Protein AF-0000000067817720 (afdb_homodimer)

Radius of gyration: 37.53 Å; Cα contacts (8 Å, |Δi|>4): 2798; chains: 2; bounding box: 83×191×78 Å

Solvent-accessible surface area (backbone atoms only — not comparable to full-atom values): 67022 Å² total; per-residue (Å²): 131,82,76,72,74,77,73,74,78,77,77,66,61,54,44,81,42,47,51,31,33,41,47,82,86,65,52,95,72,45,40,45,31,36,28,16,69,44,75,85,24,25,51,20,34,70,76,40,51,36,71,40,40,72,40,85,97,54,45,36,29,37,46,73,44,75,43,66,37,81,46,70,41,40,34,41,51,32,34,28,34,68,24,80,92,42,74,74,40,50,44,49,51,32,30,45,41,47,86,69,62,46,75,45,48,50,81,61,84,70,73,61,78,45,47,66,42,51,55,97,90,38,76,34,67,43,69,47,43,36,72,62,34,30,38,41,32,41,34,39,46,82,58,28,67,51,50,35,49,87,53,61,79,50,63,35,17,48,28,79,44,74,36,80,60,79,65,65,81,84,78,76,77,79,89,77,78,81,62,79,55,81,72,66,62,64,62,81,64,52,45,52,30,32,24,36,49,47,91,49,64,78,44,10,35,65,34,73,60,51,98,68,31,42,82,52,57,70,87,33,41,39,40,37,38,35,34,20,68,57,63,75,51,29,28,33,39,37,37,32,26,30,64,54,94,82,52,54,94,82,52,75,62,40,73,53,27,34,39,65,48,50,49,88,62,62,86,58,35,54,53,73,44,71,42,52,27,32,22,61,86,77,67,39,77,42,34,36,35,43,40,33,40,38,46,40,63,33,50,94,59,89,83,71,55,66,75,56,41,35,31,77,64,74,63,86,83,61,60,44,38,42,26,10,28,27,7,28,10,74,38,84,85,45,88,59,84,82,61,56,50,40,31,14,57,43,14,35,51,50,17,48,70,43,61,32,52,25,38,26,36,30,35,36,47,24,50,76,64,46,50,24,24,44,80,67,65,51,30,16,34,42,40,46,50,65,62,90,54,96,66,78,47,63,44,82,43,50,44,50,79,31,36,62,65,50,59,65,44,34,42,70,34,51,54,69,28,46,76,65,71,46,85,85,77,86,53,86,84,40,73,48,54,36,60,54,40,38,51,62,56,49,51,68,71,43,65,61,84,48,22,38,34,46,26,51,60,68,70,50,49,30,65,88,69,50,56,76,52,77,87,69,77,56,58,56,59,54,50,46,50,50,50,51,47,45,75,72,55,41,77,86,36,53,52,34,37,31,24,66,44,66,66,56,48,45,42,55,48,37,44,40,49,46,55,22,38,29,42,35,35,61,27,59,60,88,86,56,83,56,50,50,56,68,54,43,53,28,61,69,40,37,46,26,46,24,53,41,62,66,44,27,19,38,31,34,26,38,68,37,38,73,74,42,62,68,55,54,51,57,34,48,73,72,71,31,47,40,36,33,33,51,84,78,51,76,42,42,66,48,48,52,50,48,35,71,68,64,30,36,28,41,35,28,48,46,30,77,73,30,50,87,66,90,58,80,57,75,75,65,76,103,132,81,76,72,74,77,74,77,82,77,78,65,60,54,43,80,42,49,49,32,33,41,46,80,90,63,54,94,73,43,39,46,29,36,29,16,68,44,75,84,23,24,52,20,35,70,77,41,50,36,71,41,42,71,42,86,96,53,45,37,30,35,44,74,46,74,43,65,37,81,45,71,42,39,33,42,48,30,35,27,34,71,25,80,92,42,73,75,38,49,44,50,52,32,30,47,42,48,86,69,62,48,74,45,48,50,81,61,84,71,72,62,77,44,46,66,42,50,56,97,90,38,76,35,66,42,70,47,42,35,71,63,35,31,39,40,33,39,34,39,45,81,57,29,68,53,50,36,49,87,53,62,78,50,64,35,16,48,29,79,43,74,36,80,58,79,65,66,81,83,88,74,80,75,90,76,77,80,63,78,57,81,72,65,62,65,62,82,62,51,44,54,31,32,24,35,49,47,94,49,63,77,46,10,33,66,34,74,58,50,97,67,32,43,83,52,56,70,86,33,40,38,40,37,40,35,34,20,66,56,62,73,52,28,28,33,39,37,37,32,27,31,64,54,94,84,52,54,95,82,52,74,58,41,74,52,27,35,40,64,48,51,46,86,61,62,86,57,36,56,53,72,45,71,40,54,28,30,22,62,85,78,65,38,77,43,33,38,36,43,38,34,39,38,46,40,65,34,50,92,60,89,83,72,56,66,75,56,39,36,31,78,61,72,62,86,83,59,59,43,38,44,26,10,26,28,9,30,10,73,39,84,85,45,89,58,85,82,60,55,50,41,32,13,58,44,13,36,52,52,17,47,72,42,62,32,52,27,38,26,37,30,34,36,45,24,49,75,64,45,49,24,24,43,79,66,65,51,29,16,34,43,40,48,50,67,62,87,54,98,67,77,47,64,43,82,41,52,43,51,77,31,36,64,65,49,59,64,46,34,43,71,35,52,54,67,29,47,76,65,71,45,85,85,76,87,53,85,83,41,72,48,56,35,60,53,40,38,51,64,56,50,51,68,70,44,67,61,86,48,23,37,34,45,27,49,61,68,71,49,49,30,64,88,70,49,56,75,53,78,86,70,75,56,56,58,60,53,50,46,51,49,49,51,48,46,74,72,56,41,78,87,36,51,51,33,37,31,24,65,44,65,66,55,49,46,42,55,48,38,42,41,50,46,56,22,37,28,42,34,35,62,28,59,60,88,87,56,84,58,52,52,55,69,55,43,52,28,61,68,41,37,44,25,48,24,52,41,61,67,42,30,19,38,33,36,29,39,69,37,38,74,74,42,62,68,55,53,50,57,35,46,73,70,71,30,48,39,36,31,33,51,86,77,52,76,43,43,67,47,49,52,50,48,37,70,69,65,30,37,27,42,35,27,46,46,30,77,75,30,50,87,66,90,60,81,57,74,76,64,76,106

Sequence (1244 aa):
MAEKPPEPEGKILTQIWTFTVNAPDVGPKEKMFVTGSIPELGEWDNNKVLLLDREEGTDLWCKSITIPNTCDILYRYGKCIVNEANSNAIIIRQWETHQQPRIIKETDLHPFTDTYGYQDDKHMVYSGWLTVSTLLQFKFMNNPLKLQSCLAKRLLRIKITPVKLSFGADAQVDDSSLSTDASAGPECGVLVDVSTLHDDPAICVMKPQEQFGRDYKEDDVLLINVTAPNINALAYLVDFYAYSSRAASEDPPCHVGYTYVLPNMFKSSEGALDLPVTCNVKHRPLGTVNIGYLIVNPMPEQLCDLSMSLGKFWDPSWTGLEVGHRGLGASFKTKDGDAIRENTIASLKKAAASGADLLEFDVQLSKDMVPVIYHDFYVCISMKRKREVEHTEMLEVPVKDLTLEHLQKLKVYHLLEGRNQETLFFDDELEEHQPFPTLEETLKKIDPHVGFNVELKWTMELKDGTFELNNPFDMNTYVDKVLETVLKHAGDRRIIFSCFNPDICTMVRQKQNKYPVMFLTIGITKRYQPYRDARCSSIPLAVQSAVSTEILGVVVHTEDLLRDPTQVKLATDAGLIIFCWGDDIVNKSVVKKLKDMGLHAVIYDKLDQYTTKDVKDPADSSMAEKPPEPEGKILTQIWTFTVNAPDVGPKEKMFVTGSIPELGEWDNNKVLLLDREEGTDLWCKSITIPNTCDILYRYGKCIVNEANSNAIIIRQWETHQQPRIIKETDLHPFTDTYGYQDDKHMVYSGWLTVSTLLQFKFMNNPLKLQSCLAKRLLRIKITPVKLSFGADAQVDDSSLSTDASAGPECGVLVDVSTLHDDPAICVMKPQEQFGRDYKEDDVLLINVTAPNINALAYLVDFYAYSSRAASEDPPCHVGYTYVLPNMFKSSEGALDLPVTCNVKHRPLGTVNIGYLIVNPMPEQLCDLSMSLGKFWDPSWTGLEVGHRGLGASFKTKDGDAIRENTIASLKKAAASGADLLEFDVQLSKDMVPVIYHDFYVCISMKRKREVEHTEMLEVPVKDLTLEHLQKLKVYHLLEGRNQETLFFDDELEEHQPFPTLEETLKKIDPHVGFNVELKWTMELKDGTFELNNPFDMNTYVDKVLETVLKHAGDRRIIFSCFNPDICTMVRQKQNKYPVMFLTIGITKRYQPYRDARCSSIPLAVQSAVSTEILGVVVHTEDLLRDPTQVKLATDAGLIIFCWGDDIVNKSVVKKLKDMGLHAVIYDKLDQYTTKDVKDPADSS

Foldseek 3Di:
DPPPDPDPDPLQFKDKEKAKEQDDPADPQKWKWKAWCDVCQPNQAQQRTGTWDDDPPGSMTMDIDMDGLPAKIFMWMFMWGAQPVDRSDIGTFKIFFDQGGDIDHSPDDHYDYHYHQDDPRHGGMDTAFFDQKKKKKKKAAQQQDDFDPVCVPFWKFKDKDKQFDCPDDDDDDDDDCPPPVPVPPPRRFKFKWKAKLDPDLVRLATDGADPRHGIDDNHIIMMIMIMGSDSQRIKMKMWMWTQDPPDDPPDDTHTFWIDIDHPVPDDFQWDKDWDFTAGPVPRDTRGIGIMIMGMFHAFPDPLAGRRHFCFADDDPVQFLAEEEFLQQFDFPVDPDLPDQHGVFLVSNQVSVLLPHQAYEFEWFQALVGFIWTDAAQWWWAWDDDPDPDPATQIDIDGRNDHHPCCQQPGDIHHPVCNVVVHDRDDPNVDNRSRGTDTPLCSLVSHDLSRAYEYEYDDWFQFQVGDISDPDDPRLNSNLSNVCVSCSVRSPPHAYEYEYQDLSSQLNNVNHHRHHFYEYEEAADDPPDGHTNPSCRHHLSSVLSSCSHSVGAFYEYEVVRCVVPVCSCVVNVVSVHAYEYEYDVLDALVVSVVVSVSTHSYYYYHNCSGNPPDDNPDVVVVD/DPPDDPDPDPLQFKDKEKAKEQDDPADPQKWKWKAWCDVCQPNQAQQRTGTWDDDPPGSMTMDIDMDGLPAKIFMWMFMWGAQPVDRSDIGTFKIFFDQGGDIDHSPDDHYDYHYHQDDPRHGGMDTAFFDQKKKKKKKAAQQQDDFDPVCVVFWKFKDKDKAFDPPDDDDDDDDPCPPPVPVPPPRRFKFKWKAKLDPDLVRLATDGADPRHGIDDNHIIIMIMIMGSDSQRIKMKMWMWTQDPPDDPPDDTHTFWIDIDHPVPDDFQWDKDWDFTAGPVPRDTRGIGIMIMGMFHAFPDPLAGRNHFCFADDDPVQFLAEEAFLQQFDFPVDLDLPDQHGVFLVSNQVSVLLPHQAYEFEWFQALVGFIWTDAAQWWWAWDDDPDPDPATQIDIDGRNDHHPCCQQPGDIHHPVCNVVVHDRDDPNVDNRSRGTDTPLVSLVSHDLSRAYEYEYDDWFQFQVGDISDPDDPRLNSNLSNVCVSCSVRSPPHAYEYEYQDLSSQLNNVNHHRHHFYEYEEAADDPPDGHTNPSCRHHLSSVLSSCSHSVGAYYEYEVVRCVVPVCSCVVNVVSVHAYEYEYDVLDALVVSVVVSVSTHSYYYHHNCSGNPPDDRPDVVVVD

Structure (mmCIF, N/CA/C/O backbone):
data_AF-0000000067817720-model_v1
#
loop_
_entity.id
_entity.type
_entity.pdbx_description
1 polymer 'Glycerophosphocholine phosphodiesterase GPCPD1 isoform X6'
#
loop_
_atom_site.group_PDB
_atom_site.id
_atom_site.type_symbol
_atom_site.label_atom_id
_atom_site.label_alt_id
_atom_site.label_comp_id
_atom_site.label_asym_id
_atom_site.label_entity_id
_atom_site.label_seq_id
_atom_site.pdbx_PDB_ins_code
_atom_site.Cartn_x
_atom_site.Cartn_y
_atom_site.Cartn_z
_atom_site.occupancy
_atom_site.B_iso_or_equiv
_atom_site.auth_seq_id
_atom_site.auth_comp_id
_atom_site.auth_asym_id
_atom_site.auth_atom_id
_atom_site.pdbx_PDB_model_num
ATOM 1 N N . MET A 1 1 ? -12.828 96.438 1.619 1 30.33 1 MET A N 1
ATOM 2 C CA . MET A 1 1 ? -12.281 95.312 0.926 1 30.33 1 MET A CA 1
ATOM 3 C C . MET A 1 1 ? -12.016 94.125 1.904 1 30.33 1 MET A C 1
ATOM 5 O O . MET A 1 1 ? -11.133 94.25 2.76 1 30.33 1 MET A O 1
ATOM 9 N N . ALA A 1 2 ? -13.062 93.562 2.285 1 45.47 2 ALA A N 1
ATOM 10 C CA . ALA A 1 2 ? -13.172 92.438 3.227 1 45.47 2 ALA A CA 1
ATOM 11 C C . ALA A 1 2 ? -12.234 91.312 2.836 1 45.47 2 ALA A C 1
ATOM 13 O O . ALA A 1 2 ? -12.305 90.812 1.713 1 45.47 2 ALA A O 1
ATOM 14 N N . GLU A 1 3 ? -10.992 91.312 3.332 1 38.59 3 GLU A N 1
ATOM 15 C CA . GLU A 1 3 ? -9.977 90.312 3.16 1 38.59 3 GLU A CA 1
ATOM 16 C C . GLU A 1 3 ? -10.562 88.875 3.33 1 38.59 3 GLU A C 1
ATOM 18 O O . GLU A 1 3 ? -11.312 88.625 4.277 1 38.59 3 GLU A O 1
ATOM 23 N N . LYS A 1 4 ? -10.812 88.188 2.141 1 48.09 4 LYS A N 1
ATOM 24 C CA . LYS A 1 4 ? -11.266 86.812 2.08 1 48.09 4 LYS A CA 1
ATOM 25 C C . LYS A 1 4 ? -10.555 85.938 3.123 1 48.09 4 LYS A C 1
ATOM 27 O O . LYS A 1 4 ? -9.352 86.125 3.348 1 48.09 4 LYS A O 1
ATOM 32 N N . PRO A 1 5 ? -11.25 85.5 4.102 1 45.72 5 PRO A N 1
ATOM 33 C CA . PRO A 1 5 ? -10.609 84.562 5.078 1 45.72 5 PRO A CA 1
ATOM 34 C C . PRO A 1 5 ? -9.672 83.562 4.43 1 45.72 5 PRO A C 1
ATOM 36 O O . PRO A 1 5 ? -9.883 83.188 3.273 1 45.72 5 PRO A O 1
ATOM 39 N N . PRO A 1 6 ? -8.328 83.562 4.742 1 42.97 6 PRO A N 1
ATOM 40 C CA . PRO A 1 6 ? -7.355 82.625 4.164 1 42.97 6 PRO A CA 1
ATOM 41 C C . PRO A 1 6 ? -7.945 81.25 3.934 1 42.97 6 PRO A C 1
ATOM 43 O O . PRO A 1 6 ? -8.875 80.812 4.637 1 42.97 6 PRO A O 1
ATOM 46 N N . GLU A 1 7 ? -8 80.75 2.666 1 42.5 7 GLU A N 1
ATOM 47 C CA . GLU A 1 7 ? -8.352 79.438 2.254 1 42.5 7 GLU A CA 1
ATOM 48 C C . GLU A 1 7 ? -7.859 78.375 3.266 1 42.5 7 GLU A C 1
ATOM 50 O O . GLU A 1 7 ? -6.766 78.562 3.818 1 42.5 7 GLU A O 1
ATOM 55 N N . PRO A 1 8 ? -8.773 77.75 4 1 41.81 8 PRO A N 1
ATOM 56 C CA . PRO A 1 8 ? -8.336 76.688 4.938 1 41.81 8 PRO A CA 1
ATOM 57 C C . PRO A 1 8 ? -7.086 75.938 4.457 1 41.81 8 PRO A C 1
ATOM 59 O O . PRO A 1 8 ? -6.832 75.875 3.25 1 41.81 8 PRO A O 1
ATOM 62 N N . GLU A 1 9 ? -5.93 76 5.082 1 43.62 9 GLU A N 1
ATOM 63 C CA . GLU A 1 9 ? -4.715 75.25 4.875 1 43.62 9 GLU A CA 1
ATOM 64 C C . GLU A 1 9 ? -5.023 73.875 4.23 1 43.62 9 GLU A C 1
ATOM 66 O O . GLU A 1 9 ? -5.934 73.188 4.664 1 43.62 9 GLU A O 1
ATOM 71 N N . GLY A 1 10 ? -4.812 73.625 2.959 1 48.41 10 GLY A N 1
ATOM 72 C CA . GLY A 1 10 ? -4.957 72.438 2.072 1 48.41 10 GLY A CA 1
ATOM 73 C C . GLY A 1 10 ? -4.629 71.125 2.744 1 48.41 10 GLY A C 1
ATOM 74 O O . GLY A 1 10 ? -3.568 71 3.355 1 48.41 10 GLY A O 1
ATOM 75 N N . LYS A 1 11 ? -5.598 70.375 3.23 1 61.5 11 LYS A N 1
ATOM 76 C CA . LYS A 1 11 ? -5.465 69.062 3.826 1 61.5 11 LYS A CA 1
ATOM 77 C C . LYS A 1 11 ? -4.488 68.188 3.033 1 61.5 11 LYS A C 1
ATOM 79 O O . LYS A 1 11 ? -4.645 68 1.822 1 61.5 11 LYS A O 1
ATOM 84 N N . ILE A 1 12 ? -3.248 68 3.365 1 67.12 12 ILE A N 1
ATOM 85 C CA . ILE A 1 12 ? -2.268 67.125 2.752 1 67.12 12 ILE A CA 1
ATOM 86 C C . ILE A 1 12 ? -2.85 65.688 2.639 1 67.12 12 ILE A C 1
ATOM 88 O O . ILE A 1 12 ? -3.121 65.062 3.65 1 67.12 12 ILE A O 1
ATOM 92 N N . LEU A 1 13 ? -3.281 65.312 1.394 1 85.19 13 LEU A N 1
ATOM 93 C CA . LEU A 1 13 ? -4 64.062 1.131 1 85.19 13 LEU A CA 1
ATOM 94 C C . LEU A 1 13 ? -3.045 62.875 1.107 1 85.19 13 LEU A C 1
ATOM 96 O O . LEU A 1 13 ? -3.469 61.75 1.266 1 85.19 13 LEU A O 1
ATOM 100 N N . THR A 1 14 ? -1.776 63.188 0.911 1 90.81 14 THR A N 1
ATOM 101 C CA . THR A 1 14 ? -0.754 62.156 0.893 1 90.81 14 THR A CA 1
ATOM 102 C C . THR A 1 14 ? 0.542 62.656 1.52 1 90.81 14 THR A C 1
ATOM 104 O O . THR A 1 14 ? 0.736 63.844 1.673 1 90.81 14 THR A O 1
ATOM 107 N N . GLN A 1 15 ? 1.317 61.781 1.943 1 92.94 15 GLN A N 1
ATOM 108 C CA . GLN A 1 15 ? 2.637 62.125 2.475 1 92.94 15 GLN A CA 1
ATOM 109 C C . GLN A 1 15 ? 3.646 61 2.162 1 92.94 15 GLN A C 1
ATOM 111 O O . GLN A 1 15 ? 3.266 59.875 1.925 1 92.94 15 GLN A O 1
ATOM 116 N N . ILE A 1 16 ? 4.863 61.438 2.139 1 95 16 ILE A N 1
ATOM 117 C CA . ILE A 1 16 ? 5.938 60.438 2.035 1 95 16 ILE A CA 1
ATOM 118 C C . ILE A 1 16 ? 6.258 59.875 3.418 1 95 16 ILE A C 1
ATOM 120 O O . ILE A 1 16 ? 6.48 60.656 4.367 1 95 16 ILE A O 1
ATOM 124 N N . TRP A 1 17 ? 6.164 58.625 3.52 1 96 17 TRP A N 1
ATOM 125 C CA . TRP A 1 17 ? 6.457 57.969 4.785 1 96 17 TRP A CA 1
ATOM 126 C C . TRP A 1 17 ? 7.59 56.969 4.617 1 96 17 TRP A C 1
ATOM 128 O O . TRP A 1 17 ? 7.566 56.125 3.697 1 96 17 TRP A O 1
ATOM 138 N N . THR A 1 18 ? 8.578 57.031 5.508 1 97.44 18 THR A N 1
ATOM 139 C CA . THR A 1 18 ? 9.664 56.062 5.5 1 97.44 18 THR A CA 1
ATOM 140 C C . THR A 1 18 ? 9.469 55 6.586 1 97.44 18 THR A C 1
ATOM 142 O O . THR A 1 18 ? 9.578 55.312 7.777 1 97.44 18 THR A O 1
ATOM 145 N N . PHE A 1 19 ? 9.18 53.812 6.117 1 98.12 19 PHE A N 1
ATOM 146 C CA . PHE A 1 19 ? 9.148 52.688 7.059 1 98.12 19 PHE A CA 1
ATOM 147 C C . PHE A 1 19 ? 10.555 52.281 7.445 1 98.12 19 PHE A C 1
ATOM 149 O O . PHE A 1 19 ? 11.383 52 6.578 1 98.12 19 PHE A O 1
ATOM 156 N N . THR A 1 20 ? 10.812 52.312 8.734 1 97.94 20 THR A N 1
ATOM 157 C CA . THR A 1 20 ? 12.109 51.875 9.242 1 97.94 20 THR A CA 1
ATOM 158 C C . THR A 1 20 ? 11.945 50.875 10.375 1 97.94 20 THR A C 1
ATOM 160 O O . THR A 1 20 ? 11.203 51.094 11.328 1 97.94 20 THR A O 1
ATOM 163 N N . VAL A 1 21 ? 12.609 49.719 10.234 1 98.25 21 VAL A N 1
ATOM 164 C CA . VAL A 1 21 ? 12.508 48.688 11.273 1 98.25 21 VAL A CA 1
ATOM 165 C C . VAL A 1 21 ? 13.898 48.156 11.602 1 98.25 21 VAL A C 1
ATOM 167 O O . VAL A 1 21 ? 14.719 47.938 10.703 1 98.25 21 VAL A O 1
ATOM 170 N N . ASN A 1 22 ? 14.188 48.094 12.875 1 97.88 22 ASN A N 1
ATOM 171 C CA . ASN A 1 22 ? 15.398 47.438 13.359 1 97.88 22 ASN A CA 1
ATOM 172 C C . ASN A 1 22 ? 15.227 45.938 13.461 1 97.88 22 ASN A C 1
ATOM 174 O O . ASN A 1 22 ? 14.391 45.438 14.227 1 97.88 22 ASN A O 1
ATOM 178 N N . ALA A 1 23 ? 15.969 45.156 12.68 1 96.94 23 ALA A N 1
ATOM 179 C CA . ALA A 1 23 ? 15.883 43.719 12.648 1 96.94 23 ALA A CA 1
ATOM 180 C C . ALA A 1 23 ? 17.281 43.094 12.641 1 96.94 23 ALA A C 1
ATOM 182 O O . ALA A 1 23 ? 17.844 42.844 11.578 1 96.94 23 ALA A O 1
ATOM 183 N N . PRO A 1 24 ? 17.859 42.594 13.773 1 91.12 24 PRO A N 1
ATOM 184 C CA . PRO A 1 24 ? 19.234 42.094 13.836 1 91.12 24 PRO A CA 1
ATOM 185 C C . PRO A 1 24 ? 19.344 40.656 13.367 1 91.12 24 PRO A C 1
ATOM 187 O O . PRO A 1 24 ? 20.422 40.219 12.961 1 91.12 24 PRO A O 1
ATOM 190 N N . ASP A 1 25 ? 18.375 39.875 13.438 1 89 25 ASP A N 1
ATOM 191 C CA . ASP A 1 25 ? 18.469 38.438 13.188 1 89 25 ASP A CA 1
ATOM 192 C C . ASP A 1 25 ? 17.906 38.094 11.812 1 89 25 ASP A C 1
ATOM 194 O O . ASP A 1 25 ? 17.078 37.188 11.695 1 89 25 ASP A O 1
ATOM 198 N N . VAL A 1 26 ? 18.344 38.844 10.789 1 92.75 26 VAL A N 1
ATOM 199 C CA . VAL A 1 26 ? 17.906 38.531 9.438 1 92.75 26 VAL A CA 1
ATOM 200 C C . VAL A 1 26 ? 18.984 37.719 8.719 1 92.75 26 VAL A C 1
ATOM 202 O O . VAL A 1 26 ? 20.156 38.125 8.672 1 92.75 26 VAL A O 1
ATOM 205 N N . GLY A 1 27 ? 18.641 36.625 8.242 1 86 27 GLY A N 1
ATOM 206 C CA . GLY A 1 27 ? 19.578 35.75 7.559 1 86 27 GLY A CA 1
ATOM 207 C C . GLY A 1 27 ? 20.062 36.281 6.227 1 86 27 GLY A C 1
ATOM 208 O O . GLY A 1 27 ? 19.469 37.25 5.699 1 86 27 GLY A O 1
ATOM 209 N N . PRO A 1 28 ? 21.141 35.625 5.676 1 82.5 28 PRO A N 1
ATOM 210 C CA . PRO A 1 28 ? 21.766 36.125 4.453 1 82.5 28 PRO A CA 1
ATOM 211 C C . PRO A 1 28 ? 20.812 36.094 3.252 1 82.5 28 PRO A C 1
ATOM 213 O O . PRO A 1 28 ? 20.906 36.938 2.369 1 82.5 28 PRO A O 1
ATOM 216 N N . LYS A 1 29 ? 19.906 35.156 3.23 1 83.88 29 LYS A N 1
ATOM 217 C CA . LYS A 1 29 ? 19.016 35.062 2.076 1 83.88 29 LYS A CA 1
ATOM 218 C C . LYS A 1 29 ? 17.656 35.688 2.373 1 83.88 29 LYS A C 1
ATOM 220 O O . LYS A 1 29 ? 16.781 35.719 1.508 1 83.88 29 LYS A O 1
ATOM 225 N N . GLU A 1 30 ? 17.547 36.281 3.453 1 90.94 30 GLU A N 1
ATOM 226 C CA . GLU A 1 30 ? 16.266 36.844 3.873 1 90.94 30 GLU A CA 1
ATOM 227 C C . GLU A 1 30 ? 16.219 38.344 3.662 1 90.94 30 GLU A C 1
ATOM 229 O O . GLU A 1 30 ? 17.25 39 3.645 1 90.94 30 GLU A O 1
ATOM 234 N N . LYS A 1 31 ? 15.055 38.812 3.469 1 93.81 31 LYS A N 1
ATOM 235 C CA . LYS A 1 31 ? 14.758 40.25 3.396 1 93.81 31 LYS A CA 1
ATOM 236 C C . LYS A 1 31 ? 13.594 40.594 4.309 1 93.81 31 LYS A C 1
ATOM 238 O O . LYS A 1 31 ? 12.766 39.75 4.641 1 93.81 31 LYS A O 1
ATOM 243 N N . MET A 1 32 ? 13.617 41.844 4.688 1 97.25 32 MET A N 1
ATOM 244 C CA . MET A 1 32 ? 12.469 42.344 5.434 1 97.25 32 MET A CA 1
ATOM 245 C C . MET A 1 32 ? 11.406 42.875 4.492 1 97.25 32 MET A C 1
ATOM 247 O O . MET A 1 32 ? 11.727 43.406 3.418 1 97.25 32 MET A O 1
ATOM 251 N N . PHE A 1 33 ? 10.227 42.75 4.883 1 97.5 33 PHE A N 1
ATOM 252 C CA . PHE A 1 33 ? 9.141 43.375 4.129 1 97.5 33 PHE A CA 1
ATOM 253 C C . PHE A 1 33 ? 8.148 44.062 5.059 1 97.5 33 PHE A C 1
ATOM 255 O O . PHE A 1 33 ? 8.18 43.844 6.273 1 97.5 33 PHE A O 1
ATOM 262 N N . VAL A 1 34 ? 7.359 44.906 4.547 1 98.31 34 VAL A N 1
ATOM 263 C CA . VAL A 1 34 ? 6.215 45.5 5.223 1 98.31 34 VAL A CA 1
ATOM 264 C C . VAL A 1 34 ? 4.945 45.25 4.406 1 98.31 34 VAL A C 1
ATOM 266 O O . VAL A 1 34 ? 4.992 45.219 3.174 1 98.31 34 VAL A O 1
ATOM 269 N N . THR A 1 35 ? 3.904 44.969 5.047 1 98.25 35 THR A N 1
ATOM 270 C CA . THR A 1 35 ? 2.572 44.812 4.473 1 98.25 35 THR A CA 1
ATOM 271 C C . THR A 1 35 ? 1.544 45.594 5.277 1 98.25 35 THR A C 1
ATOM 273 O O . THR A 1 35 ? 1.829 46.031 6.395 1 98.25 35 THR A O 1
ATOM 276 N N . GLY A 1 36 ? 0.329 45.812 4.578 1 98.25 36 GLY A N 1
ATOM 277 C CA . GLY A 1 36 ? -0.626 46.594 5.316 1 98.25 36 GLY A CA 1
ATOM 278 C C . GLY A 1 36 ? -1.979 46.688 4.641 1 98.25 36 GLY A C 1
ATOM 279 O O . GLY A 1 36 ? -2.275 45.938 3.723 1 98.25 36 GLY A O 1
ATOM 280 N N . SER A 1 37 ? -2.738 47.656 5.16 1 97.75 37 SER A N 1
ATOM 281 C CA . SER A 1 37 ? -4.164 47.75 4.852 1 97.75 37 SER A CA 1
ATOM 282 C C . SER A 1 37 ? -4.41 48.5 3.547 1 97.75 37 SER A C 1
ATOM 284 O O . SER A 1 37 ? -5.508 48.438 2.994 1 97.75 37 SER A O 1
ATOM 286 N N . ILE A 1 38 ? -3.42 49.188 3.02 1 96.94 38 ILE A N 1
ATOM 287 C CA . ILE A 1 38 ? -3.629 50.031 1.841 1 96.94 38 ILE A CA 1
ATOM 288 C C . ILE A 1 38 ? -2.99 49.344 0.622 1 96.94 38 ILE A C 1
ATOM 290 O O . ILE A 1 38 ? -2.125 48.5 0.761 1 96.94 38 ILE A O 1
ATOM 294 N N . PRO A 1 39 ? -3.342 49.719 -0.566 1 96.62 39 PRO A N 1
ATOM 295 C CA . PRO A 1 39 ? -2.811 49.125 -1.787 1 96.62 39 PRO A CA 1
ATOM 296 C C . PRO A 1 39 ? -1.292 49.25 -1.89 1 96.62 39 PRO A C 1
ATOM 298 O O . PRO A 1 39 ? -0.632 48.312 -2.371 1 96.62 39 PRO A O 1
ATOM 301 N N . GLU A 1 40 ? -0.744 50.344 -1.404 1 96.19 40 GLU A N 1
ATOM 302 C CA . GLU A 1 40 ? 0.696 50.562 -1.49 1 96.19 40 GLU A CA 1
ATOM 303 C C . GLU A 1 40 ? 1.462 49.562 -0.633 1 96.19 40 GLU A C 1
ATOM 305 O O . GLU A 1 40 ? 2.65 49.312 -0.861 1 96.19 40 GLU A O 1
ATOM 310 N N . LEU A 1 41 ? 0.76 49.031 0.306 1 97.75 41 LEU A N 1
ATOM 311 C CA . LEU A 1 41 ? 1.374 48.062 1.192 1 97.75 41 LEU A CA 1
ATOM 312 C C . LEU A 1 41 ? 0.868 46.656 0.88 1 97.75 41 LEU A C 1
ATOM 314 O O . LEU A 1 41 ? 1.033 45.719 1.688 1 97.75 41 LEU A O 1
ATOM 318 N N . GLY A 1 42 ? 0.093 46.469 -0.167 1 96.75 42 GLY A N 1
ATOM 319 C CA . GLY A 1 42 ? -0.269 45.188 -0.685 1 96.75 42 GLY A CA 1
ATOM 320 C C . GLY A 1 42 ? -1.582 44.656 -0.131 1 96.75 42 GLY A C 1
ATOM 321 O O . GLY A 1 42 ? -2.006 43.531 -0.462 1 96.75 42 GLY A O 1
ATOM 322 N N . GLU A 1 43 ? -2.309 45.375 0.695 1 97.81 43 GLU A N 1
ATOM 323 C CA . GLU A 1 43 ? -3.594 45 1.269 1 97.81 43 GLU A CA 1
ATOM 324 C C . GLU A 1 43 ? -3.527 43.594 1.89 1 97.81 43 GLU A C 1
ATOM 326 O O . GLU A 1 43 ? -4.402 42.781 1.655 1 97.81 43 GLU A O 1
ATOM 331 N N . TRP A 1 44 ? -2.402 43.312 2.521 1 97.31 44 TRP A N 1
ATOM 332 C CA . TRP A 1 44 ? -2.154 42.125 3.322 1 97.31 44 TRP A CA 1
ATOM 333 C C . TRP A 1 44 ? -1.927 40.906 2.432 1 97.31 44 TRP A C 1
ATOM 335 O O . TRP A 1 44 ? -1.827 39.781 2.922 1 97.31 44 TRP A O 1
ATOM 345 N N . ASP A 1 45 ? -1.867 41.094 1.087 1 95.44 45 ASP A N 1
ATOM 346 C CA . ASP A 1 45 ? -1.592 40 0.153 1 95.44 45 ASP A CA 1
ATOM 347 C C . ASP A 1 45 ? -0.128 39.562 0.227 1 95.44 45 ASP A C 1
ATOM 349 O O . ASP A 1 45 ? 0.773 40.375 -0.035 1 95.44 45 ASP A O 1
ATOM 353 N N . ASN A 1 46 ? 0.119 38.344 0.535 1 93.44 46 ASN A N 1
ATOM 354 C CA . ASN A 1 46 ? 1.478 37.844 0.715 1 93.44 46 ASN A CA 1
ATOM 355 C C . ASN A 1 46 ? 2.285 37.938 -0.576 1 93.44 46 ASN A C 1
ATOM 357 O O . ASN A 1 46 ? 3.516 37.906 -0.547 1 93.44 46 ASN A O 1
ATOM 361 N N . ASN A 1 47 ? 1.634 38.094 -1.67 1 90.88 47 ASN A N 1
ATOM 362 C CA . ASN A 1 47 ? 2.328 38.219 -2.949 1 90.88 47 ASN A CA 1
ATOM 363 C C . ASN A 1 47 ? 2.625 39.656 -3.305 1 90.88 47 ASN A C 1
ATOM 365 O O . ASN A 1 47 ? 3.33 39.938 -4.281 1 90.88 47 ASN A O 1
ATOM 369 N N . LYS A 1 48 ? 2.141 40.594 -2.529 1 93.31 48 LYS A N 1
ATOM 370 C CA . LYS A 1 48 ? 2.26 42 -2.871 1 93.31 48 LYS A CA 1
ATOM 371 C C . LYS A 1 48 ? 2.912 42.781 -1.737 1 93.31 48 LYS A C 1
ATOM 373 O O . LYS A 1 48 ? 2.619 43.969 -1.545 1 93.31 48 LYS A O 1
ATOM 378 N N . VAL A 1 49 ? 3.756 42.125 -1.034 1 95.88 49 VAL A N 1
ATOM 379 C CA . VAL A 1 49 ? 4.398 42.812 0.088 1 95.88 49 VAL A CA 1
ATOM 380 C C . VAL A 1 49 ? 5.441 43.812 -0.432 1 95.88 49 VAL A C 1
ATOM 382 O O . VAL A 1 49 ? 5.934 43.656 -1.554 1 95.88 49 VAL A O 1
ATOM 385 N N . LEU A 1 50 ? 5.738 44.781 0.368 1 96.81 50 LEU A N 1
ATOM 386 C CA . LEU A 1 50 ? 6.758 45.75 0.024 1 96.81 50 LEU A CA 1
ATOM 387 C C . LEU A 1 50 ? 8.102 45.375 0.65 1 96.81 50 LEU A C 1
ATOM 389 O O . LEU A 1 50 ? 8.242 45.406 1.875 1 96.81 50 LEU A O 1
ATOM 393 N N . LEU A 1 51 ? 9.086 45.125 -0.161 1 95.94 51 LEU A N 1
ATOM 394 C CA . LEU A 1 51 ? 10.414 44.75 0.314 1 95.94 51 LEU A CA 1
ATOM 395 C C . LEU A 1 51 ? 11.172 46 0.815 1 95.94 51 LEU A C 1
ATOM 397 O O . LEU A 1 51 ? 11.094 47.062 0.214 1 95.94 51 LEU A O 1
ATOM 401 N N . LEU A 1 52 ? 11.859 45.844 1.873 1 97.81 52 LEU A N 1
ATOM 402 C CA . LEU A 1 52 ? 12.672 46.906 2.445 1 97.81 52 LEU A CA 1
ATOM 403 C C . LEU A 1 52 ? 14.141 46.75 2.055 1 97.81 52 LEU A C 1
ATOM 405 O O . LEU A 1 52 ? 14.562 45.656 1.646 1 97.81 52 LEU A O 1
ATOM 409 N N . ASP A 1 53 ? 14.773 47.812 2.186 1 96.69 53 ASP A N 1
ATOM 410 C CA . ASP A 1 53 ? 16.203 47.812 1.892 1 96.69 53 ASP A CA 1
ATOM 411 C C . ASP A 1 53 ? 17.031 47.938 3.172 1 96.69 53 ASP A C 1
ATOM 413 O O . ASP A 1 53 ? 16.688 48.75 4.051 1 96.69 53 ASP A O 1
ATOM 417 N N . ARG A 1 54 ? 18 47.156 3.217 1 96 54 ARG A N 1
ATOM 418 C CA . ARG A 1 54 ? 18.875 47.25 4.379 1 96 54 ARG A CA 1
ATOM 419 C C . ARG A 1 54 ? 19.812 48.438 4.289 1 96 54 ARG A C 1
ATOM 421 O O . ARG A 1 54 ? 20.422 48.688 3.248 1 96 54 ARG A O 1
ATOM 428 N N . GLU A 1 55 ? 19.891 49.156 5.355 1 94.81 55 GLU A N 1
ATOM 429 C CA . GLU A 1 55 ? 20.891 50.219 5.441 1 94.81 55 GLU A CA 1
ATOM 430 C C . GLU A 1 55 ? 22.281 49.656 5.684 1 94.81 55 GLU A C 1
ATOM 432 O O . GLU A 1 55 ? 22.5 48.906 6.645 1 94.81 55 GLU A O 1
ATOM 437 N N . GLU A 1 56 ? 23.203 50.062 4.922 1 91.94 56 GLU A N 1
ATOM 438 C CA . GLU A 1 56 ? 24.547 49.5 4.953 1 91.94 56 GLU A CA 1
ATOM 439 C C . GLU A 1 56 ? 25.156 49.625 6.348 1 91.94 56 GLU A C 1
ATOM 441 O O . GLU A 1 56 ? 25.125 50.688 6.957 1 91.94 56 GLU A O 1
ATOM 446 N N . GLY A 1 57 ? 25.641 48.531 6.828 1 91 57 GLY A N 1
ATOM 447 C CA . GLY A 1 57 ? 26.391 48.5 8.078 1 91 57 GLY A CA 1
ATOM 448 C C . GLY A 1 57 ? 25.5 48.531 9.305 1 91 57 GLY A C 1
ATOM 449 O O . GLY A 1 57 ? 25.984 48.656 10.43 1 91 57 GLY A O 1
ATOM 450 N N . THR A 1 58 ? 24.156 48.469 9.086 1 94.12 58 THR A N 1
ATOM 451 C CA . THR A 1 58 ? 23.25 48.531 10.227 1 94.12 58 THR A CA 1
ATOM 452 C C . THR A 1 58 ? 22.219 47.375 10.148 1 94.12 58 THR A C 1
ATOM 454 O O . THR A 1 58 ? 22.234 46.594 9.188 1 94.12 58 THR A O 1
ATOM 457 N N . ASP A 1 59 ? 21.5 47.312 11.211 1 95.94 59 ASP A N 1
ATOM 458 C CA . ASP A 1 59 ? 20.406 46.344 11.25 1 95.94 59 ASP A CA 1
ATOM 459 C C . ASP A 1 59 ? 19.078 47 10.898 1 95.94 59 ASP A C 1
ATOM 461 O O . ASP A 1 59 ? 18.016 46.469 11.18 1 95.94 59 ASP A O 1
ATOM 465 N N . LEU A 1 60 ? 19.219 48.156 10.273 1 97.44 60 LEU A N 1
ATOM 466 C CA . LEU A 1 60 ? 18.016 48.906 9.906 1 97.44 60 LEU A CA 1
ATOM 467 C C . LEU A 1 60 ? 17.594 48.594 8.484 1 97.44 60 LEU A C 1
ATOM 469 O O . LEU A 1 60 ? 18.438 48.469 7.59 1 97.44 60 LEU A O 1
ATOM 473 N N . TRP A 1 61 ? 16.375 48.375 8.312 1 98.19 61 TRP A N 1
ATOM 474 C CA . TRP A 1 61 ? 15.734 48.188 7.016 1 98.19 61 TRP A CA 1
ATOM 475 C C . TRP A 1 61 ? 14.711 49.281 6.75 1 98.19 61 TRP A C 1
ATOM 477 O O . TRP A 1 61 ? 13.906 49.625 7.621 1 98.19 61 TRP A O 1
ATOM 487 N N . CYS A 1 62 ? 14.742 49.875 5.555 1 97.38 62 CYS A N 1
ATOM 488 C CA . CYS A 1 62 ? 13.867 51.031 5.336 1 97.38 62 CYS A CA 1
ATOM 489 C C . CYS A 1 62 ? 13.406 51.094 3.887 1 97.38 62 CYS A C 1
ATOM 491 O O . CYS A 1 62 ? 14.047 50.531 3 1 97.38 62 CYS A O 1
ATOM 493 N N . LYS A 1 63 ? 12.328 51.719 3.701 1 97.81 63 LYS A N 1
ATOM 494 C CA . LYS A 1 63 ? 11.773 52.031 2.393 1 97.81 63 LYS A CA 1
ATOM 495 C C . LYS A 1 63 ? 10.789 53.219 2.49 1 97.81 63 LYS A C 1
ATOM 497 O O . LYS A 1 63 ? 10 53.281 3.43 1 97.81 63 LYS A O 1
ATOM 502 N N . SER A 1 64 ? 10.914 54.156 1.562 1 97.44 64 SER A N 1
ATOM 503 C CA . SER A 1 64 ? 10.016 55.281 1.532 1 97.44 64 SER A CA 1
ATOM 504 C C . SER A 1 64 ? 8.945 55.125 0.461 1 97.44 64 SER A C 1
ATOM 506 O O . SER A 1 64 ? 9.242 54.719 -0.668 1 97.44 64 SER A O 1
ATOM 508 N N . ILE A 1 65 ? 7.75 55.375 0.891 1 96.94 65 ILE A N 1
ATOM 509 C CA . ILE A 1 65 ? 6.648 55.344 -0.067 1 96.94 65 ILE A CA 1
ATOM 510 C C . ILE A 1 65 ? 5.668 56.469 0.241 1 96.94 65 ILE A C 1
ATOM 512 O O . ILE A 1 65 ? 5.738 57.094 1.305 1 96.94 65 ILE A O 1
ATOM 516 N N . THR A 1 66 ? 4.762 56.719 -0.758 1 96.12 66 THR A N 1
ATOM 517 C CA . THR A 1 66 ? 3.684 57.656 -0.543 1 96.12 66 THR A CA 1
ATOM 518 C C . THR A 1 66 ? 2.463 56.969 0.061 1 96.12 66 THR A C 1
ATOM 520 O O . THR A 1 66 ? 1.985 55.969 -0.467 1 96.12 66 THR A O 1
ATOM 523 N N . ILE A 1 67 ? 1.99 57.5 1.143 1 95.19 67 ILE A N 1
ATOM 524 C CA . ILE A 1 67 ? 0.819 56.906 1.796 1 95.19 67 ILE A CA 1
ATOM 525 C C . ILE A 1 67 ? -0.281 57.969 1.901 1 95.19 67 ILE A C 1
ATOM 527 O O . ILE A 1 67 ? -0.005 59.156 1.863 1 95.19 67 ILE A O 1
ATOM 531 N N . PRO A 1 68 ? -1.535 57.562 2.01 1 93.31 68 PRO A N 1
ATOM 532 C CA . PRO A 1 68 ? -2.629 58.531 2.195 1 93.31 68 PRO A CA 1
ATOM 533 C C . PRO A 1 68 ? -2.703 59.062 3.623 1 93.31 68 PRO A C 1
ATOM 535 O O . PRO A 1 68 ? -2.395 58.344 4.574 1 93.31 68 PRO A O 1
ATOM 538 N N . ASN A 1 69 ? -3.162 60.281 3.783 1 89.06 69 ASN A N 1
ATOM 539 C CA . ASN A 1 69 ? -3.396 60.875 5.09 1 89.06 69 ASN A CA 1
ATOM 540 C C . ASN A 1 69 ? -4.887 60.969 5.406 1 89.06 69 ASN A C 1
ATOM 542 O O . ASN A 1 69 ? -5.293 61.75 6.281 1 89.06 69 ASN A O 1
ATOM 546 N N . THR A 1 70 ? -5.613 60.25 4.801 1 89.69 70 THR A N 1
ATOM 547 C CA . THR A 1 70 ? -7.062 60.375 4.918 1 89.69 70 THR A CA 1
ATOM 548 C C . THR A 1 70 ? -7.617 59.25 5.809 1 89.69 70 THR A C 1
ATOM 550 O O . THR A 1 70 ? -8.812 59.219 6.105 1 89.69 70 THR A O 1
ATOM 553 N N . CYS A 1 71 ? -6.758 58.312 6.195 1 91.5 71 CYS A N 1
ATOM 554 C CA . CYS A 1 71 ? -7.203 57.219 7.043 1 91.5 71 CYS A CA 1
ATOM 555 C C . CYS A 1 71 ? -6.043 56.625 7.844 1 91.5 71 CYS A C 1
ATOM 557 O O . CYS A 1 71 ? -4.879 56.906 7.543 1 91.5 71 CYS A O 1
ATOM 559 N N . ASP A 1 72 ? -6.402 55.938 8.914 1 95.31 72 ASP A N 1
ATOM 560 C CA . ASP A 1 72 ? -5.398 55.188 9.648 1 95.31 72 ASP A CA 1
ATOM 561 C C . ASP A 1 72 ? -4.832 54.062 8.781 1 95.31 72 ASP A C 1
ATOM 563 O O . ASP A 1 72 ? -5.566 53.406 8.039 1 95.31 72 ASP A O 1
ATOM 567 N N . ILE A 1 73 ? -3.568 53.938 8.859 1 96.88 73 ILE A N 1
ATOM 568 C CA . ILE A 1 73 ? -2.9 52.875 8.086 1 96.88 73 ILE A CA 1
ATOM 569 C C . ILE A 1 73 ? -2.396 51.781 9.023 1 96.88 73 ILE A C 1
ATOM 571 O O . ILE A 1 73 ? -1.625 52.062 9.945 1 96.88 73 ILE A O 1
ATOM 575 N N . LEU A 1 74 ? -2.854 50.562 8.789 1 98.06 74 LEU A N 1
ATOM 576 C CA . LEU A 1 74 ? -2.383 49.406 9.547 1 98.06 74 LEU A CA 1
ATOM 577 C C . LEU A 1 74 ? -1.263 48.688 8.797 1 98.06 74 LEU A C 1
ATOM 579 O O . LEU A 1 74 ? -1.311 48.562 7.57 1 98.06 74 LEU A O 1
ATOM 583 N N . TYR A 1 75 ? -0.211 48.281 9.547 1 98.19 75 TYR A N 1
ATOM 584 C CA . TYR A 1 75 ? 0.882 47.594 8.844 1 98.19 75 TYR A CA 1
ATOM 585 C C . TYR A 1 75 ? 1.58 46.594 9.75 1 98.19 75 TYR A C 1
ATOM 587 O O . TYR A 1 75 ? 1.378 46.594 10.969 1 98.19 75 TYR A O 1
ATOM 595 N N . ARG A 1 76 ? 2.328 45.625 9.195 1 98.25 76 ARG A N 1
ATOM 596 C CA . ARG A 1 76 ? 3.145 44.594 9.844 1 98.25 76 ARG A CA 1
ATOM 597 C C . ARG A 1 76 ? 4.465 44.406 9.102 1 98.25 76 ARG A C 1
ATOM 599 O O . ARG A 1 76 ? 4.535 44.594 7.891 1 98.25 76 ARG A O 1
ATOM 606 N N . TYR A 1 77 ? 5.473 44.062 9.859 1 98.38 77 TYR A N 1
ATOM 607 C CA . TYR A 1 77 ? 6.738 43.656 9.25 1 98.38 77 TYR A CA 1
ATOM 608 C C . TYR A 1 77 ? 6.879 42.125 9.219 1 98.38 77 TYR A C 1
ATOM 610 O O . TYR A 1 77 ? 6.199 41.438 9.961 1 98.38 77 TYR A O 1
ATOM 618 N N . GLY A 1 78 ? 7.715 41.656 8.312 1 97.62 78 GLY A N 1
ATOM 619 C CA . GLY A 1 78 ? 8.062 40.25 8.234 1 97.62 78 GLY A CA 1
ATOM 620 C C . GLY A 1 78 ? 9.352 40 7.484 1 97.62 78 GLY A C 1
ATOM 621 O O . GLY A 1 78 ? 9.977 40.938 6.98 1 97.62 78 GLY A O 1
ATOM 622 N N . LYS A 1 79 ? 9.766 38.812 7.523 1 95.88 79 LYS A N 1
ATOM 623 C CA . LYS A 1 79 ? 10.922 38.312 6.777 1 95.88 79 LYS A CA 1
ATOM 624 C C . LYS A 1 79 ? 10.492 37.375 5.648 1 95.88 79 LYS A C 1
ATOM 626 O O . LYS A 1 79 ? 9.562 36.594 5.812 1 95.88 79 LYS A O 1
ATOM 631 N N . CYS A 1 80 ? 11.18 37.531 4.551 1 93.38 80 CYS A N 1
ATOM 632 C CA . CYS A 1 80 ? 10.844 36.656 3.422 1 93.38 80 CYS A CA 1
ATOM 633 C C . CYS A 1 80 ? 12.086 36.312 2.611 1 93.38 80 CYS A C 1
ATOM 635 O O . CYS A 1 80 ? 13.172 36.844 2.881 1 93.38 80 CYS A O 1
ATOM 637 N N . ILE A 1 81 ? 11.945 35.312 1.832 1 89.44 81 ILE A N 1
ATOM 638 C CA . ILE A 1 81 ? 12.93 34.969 0.812 1 89.44 81 ILE A CA 1
ATOM 639 C C . ILE A 1 81 ? 12.312 35.125 -0.576 1 89.44 81 ILE A C 1
ATOM 641 O O . ILE A 1 81 ? 11.211 34.656 -0.843 1 89.44 81 ILE A O 1
ATOM 645 N N . VAL A 1 82 ? 12.992 35.906 -1.326 1 86.44 82 VAL A N 1
ATOM 646 C CA . VAL A 1 82 ? 12.516 36.156 -2.682 1 86.44 82 VAL A CA 1
ATOM 647 C C . VAL A 1 82 ? 13.195 35.219 -3.658 1 86.44 82 VAL A C 1
ATOM 649 O O . VAL A 1 82 ? 14.422 35.094 -3.652 1 86.44 82 VAL A O 1
ATOM 652 N N . ASN A 1 83 ? 12.312 34.438 -4.359 1 74.31 83 ASN A N 1
ATOM 653 C CA . ASN A 1 83 ? 12.859 33.562 -5.387 1 74.31 83 ASN A CA 1
ATOM 654 C C . ASN A 1 83 ? 13.32 34.344 -6.609 1 74.31 83 ASN A C 1
ATOM 656 O O . ASN A 1 83 ? 12.508 35 -7.289 1 74.31 83 ASN A O 1
ATOM 660 N N . GLU A 1 84 ? 14.555 34.406 -6.879 1 66.56 84 GLU A N 1
ATOM 661 C CA . GLU A 1 84 ? 15.141 35.188 -7.945 1 66.56 84 GLU A CA 1
ATOM 662 C C . GLU A 1 84 ? 14.68 34.719 -9.32 1 66.56 84 GLU A C 1
ATOM 664 O O . GLU A 1 84 ? 14.602 35.5 -10.266 1 66.56 84 GLU A O 1
ATOM 669 N N . ALA A 1 85 ? 14.445 33.344 -9.359 1 64.62 85 ALA A N 1
ATOM 670 C CA . ALA A 1 85 ? 14.031 32.781 -10.648 1 64.62 85 ALA A CA 1
ATOM 671 C C . ALA A 1 85 ? 12.602 33.188 -10.977 1 64.62 85 ALA A C 1
ATOM 673 O O . ALA A 1 85 ? 12.227 33.281 -12.148 1 64.62 85 ALA A O 1
ATOM 674 N N . ASN A 1 86 ? 11.836 33.375 -10.016 1 66.62 86 ASN A N 1
ATOM 675 C CA . ASN A 1 86 ? 10.461 33.812 -10.141 1 66.62 86 ASN A CA 1
ATOM 676 C C . ASN A 1 86 ? 10.133 34.906 -9.117 1 66.62 86 ASN A C 1
ATOM 678 O O . ASN A 1 86 ? 9.734 34.594 -7.992 1 66.62 86 ASN A O 1
ATOM 682 N N . SER A 1 87 ? 10.336 36.094 -9.469 1 62.59 87 SER A N 1
ATOM 683 C CA . SER A 1 87 ? 10.234 37.219 -8.555 1 62.59 87 SER A CA 1
ATOM 684 C C . SER A 1 87 ? 8.867 37.281 -7.895 1 62.59 87 SER A C 1
ATOM 686 O O . SER A 1 87 ? 8.703 37.875 -6.844 1 62.59 87 SER A O 1
ATOM 688 N N . ASN A 1 88 ? 8.023 36.594 -8.492 1 66 88 ASN A N 1
ATOM 689 C CA . ASN A 1 88 ? 6.68 36.625 -7.922 1 66 88 ASN A CA 1
ATOM 690 C C . ASN A 1 88 ? 6.484 35.562 -6.855 1 66 88 ASN A C 1
ATOM 692 O O . ASN A 1 88 ? 5.445 35.5 -6.199 1 66 88 ASN A O 1
ATOM 696 N N . ALA A 1 89 ? 7.539 34.906 -6.625 1 81.19 89 ALA A N 1
ATOM 697 C CA . ALA A 1 89 ? 7.414 33.875 -5.629 1 81.19 89 ALA A CA 1
ATOM 698 C C . ALA A 1 89 ? 8.086 34.25 -4.316 1 81.19 89 ALA A C 1
ATOM 700 O O . ALA A 1 89 ? 9.312 34.219 -4.207 1 81.19 89 ALA A O 1
ATOM 701 N N . ILE A 1 90 ? 7.289 34.812 -3.416 1 87.56 90 ILE A N 1
ATOM 702 C CA . ILE A 1 90 ? 7.777 35.25 -2.109 1 87.56 90 ILE A CA 1
ATOM 703 C C . ILE A 1 90 ? 7.473 34.156 -1.067 1 87.56 90 ILE A C 1
ATOM 705 O O . ILE A 1 90 ? 6.328 33.719 -0.934 1 87.56 90 ILE A O 1
ATOM 709 N N . ILE A 1 91 ? 8.477 33.719 -0.425 1 90.06 91 ILE A N 1
ATOM 710 C CA . ILE A 1 91 ? 8.32 32.75 0.67 1 90.06 91 ILE A CA 1
ATOM 711 C C . ILE A 1 91 ? 8.297 33.5 2.002 1 90.06 91 ILE A C 1
ATOM 713 O O . ILE A 1 91 ? 9.312 34.094 2.41 1 90.06 91 ILE A O 1
ATOM 717 N N . ILE A 1 92 ? 7.199 33.531 2.658 1 92.62 92 ILE A N 1
ATOM 718 C CA . ILE A 1 92 ? 7.094 34.156 3.965 1 92.62 92 ILE A CA 1
ATOM 719 C C . ILE A 1 92 ? 7.77 33.281 5.023 1 92.62 92 ILE A C 1
ATOM 721 O O . ILE A 1 92 ? 7.301 32.188 5.316 1 92.62 92 ILE A O 1
ATOM 725 N N . ARG A 1 93 ? 8.758 33.719 5.594 1 92.38 93 ARG A N 1
ATOM 726 C CA . ARG A 1 93 ? 9.477 32.969 6.613 1 92.38 93 ARG A CA 1
ATOM 727 C C . ARG A 1 93 ? 8.875 33.219 7.996 1 92.38 93 ARG A C 1
ATOM 729 O O . ARG A 1 93 ? 8.539 32.25 8.703 1 92.38 93 ARG A O 1
ATOM 736 N N . GLN A 1 94 ? 8.82 34.5 8.367 1 94.88 94 GLN A N 1
ATOM 737 C CA . GLN A 1 94 ? 8.242 34.938 9.625 1 94.88 94 GLN A CA 1
ATOM 738 C C . GLN A 1 94 ? 7.555 36.281 9.477 1 94.88 94 GLN A C 1
ATOM 740 O O . GLN A 1 94 ? 7.887 37.062 8.578 1 94.88 94 GLN A O 1
ATOM 745 N N . TRP A 1 95 ? 6.648 36.594 10.328 1 96.81 95 TRP A N 1
ATOM 746 C CA . TRP A 1 95 ? 5.969 37.906 10.297 1 96.81 95 TRP A CA 1
ATOM 747 C C . TRP A 1 95 ? 5.348 38.219 11.656 1 96.81 95 TRP A C 1
ATOM 749 O O . TRP A 1 95 ? 5.234 37.344 12.516 1 96.81 95 TRP A O 1
ATOM 759 N N . GLU A 1 96 ? 5.055 39.438 11.844 1 97.12 96 GLU A N 1
ATOM 760 C CA . GLU A 1 96 ? 4.395 39.875 13.07 1 97.12 96 GLU A CA 1
ATOM 761 C C . GLU A 1 96 ? 2.93 39.438 13.094 1 97.12 96 GLU A C 1
ATOM 763 O O . GLU A 1 96 ? 2.207 39.656 12.117 1 97.12 96 GLU A O 1
ATOM 768 N N . THR A 1 97 ? 2.551 38.906 14.242 1 95.62 97 THR A N 1
ATOM 769 C CA . THR A 1 97 ? 1.198 38.344 14.328 1 95.62 97 THR A CA 1
ATOM 770 C C . THR A 1 97 ? 0.456 38.938 15.523 1 95.62 97 THR A C 1
ATOM 772 O O . THR A 1 97 ? -0.407 38.281 16.109 1 95.62 97 THR A O 1
ATOM 775 N N . HIS A 1 98 ? 0.762 40.125 15.875 1 94.56 98 HIS A N 1
ATOM 776 C CA . HIS A 1 98 ? -0.012 40.781 16.906 1 94.56 98 HIS A CA 1
ATOM 777 C C . HIS A 1 98 ? -1.485 40.875 16.531 1 94.56 98 HIS A C 1
ATOM 779 O O . HIS A 1 98 ? -1.816 41.094 15.359 1 94.56 98 HIS A O 1
ATOM 785 N N . GLN A 1 99 ? -2.361 40.719 17.516 1 91.19 99 GLN A N 1
ATOM 786 C CA . GLN A 1 99 ? -3.791 40.812 17.234 1 91.19 99 GLN A CA 1
ATOM 787 C C . GLN A 1 99 ? -4.148 42.125 16.562 1 91.19 99 GLN A C 1
ATOM 789 O O . GLN A 1 99 ? -4.914 42.156 15.602 1 91.19 99 GLN A O 1
ATOM 794 N N . GLN A 1 100 ? -3.566 43.156 17.172 1 92.69 100 GLN A N 1
ATOM 795 C CA . GLN A 1 100 ? -3.713 44.469 16.547 1 92.69 100 GLN A CA 1
ATOM 796 C C . GLN A 1 100 ? -2.459 44.844 15.773 1 92.69 100 GLN A C 1
ATOM 798 O O . GLN A 1 100 ? -1.365 44.906 16.344 1 92.69 100 GLN A O 1
ATOM 803 N N . PRO A 1 101 ? -2.607 45.125 14.5 1 96.69 101 PRO A N 1
ATOM 804 C CA . PRO A 1 101 ? -1.445 45.594 13.734 1 96.69 101 PRO A CA 1
ATOM 805 C C . PRO A 1 101 ? -0.932 46.938 14.188 1 96.69 101 PRO A C 1
ATOM 807 O O . PRO A 1 101 ? -1.586 47.625 14.992 1 96.69 101 PRO A O 1
ATOM 810 N N . ARG A 1 102 ? 0.288 47.281 13.695 1 97.31 102 ARG A N 1
ATOM 811 C CA . ARG A 1 102 ? 0.775 48.625 13.898 1 97.31 102 ARG A CA 1
ATOM 812 C C . ARG A 1 102 ? -0.123 49.656 13.195 1 97.31 102 ARG A C 1
ATOM 814 O O . ARG A 1 102 ? -0.812 49.312 12.227 1 97.31 102 ARG A O 1
ATOM 821 N N . ILE A 1 103 ? -0.084 50.938 13.727 1 96.69 103 ILE A N 1
ATOM 822 C CA . ILE A 1 103 ? -0.994 51.938 13.18 1 96.69 103 ILE A CA 1
ATOM 823 C C . ILE A 1 103 ? -0.241 53.219 12.938 1 96.69 103 ILE A C 1
ATOM 825 O O . ILE A 1 103 ? 0.531 53.688 13.789 1 96.69 103 ILE A O 1
ATOM 829 N N . ILE A 1 104 ? -0.341 53.75 11.773 1 96.25 104 ILE A N 1
ATOM 830 C CA . ILE A 1 104 ? -0.03 55.156 11.469 1 96.25 104 ILE A CA 1
ATOM 831 C C . ILE A 1 104 ? -1.316 55.969 11.453 1 96.25 104 ILE A C 1
ATOM 833 O O . ILE A 1 104 ? -2.139 55.844 10.547 1 96.25 104 ILE A O 1
ATOM 837 N N . LYS A 1 105 ? -1.341 56.812 12.375 1 94.31 105 LYS A N 1
ATOM 838 C CA . LYS A 1 105 ? -2.537 57.625 12.453 1 94.31 105 LYS A CA 1
ATOM 839 C C . LYS A 1 105 ? -2.521 58.719 11.383 1 94.31 105 LYS A C 1
ATOM 841 O O . LYS A 1 105 ? -1.452 59.156 10.938 1 94.31 105 LYS A O 1
ATOM 846 N N . GLU A 1 106 ? -3.672 59.188 11.148 1 89.31 106 GLU A N 1
ATOM 847 C CA . GLU A 1 106 ? -3.811 60.25 10.172 1 89.31 106 GLU A CA 1
ATOM 848 C C . GLU A 1 106 ? -3.053 61.5 10.609 1 89.31 106 GLU A C 1
ATOM 850 O O . GLU A 1 106 ? -2.592 62.281 9.773 1 89.31 106 GLU A O 1
ATOM 855 N N . THR A 1 107 ? -2.801 61.625 11.867 1 88.19 107 THR A N 1
ATOM 856 C CA . THR A 1 107 ? -2.189 62.812 12.43 1 88.19 107 THR A CA 1
ATOM 857 C C . THR A 1 107 ? -0.672 62.656 12.5 1 88.19 107 THR A C 1
ATOM 859 O O . THR A 1 107 ? 0.04 63.625 12.766 1 88.19 107 THR A O 1
ATOM 862 N N . ASP A 1 108 ? -0.295 61.469 12.242 1 90.38 108 ASP A N 1
ATOM 863 C CA . ASP A 1 108 ? 1.146 61.25 12.32 1 90.38 108 ASP A CA 1
ATOM 864 C C . ASP A 1 108 ? 1.863 61.906 11.141 1 90.38 108 ASP A C 1
ATOM 866 O O . ASP A 1 108 ? 1.589 61.562 9.984 1 90.38 108 ASP A O 1
ATOM 870 N N . LEU A 1 109 ? 2.826 62.75 11.445 1 87.56 109 LEU A N 1
ATOM 871 C CA . LEU A 1 109 ? 3.477 63.469 10.359 1 87.56 109 LEU A CA 1
ATOM 872 C C . LEU A 1 109 ? 4.965 63.156 10.305 1 87.56 109 LEU A C 1
ATOM 874 O O . LEU A 1 109 ? 5.652 63.531 9.344 1 87.56 109 LEU A O 1
ATOM 878 N N . HIS A 1 110 ? 5.488 62.406 11.258 1 90.69 110 HIS A N 1
ATOM 879 C CA . HIS A 1 110 ? 6.902 62.062 11.289 1 90.69 110 HIS A CA 1
ATOM 880 C C . HIS A 1 110 ? 7.098 60.562 11.461 1 90.69 110 HIS A C 1
ATOM 882 O O . HIS A 1 110 ? 6.598 59.969 12.422 1 90.69 110 HIS A O 1
ATOM 888 N N . PRO A 1 111 ? 7.859 60.062 10.578 1 92.06 111 PRO A N 1
ATOM 889 C CA . PRO A 1 111 ? 8.117 58.625 10.688 1 92.06 111 PRO A CA 1
ATOM 890 C C . PRO A 1 111 ? 8.977 58.281 11.906 1 92.06 111 PRO A C 1
ATOM 892 O O . PRO A 1 111 ? 9.648 59.156 12.461 1 92.06 111 PRO A O 1
ATOM 895 N N . PHE A 1 112 ? 8.883 57.094 12.352 1 93.25 112 PHE A N 1
ATOM 896 C CA . PHE A 1 112 ? 9.648 56.562 13.484 1 93.25 112 PHE A CA 1
ATOM 897 C C . PHE A 1 112 ? 10.242 55.219 13.148 1 93.25 112 PHE A C 1
ATOM 899 O O . PHE A 1 112 ? 9.875 54.594 12.148 1 93.25 112 PHE A O 1
ATOM 906 N N . THR A 1 113 ? 11.148 54.844 13.992 1 95.44 113 THR A N 1
ATOM 907 C CA . THR A 1 113 ? 11.82 53.562 13.812 1 95.44 113 THR A CA 1
ATOM 908 C C . THR A 1 113 ? 11.172 52.469 14.68 1 95.44 113 THR A C 1
ATOM 910 O O . THR A 1 113 ? 11.047 52.656 15.898 1 95.44 113 THR A O 1
ATOM 913 N N . ASP A 1 114 ? 10.727 51.406 14.047 1 96.62 114 ASP A N 1
ATOM 914 C CA . ASP A 1 114 ? 10.141 50.281 14.75 1 96.62 114 ASP A CA 1
ATOM 915 C C . ASP A 1 114 ? 11.203 49.219 15.078 1 96.62 114 ASP A C 1
ATOM 917 O O . ASP A 1 114 ? 12.32 49.281 14.555 1 96.62 114 ASP A O 1
ATOM 921 N N . THR A 1 115 ? 10.914 48.406 16.031 1 96.94 115 THR A N 1
ATOM 922 C CA . THR A 1 115 ? 11.688 47.188 16.312 1 96.94 115 THR A CA 1
ATOM 923 C C . THR A 1 115 ? 10.922 45.938 15.883 1 96.94 115 THR A C 1
ATOM 925 O O . THR A 1 115 ? 9.805 45.719 16.344 1 96.94 115 THR A O 1
ATOM 928 N N . TYR A 1 116 ? 11.523 45.188 15.07 1 97 116 TYR A N 1
ATOM 929 C CA . TYR A 1 116 ? 10.859 44 14.5 1 97 116 TYR A CA 1
ATOM 930 C C . TYR A 1 116 ? 10.391 43.062 15.602 1 97 116 TYR A C 1
ATOM 932 O O . TYR A 1 116 ? 11.172 42.688 16.484 1 97 116 TYR A O 1
ATOM 940 N N . GLY A 1 117 ? 9.18 42.719 15.562 1 96.38 117 GLY A N 1
ATOM 941 C CA . GLY A 1 117 ? 8.609 41.719 16.453 1 96.38 117 GLY A CA 1
ATOM 942 C C . GLY A 1 117 ? 8.078 42.312 17.75 1 96.38 117 GLY A C 1
ATOM 943 O O . GLY A 1 117 ? 7.363 41.625 18.5 1 96.38 117 GLY A O 1
ATOM 944 N N . TYR A 1 118 ? 8.391 43.562 18.016 1 96.12 118 TYR A N 1
ATOM 945 C CA . TYR A 1 118 ? 8.008 44.156 19.297 1 96.12 118 TYR A CA 1
ATOM 946 C C . TYR A 1 118 ? 6.996 45.25 19.109 1 96.12 118 TYR A C 1
ATOM 948 O O . TYR A 1 118 ? 7.191 46.156 18.281 1 96.12 118 TYR A O 1
ATOM 956 N N . GLN A 1 119 ? 5.902 45.156 19.797 1 92.75 119 GLN A N 1
ATOM 957 C CA . GLN A 1 119 ? 4.887 46.188 19.953 1 92.75 119 GLN A CA 1
ATOM 958 C C . GLN A 1 119 ? 4.438 46.312 21.406 1 92.75 119 GLN A C 1
ATOM 960 O O . GLN A 1 119 ? 4.012 45.344 22 1 92.75 119 GLN A O 1
ATOM 965 N N . ASP A 1 120 ? 4.48 47.469 22 1 88.81 120 ASP A N 1
ATOM 966 C CA . ASP A 1 120 ? 4.102 47.719 23.391 1 88.81 120 ASP A CA 1
ATOM 967 C C . ASP A 1 120 ? 4.746 46.656 24.297 1 88.81 120 ASP A C 1
ATOM 969 O O . ASP A 1 120 ? 4.059 46.031 25.094 1 88.81 120 ASP A O 1
ATOM 973 N N . ASP A 1 121 ? 5.977 46.281 24.094 1 88.19 121 ASP A N 1
ATOM 974 C CA . ASP A 1 121 ? 6.82 45.406 24.906 1 88.19 121 ASP A CA 1
ATOM 975 C C . ASP A 1 121 ? 6.387 43.938 24.781 1 88.19 121 ASP A C 1
ATOM 977 O O . ASP A 1 121 ? 6.719 43.125 25.641 1 88.19 121 ASP A O 1
ATOM 981 N N . LYS A 1 122 ? 5.598 43.719 23.812 1 90.94 122 LYS A N 1
ATOM 982 C CA . LYS A 1 122 ? 5.223 42.344 23.531 1 90.94 122 LYS A CA 1
ATOM 983 C C . LYS A 1 122 ? 5.855 41.844 22.234 1 90.94 122 LYS A C 1
ATOM 985 O O . LYS A 1 122 ? 5.801 42.531 21.219 1 90.94 122 LYS A O 1
ATOM 990 N N . HIS A 1 123 ? 6.484 40.781 22.328 1 93.44 123 HIS A N 1
ATOM 991 C CA . HIS A 1 123 ? 7.121 40.156 21.156 1 93.44 123 HIS A CA 1
ATOM 992 C C . HIS A 1 123 ? 6.234 39.094 20.547 1 93.44 123 HIS A C 1
ATOM 994 O O . HIS A 1 123 ? 5.879 38.125 21.219 1 93.44 123 HIS A O 1
ATOM 1000 N N . MET A 1 124 ? 5.785 39.281 19.328 1 93.81 124 MET A N 1
ATOM 1001 C CA . MET A 1 124 ? 4.957 38.281 18.656 1 93.81 124 MET A CA 1
ATOM 1002 C C . MET A 1 124 ? 5.391 38.125 17.203 1 93.81 124 MET A C 1
ATOM 1004 O O . MET A 1 124 ? 5.066 38.938 16.344 1 93.81 124 MET A O 1
ATOM 1008 N N . VAL A 1 125 ? 6.105 37.094 16.938 1 93.94 125 VAL A N 1
ATOM 1009 C CA . VAL A 1 125 ? 6.531 36.688 15.594 1 93.94 125 VAL A CA 1
ATOM 1010 C C . VAL A 1 125 ? 6.273 35.219 15.367 1 93.94 125 VAL A C 1
ATOM 1012 O O . VAL A 1 125 ? 6.523 34.406 16.25 1 93.94 125 VAL A O 1
ATOM 1015 N N . TYR A 1 126 ? 5.676 34.906 14.312 1 92.44 126 TYR A N 1
ATOM 1016 C CA . TYR A 1 126 ? 5.336 33.5 13.984 1 92.44 126 TYR A CA 1
ATOM 1017 C C . TYR A 1 126 ? 5.812 33.156 12.578 1 92.44 126 TYR A C 1
ATOM 1019 O O . TYR A 1 126 ? 6.039 34.031 11.75 1 92.44 126 TYR A O 1
ATOM 1027 N N . SER A 1 127 ? 6.062 31.891 12.391 1 93.56 127 SER A N 1
ATOM 1028 C CA . SER A 1 127 ? 6.492 31.406 11.078 1 93.56 127 SER A CA 1
ATOM 1029 C C . SER A 1 127 ? 5.371 31.547 10.047 1 93.56 127 SER A C 1
ATOM 1031 O O . SER A 1 127 ? 4.191 31.484 10.398 1 93.56 127 SER A O 1
ATOM 1033 N N . GLY A 1 128 ? 5.805 31.719 8.812 1 95 128 GLY A N 1
ATOM 1034 C CA . GLY A 1 128 ? 4.832 31.75 7.734 1 95 128 GLY A CA 1
ATOM 1035 C C . GLY A 1 128 ? 4.238 30.375 7.445 1 95 128 GLY A C 1
ATOM 1036 O O . GLY A 1 128 ? 4.316 29.469 8.273 1 95 128 GLY A O 1
ATOM 1037 N N . TRP A 1 129 ? 3.48 30.266 6.387 1 96.12 129 TRP A N 1
ATOM 1038 C CA . TRP A 1 129 ? 2.861 29.047 5.895 1 96.12 129 TRP A CA 1
ATOM 1039 C C . TRP A 1 129 ? 3.225 28.797 4.434 1 96.12 129 TRP A C 1
ATOM 1041 O O . TRP A 1 129 ? 3.883 29.625 3.805 1 96.12 129 TRP A O 1
ATOM 1051 N N . LEU A 1 130 ? 2.902 27.688 3.936 1 95.94 130 LEU A N 1
ATOM 1052 C CA . LEU A 1 130 ? 3.275 27.328 2.57 1 95.94 130 LEU A CA 1
ATOM 1053 C C . LEU A 1 130 ? 2.4 28.062 1.561 1 95.94 130 LEU A C 1
ATOM 1055 O O . LEU A 1 130 ? 1.172 27.984 1.62 1 95.94 130 LEU A O 1
ATOM 1059 N N . THR A 1 131 ? 3.014 28.734 0.644 1 92.31 131 THR A N 1
ATOM 1060 C CA . THR A 1 131 ? 2.295 29.453 -0.403 1 92.31 131 THR A CA 1
ATOM 1061 C C . THR A 1 131 ? 2.803 29.047 -1.784 1 92.31 131 THR A C 1
ATOM 1063 O O . THR A 1 131 ? 2.012 28.703 -2.662 1 92.31 131 THR A O 1
ATOM 1066 N N . VAL A 1 132 ? 4.18 29.031 -1.967 1 89.81 132 VAL A N 1
ATOM 1067 C CA . VAL A 1 132 ? 4.73 28.719 -3.283 1 89.81 132 VAL A CA 1
ATOM 1068 C C . VAL A 1 132 ? 5.656 27.516 -3.186 1 89.81 132 VAL A C 1
ATOM 1070 O O . VAL A 1 132 ? 6.016 26.922 -4.203 1 89.81 132 VAL A O 1
ATOM 1073 N N . SER A 1 133 ? 5.984 27.203 -2.029 1 92.69 133 SER A N 1
ATOM 1074 C CA . SER A 1 133 ? 6.91 26.094 -1.827 1 92.69 133 SER A CA 1
ATOM 1075 C C . SER A 1 133 ? 6.188 24.859 -1.292 1 92.69 133 SER A C 1
ATOM 1077 O O . SER A 1 133 ? 5.062 24.969 -0.801 1 92.69 133 SER A O 1
ATOM 1079 N N . THR A 1 134 ? 6.844 23.75 -1.459 1 96.5 134 THR A N 1
ATOM 1080 C CA . THR A 1 134 ? 6.398 22.469 -0.913 1 96.5 134 THR A CA 1
ATOM 1081 C C . THR A 1 134 ? 7.324 22 0.207 1 96.5 134 THR A C 1
ATOM 1083 O O . THR A 1 134 ? 8.539 22.203 0.132 1 96.5 134 THR A O 1
ATOM 1086 N N . LEU A 1 135 ? 6.738 21.484 1.242 1 98 135 LEU A N 1
ATOM 1087 C CA . LEU A 1 135 ? 7.523 20.922 2.338 1 98 135 LEU A CA 1
ATOM 1088 C C . LEU A 1 135 ? 7.664 19.422 2.188 1 98 135 LEU A C 1
ATOM 1090 O O . LEU A 1 135 ? 6.672 18.719 1.996 1 98 135 LEU A O 1
ATOM 1094 N N . LEU A 1 136 ? 8.82 18.953 2.135 1 98.5 136 LEU A N 1
ATOM 1095 C CA . LEU A 1 136 ? 9.156 17.531 2.254 1 98.5 136 LEU A CA 1
ATOM 1096 C C . LEU A 1 136 ? 9.828 17.25 3.592 1 98.5 136 LEU A C 1
ATOM 1098 O O . LEU A 1 136 ? 10.953 17.688 3.838 1 98.5 136 LEU A O 1
ATOM 1102 N N . GLN A 1 137 ? 9.172 16.5 4.434 1 98.75 137 GLN A N 1
ATOM 1103 C CA . GLN A 1 137 ? 9.703 16.172 5.75 1 98.75 137 GLN A CA 1
ATOM 1104 C C . GLN A 1 137 ? 10.203 14.727 5.797 1 98.75 137 GLN A C 1
ATOM 1106 O O . GLN A 1 137 ? 9.469 13.797 5.426 1 98.75 137 GLN A O 1
ATOM 1111 N N . PHE A 1 138 ? 11.406 14.547 6.176 1 98.62 138 PHE A N 1
ATOM 1112 C CA . PHE A 1 138 ? 11.977 13.234 6.445 1 98.62 138 PHE A CA 1
ATOM 1113 C C . PHE A 1 138 ? 11.938 12.922 7.938 1 98.62 138 PHE A C 1
ATOM 1115 O O . PHE A 1 138 ? 12.219 13.789 8.766 1 98.62 138 PHE A O 1
ATOM 1122 N N . LYS A 1 139 ? 11.641 11.703 8.266 1 98.25 139 LYS A N 1
ATOM 1123 C CA . LYS A 1 139 ? 11.5 11.305 9.664 1 98.25 139 LYS A CA 1
ATOM 1124 C C . LYS A 1 139 ? 12.336 10.07 9.969 1 98.25 139 LYS A C 1
ATOM 1126 O O . LYS A 1 139 ? 12.258 9.062 9.25 1 98.25 139 LYS A O 1
ATOM 1131 N N . PHE A 1 140 ? 13.094 10.172 10.992 1 97.5 140 PHE A N 1
ATOM 1132 C CA . PHE A 1 140 ? 13.844 9.047 11.531 1 97.5 140 PHE A CA 1
ATOM 1133 C C . PHE A 1 140 ? 13.398 8.734 12.953 1 97.5 140 PHE A C 1
ATOM 1135 O O . PHE A 1 140 ? 13.656 9.508 13.875 1 97.5 140 PHE A O 1
ATOM 1142 N N . MET A 1 141 ? 12.695 7.645 13.062 1 95.38 141 MET A N 1
ATOM 1143 C CA . MET A 1 141 ? 12.18 7.254 14.367 1 95.38 141 MET A CA 1
ATOM 1144 C C . MET A 1 141 ? 12.031 5.738 14.469 1 95.38 141 MET A C 1
ATOM 1146 O O . MET A 1 141 ? 12.141 5.035 13.461 1 95.38 141 MET A O 1
ATOM 1150 N N . ASN A 1 142 ? 11.844 5.184 15.641 1 91.5 142 ASN A N 1
ATOM 1151 C CA . ASN A 1 142 ? 11.648 3.764 15.922 1 91.5 142 ASN A CA 1
ATOM 1152 C C . ASN A 1 142 ? 12.844 2.932 15.461 1 91.5 142 ASN A C 1
ATOM 1154 O O . ASN A 1 142 ? 12.672 1.942 14.742 1 91.5 142 ASN A O 1
ATOM 1158 N N . ASN A 1 143 ? 14.008 3.355 15.805 1 87.94 143 ASN A N 1
ATOM 1159 C CA . ASN A 1 143 ? 15.234 2.652 15.461 1 87.94 143 ASN A CA 1
ATOM 1160 C C . ASN A 1 143 ? 15.305 2.342 13.969 1 87.94 143 ASN A C 1
ATOM 1162 O O . ASN A 1 143 ? 15.391 1.177 13.57 1 87.94 143 ASN A O 1
ATOM 1166 N N . PRO A 1 144 ? 15.391 3.412 13.156 1 92.06 144 PRO A N 1
ATOM 1167 C CA . PRO A 1 144 ? 15.289 3.262 11.703 1 92.06 144 PRO A CA 1
ATOM 1168 C C . PRO A 1 144 ? 16.547 2.664 11.086 1 92.06 144 PRO A C 1
ATOM 1170 O O . PRO A 1 144 ? 16.531 2.244 9.922 1 92.06 144 PRO A O 1
ATOM 1173 N N . LEU A 1 145 ? 17.641 2.674 11.82 1 89.81 145 LEU A N 1
ATOM 1174 C CA . LEU A 1 145 ? 18.922 2.23 11.273 1 89.81 145 LEU A CA 1
ATOM 1175 C C . LEU A 1 145 ? 19.219 0.786 11.664 1 89.81 145 LEU A C 1
ATOM 1177 O O . LEU A 1 145 ? 19.344 0.473 12.852 1 89.81 145 LEU A O 1
ATOM 1181 N N . LYS A 1 146 ? 19.172 -0.088 10.719 1 87.12 146 LYS A N 1
ATOM 1182 C CA . LYS A 1 146 ? 19.609 -1.47 10.891 1 87.12 146 LYS A CA 1
ATOM 1183 C C . LYS A 1 146 ? 20.953 -1.716 10.188 1 87.12 146 LYS A C 1
ATOM 1185 O O . LYS A 1 146 ? 20.984 -2.219 9.062 1 87.12 146 LYS A O 1
ATOM 1190 N N . LEU A 1 147 ? 22 -1.313 10.867 1 84.44 147 LEU A N 1
ATOM 1191 C CA . LEU A 1 147 ? 23.344 -1.354 10.281 1 84.44 147 LEU A CA 1
ATOM 1192 C C . LEU A 1 147 ? 24.188 -2.449 10.922 1 84.44 147 LEU A C 1
ATOM 1194 O O . LEU A 1 147 ? 23.781 -3.033 11.93 1 84.44 147 LEU A O 1
ATOM 1198 N N . GLN A 1 148 ? 25.266 -2.723 10.352 1 77.31 148 GLN A N 1
ATOM 1199 C CA . GLN A 1 148 ? 26.219 -3.719 10.836 1 77.31 148 GLN A CA 1
ATOM 1200 C C . GLN A 1 148 ? 26.656 -3.406 12.266 1 77.31 148 GLN A C 1
ATOM 1202 O O . GLN A 1 148 ? 26.625 -2.25 12.695 1 77.31 148 GLN A O 1
ATOM 1207 N N . SER A 1 149 ? 27.047 -4.387 12.875 1 65 149 SER A N 1
ATOM 1208 C CA . SER A 1 149 ? 27.281 -4.379 14.312 1 65 149 SER A CA 1
ATOM 1209 C C . SER A 1 149 ? 28.328 -3.334 14.695 1 65 149 SER A C 1
ATOM 1211 O O . SER A 1 149 ? 28.188 -2.656 15.719 1 65 149 SER A O 1
ATOM 1213 N N . CYS A 1 150 ? 29.312 -3.17 13.898 1 65 150 CYS A N 1
ATOM 1214 C CA . CYS A 1 150 ? 30.359 -2.236 14.289 1 65 150 CYS A CA 1
ATOM 1215 C C . CYS A 1 150 ? 29.828 -0.809 14.344 1 65 150 CYS A C 1
ATOM 1217 O O . CYS A 1 150 ? 30.391 0.037 15.047 1 65 150 CYS A O 1
ATOM 1219 N N . LEU A 1 151 ? 28.828 -0.604 13.664 1 71.94 151 LEU A N 1
ATOM 1220 C CA . LEU A 1 151 ? 28.281 0.742 13.594 1 71.94 151 LEU A CA 1
ATOM 1221 C C . LEU A 1 151 ? 27.078 0.883 14.539 1 71.94 151 LEU A C 1
ATOM 1223 O O . LEU A 1 151 ? 26.703 1.997 14.906 1 71.94 151 LEU A O 1
ATOM 1227 N N . ALA A 1 152 ? 26.578 -0.239 14.883 1 66.44 152 ALA A N 1
ATOM 1228 C CA . ALA A 1 152 ? 25.344 -0.216 15.664 1 66.44 152 ALA A CA 1
ATOM 1229 C C . ALA A 1 152 ? 25.578 0.409 17.031 1 66.44 152 ALA A C 1
ATOM 1231 O O . ALA A 1 152 ? 24.672 0.996 17.625 1 66.44 152 ALA A O 1
ATOM 1232 N N . LYS A 1 153 ? 26.797 0.434 17.453 1 72.81 153 LYS A N 1
ATOM 1233 C CA . LYS A 1 153 ? 27.078 0.945 18.797 1 72.81 153 LYS A CA 1
ATOM 1234 C C . LYS A 1 153 ? 27.578 2.383 18.734 1 72.81 153 LYS A C 1
ATOM 1236 O O . LYS A 1 153 ? 27.781 3.016 19.781 1 72.81 153 LYS A O 1
ATOM 1241 N N . ARG A 1 154 ? 27.719 2.943 17.562 1 82.44 154 ARG A N 1
ATOM 1242 C CA . ARG A 1 154 ? 28.25 4.293 17.422 1 82.44 154 ARG A CA 1
ATOM 1243 C C . ARG A 1 154 ? 27.125 5.312 17.266 1 82.44 154 ARG A C 1
ATOM 1245 O O . ARG A 1 154 ? 26.062 4.992 16.719 1 82.44 154 ARG A O 1
ATOM 1252 N N . LEU A 1 155 ? 27.422 6.477 17.797 1 88.06 155 LEU A N 1
ATOM 1253 C CA . LEU A 1 155 ? 26.5 7.582 17.562 1 88.06 155 LEU A CA 1
ATOM 1254 C C . LEU A 1 155 ? 26.625 8.094 16.141 1 88.06 155 LEU A C 1
ATOM 1256 O O . LEU A 1 155 ? 27.703 8.5 15.703 1 88.06 155 LEU A O 1
ATOM 1260 N N . LEU A 1 156 ? 25.562 8.039 15.469 1 92.25 156 LEU A N 1
ATOM 1261 C CA . LEU A 1 156 ? 25.578 8.469 14.07 1 92.25 156 LEU A CA 1
ATOM 1262 C C . LEU A 1 156 ? 24.938 9.852 13.93 1 92.25 156 LEU A C 1
ATOM 1264 O O . LEU A 1 156 ? 24.109 10.25 14.75 1 92.25 156 LEU A O 1
ATOM 1268 N N . ARG A 1 157 ? 25.406 10.547 12.977 1 95.5 157 ARG A N 1
ATOM 1269 C CA . ARG A 1 157 ? 24.812 11.805 12.547 1 95.5 157 ARG A CA 1
ATOM 1270 C C . ARG A 1 157 ? 24.156 11.648 11.18 1 95.5 157 ARG A C 1
ATOM 1272 O O . ARG A 1 157 ? 24.688 10.969 10.297 1 95.5 157 ARG A O 1
ATOM 1279 N N . ILE A 1 158 ? 23.031 12.195 11.039 1 97.06 158 ILE A N 1
ATOM 1280 C CA . ILE A 1 158 ? 22.281 12.078 9.797 1 97.06 158 ILE A CA 1
ATOM 1281 C C . ILE A 1 158 ? 22.156 13.453 9.141 1 97.06 158 ILE A C 1
ATOM 1283 O O . ILE A 1 158 ? 21.781 14.43 9.797 1 97.06 158 ILE A O 1
ATOM 1287 N N . LYS A 1 159 ? 22.469 13.539 7.895 1 97.56 159 LYS A N 1
ATOM 1288 C CA . LYS A 1 159 ? 22.391 14.781 7.121 1 97.56 159 LYS A CA 1
ATOM 1289 C C . LYS A 1 159 ? 21.641 14.562 5.812 1 97.56 159 LYS A C 1
ATOM 1291 O O . LYS A 1 159 ? 21.844 13.562 5.121 1 97.56 159 LYS A O 1
ATOM 1296 N N . ILE A 1 160 ? 20.75 15.43 5.496 1 97.56 160 ILE A N 1
ATOM 1297 C CA . ILE A 1 160 ? 20.078 15.391 4.199 1 97.56 160 ILE A CA 1
ATOM 1298 C C . ILE A 1 160 ? 20.531 16.578 3.35 1 97.56 160 ILE A C 1
ATOM 1300 O O . ILE A 1 160 ? 20.484 17.719 3.795 1 97.56 160 ILE A O 1
ATOM 1304 N N . THR A 1 161 ? 20.953 16.328 2.156 1 95.06 161 THR A N 1
ATOM 1305 C CA . THR A 1 161 ? 21.391 17.359 1.224 1 95.06 161 THR A CA 1
ATOM 1306 C C . THR A 1 161 ? 20.594 17.297 -0.073 1 95.06 161 THR A C 1
ATOM 1308 O O . THR A 1 161 ? 20.75 16.359 -0.861 1 95.06 161 THR A O 1
ATOM 1311 N N . PRO A 1 162 ? 19.703 18.266 -0.277 1 93.44 162 PRO A N 1
ATOM 1312 C CA . PRO A 1 162 ? 19.047 18.328 -1.586 1 93.44 162 PRO A CA 1
ATOM 1313 C C . PRO A 1 162 ? 20.016 18.625 -2.723 1 93.44 162 PRO A C 1
ATOM 1315 O O . PRO A 1 162 ? 20.859 19.516 -2.607 1 93.44 162 PRO A O 1
ATOM 1318 N N . VAL A 1 163 ? 19.938 17.781 -3.754 1 87.31 163 VAL A N 1
ATOM 1319 C CA . VAL A 1 163 ? 20.812 17.906 -4.914 1 87.31 163 VAL A CA 1
ATOM 1320 C C . VAL A 1 163 ? 19.984 18.031 -6.184 1 87.31 163 VAL A C 1
ATOM 1322 O O . VAL A 1 163 ? 18.984 17.328 -6.363 1 87.31 163 VAL A O 1
ATOM 1325 N N . LYS A 1 164 ? 20.328 19.016 -7 1 82.75 164 LYS A N 1
ATOM 1326 C CA . LYS A 1 164 ? 19.609 19.203 -8.25 1 82.75 164 LYS A CA 1
ATOM 1327 C C . LYS A 1 164 ? 19.766 17.984 -9.164 1 82.75 164 LYS A C 1
ATOM 1329 O O . LYS A 1 164 ? 20.875 17.469 -9.328 1 82.75 164 LYS A O 1
ATOM 1334 N N . LEU A 1 165 ? 18.609 17.484 -9.609 1 70.94 165 LEU A N 1
ATOM 1335 C CA . LEU A 1 165 ? 18.609 16.375 -10.555 1 70.94 165 LEU A CA 1
ATOM 1336 C C . LEU A 1 165 ? 18.828 16.875 -11.977 1 70.94 165 LEU A C 1
ATOM 1338 O O . LEU A 1 165 ? 18.188 17.844 -12.406 1 70.94 165 LEU A O 1
ATOM 1342 N N . SER A 1 166 ? 19.922 16.984 -12.719 1 59.09 166 SER A N 1
ATOM 1343 C CA . SER A 1 166 ? 20.094 17.344 -14.117 1 59.09 166 SER A CA 1
ATOM 1344 C C . SER A 1 166 ? 20.016 16.109 -15.016 1 59.09 166 SER A C 1
ATOM 1346 O O . SER A 1 166 ? 20.922 15.266 -14.984 1 59.09 166 SER A O 1
ATOM 1348 N N . PHE A 1 167 ? 18.781 15.578 -15.195 1 48.38 167 PHE A N 1
ATOM 1349 C CA . PHE A 1 167 ? 18.781 14.477 -16.156 1 48.38 167 PHE A CA 1
ATOM 1350 C C . PHE A 1 167 ? 18.922 15 -17.578 1 48.38 167 PHE A C 1
ATOM 1352 O O . PHE A 1 167 ? 18.578 14.305 -18.531 1 48.38 167 PHE A O 1
ATOM 1359 N N . GLY A 1 168 ? 19.234 16.328 -17.938 1 40.03 168 GLY A N 1
ATOM 1360 C CA . GLY A 1 168 ? 19.172 16.859 -19.281 1 40.03 168 GLY A CA 1
ATOM 1361 C C . GLY A 1 168 ? 20.016 16.078 -20.281 1 40.03 168 GLY A C 1
ATOM 1362 O O . GLY A 1 168 ? 20.938 15.367 -19.891 1 40.03 168 GLY A O 1
ATOM 1363 N N . ALA A 1 169 ? 19.594 16.141 -21.781 1 34.69 169 ALA A N 1
ATOM 1364 C CA . ALA A 1 169 ? 20.109 15.766 -23.094 1 34.69 169 ALA A CA 1
ATOM 1365 C C . ALA A 1 169 ? 21.531 16.25 -23.266 1 34.69 169 ALA A C 1
ATOM 1367 O O . ALA A 1 169 ? 22.141 16.031 -24.328 1 34.69 169 ALA A O 1
ATOM 1368 N N . ASP A 1 170 ? 21.953 17.453 -23.031 1 30.59 170 ASP A N 1
ATOM 1369 C CA . ASP A 1 170 ? 23.125 18.016 -23.688 1 30.59 170 ASP A CA 1
ATOM 1370 C C . ASP A 1 170 ? 24.375 17.172 -23.422 1 30.59 170 ASP A C 1
ATOM 1372 O O . ASP A 1 170 ? 24.578 16.719 -22.281 1 30.59 170 ASP A O 1
ATOM 1376 N N . ALA A 1 171 ? 25.141 16.906 -24.703 1 29.14 171 ALA A N 1
ATOM 1377 C CA . ALA A 1 171 ? 26.312 16.172 -25.203 1 29.14 171 ALA A CA 1
ATOM 1378 C C . ALA A 1 171 ? 27.5 16.328 -24.266 1 29.14 171 ALA A C 1
ATOM 1380 O O . ALA A 1 171 ? 28.141 15.352 -23.891 1 29.14 171 ALA A O 1
ATOM 1381 N N . GLN A 1 172 ? 28.344 17.391 -24.625 1 29.41 172 GLN A N 1
ATOM 1382 C CA . GLN A 1 172 ? 29.781 17.422 -24.781 1 29.41 172 GLN A CA 1
ATOM 1383 C C . GLN A 1 172 ? 30.484 17.609 -23.438 1 29.41 172 GLN A C 1
ATOM 1385 O O . GLN A 1 172 ? 31.578 18.188 -23.375 1 29.41 172 GLN A O 1
ATOM 1390 N N . VAL A 1 173 ? 29.828 17.891 -22.375 1 29.88 173 VAL A N 1
ATOM 1391 C CA . VAL A 1 173 ? 30.875 18.219 -21.422 1 29.88 173 VAL A CA 1
ATOM 1392 C C . VAL A 1 173 ? 31.781 17 -21.219 1 29.88 173 VAL A C 1
ATOM 1394 O O . VAL A 1 173 ? 31.312 15.867 -21.203 1 29.88 173 VAL A O 1
ATOM 1397 N N . ASP A 1 174 ? 33.188 17.141 -21.375 1 28.05 174 ASP A N 1
ATOM 1398 C CA . ASP A 1 174 ? 34.312 16.281 -21.109 1 28.05 174 ASP A CA 1
ATOM 1399 C C . ASP A 1 174 ? 34.062 15.383 -19.891 1 28.05 174 ASP A C 1
ATOM 1401 O O . ASP A 1 174 ? 33.281 15.742 -19 1 28.05 174 ASP A O 1
ATOM 1405 N N . ASP A 1 175 ? 34.562 14.117 -19.906 1 29.8 175 ASP A N 1
ATOM 1406 C CA . ASP A 1 175 ? 34.625 12.883 -19.125 1 29.8 175 ASP A CA 1
ATOM 1407 C C . ASP A 1 175 ? 34.656 13.172 -17.625 1 29.8 175 ASP A C 1
ATOM 1409 O O . ASP A 1 175 ? 34.406 12.289 -16.812 1 29.8 175 ASP A O 1
ATOM 1413 N N . SER A 1 176 ? 35.719 14.062 -17.203 1 27.61 176 SER A N 1
ATOM 1414 C CA . SER A 1 176 ? 36.406 13.883 -15.922 1 27.61 176 SER A CA 1
ATOM 1415 C C . SER A 1 176 ? 35.5 14.219 -14.75 1 27.61 176 SER A C 1
ATOM 1417 O O . SER A 1 176 ? 35.469 13.484 -13.758 1 27.61 176 SER A O 1
ATOM 1419 N N . SER A 1 177 ? 35.281 15.656 -14.43 1 27.08 177 SER A N 1
ATOM 1420 C CA . SER A 1 177 ? 35.031 16.172 -13.086 1 27.08 177 SER A CA 1
ATOM 1421 C C . SER A 1 177 ? 33.531 16.156 -12.773 1 27.08 177 SER A C 1
ATOM 1423 O O . SER A 1 177 ? 32.781 17.016 -13.219 1 27.08 177 SER A O 1
ATOM 1425 N N . LEU A 1 178 ? 32.812 15.203 -13.008 1 29.7 178 LEU A N 1
ATOM 1426 C CA . LEU A 1 178 ? 31.5 15.07 -12.352 1 29.7 178 LEU A CA 1
ATOM 1427 C C . LEU A 1 178 ? 31.562 15.57 -10.914 1 29.7 178 LEU A C 1
ATOM 1429 O O . LEU A 1 178 ? 31.844 14.797 -9.992 1 29.7 178 LEU A O 1
ATOM 1433 N N . SER A 1 179 ? 32.312 16.625 -10.664 1 29.5 179 SER A N 1
ATOM 1434 C CA . SER A 1 179 ? 32.281 17.281 -9.359 1 29.5 179 SER A CA 1
ATOM 1435 C C . SER A 1 179 ? 30.859 17.547 -8.898 1 29.5 179 SER A C 1
ATOM 1437 O O . SER A 1 179 ? 30.078 18.156 -9.625 1 29.5 179 SER A O 1
ATOM 1439 N N . THR A 1 180 ? 30.062 16.609 -8.523 1 34.31 180 THR A N 1
ATOM 1440 C CA . THR A 1 180 ? 29.031 17 -7.559 1 34.31 180 THR A CA 1
ATOM 1441 C C . THR A 1 180 ? 29.484 18.203 -6.742 1 34.31 180 THR A C 1
ATOM 1443 O O . THR A 1 180 ? 30.344 18.062 -5.859 1 34.31 180 THR A O 1
ATOM 1446 N N . ASP A 1 181 ? 29.906 19.188 -7.324 1 32.84 181 ASP A N 1
ATOM 1447 C CA . ASP A 1 181 ? 30.266 20.359 -6.523 1 32.84 181 ASP A CA 1
ATOM 1448 C C . ASP A 1 181 ? 29.188 20.641 -5.469 1 32.84 181 ASP A C 1
ATOM 1450 O O . ASP A 1 181 ? 28.141 21.188 -5.785 1 32.84 181 ASP A O 1
ATOM 1454 N N . ALA A 1 182 ? 28.938 19.938 -4.512 1 38 182 ALA A N 1
ATOM 1455 C CA . ALA A 1 182 ? 28.375 20.344 -3.229 1 38 182 ALA A CA 1
ATOM 1456 C C . ALA A 1 182 ? 28.562 21.844 -3.006 1 38 182 ALA A C 1
ATOM 1458 O O . ALA A 1 182 ? 28.094 22.391 -2.002 1 38 182 ALA A O 1
ATOM 1459 N N . SER A 1 183 ? 29.375 22.406 -3.783 1 35.47 183 SER A N 1
ATOM 1460 C CA . SER A 1 183 ? 29.609 23.844 -3.607 1 35.47 183 SER A CA 1
ATOM 1461 C C . SER A 1 183 ? 28.438 24.672 -4.133 1 35.47 183 SER A C 1
ATOM 1463 O O . SER A 1 183 ? 28.438 25.891 -4.004 1 35.47 183 SER A O 1
ATOM 1465 N N . ALA A 1 184 ? 27.812 24.172 -5.254 1 39.69 184 ALA A N 1
ATOM 1466 C CA . ALA A 1 184 ? 26.75 25.078 -5.68 1 39.69 184 ALA A CA 1
ATOM 1467 C C . ALA A 1 184 ? 25.625 25.125 -4.656 1 39.69 184 ALA A C 1
ATOM 1469 O O . ALA A 1 184 ? 25.047 24.078 -4.309 1 39.69 184 ALA A O 1
ATOM 1470 N N . GLY A 1 185 ? 25.625 25.812 -3.74 1 46.94 185 GLY A N 1
ATOM 1471 C CA . GLY A 1 185 ? 24.609 26.109 -2.738 1 46.94 185 GLY A CA 1
ATOM 1472 C C . GLY A 1 185 ? 23.188 25.828 -3.211 1 46.94 185 GLY A C 1
ATOM 1473 O O . GLY A 1 185 ? 22.953 25.703 -4.414 1 46.94 185 GLY A O 1
ATOM 1474 N N . PRO A 1 186 ? 22.406 25.188 -2.396 1 54.94 186 PRO A N 1
ATOM 1475 C CA . PRO A 1 186 ? 21.016 24.906 -2.734 1 54.94 186 PRO A CA 1
ATOM 1476 C C . PRO A 1 186 ? 20.391 25.969 -3.637 1 54.94 186 PRO A C 1
ATOM 1478 O O . PRO A 1 186 ? 20.812 27.141 -3.605 1 54.94 186 PRO A O 1
ATOM 1481 N N . GLU A 1 187 ? 19.734 25.406 -4.785 1 60.88 187 GLU A N 1
ATOM 1482 C CA . GLU A 1 187 ? 18.891 26.25 -5.621 1 60.88 187 GLU A CA 1
ATOM 1483 C C . GLU A 1 187 ? 18.156 27.297 -4.789 1 60.88 187 GLU A C 1
ATOM 1485 O O . GLU A 1 187 ? 17.875 27.062 -3.609 1 60.88 187 GLU A O 1
ATOM 1490 N N . CYS A 1 188 ? 18.094 28.375 -5.289 1 65.69 188 CYS A N 1
ATOM 1491 C CA . CYS A 1 188 ? 17.375 29.484 -4.664 1 65.69 188 CYS A CA 1
ATOM 1492 C C . CYS A 1 188 ? 16.031 29.016 -4.117 1 65.69 188 CYS A C 1
ATOM 1494 O O . CYS A 1 188 ? 15.281 28.328 -4.805 1 65.69 188 CYS A O 1
ATOM 1496 N N . GLY A 1 189 ? 15.914 29.078 -2.855 1 79.19 189 GLY A N 1
ATOM 1497 C CA . GLY A 1 189 ? 14.625 28.859 -2.221 1 79.19 189 GLY A CA 1
ATOM 1498 C C . GLY A 1 189 ? 14.539 27.516 -1.512 1 79.19 189 GLY A C 1
ATOM 1499 O O . GLY A 1 189 ? 13.492 27.172 -0.959 1 79.19 189 GLY A O 1
ATOM 1500 N N . VAL A 1 190 ? 15.664 26.734 -1.567 1 88.94 190 VAL A N 1
ATOM 1501 C CA . VAL A 1 190 ? 15.641 25.453 -0.869 1 88.94 190 VAL A CA 1
ATOM 1502 C C . VAL A 1 190 ? 16.188 25.625 0.545 1 88.94 190 VAL A C 1
ATOM 1504 O O . VAL A 1 190 ? 17.281 26.172 0.733 1 88.94 190 VAL A O 1
ATOM 1507 N N . LEU A 1 191 ? 15.422 25.25 1.476 1 90.19 191 LEU A N 1
ATOM 1508 C CA . LEU A 1 191 ? 15.805 25.344 2.881 1 90.19 191 LEU A CA 1
ATOM 1509 C C . LEU A 1 191 ? 15.773 23.969 3.541 1 90.19 191 LEU A C 1
ATOM 1511 O O . LEU A 1 191 ? 14.891 23.156 3.254 1 90.19 191 LEU A O 1
ATOM 1515 N N . VAL A 1 192 ? 16.766 23.688 4.41 1 94.69 192 VAL A N 1
ATOM 1516 C CA . VAL A 1 192 ? 16.797 22.453 5.184 1 94.69 192 VAL A CA 1
ATOM 1517 C C . VAL A 1 192 ? 16.859 22.781 6.676 1 94.69 192 VAL A C 1
ATOM 1519 O O . VAL A 1 192 ? 17.828 23.359 7.152 1 94.69 192 VAL A O 1
ATOM 1522 N N . ASP A 1 193 ? 15.828 22.5 7.355 1 94.88 193 ASP A N 1
ATOM 1523 C CA . ASP A 1 193 ? 15.75 22.703 8.797 1 94.88 193 ASP A CA 1
ATOM 1524 C C . ASP A 1 193 ? 15.617 21.375 9.531 1 94.88 193 ASP A C 1
ATOM 1526 O O . ASP A 1 193 ? 15.094 20.391 8.977 1 94.88 193 ASP A O 1
ATOM 1530 N N . VAL A 1 194 ? 16.141 21.281 10.773 1 96.56 194 VAL A N 1
ATOM 1531 C CA . VAL A 1 194 ? 16.172 20.016 11.5 1 96.56 194 VAL A CA 1
ATOM 1532 C C . VAL A 1 194 ? 15.711 20.234 12.938 1 96.56 194 VAL A C 1
ATOM 1534 O O . VAL A 1 194 ? 15.961 21.297 13.523 1 96.56 194 VAL A O 1
ATOM 1537 N N . SER A 1 195 ? 15 19.297 13.453 1 96.5 195 SER A N 1
ATOM 1538 C CA . SER A 1 195 ? 14.602 19.266 14.852 1 96.5 195 SER A CA 1
ATOM 1539 C C . SER A 1 195 ? 14.68 17.844 15.414 1 96.5 195 SER A C 1
ATOM 1541 O O . SER A 1 195 ? 14.414 16.875 14.703 1 96.5 195 SER A O 1
ATOM 1543 N N . THR A 1 196 ? 15.172 17.703 16.625 1 96.5 196 THR A N 1
ATOM 1544 C CA . THR A 1 196 ? 15.164 16.469 17.391 1 96.5 196 THR A CA 1
ATOM 1545 C C . THR A 1 196 ? 14.266 16.578 18.609 1 96.5 196 THR A C 1
ATOM 1547 O O . THR A 1 196 ? 14.422 17.5 19.422 1 96.5 196 THR A O 1
ATOM 1550 N N . LEU A 1 197 ? 13.32 15.695 18.672 1 95.06 197 LEU A N 1
ATOM 1551 C CA . LEU A 1 197 ? 12.469 15.719 19.859 1 95.06 197 LEU A CA 1
ATOM 1552 C C . LEU A 1 197 ? 13.219 15.195 21.078 1 95.06 197 LEU A C 1
ATOM 1554 O O . LEU A 1 197 ? 13.555 14.008 21.141 1 95.06 197 LEU A O 1
ATOM 1558 N N . HIS A 1 198 ? 13.547 16.047 21.953 1 83.38 198 HIS A N 1
ATOM 1559 C CA . HIS A 1 198 ? 14.375 15.781 23.125 1 83.38 198 HIS A CA 1
ATOM 1560 C C . HIS A 1 198 ? 13.961 16.656 24.297 1 83.38 198 HIS A C 1
ATOM 1562 O O . HIS A 1 198 ? 13.141 17.578 24.141 1 83.38 198 HIS A O 1
ATOM 1568 N N . ASP A 1 199 ? 14.531 16.359 25.406 1 79.12 199 ASP A N 1
ATOM 1569 C CA . ASP A 1 199 ? 14.195 17.109 26.625 1 79.12 199 ASP A CA 1
ATOM 1570 C C . ASP A 1 199 ? 14.703 18.547 26.531 1 79.12 199 ASP A C 1
ATOM 1572 O O . ASP A 1 199 ? 14.125 19.453 27.141 1 79.12 199 ASP A O 1
ATOM 1576 N N . ASP A 1 200 ? 15.617 18.703 25.672 1 78.88 200 ASP A N 1
ATOM 1577 C CA . ASP A 1 200 ? 16.109 20.062 25.438 1 78.88 200 ASP A CA 1
ATOM 1578 C C . ASP A 1 200 ? 15.227 20.797 24.438 1 78.88 200 ASP A C 1
ATOM 1580 O O . ASP A 1 200 ? 15.273 20.5 23.234 1 78.88 200 ASP A O 1
ATOM 1584 N N . PRO A 1 201 ? 14.492 21.766 24.953 1 78.25 201 PRO A N 1
ATOM 1585 C CA . PRO A 1 201 ? 13.594 22.484 24.047 1 78.25 201 PRO A CA 1
ATOM 1586 C C . PRO A 1 201 ? 14.344 23.156 22.906 1 78.25 201 PRO A C 1
ATOM 1588 O O . PRO A 1 201 ? 13.781 23.344 21.812 1 78.25 201 PRO A O 1
ATOM 1591 N N . ALA A 1 202 ? 15.562 23.484 23.125 1 78.38 202 ALA A N 1
ATOM 1592 C CA . ALA A 1 202 ? 16.328 24.188 22.109 1 78.38 202 ALA A CA 1
ATOM 1593 C C . ALA A 1 202 ? 16.516 23.312 20.875 1 78.38 202 ALA A C 1
ATOM 1595 O O . ALA A 1 202 ? 16.562 23.828 19.75 1 78.38 202 ALA A O 1
ATOM 1596 N N . ILE A 1 203 ? 16.578 22.078 21.094 1 84.88 203 ILE A N 1
ATOM 1597 C CA . ILE A 1 203 ? 16.828 21.203 19.953 1 84.88 203 ILE A CA 1
ATOM 1598 C C . ILE A 1 203 ? 15.508 20.734 19.344 1 84.88 203 ILE A C 1
ATOM 1600 O O . ILE A 1 203 ? 15.484 20.172 18.25 1 84.88 203 ILE A O 1
ATOM 1604 N N . CYS A 1 204 ? 14.414 21.062 20.031 1 91.31 204 CYS A N 1
ATOM 1605 C CA . CYS A 1 204 ? 13.094 20.703 19.516 1 91.31 204 CYS A CA 1
ATOM 1606 C C . CYS A 1 204 ? 12.617 21.688 18.469 1 91.31 204 CYS A C 1
ATOM 1608 O O . CYS A 1 204 ? 11.734 21.391 17.672 1 91.31 204 CYS A O 1
ATOM 1610 N N . VAL A 1 205 ? 13.188 22.859 18.547 1 92.06 205 VAL A N 1
ATOM 1611 C CA . VAL A 1 205 ? 12.789 23.906 17.594 1 92.06 205 VAL A CA 1
ATOM 1612 C C . VAL A 1 205 ? 13.523 23.688 16.266 1 92.06 205 VAL A C 1
ATOM 1614 O O . VAL A 1 205 ? 14.711 23.359 16.266 1 92.06 205 VAL A O 1
ATOM 1617 N N . MET A 1 206 ? 12.836 23.891 15.242 1 92.19 206 MET A N 1
ATOM 1618 C CA . MET A 1 206 ? 13.445 23.75 13.914 1 92.19 206 MET A CA 1
ATOM 1619 C C . MET A 1 206 ? 14.57 24.766 13.727 1 92.19 206 MET A C 1
ATOM 1621 O O . MET A 1 206 ? 14.383 25.953 13.984 1 92.19 206 MET A O 1
ATOM 1625 N N . LYS A 1 207 ? 15.688 24.281 13.305 1 91.69 207 LYS A N 1
ATOM 1626 C CA . LYS A 1 207 ? 16.859 25.109 13.023 1 91.69 207 LYS A CA 1
ATOM 1627 C C . LYS A 1 207 ? 17.531 24.688 11.719 1 91.69 207 LYS A C 1
ATOM 1629 O O . LYS A 1 207 ? 17.359 23.547 11.273 1 91.69 207 LYS A O 1
ATOM 1634 N N . PRO A 1 208 ? 18.203 25.625 11.156 1 90.25 208 PRO A N 1
ATOM 1635 C CA . PRO A 1 208 ? 18.938 25.219 9.953 1 90.25 208 PRO A CA 1
ATOM 1636 C C . PRO A 1 208 ? 19.875 24.031 10.195 1 90.25 208 PRO A C 1
ATOM 1638 O O . PRO A 1 208 ? 20.516 23.953 11.25 1 90.25 208 PRO A O 1
ATOM 1641 N N . GLN A 1 209 ? 19.953 23.109 9.297 1 94.81 209 GLN A N 1
ATOM 1642 C CA . GLN A 1 209 ? 20.812 21.938 9.398 1 94.81 209 GLN A CA 1
ATOM 1643 C C . GLN A 1 209 ? 22.297 22.328 9.43 1 94.81 209 GLN A C 1
ATOM 1645 O O . GLN A 1 209 ? 22.719 23.188 8.672 1 94.81 209 GLN A O 1
ATOM 1650 N N . GLU A 1 210 ? 23.062 21.688 10.289 1 93.25 210 GLU A N 1
ATOM 1651 C CA . GLU A 1 210 ? 24.484 21.922 10.406 1 93.25 210 GLU A CA 1
ATOM 1652 C C . GLU A 1 210 ? 25.266 21.156 9.344 1 93.25 210 GLU A C 1
ATOM 1654 O O . GLU A 1 210 ? 24.703 20.328 8.625 1 93.25 210 GLU A O 1
ATOM 1659 N N . GLN A 1 211 ? 26.516 21.391 9.305 1 92.94 211 GLN A N 1
ATOM 1660 C CA . GLN A 1 211 ? 27.391 20.906 8.242 1 92.94 211 GLN A CA 1
ATOM 1661 C C . GLN A 1 211 ? 27.406 19.375 8.203 1 92.94 211 GLN A C 1
ATOM 1663 O O . GLN A 1 211 ? 27.469 18.781 7.129 1 92.94 211 GLN A O 1
ATOM 1668 N N . PHE A 1 212 ? 27.375 18.75 9.383 1 94.69 212 PHE A N 1
ATOM 1669 C CA . PHE A 1 212 ? 27.469 17.297 9.406 1 94.69 212 PHE A CA 1
ATOM 1670 C C . PHE A 1 212 ? 26.172 16.672 9.922 1 94.69 212 PHE A C 1
ATOM 1672 O O . PHE A 1 212 ? 26.188 15.57 10.461 1 94.69 212 PHE A O 1
ATOM 1679 N N . GLY A 1 213 ? 25.156 17.438 9.828 1 95.75 213 GLY A N 1
ATOM 1680 C CA . GLY A 1 213 ? 23.844 16.906 10.211 1 95.75 213 GLY A CA 1
ATOM 1681 C C . GLY A 1 213 ? 23.625 16.922 11.711 1 95.75 213 GLY A C 1
ATOM 1682 O O . GLY A 1 213 ? 24.109 17.812 12.414 1 95.75 213 GLY A O 1
ATOM 1683 N N . ARG A 1 214 ? 22.75 16.078 12.133 1 95.19 214 ARG A N 1
ATOM 1684 C CA . ARG A 1 214 ? 22.312 16.031 13.523 1 95.19 214 ARG A CA 1
ATOM 1685 C C . ARG A 1 214 ? 22.562 14.656 14.125 1 95.19 214 ARG A C 1
ATOM 1687 O O . ARG A 1 214 ? 22.375 13.633 13.453 1 95.19 214 ARG A O 1
ATOM 1694 N N . ASP A 1 215 ? 22.984 14.672 15.375 1 93.31 215 ASP A N 1
ATOM 1695 C CA . ASP A 1 215 ? 23.125 13.422 16.109 1 93.31 215 ASP A CA 1
ATOM 1696 C C . ASP A 1 215 ? 21.797 12.672 16.188 1 93.31 215 ASP A C 1
ATOM 1698 O O . ASP A 1 215 ? 20.734 13.273 16.359 1 93.31 215 ASP A O 1
ATOM 1702 N N . TYR A 1 216 ? 21.891 11.359 16.031 1 93.25 216 TYR A N 1
ATOM 1703 C CA . TYR A 1 216 ? 20.734 10.5 16.203 1 93.25 216 TYR A CA 1
ATOM 1704 C C . TYR A 1 216 ? 21 9.43 17.266 1 93.25 216 TYR A C 1
ATOM 1706 O O . TYR A 1 216 ? 21.891 8.602 17.094 1 93.25 216 TYR A O 1
ATOM 1714 N N . LYS A 1 217 ? 20.188 9.445 18.25 1 88.56 217 LYS A N 1
ATOM 1715 C CA . LYS A 1 217 ? 20.219 8.406 19.281 1 88.56 217 LYS A CA 1
ATOM 1716 C C . LYS A 1 217 ? 19.047 7.445 19.125 1 88.56 217 LYS A C 1
ATOM 1718 O O . LYS A 1 217 ? 18.031 7.793 18.516 1 88.56 217 LYS A O 1
ATOM 1723 N N . GLU A 1 218 ? 19.125 6.199 19.531 1 81.88 218 GLU A N 1
ATOM 1724 C CA . GLU A 1 218 ? 18.203 5.094 19.328 1 81.88 218 GLU A CA 1
ATOM 1725 C C . GLU A 1 218 ? 16.766 5.52 19.609 1 81.88 218 GLU A C 1
ATOM 1727 O O . GLU A 1 218 ? 15.852 5.168 18.859 1 81.88 218 GLU A O 1
ATOM 1732 N N . ASP A 1 219 ? 16.438 6.309 20.516 1 82.94 219 ASP A N 1
ATOM 1733 C CA . ASP A 1 219 ? 15.055 6.625 20.859 1 82.94 219 ASP A CA 1
ATOM 1734 C C . ASP A 1 219 ? 14.688 8.039 20.422 1 82.94 219 ASP A C 1
ATOM 1736 O O . ASP A 1 219 ? 13.625 8.547 20.781 1 82.94 219 ASP A O 1
ATOM 1740 N N . ASP A 1 220 ? 15.516 8.562 19.516 1 91.62 220 ASP A N 1
ATOM 1741 C CA . ASP A 1 220 ? 15.25 9.93 19.062 1 91.62 220 ASP A CA 1
ATOM 1742 C C . ASP A 1 220 ? 14.172 9.945 17.984 1 91.62 220 ASP A C 1
ATOM 1744 O O . ASP A 1 220 ? 13.906 8.93 17.344 1 91.62 220 ASP A O 1
ATOM 1748 N N . VAL A 1 221 ? 13.469 11.016 18 1 96.75 221 VAL A N 1
ATOM 1749 C CA . VAL A 1 221 ? 12.688 11.391 16.828 1 96.75 221 VAL A CA 1
ATOM 1750 C C . VAL A 1 221 ? 13.367 12.562 16.109 1 96.75 221 VAL A C 1
ATOM 1752 O O . VAL A 1 221 ? 13.438 13.672 16.641 1 96.75 221 VAL A O 1
ATOM 1755 N N . LEU A 1 222 ? 13.914 12.266 14.984 1 97.5 222 LEU A N 1
ATOM 1756 C CA . LEU A 1 222 ? 14.594 13.281 14.188 1 97.5 222 LEU A CA 1
ATOM 1757 C C . LEU A 1 222 ? 13.766 13.672 12.977 1 97.5 222 LEU A C 1
ATOM 1759 O O . LEU A 1 222 ? 13.406 12.812 12.156 1 97.5 222 LEU A O 1
ATOM 1763 N N . LEU A 1 223 ? 13.422 14.93 12.891 1 98.19 223 LEU A N 1
ATOM 1764 C CA . LEU A 1 223 ? 12.664 15.469 11.773 1 98.19 223 LEU A CA 1
ATOM 1765 C C . LEU A 1 223 ? 13.516 16.422 10.945 1 98.19 223 LEU A C 1
ATOM 1767 O O . LEU A 1 223 ? 14.141 17.344 11.492 1 98.19 223 LEU A O 1
ATOM 1771 N N . ILE A 1 224 ? 13.57 16.188 9.664 1 98.31 224 ILE A N 1
ATOM 1772 C CA . ILE A 1 224 ? 14.289 17.078 8.758 1 98.31 224 ILE A CA 1
ATOM 1773 C C . ILE A 1 224 ? 13.336 17.609 7.691 1 98.31 224 ILE A C 1
ATOM 1775 O O . ILE A 1 224 ? 12.797 16.844 6.887 1 98.31 224 ILE A O 1
ATOM 1779 N N . ASN A 1 225 ? 13.172 18.922 7.676 1 97.88 225 ASN A N 1
ATOM 1780 C CA . ASN A 1 225 ? 12.289 19.609 6.738 1 97.88 225 ASN A CA 1
ATOM 1781 C C . ASN A 1 225 ? 13.062 20.188 5.559 1 97.88 225 ASN A C 1
ATOM 1783 O O . ASN A 1 225 ? 13.984 20.969 5.742 1 97.88 225 ASN A O 1
ATOM 1787 N N . VAL A 1 226 ? 12.664 19.781 4.406 1 97.12 226 VAL A N 1
ATOM 1788 C CA . VAL A 1 226 ? 13.141 20.422 3.186 1 97.12 226 VAL A CA 1
ATOM 1789 C C . VAL A 1 226 ? 12.016 21.219 2.541 1 97.12 226 VAL A C 1
ATOM 1791 O O . VAL A 1 226 ? 10.977 20.656 2.172 1 97.12 226 VAL A O 1
ATOM 1794 N N . THR A 1 227 ? 12.195 22.469 2.463 1 94.81 227 THR A N 1
ATOM 1795 C CA . THR A 1 227 ? 11.25 23.328 1.751 1 94.81 227 THR A CA 1
ATOM 1796 C C . THR A 1 227 ? 11.828 23.766 0.41 1 94.81 227 THR A C 1
ATOM 1798 O O . THR A 1 227 ? 12.938 24.297 0.352 1 94.81 227 THR A O 1
ATOM 1801 N N . ALA A 1 228 ? 11.07 23.5 -0.661 1 92.75 228 ALA A N 1
ATOM 1802 C CA . ALA A 1 228 ? 11.562 23.828 -1.998 1 92.75 228 ALA A CA 1
ATOM 1803 C C . ALA A 1 228 ? 10.414 24.203 -2.93 1 92.75 228 ALA A C 1
ATOM 1805 O O . ALA A 1 228 ? 9.281 23.719 -2.76 1 92.75 228 ALA A O 1
ATOM 1806 N N . PRO A 1 229 ? 10.727 25.047 -3.896 1 88.88 229 PRO A N 1
ATOM 1807 C CA . PRO A 1 229 ? 9.695 25.359 -4.895 1 88.88 229 PRO A CA 1
ATOM 1808 C C . PRO A 1 229 ? 9.227 24.125 -5.664 1 88.88 229 PRO A C 1
ATOM 1810 O O . PRO A 1 229 ? 8.039 24.016 -5.98 1 88.88 229 PRO A O 1
ATOM 1813 N N . ASN A 1 230 ? 10.18 23.219 -5.996 1 90.19 230 ASN A N 1
ATOM 1814 C CA . ASN A 1 230 ? 9.867 21.969 -6.684 1 90.19 230 ASN A CA 1
ATOM 1815 C C . ASN A 1 230 ? 10.664 20.797 -6.105 1 90.19 230 ASN A C 1
ATOM 1817 O O . ASN A 1 230 ? 11.812 20.578 -6.484 1 90.19 230 ASN A O 1
ATOM 1821 N N . ILE A 1 231 ? 10.023 20.016 -5.34 1 93.94 231 ILE A N 1
ATOM 1822 C CA . ILE A 1 231 ? 10.711 18.906 -4.676 1 93.94 231 ILE A CA 1
ATOM 1823 C C . ILE A 1 231 ? 11.023 17.812 -5.688 1 93.94 231 ILE A C 1
ATOM 1825 O O . ILE A 1 231 ? 11.922 17 -5.469 1 93.94 231 ILE A O 1
ATOM 1829 N N . ASN A 1 232 ? 10.328 17.797 -6.809 1 90.25 232 ASN A N 1
ATOM 1830 C CA . ASN A 1 232 ? 10.523 16.75 -7.809 1 90.25 232 ASN A CA 1
ATOM 1831 C C . ASN A 1 232 ? 11.742 17.031 -8.68 1 90.25 232 ASN A C 1
ATOM 1833 O O . ASN A 1 232 ? 12.156 16.172 -9.461 1 90.25 232 ASN A O 1
ATOM 1837 N N . ALA A 1 233 ? 12.328 18.172 -8.531 1 86.88 233 ALA A N 1
ATOM 1838 C CA . ALA A 1 233 ? 13.523 18.531 -9.289 1 86.88 233 ALA A CA 1
ATOM 1839 C C . ALA A 1 233 ? 14.789 18.266 -8.477 1 86.88 233 ALA A C 1
ATOM 1841 O O . ALA A 1 233 ? 15.898 18.562 -8.922 1 86.88 233 ALA A O 1
ATOM 1842 N N . LEU A 1 234 ? 14.586 17.641 -7.305 1 89.81 234 LEU A N 1
ATOM 1843 C CA . LEU A 1 234 ? 15.711 17.453 -6.398 1 89.81 234 LEU A CA 1
ATOM 1844 C C . LEU A 1 234 ? 15.867 15.977 -6.051 1 89.81 234 LEU A C 1
ATOM 1846 O O . LEU A 1 234 ? 14.883 15.25 -5.918 1 89.81 234 LEU A O 1
ATOM 1850 N N . ALA A 1 235 ? 17.125 15.539 -5.988 1 90 235 ALA A N 1
ATOM 1851 C CA . ALA A 1 235 ? 17.469 14.32 -5.262 1 90 235 ALA A CA 1
ATOM 1852 C C . ALA A 1 235 ? 17.922 14.641 -3.838 1 90 235 ALA A C 1
ATOM 1854 O O . ALA A 1 235 ? 18.344 15.766 -3.555 1 90 235 ALA A O 1
ATOM 1855 N N . TYR A 1 236 ? 17.812 13.727 -3.004 1 94.94 236 TYR A N 1
ATOM 1856 C CA . TYR A 1 236 ? 18.156 13.953 -1.605 1 94.94 236 TYR A CA 1
ATOM 1857 C C . TYR A 1 236 ? 19.203 12.953 -1.139 1 94.94 236 TYR A C 1
ATOM 1859 O O . TYR A 1 236 ? 18.922 11.766 -1.001 1 94.94 236 TYR A O 1
ATOM 1867 N N . LEU A 1 237 ? 20.359 13.484 -0.929 1 93.88 237 LEU A N 1
ATOM 1868 C CA . LEU A 1 237 ? 21.469 12.688 -0.397 1 93.88 237 LEU A CA 1
ATOM 1869 C C . LEU A 1 237 ? 21.359 12.562 1.119 1 93.88 237 LEU A C 1
ATOM 1871 O O . LEU A 1 237 ? 21.328 13.57 1.828 1 93.88 237 LEU A O 1
ATOM 1875 N N . VAL A 1 238 ? 21.25 11.367 1.583 1 96.25 238 VAL A N 1
ATOM 1876 C CA . VAL A 1 238 ? 21.25 11.086 3.016 1 96.25 238 VAL A CA 1
ATOM 1877 C C . VAL A 1 238 ? 22.609 10.555 3.438 1 96.25 238 VAL A C 1
ATOM 1879 O O . VAL A 1 238 ? 22.984 9.43 3.096 1 96.25 238 VAL A O 1
ATOM 1882 N N . ASP A 1 239 ? 23.266 11.328 4.242 1 95 239 ASP A N 1
ATOM 1883 C CA . ASP A 1 239 ? 24.609 10.961 4.695 1 95 239 ASP A CA 1
ATOM 1884 C C . ASP A 1 239 ? 24.594 10.539 6.164 1 95 239 ASP A C 1
ATOM 1886 O O . ASP A 1 239 ? 23.844 11.102 6.969 1 95 239 ASP A O 1
ATOM 1890 N N . PHE A 1 240 ? 25.453 9.594 6.441 1 94.31 240 PHE A N 1
ATOM 1891 C CA . PHE A 1 240 ? 25.672 9.141 7.809 1 94.31 240 PHE A CA 1
ATOM 1892 C C . PHE A 1 240 ? 27.125 9.367 8.234 1 94.31 240 PHE A C 1
ATOM 1894 O O . PHE A 1 240 ? 28.047 8.922 7.559 1 94.31 240 PHE A O 1
ATOM 1901 N N . TYR A 1 241 ? 27.266 10.102 9.305 1 93.94 241 TYR A N 1
ATOM 1902 C CA . TYR A 1 241 ? 28.578 10.391 9.844 1 93.94 241 TYR A CA 1
ATOM 1903 C C . TYR A 1 241 ? 28.75 9.781 11.234 1 93.94 241 TYR A C 1
ATOM 1905 O O . TYR A 1 241 ? 27.766 9.586 11.953 1 93.94 241 TYR A O 1
ATOM 1913 N N . ALA A 1 242 ? 29.953 9.43 11.609 1 91.19 242 ALA A N 1
ATOM 1914 C CA . ALA A 1 242 ? 30.266 8.938 12.953 1 91.19 242 ALA A CA 1
ATOM 1915 C C . ALA A 1 242 ? 31.641 9.445 13.406 1 91.19 242 ALA A C 1
ATOM 1917 O O . ALA A 1 242 ? 32.531 9.625 12.594 1 91.19 242 ALA A O 1
ATOM 1918 N N . TYR A 1 243 ? 31.672 9.703 14.664 1 87.5 243 TYR A N 1
ATOM 1919 C CA . TYR A 1 243 ? 33 10.039 15.211 1 87.5 243 TYR A CA 1
ATOM 1920 C C . TYR A 1 243 ? 33.812 8.789 15.461 1 87.5 243 TYR A C 1
ATOM 1922 O O . TYR A 1 243 ? 33.281 7.75 15.859 1 87.5 243 TYR A O 1
ATOM 1930 N N . SER A 1 244 ? 35.031 8.984 15.156 1 80.38 244 SER A N 1
ATOM 1931 C CA . SER A 1 244 ? 35.969 7.898 15.477 1 80.38 244 SER A CA 1
ATOM 1932 C C . SER A 1 244 ? 36.094 7.707 16.984 1 80.38 244 SER A C 1
ATOM 1934 O O . SER A 1 244 ? 35.969 8.664 17.75 1 80.38 244 SER A O 1
ATOM 1936 N N . SER A 1 245 ? 36.281 6.457 17.391 1 76.5 245 SER A N 1
ATOM 1937 C CA . SER A 1 245 ? 36.5 6.188 18.812 1 76.5 245 SER A CA 1
ATOM 1938 C C . SER A 1 245 ? 37.719 6.914 19.344 1 76.5 245 SER A C 1
ATOM 1940 O O . SER A 1 245 ? 37.812 7.195 20.547 1 76.5 245 SER A O 1
ATOM 1942 N N . ARG A 1 246 ? 38.656 7.203 18.453 1 78.75 246 ARG A N 1
ATOM 1943 C CA . ARG A 1 246 ? 39.906 7.852 18.844 1 78.75 246 ARG A CA 1
ATOM 1944 C C . ARG A 1 246 ? 39.875 9.336 18.5 1 78.75 246 ARG A C 1
ATOM 1946 O O . ARG A 1 246 ? 40.906 10 18.516 1 78.75 246 ARG A O 1
ATOM 1953 N N . ALA A 1 247 ? 38.656 9.766 18.188 1 74.88 247 ALA A N 1
ATOM 1954 C CA . ALA A 1 247 ? 38.562 11.133 17.688 1 74.88 247 ALA A CA 1
ATOM 1955 C C . ALA A 1 247 ? 38.812 12.148 18.812 1 74.88 247 ALA A C 1
ATOM 1957 O O . ALA A 1 247 ? 38.312 11.969 19.922 1 74.88 247 ALA A O 1
ATOM 1958 N N . ALA A 1 248 ? 39.688 13.078 18.469 1 76.56 248 ALA A N 1
ATOM 1959 C CA . ALA A 1 248 ? 39.844 14.227 19.359 1 76.56 248 ALA A CA 1
ATOM 1960 C C . ALA A 1 248 ? 38.625 15.148 19.266 1 76.56 248 ALA A C 1
ATOM 1962 O O . ALA A 1 248 ? 37.812 15.031 18.328 1 76.56 248 ALA A O 1
ATOM 1963 N N . SER A 1 249 ? 38.375 16 20.234 1 76.44 249 SER A N 1
ATOM 1964 C CA . SER A 1 249 ? 37.219 16.875 20.344 1 76.44 249 SER A CA 1
ATOM 1965 C C . SER A 1 249 ? 37.094 17.75 19.109 1 76.44 249 SER A C 1
ATOM 1967 O O . SER A 1 249 ? 35.969 18.125 18.734 1 76.44 249 SER A O 1
ATOM 1969 N N . GLU A 1 250 ? 38.156 17.969 18.406 1 81.81 250 GLU A N 1
ATOM 1970 C CA . GLU A 1 250 ? 38.094 18.906 17.297 1 81.81 250 GLU A CA 1
ATOM 1971 C C . GLU A 1 250 ? 38 18.172 15.953 1 81.81 250 GLU A C 1
ATOM 1973 O O . GLU A 1 250 ? 37.781 18.797 14.914 1 81.81 250 GLU A O 1
ATOM 1978 N N . ASP A 1 251 ? 38.031 16.922 16.094 1 87.38 251 ASP A N 1
ATOM 1979 C CA . ASP A 1 251 ? 38.031 16.156 14.852 1 87.38 251 ASP A CA 1
ATOM 1980 C C . ASP A 1 251 ? 36.625 16.094 14.25 1 87.38 251 ASP A C 1
ATOM 1982 O O . ASP A 1 251 ? 35.625 15.922 14.977 1 87.38 251 ASP A O 1
ATOM 1986 N N . PRO A 1 252 ? 36.562 16.375 12.969 1 89.31 252 PRO A N 1
ATOM 1987 C CA . PRO A 1 252 ? 35.25 16.188 12.32 1 89.31 252 PRO A CA 1
ATOM 1988 C C . PRO A 1 252 ? 34.844 14.711 12.258 1 89.31 252 PRO A C 1
ATOM 1990 O O . PRO A 1 252 ? 35.688 13.82 12.367 1 89.31 252 PRO A O 1
ATOM 1993 N N . PRO A 1 253 ? 33.594 14.477 12.242 1 92.19 253 PRO A N 1
ATOM 1994 C CA . PRO A 1 253 ? 33.156 13.086 12.094 1 92.19 253 PRO A CA 1
ATOM 1995 C C . PRO A 1 253 ? 33.5 12.5 10.734 1 92.19 253 PRO A C 1
ATOM 1997 O O . PRO A 1 253 ? 33.75 13.242 9.781 1 92.19 253 PRO A O 1
ATOM 2000 N N . CYS A 1 254 ? 33.562 11.164 10.68 1 90.12 254 CYS A N 1
ATOM 2001 C CA . CYS A 1 254 ? 33.844 10.445 9.445 1 90.12 254 CYS A CA 1
ATOM 2002 C C . CYS A 1 254 ? 32.594 10.062 8.703 1 90.12 254 CYS A C 1
ATOM 2004 O O . CYS A 1 254 ? 31.578 9.711 9.328 1 90.12 254 CYS A O 1
ATOM 2006 N N . HIS A 1 255 ? 32.656 10.203 7.41 1 92.19 255 HIS A N 1
ATOM 2007 C CA . HIS A 1 255 ? 31.562 9.773 6.559 1 92.19 255 HIS A CA 1
ATOM 2008 C C . HIS A 1 255 ? 31.5 8.25 6.457 1 92.19 255 HIS A C 1
ATOM 2010 O O . HIS A 1 255 ? 32.344 7.633 5.824 1 92.19 255 HIS A O 1
ATOM 2016 N N . VAL A 1 256 ? 30.484 7.652 7 1 89.5 256 VAL A N 1
ATOM 2017 C CA . VAL A 1 256 ? 30.422 6.203 7.129 1 89.5 256 VAL A CA 1
ATOM 2018 C C . VAL A 1 256 ? 29.641 5.617 5.957 1 89.5 256 VAL A C 1
ATOM 2020 O O . VAL A 1 256 ? 29.969 4.535 5.461 1 89.5 256 VAL A O 1
ATOM 2023 N N . GLY A 1 257 ? 28.594 6.312 5.594 1 91.12 257 GLY A N 1
ATOM 2024 C CA . GLY A 1 257 ? 27.75 5.781 4.535 1 91.12 257 GLY A CA 1
ATOM 2025 C C . GLY A 1 257 ? 26.734 6.781 4.027 1 91.12 257 GLY A C 1
ATOM 2026 O O . GLY A 1 257 ? 26.672 7.91 4.512 1 91.12 257 GLY A O 1
ATOM 2027 N N . TYR A 1 258 ? 25.984 6.363 2.994 1 91.75 258 TYR A N 1
ATOM 2028 C CA . TYR A 1 258 ? 25.016 7.266 2.387 1 91.75 258 TYR A CA 1
ATOM 2029 C C . TYR A 1 258 ? 23.938 6.484 1.643 1 91.75 258 TYR A C 1
ATOM 2031 O O . TYR A 1 258 ? 24.078 5.281 1.408 1 91.75 258 TYR A O 1
ATOM 2039 N N . THR A 1 259 ? 22.891 7.086 1.353 1 92.94 259 THR A N 1
ATOM 2040 C CA . THR A 1 259 ? 21.859 6.633 0.432 1 92.94 259 THR A CA 1
ATOM 2041 C C . THR A 1 259 ? 21.188 7.82 -0.26 1 92.94 259 THR A C 1
ATOM 2043 O O . THR A 1 259 ? 21.438 8.969 0.102 1 92.94 259 THR A O 1
ATOM 2046 N N . TYR A 1 260 ? 20.406 7.59 -1.353 1 91.38 260 TYR A N 1
ATOM 2047 C CA . TYR A 1 260 ? 19.703 8.641 -2.078 1 91.38 260 TYR A CA 1
ATOM 2048 C C . TYR A 1 260 ? 18.188 8.391 -2.068 1 91.38 260 TYR A C 1
ATOM 2050 O O . TYR A 1 260 ? 17.75 7.25 -2.197 1 91.38 260 TYR A O 1
ATOM 2058 N N . VAL A 1 261 ? 17.531 9.414 -1.897 1 94.88 261 VAL A N 1
ATOM 2059 C CA . VAL A 1 261 ? 16.078 9.414 -2.113 1 94.88 261 VAL A CA 1
ATOM 2060 C C . VAL A 1 261 ? 15.75 10.227 -3.365 1 94.88 261 VAL A C 1
ATOM 2062 O O . VAL A 1 261 ? 16.125 11.391 -3.479 1 94.88 261 VAL A O 1
ATOM 2065 N N . LEU A 1 262 ? 15.062 9.633 -4.281 1 90.94 262 LEU A N 1
ATOM 2066 C CA . LEU A 1 262 ? 14.688 10.305 -5.523 1 90.94 262 LEU A CA 1
ATOM 2067 C C . LEU A 1 262 ? 13.18 10.562 -5.559 1 90.94 262 LEU A C 1
ATOM 2069 O O . LEU A 1 262 ? 12.406 9.859 -4.906 1 90.94 262 LEU A O 1
ATOM 2073 N N . PRO A 1 263 ? 12.789 11.57 -6.305 1 90.25 263 PRO A N 1
ATOM 2074 C CA . PRO A 1 263 ? 11.391 12.008 -6.281 1 90.25 263 PRO A CA 1
ATOM 2075 C C . PRO A 1 263 ? 10.422 10.914 -6.715 1 90.25 263 PRO A C 1
ATOM 2077 O O . PRO A 1 263 ? 9.297 10.852 -6.215 1 90.25 263 PRO A O 1
ATOM 2080 N N . ASN A 1 264 ? 10.82 10.07 -7.621 1 88.12 264 ASN A N 1
ATOM 2081 C CA . ASN A 1 264 ? 9.898 9.062 -8.141 1 88.12 264 ASN A CA 1
ATOM 2082 C C . ASN A 1 264 ? 9.625 7.977 -7.102 1 88.12 264 ASN A C 1
ATOM 2084 O O . ASN A 1 264 ? 8.773 7.113 -7.312 1 88.12 264 ASN A O 1
ATOM 2088 N N . MET A 1 265 ? 10.336 7.996 -5.973 1 90.94 265 MET A N 1
ATOM 2089 C CA . MET A 1 265 ? 10.148 7.02 -4.906 1 90.94 265 MET A CA 1
ATOM 2090 C C . MET A 1 265 ? 8.961 7.398 -4.023 1 90.94 265 MET A C 1
ATOM 2092 O O . MET A 1 265 ? 8.461 6.574 -3.254 1 90.94 265 MET A O 1
ATOM 2096 N N . PHE A 1 266 ? 8.516 8.625 -4.082 1 93.31 266 PHE A N 1
ATOM 2097 C CA . PHE A 1 266 ? 7.359 9.062 -3.303 1 93.31 266 PHE A CA 1
ATOM 2098 C C . PHE A 1 266 ? 6.059 8.641 -3.973 1 93.31 266 PHE A C 1
ATOM 2100 O O . PHE A 1 266 ? 5.777 9.039 -5.105 1 93.31 266 PHE A O 1
ATOM 2107 N N . LYS A 1 267 ? 5.266 7.855 -3.27 1 88.88 267 LYS A N 1
ATOM 2108 C CA . LYS A 1 267 ? 4.055 7.309 -3.879 1 88.88 267 LYS A CA 1
ATOM 2109 C C . LYS A 1 267 ? 2.814 8.062 -3.412 1 88.88 267 LYS A C 1
ATOM 2111 O O . LYS A 1 267 ? 1.809 8.117 -4.121 1 88.88 267 LYS A O 1
ATOM 2116 N N . SER A 1 268 ? 2.727 8.578 -2.227 1 94.25 268 SER A N 1
ATOM 2117 C CA . SER A 1 268 ? 1.643 9.344 -1.62 1 94.25 268 SER A CA 1
ATOM 2118 C C . SER A 1 268 ? 2.182 10.508 -0.796 1 94.25 268 SER A C 1
ATOM 2120 O O . SER A 1 268 ? 3.395 10.727 -0.739 1 94.25 268 SER A O 1
ATOM 2122 N N . SER A 1 269 ? 1.269 11.305 -0.24 1 97.75 269 SER A N 1
ATOM 2123 C CA . SER A 1 269 ? 1.689 12.453 0.562 1 97.75 269 SER A CA 1
ATOM 2124 C C . SER A 1 269 ? 2.49 12.008 1.781 1 97.75 269 SER A C 1
ATOM 2126 O O . SER A 1 269 ? 3.314 12.766 2.299 1 97.75 269 SER A O 1
ATOM 2128 N N . GLU A 1 270 ? 2.193 10.82 2.213 1 97.62 270 GLU A N 1
ATOM 2129 C CA . GLU A 1 270 ? 2.945 10.273 3.336 1 97.62 270 GLU A CA 1
ATOM 2130 C C . GLU A 1 270 ? 3.312 8.812 3.088 1 97.62 270 GLU A C 1
ATOM 2132 O O . GLU A 1 270 ? 2.625 8.109 2.344 1 97.62 270 GLU A O 1
ATOM 2137 N N . GLY A 1 271 ? 4.402 8.398 3.646 1 95.38 271 GLY A N 1
ATOM 2138 C CA . GLY A 1 271 ? 4.859 7.023 3.492 1 95.38 271 GLY A CA 1
ATOM 2139 C C . GLY A 1 271 ? 6.203 6.766 4.145 1 95.38 271 GLY A C 1
ATOM 2140 O O . GLY A 1 271 ? 6.664 7.559 4.969 1 95.38 271 GLY A O 1
ATOM 2141 N N . ALA A 1 272 ? 6.766 5.59 3.877 1 95 272 ALA A N 1
ATOM 2142 C CA . ALA A 1 272 ? 8.078 5.191 4.387 1 95 272 ALA A CA 1
ATOM 2143 C C . ALA A 1 272 ? 8.906 4.512 3.303 1 95 272 ALA A C 1
ATOM 2145 O O . ALA A 1 272 ? 8.352 3.871 2.404 1 95 272 ALA A O 1
ATOM 2146 N N . LEU A 1 273 ? 10.172 4.703 3.342 1 95.06 273 LEU A N 1
ATOM 2147 C CA . LEU A 1 273 ? 11.125 4.105 2.412 1 95.06 273 LEU A CA 1
ATOM 2148 C C . LEU A 1 273 ? 12.148 3.246 3.156 1 95.06 273 LEU A C 1
ATOM 2150 O O . LEU A 1 273 ? 12.695 3.668 4.176 1 95.06 273 LEU A O 1
ATOM 2154 N N . ASP A 1 274 ? 12.344 2.018 2.773 1 92.75 274 ASP A N 1
ATOM 2155 C CA . ASP A 1 274 ? 13.461 1.183 3.207 1 92.75 274 ASP A CA 1
ATOM 2156 C C . ASP A 1 274 ? 14.578 1.166 2.162 1 92.75 274 ASP A C 1
ATOM 2158 O O . ASP A 1 274 ? 14.398 0.636 1.064 1 92.75 274 ASP A O 1
ATOM 2162 N N . LEU A 1 275 ? 15.656 1.724 2.494 1 93.81 275 LEU A N 1
ATOM 2163 C CA . LEU A 1 275 ? 16.734 1.905 1.516 1 93.81 275 LEU A CA 1
ATOM 2164 C C . LEU A 1 275 ? 18.031 1.302 2.018 1 93.81 275 LEU A C 1
ATOM 2166 O O . LEU A 1 275 ? 18.312 1.328 3.219 1 93.81 275 LEU A O 1
ATOM 2170 N N . PRO A 1 276 ? 18.844 0.773 1.133 1 90.19 276 PRO A N 1
ATOM 2171 C CA . PRO A 1 276 ? 20.172 0.313 1.536 1 90.19 276 PRO A CA 1
ATOM 2172 C C . PRO A 1 276 ? 21.125 1.465 1.824 1 90.19 276 PRO A C 1
ATOM 2174 O O . PRO A 1 276 ? 21.094 2.488 1.137 1 90.19 276 PRO A O 1
ATOM 2177 N N . VAL A 1 277 ? 21.859 1.291 2.852 1 91.31 277 VAL A N 1
ATOM 2178 C CA . VAL A 1 277 ? 22.938 2.221 3.162 1 91.31 277 VAL A CA 1
ATOM 2179 C C . VAL A 1 277 ? 24.25 1.681 2.615 1 91.31 277 VAL A C 1
ATOM 2181 O O . VAL A 1 277 ? 24.656 0.559 2.934 1 91.31 277 VAL A O 1
ATOM 2184 N N . THR A 1 278 ? 24.891 2.486 1.816 1 85.81 278 THR A N 1
ATOM 2185 C CA . THR A 1 278 ? 26.125 2.061 1.174 1 85.81 278 THR A CA 1
ATOM 2186 C C . THR A 1 278 ? 27.328 2.621 1.913 1 85.81 278 THR A C 1
ATOM 2188 O O . THR A 1 278 ? 27.359 3.797 2.281 1 85.81 278 THR A O 1
ATOM 2191 N N . CYS A 1 279 ? 28.219 1.701 2.105 1 82.88 279 CYS A N 1
ATOM 2192 C CA . CYS A 1 279 ? 29.469 2.125 2.725 1 82.88 279 CYS A CA 1
ATOM 2193 C C . CYS A 1 279 ? 30.234 3.072 1.811 1 82.88 279 CYS A C 1
ATOM 2195 O O . CYS A 1 279 ? 30.375 2.811 0.614 1 82.88 279 CYS A O 1
ATOM 2197 N N . ASN A 1 280 ? 30.688 4.125 2.391 1 77.69 280 ASN A N 1
ATOM 2198 C CA . ASN A 1 280 ? 31.406 5.121 1.607 1 77.69 280 ASN A CA 1
ATOM 2199 C C . ASN A 1 280 ? 32.75 4.586 1.111 1 77.69 280 ASN A C 1
ATOM 2201 O O . ASN A 1 280 ? 33.156 4.875 -0.014 1 77.69 280 ASN A O 1
ATOM 2205 N N . VAL A 1 281 ? 33.312 3.811 1.919 1 73.88 281 VAL A N 1
ATOM 2206 C CA . VAL A 1 281 ? 34.688 3.371 1.625 1 73.88 281 VAL A CA 1
ATOM 2207 C C . VAL A 1 281 ? 34.625 2.09 0.792 1 73.88 281 VAL A C 1
ATOM 2209 O O . VAL A 1 281 ? 35.25 2.021 -0.28 1 73.88 281 VAL A O 1
ATOM 2212 N N . LYS A 1 282 ? 33.781 1.095 1.243 1 71.88 282 LYS A N 1
ATOM 2213 C CA . LYS A 1 282 ? 33.844 -0.234 0.639 1 71.88 282 LYS A CA 1
ATOM 2214 C C . LYS A 1 282 ? 32.75 -0.39 -0.433 1 71.88 282 LYS A C 1
ATOM 2216 O O . LYS A 1 282 ? 32.781 -1.356 -1.198 1 71.88 282 LYS A O 1
ATOM 2221 N N . HIS A 1 283 ? 31.875 0.517 -0.444 1 73.25 283 HIS A N 1
ATOM 2222 C CA . HIS A 1 283 ? 30.766 0.488 -1.404 1 73.25 283 HIS A CA 1
ATOM 2223 C C . HIS A 1 283 ? 29.953 -0.79 -1.264 1 73.25 283 HIS A C 1
ATOM 2225 O O . HIS A 1 283 ? 29.531 -1.376 -2.264 1 73.25 283 HIS A O 1
ATOM 2231 N N . ARG A 1 284 ? 29.922 -1.255 -0.062 1 76.38 284 ARG A N 1
ATOM 2232 C CA . ARG A 1 284 ? 29.094 -2.4 0.3 1 76.38 284 ARG A CA 1
ATOM 2233 C C . ARG A 1 284 ? 27.938 -1.975 1.189 1 76.38 284 ARG A C 1
ATOM 2235 O O . ARG A 1 284 ? 27.984 -0.912 1.813 1 76.38 284 ARG A O 1
ATOM 2242 N N . PRO A 1 285 ? 26.953 -2.828 1.151 1 81.25 285 PRO A N 1
ATOM 2243 C CA . PRO A 1 285 ? 25.844 -2.459 2.029 1 81.25 285 PRO A CA 1
ATOM 2244 C C . PRO A 1 285 ? 26.203 -2.533 3.51 1 81.25 285 PRO A C 1
ATOM 2246 O O . PRO A 1 285 ? 26.797 -3.523 3.955 1 81.25 285 PRO A O 1
ATOM 2249 N N . LEU A 1 286 ? 25.922 -1.506 4.156 1 86 286 LEU A N 1
ATOM 2250 C CA . LEU A 1 286 ? 26.109 -1.451 5.602 1 86 286 LEU A CA 1
ATOM 2251 C C . LEU A 1 286 ? 24.844 -1.916 6.328 1 86 286 LEU A C 1
ATOM 2253 O O . LEU A 1 286 ? 24.906 -2.254 7.512 1 86 286 LEU A O 1
ATOM 2257 N N . GLY A 1 287 ? 23.797 -1.866 5.652 1 88.94 287 GLY A N 1
ATOM 2258 C CA . GLY A 1 287 ? 22.469 -2.145 6.203 1 88.94 287 GLY A CA 1
ATOM 2259 C C . GLY A 1 287 ? 21.359 -1.37 5.516 1 88.94 287 GLY A C 1
ATOM 2260 O O . GLY A 1 287 ? 21.438 -1.107 4.312 1 88.94 287 GLY A O 1
ATOM 2261 N N . THR A 1 288 ? 20.281 -1.209 6.27 1 90.5 288 THR A N 1
ATOM 2262 C CA . THR A 1 288 ? 19.156 -0.473 5.723 1 90.5 288 THR A CA 1
ATOM 2263 C C . THR A 1 288 ? 18.75 0.663 6.66 1 90.5 288 THR A C 1
ATOM 2265 O O . THR A 1 288 ? 19.109 0.661 7.84 1 90.5 288 THR A O 1
ATOM 2268 N N . VAL A 1 289 ? 18.141 1.602 6.055 1 94.19 289 VAL A N 1
ATOM 2269 C CA . VAL A 1 289 ? 17.531 2.693 6.809 1 94.19 289 VAL A CA 1
ATOM 2270 C C . VAL A 1 289 ? 16.062 2.832 6.43 1 94.19 289 VAL A C 1
ATOM 2272 O O . VAL A 1 289 ? 15.703 2.709 5.254 1 94.19 289 VAL A O 1
ATOM 2275 N N . ASN A 1 290 ? 15.25 2.908 7.469 1 94.81 290 ASN A N 1
ATOM 2276 C CA . ASN A 1 290 ? 13.844 3.242 7.27 1 94.81 290 ASN A CA 1
ATOM 2277 C C . ASN A 1 290 ? 13.602 4.746 7.379 1 94.81 290 ASN A C 1
ATOM 2279 O O . ASN A 1 290 ? 13.914 5.352 8.406 1 94.81 290 ASN A O 1
ATOM 2283 N N . ILE A 1 291 ? 13.07 5.387 6.328 1 97.5 291 ILE A N 1
ATOM 2284 C CA . ILE A 1 291 ? 12.852 6.828 6.301 1 97.5 291 ILE A CA 1
ATOM 2285 C C . ILE A 1 291 ? 11.367 7.117 6.07 1 97.5 291 ILE A C 1
ATOM 2287 O O . ILE A 1 291 ? 10.836 6.832 4.996 1 97.5 291 ILE A O 1
ATOM 2291 N N . GLY A 1 292 ? 10.734 7.672 7.137 1 97.62 292 GLY A N 1
ATOM 2292 C CA . GLY A 1 292 ? 9.398 8.203 6.895 1 97.62 292 GLY A CA 1
ATOM 2293 C C . GLY A 1 292 ? 9.414 9.516 6.141 1 97.62 292 GLY A C 1
ATOM 2294 O O . GLY A 1 292 ? 10.367 10.297 6.246 1 97.62 292 GLY A O 1
ATOM 2295 N N . TYR A 1 293 ? 8.344 9.773 5.379 1 98.38 293 TYR A N 1
ATOM 2296 C CA . TYR A 1 293 ? 8.281 11.07 4.711 1 98.38 293 TYR A CA 1
ATOM 2297 C C . TYR A 1 293 ? 6.863 11.625 4.738 1 98.38 293 TYR A C 1
ATOM 2299 O O . TYR A 1 293 ? 5.895 10.875 4.887 1 98.38 293 TYR A O 1
ATOM 2307 N N . LEU A 1 294 ? 6.762 12.906 4.664 1 98.75 294 LEU A N 1
ATOM 2308 C CA . LEU A 1 294 ? 5.535 13.688 4.531 1 98.75 294 LEU A CA 1
ATOM 2309 C C . LEU A 1 294 ? 5.711 14.805 3.51 1 98.75 294 LEU A C 1
ATOM 2311 O O . LEU A 1 294 ? 6.672 15.57 3.582 1 98.75 294 LEU A O 1
ATOM 2315 N N . ILE A 1 295 ? 4.852 14.852 2.566 1 98.81 295 ILE A N 1
ATOM 2316 C CA . ILE A 1 295 ? 4.824 15.922 1.579 1 98.81 295 ILE A CA 1
ATOM 2317 C C . ILE A 1 295 ? 3.631 16.844 1.845 1 98.81 295 ILE A C 1
ATOM 2319 O O . ILE A 1 295 ? 2.484 16.391 1.867 1 98.81 295 ILE A O 1
ATOM 2323 N N . VAL A 1 296 ? 3.902 18.062 2.07 1 98.81 296 VAL A N 1
ATOM 2324 C CA . VAL A 1 296 ? 2.84 19.047 2.279 1 98.81 296 VAL A CA 1
ATOM 2325 C C . VAL A 1 296 ? 2.842 20.062 1.141 1 98.81 296 VAL A C 1
ATOM 2327 O O . VAL A 1 296 ? 3.807 20.812 0.972 1 98.81 296 VAL A O 1
ATOM 2330 N N . ASN A 1 297 ? 1.782 20.125 0.385 1 98.19 297 ASN A N 1
ATOM 2331 C CA . ASN A 1 297 ? 1.573 21.125 -0.659 1 98.19 297 ASN A CA 1
ATOM 2332 C C . ASN A 1 297 ? 0.788 22.328 -0.138 1 98.19 297 ASN A C 1
ATOM 2334 O O . ASN A 1 297 ? -0.015 22.188 0.787 1 98.19 297 ASN A O 1
ATOM 2338 N N . PRO A 1 298 ? 1.083 23.45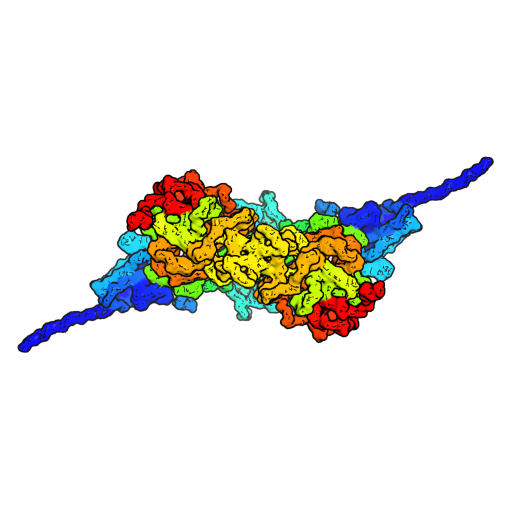3 -0.708 1 96.94 298 PRO A N 1
ATOM 2339 C CA . PRO A 1 298 ? 0.218 24.578 -0.349 1 96.94 298 PRO A CA 1
ATOM 2340 C C . PRO A 1 298 ? -1.24 24.359 -0.741 1 96.94 298 PRO A C 1
ATOM 2342 O O . PRO A 1 298 ? -1.533 23.484 -1.56 1 96.94 298 PRO A O 1
ATOM 2345 N N . MET A 1 299 ? -2.113 25.125 -0.111 1 97.62 299 MET A N 1
ATOM 2346 C CA . MET A 1 299 ? -3.512 25.078 -0.525 1 97.62 299 MET A CA 1
ATOM 2347 C C . MET A 1 299 ? -3.652 25.422 -2.004 1 97.62 299 MET A C 1
ATOM 2349 O O . MET A 1 299 ? -2.959 26.312 -2.51 1 97.62 299 MET A O 1
ATOM 2353 N N . PRO A 1 300 ? -4.605 24.734 -2.646 1 94.88 300 PRO A N 1
ATOM 2354 C CA . PRO A 1 300 ? -4.801 25.047 -4.062 1 94.88 300 PRO A CA 1
ATOM 2355 C C . PRO A 1 300 ? -5.25 26.484 -4.289 1 94.88 300 PRO A C 1
ATOM 2357 O O . PRO A 1 300 ? -4.84 27.125 -5.27 1 94.88 300 PRO A O 1
ATOM 2360 N N . GLU A 1 301 ? -6.027 26.953 -3.396 1 94.62 301 GLU A N 1
ATOM 2361 C CA . GLU A 1 301 ? -6.512 28.328 -3.443 1 94.62 301 GLU A CA 1
ATOM 2362 C C . GLU A 1 301 ? -5.926 29.156 -2.307 1 94.62 301 GLU A C 1
ATOM 2364 O O . GLU A 1 301 ? -5.785 28.672 -1.183 1 94.62 301 GLU A O 1
ATOM 2369 N N . GLN A 1 302 ? -5.559 30.344 -2.686 1 92.88 302 GLN A N 1
ATOM 2370 C CA . GLN A 1 302 ? -5.105 31.25 -1.636 1 92.88 302 GLN A CA 1
ATOM 2371 C C . GLN A 1 302 ? -6.277 31.75 -0.794 1 92.88 302 GLN A C 1
ATOM 2373 O O . GLN A 1 302 ? -7.098 32.531 -1.265 1 92.88 302 GLN A O 1
ATOM 2378 N N . LEU A 1 303 ? -6.305 31.297 0.43 1 95.62 303 LEU A N 1
ATOM 2379 C CA . LEU A 1 303 ? -7.434 31.641 1.282 1 95.62 303 LEU A CA 1
ATOM 2380 C C . LEU A 1 303 ? -6.965 32.375 2.537 1 95.62 303 LEU A C 1
ATOM 2382 O O . LEU A 1 303 ? -7.781 32.875 3.305 1 95.62 303 LEU A O 1
ATOM 2386 N N . CYS A 1 304 ? -5.645 32.469 2.773 1 95.88 304 CYS A N 1
ATOM 2387 C CA . CYS A 1 304 ? -5.055 33.156 3.914 1 95.88 304 CYS A CA 1
ATOM 2388 C C . CYS A 1 304 ? -4.25 34.375 3.459 1 95.88 304 CYS A C 1
ATOM 2390 O O . CYS A 1 304 ? -3.848 34.438 2.297 1 95.88 304 CYS A O 1
ATOM 2392 N N . ASP A 1 305 ? -4.102 35.312 4.344 1 95.88 305 ASP A N 1
ATOM 2393 C CA . ASP A 1 305 ? -3.293 36.5 4.082 1 95.88 305 ASP A CA 1
ATOM 2394 C C . ASP A 1 305 ? -2.574 36.969 5.348 1 95.88 305 ASP A C 1
ATOM 2396 O O . ASP A 1 305 ? -2.484 36.219 6.324 1 95.88 305 ASP A O 1
ATOM 2400 N N . LEU A 1 306 ? -1.997 38.125 5.355 1 97.25 306 LEU A N 1
ATOM 2401 C CA . LEU A 1 306 ? -1.138 38.594 6.445 1 97.25 306 LEU A CA 1
ATOM 2402 C C . LEU A 1 306 ? -1.876 39.562 7.352 1 97.25 306 LEU A C 1
ATOM 2404 O O . LEU A 1 306 ? -1.249 40.375 8.047 1 97.25 306 LEU A O 1
ATOM 2408 N N . SER A 1 307 ? -3.225 39.594 7.32 1 96.31 307 SER A N 1
ATOM 2409 C CA . SER A 1 307 ? -3.998 40.562 8.102 1 96.31 307 SER A CA 1
ATOM 2410 C C . SER A 1 307 ? -4.102 40.125 9.562 1 96.31 307 SER A C 1
ATOM 2412 O O . SER A 1 307 ? -4.176 40.938 10.461 1 96.31 307 SER A O 1
ATOM 2414 N N . MET A 1 308 ? -4.203 38.812 9.703 1 93.25 308 MET A N 1
ATOM 2415 C CA . MET A 1 308 ? -4.391 38.312 11.062 1 93.25 308 MET A CA 1
ATOM 2416 C C . MET A 1 308 ? -3.947 36.844 11.164 1 93.25 308 MET A C 1
ATOM 2418 O O . MET A 1 308 ? -3.977 36.125 10.18 1 93.25 308 MET A O 1
ATOM 2422 N N . SER A 1 309 ? -3.51 36.5 12.344 1 94.56 309 SER A N 1
ATOM 2423 C CA . SER A 1 309 ? -3.205 35.094 12.664 1 94.56 309 SER A CA 1
ATOM 2424 C C . SER A 1 309 ? -3.609 34.75 14.102 1 94.56 309 SER A C 1
ATOM 2426 O O . SER A 1 309 ? -3.352 35.531 15.023 1 94.56 309 SER A O 1
ATOM 2428 N N . LEU A 1 310 ? -4.289 33.656 14.203 1 93.56 310 LEU A N 1
ATOM 2429 C CA . LEU A 1 310 ? -4.648 33.156 15.516 1 93.56 310 LEU A CA 1
ATOM 2430 C C . LEU A 1 310 ? -3.834 31.906 15.859 1 93.56 310 LEU A C 1
ATOM 2432 O O . LEU A 1 310 ? -4.105 31.234 16.859 1 93.56 310 LEU A O 1
ATOM 2436 N N . GLY A 1 311 ? -2.852 31.609 15.078 1 93.19 311 GLY A N 1
ATOM 2437 C CA . GLY A 1 311 ? -2.104 30.375 15.164 1 93.19 311 GLY A CA 1
ATOM 2438 C C . GLY A 1 311 ? -1.519 30.109 16.531 1 93.19 311 GLY A C 1
ATOM 2439 O O . GLY A 1 311 ? -1.504 28.984 17.016 1 93.19 311 GLY A O 1
ATOM 2440 N N . LYS A 1 312 ? -1.074 31.172 17.188 1 92.38 312 LYS A N 1
ATOM 2441 C CA . LYS A 1 312 ? -0.455 31.031 18.5 1 92.38 312 LYS A CA 1
ATOM 2442 C C . LYS A 1 312 ? -1.138 31.922 19.531 1 92.38 312 LYS A C 1
ATOM 2444 O O . LYS A 1 312 ? -0.589 32.188 20.609 1 92.38 312 LYS A O 1
ATOM 2449 N N . PHE A 1 313 ? -2.26 32.312 19.203 1 91.31 313 PHE A N 1
ATOM 2450 C CA . PHE A 1 313 ? -2.969 33.219 20.078 1 91.31 313 PHE A CA 1
ATOM 2451 C C . PHE A 1 313 ? -3.797 32.469 21.109 1 91.31 313 PHE A C 1
ATOM 2453 O O . PHE A 1 313 ? -4.453 31.469 20.781 1 91.31 313 PHE A O 1
ATOM 2460 N N . TRP A 1 314 ? -3.686 32.906 22.312 1 93.81 314 TRP A N 1
ATOM 2461 C CA . TRP A 1 314 ? -4.566 32.469 23.406 1 93.81 314 TRP A CA 1
ATOM 2462 C C . TRP A 1 314 ? -4.836 33.625 24.375 1 93.81 314 TRP A C 1
ATOM 2464 O O . TRP A 1 314 ? -3.904 34.219 24.891 1 93.81 314 TRP A O 1
ATOM 2474 N N . ASP A 1 315 ? -6.102 33.875 24.547 1 91.69 315 ASP A N 1
ATOM 2475 C CA . ASP A 1 315 ? -6.465 34.938 25.5 1 91.69 315 ASP A CA 1
ATOM 2476 C C . ASP A 1 315 ? -6.164 34.5 26.938 1 91.69 315 ASP A C 1
ATOM 2478 O O . ASP A 1 315 ? -6.664 33.469 27.391 1 91.69 315 ASP A O 1
ATOM 2482 N N . PRO A 1 316 ? -5.414 35.25 27.594 1 90.31 316 PRO A N 1
ATOM 2483 C CA . PRO A 1 316 ? -5.047 34.875 28.953 1 90.31 316 PRO A CA 1
ATOM 2484 C C . PRO A 1 316 ? -6.258 34.719 29.875 1 90.31 316 PRO A C 1
ATOM 2486 O O . PRO A 1 316 ? -6.188 34.031 30.891 1 90.31 316 PRO A O 1
ATOM 2489 N N . SER A 1 317 ? -7.32 35.281 29.531 1 92.06 317 SER A N 1
ATOM 2490 C CA . SER A 1 317 ? -8.523 35.188 30.344 1 92.06 317 SER A CA 1
ATOM 2491 C C . SER A 1 317 ? -9.242 33.875 30.109 1 92.06 317 SER A C 1
ATOM 2493 O O . SER A 1 317 ? -10.125 33.5 30.891 1 92.06 317 SER A O 1
ATOM 2495 N N . TRP A 1 318 ? -8.836 33.219 29.094 1 92.69 318 TRP A N 1
ATOM 2496 C CA . TRP A 1 318 ? -9.445 31.922 28.797 1 92.69 318 TRP A CA 1
ATOM 2497 C C . TRP A 1 318 ? -8.844 30.828 29.672 1 92.69 318 TRP A C 1
ATOM 2499 O O . TRP A 1 318 ? -7.844 30.219 29.312 1 92.69 318 TRP A O 1
ATOM 2509 N N . THR A 1 319 ? -9.469 30.625 30.766 1 91.5 319 THR A N 1
ATOM 2510 C CA . THR A 1 319 ? -9.008 29.594 31.688 1 91.5 319 THR A CA 1
ATOM 2511 C C . THR A 1 319 ? -10.117 28.609 32 1 91.5 319 THR A C 1
ATOM 2513 O O . THR A 1 319 ? -11.266 29 32.25 1 91.5 319 THR A O 1
ATOM 2516 N N . GLY A 1 320 ? -9.781 27.422 31.906 1 94.19 320 GLY A N 1
ATOM 2517 C CA . GLY A 1 320 ? -10.734 26.391 32.312 1 94.19 320 GLY A CA 1
ATOM 2518 C C . GLY A 1 320 ? -11.961 26.344 31.406 1 94.19 320 GLY A C 1
ATOM 2519 O O . GLY A 1 320 ? -13.086 26.234 31.906 1 94.19 320 GLY A O 1
ATOM 2520 N N . LEU A 1 321 ? -11.734 26.531 30.172 1 96.38 321 LEU A N 1
ATOM 2521 C CA . LEU A 1 321 ? -12.867 26.453 29.25 1 96.38 321 LEU A CA 1
ATOM 2522 C C . LEU A 1 321 ? -13.5 25.078 29.266 1 96.38 321 LEU A C 1
ATOM 2524 O O . LEU A 1 321 ? -12.812 24.078 29.516 1 96.38 321 LEU A O 1
ATOM 2528 N N . GLU A 1 322 ? -14.773 25.016 29.094 1 96.81 322 GLU A N 1
ATOM 2529 C CA . GLU A 1 322 ? -15.508 23.766 29.031 1 96.81 322 GLU A CA 1
ATOM 2530 C C . GLU A 1 322 ? -15.953 23.453 27.594 1 96.81 322 GLU A C 1
ATOM 2532 O O . GLU A 1 322 ? -16.656 24.25 26.984 1 96.81 322 GLU A O 1
ATOM 2537 N N . VAL A 1 323 ? -15.484 22.344 27.109 1 97.69 323 VAL A N 1
ATOM 2538 C CA . VAL A 1 323 ? -15.68 21.969 25.703 1 97.69 323 VAL A CA 1
ATOM 2539 C C . VAL A 1 323 ? -16.609 20.75 25.625 1 97.69 323 VAL A C 1
ATOM 2541 O O . VAL A 1 323 ? -16.359 19.719 26.266 1 97.69 323 VAL A O 1
ATOM 2544 N N . GLY A 1 324 ? -17.703 20.859 24.828 1 97 324 GLY A N 1
ATOM 2545 C CA . GLY A 1 324 ? -18.609 19.734 24.641 1 97 324 GLY A CA 1
ATOM 2546 C C . GLY A 1 324 ? -18.031 18.656 23.75 1 97 324 GLY A C 1
ATOM 2547 O O . GLY A 1 324 ? -17.812 18.875 22.562 1 97 324 GLY A O 1
ATOM 2548 N N . HIS A 1 325 ? -17.766 17.438 24.328 1 96.19 325 HIS A N 1
ATOM 2549 C CA . HIS A 1 325 ? -17.219 16.297 23.609 1 96.19 325 HIS A CA 1
ATOM 2550 C C . HIS A 1 325 ? -18.234 15.711 22.641 1 96.19 325 HIS A C 1
ATOM 2552 O O . HIS A 1 325 ? -19.25 15.164 23.062 1 96.19 325 HIS A O 1
ATOM 2558 N N . ARG A 1 326 ? -17.953 15.828 21.312 1 96 326 ARG A N 1
ATOM 2559 C CA . ARG A 1 326 ? -18.875 15.367 20.281 1 96 326 ARG A CA 1
ATOM 2560 C C . ARG A 1 326 ? -20.234 16.016 20.438 1 96 326 ARG A C 1
ATOM 2562 O O . ARG A 1 326 ? -21.266 15.359 20.219 1 96 326 ARG A O 1
ATOM 2569 N N . GLY A 1 327 ? -20.312 17.188 20.891 1 95.38 327 GLY A N 1
ATOM 2570 C CA . GLY A 1 327 ? -21.516 17.891 21.297 1 95.38 327 GLY A CA 1
ATOM 2571 C C . GLY A 1 327 ? -21.797 17.766 22.781 1 95.38 327 GLY A C 1
ATOM 2572 O O . GLY A 1 327 ? -21.031 18.234 23.625 1 95.38 327 GLY A O 1
ATOM 2573 N N . LEU A 1 328 ? -22.781 17 23.016 1 91.25 328 LEU A N 1
ATOM 2574 C CA . LEU A 1 328 ? -23.203 16.812 24.406 1 91.25 328 LEU A CA 1
ATOM 2575 C C . LEU A 1 328 ? -22.406 15.703 25.062 1 91.25 328 LEU A C 1
ATOM 2577 O O . LEU A 1 328 ? -22.328 15.625 26.297 1 91.25 328 LEU A O 1
ATOM 2581 N N . GLY A 1 329 ? -21.859 14.867 24.266 1 90 329 GLY A N 1
ATOM 2582 C CA . GLY A 1 329 ? -21.109 13.742 24.797 1 90 329 GLY A CA 1
ATOM 2583 C C . GLY A 1 329 ? -21.281 12.477 23.969 1 90 329 GLY A C 1
ATOM 2584 O O . GLY A 1 329 ? -22.156 12.398 23.109 1 90 329 GLY A O 1
ATOM 2585 N N . ALA A 1 330 ? -20.391 11.5 24.281 1 85.56 330 ALA A N 1
ATOM 2586 C CA . ALA A 1 330 ? -20.531 10.18 23.656 1 85.56 330 ALA A CA 1
ATOM 2587 C C . ALA A 1 330 ? -21.859 9.523 24.062 1 85.56 330 ALA A C 1
ATOM 2589 O O . ALA A 1 330 ? -22.125 9.344 25.25 1 85.56 330 ALA A O 1
ATOM 2590 N N . SER A 1 331 ? -22.609 9.133 23.047 1 85.5 331 SER A N 1
ATOM 2591 C CA . SER A 1 331 ? -23.969 8.703 23.328 1 85.5 331 SER A CA 1
ATOM 2592 C C . SER A 1 331 ? -24.094 7.18 23.312 1 85.5 331 SER A C 1
ATOM 2594 O O . SER A 1 331 ? -25.078 6.625 23.781 1 85.5 331 SER A O 1
ATOM 2596 N N . PHE A 1 332 ? -23.141 6.547 22.844 1 82.06 332 PHE A N 1
ATOM 2597 C CA . PHE A 1 332 ? -23.281 5.105 22.703 1 82.06 332 PHE A CA 1
ATOM 2598 C C . PHE A 1 332 ? -22.656 4.379 23.891 1 82.06 332 PHE A C 1
ATOM 2600 O O . PHE A 1 332 ? -22.797 3.16 24.016 1 82.06 332 PHE A O 1
ATOM 2607 N N . LYS A 1 333 ? -21.938 5.109 24.641 1 72.38 333 LYS A N 1
ATOM 2608 C CA . LYS A 1 333 ? -21.359 4.527 25.844 1 72.38 333 LYS A CA 1
ATOM 2609 C C . LYS A 1 333 ? -22.328 4.605 27.016 1 72.38 333 LYS A C 1
ATOM 2611 O O . LYS A 1 333 ? -22.078 4 28.062 1 72.38 333 LYS A O 1
ATOM 2616 N N . THR A 1 334 ? -23.422 5.355 26.828 1 65.69 334 THR A N 1
ATOM 2617 C CA . THR A 1 334 ? -24.344 5.559 27.938 1 65.69 334 THR A CA 1
ATOM 2618 C C . THR A 1 334 ? -25.672 4.844 27.688 1 65.69 334 THR A C 1
ATOM 2620 O O . THR A 1 334 ? -26.094 4.711 26.547 1 65.69 334 THR A O 1
ATOM 2623 N N . LYS A 1 335 ? -26.172 4.18 28.594 1 59.53 335 LYS A N 1
ATOM 2624 C CA . LYS A 1 335 ? -27.422 3.428 28.516 1 59.53 335 LYS A CA 1
ATOM 2625 C C . LYS A 1 335 ? -28.625 4.32 28.812 1 59.53 335 LYS A C 1
ATOM 2627 O O . LYS A 1 335 ? -29.734 3.83 29.031 1 59.53 335 LYS A O 1
ATOM 2632 N N . ASP A 1 336 ? -28.375 5.598 28.781 1 61.28 336 ASP A N 1
ATOM 2633 C CA . ASP A 1 336 ? -29.516 6.457 29.109 1 61.28 336 ASP A CA 1
ATOM 2634 C C . ASP A 1 336 ? -30.438 6.645 27.906 1 61.28 336 ASP A C 1
ATOM 2636 O O . ASP A 1 336 ? -29.984 6.934 26.812 1 61.28 336 ASP A O 1
ATOM 2640 N N . GLY A 1 337 ? -31.578 6.184 27.922 1 61.06 337 GLY A N 1
ATOM 2641 C CA . GLY A 1 337 ? -32.594 6.184 26.875 1 61.06 337 GLY A CA 1
ATOM 2642 C C . GLY A 1 337 ? -32.812 7.547 26.25 1 61.06 337 GLY A C 1
ATOM 2643 O O . GLY A 1 337 ? -33.375 7.652 25.156 1 61.06 337 GLY A O 1
ATOM 2644 N N . ASP A 1 338 ? -32.469 8.68 26.844 1 64.81 338 ASP A N 1
ATOM 2645 C CA . ASP A 1 338 ? -32.812 10 26.328 1 64.81 338 ASP A CA 1
ATOM 2646 C C . ASP A 1 338 ? -31.562 10.688 25.75 1 64.81 338 ASP A C 1
ATOM 2648 O O . ASP A 1 338 ? -31.547 11.906 25.578 1 64.81 338 ASP A O 1
ATOM 2652 N N . ALA A 1 339 ? -30.719 9.977 25.328 1 82 339 ALA A N 1
ATOM 2653 C CA . ALA A 1 339 ? -29.469 10.555 24.875 1 82 339 ALA A CA 1
ATOM 2654 C C . ALA A 1 339 ? -29.562 11.039 23.438 1 82 339 ALA A C 1
ATOM 2656 O O . ALA A 1 339 ? -30.219 10.406 22.609 1 82 339 ALA A O 1
ATOM 2657 N N . ILE A 1 340 ? -29.141 12.297 23.234 1 89.12 340 ILE A N 1
ATOM 2658 C CA . ILE A 1 340 ? -29 12.812 21.875 1 89.12 340 ILE A CA 1
ATOM 2659 C C . ILE A 1 340 ? -27.75 12.227 21.219 1 89.12 340 ILE A C 1
ATOM 2661 O O . ILE A 1 340 ? -26.672 12.195 21.844 1 89.12 340 ILE A O 1
ATOM 2665 N N . ARG A 1 341 ? -27.906 11.781 20.016 1 90.81 341 ARG A N 1
ATOM 2666 C CA . ARG A 1 341 ? -26.812 11.141 19.297 1 90.81 341 ARG A CA 1
ATOM 2667 C C . ARG A 1 341 ? -25.625 12.078 19.156 1 90.81 341 ARG A C 1
ATOM 2669 O O . ARG A 1 341 ? -25.781 13.25 18.812 1 90.81 341 ARG A O 1
ATOM 2676 N N . GLU A 1 342 ? -24.484 11.594 19.469 1 92.38 342 GLU A N 1
ATOM 2677 C CA . GLU A 1 342 ? -23.25 12.359 19.344 1 92.38 342 GLU A CA 1
ATOM 2678 C C . GLU A 1 342 ? -23.016 12.797 17.891 1 92.38 342 GLU A C 1
ATOM 2680 O O . GLU A 1 342 ? -23.5 12.164 16.969 1 92.38 342 GLU A O 1
ATOM 2685 N N . ASN A 1 343 ? -22.219 13.93 17.719 1 94.31 343 ASN A N 1
ATOM 2686 C CA 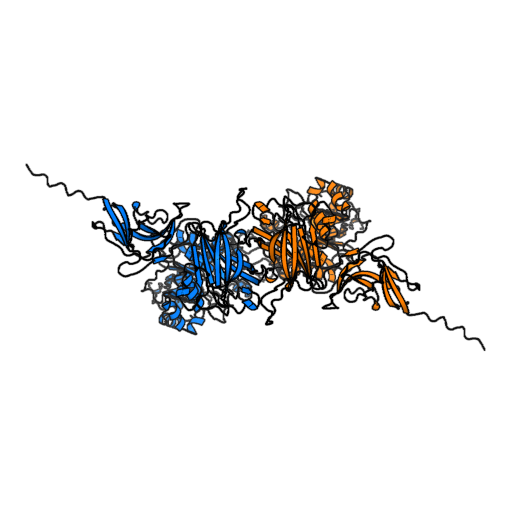. ASN A 1 343 ? -21.766 14.398 16.422 1 94.31 343 ASN A CA 1
ATOM 2687 C C . ASN A 1 343 ? -22.938 14.695 15.484 1 94.31 343 ASN A C 1
ATOM 2689 O O . ASN A 1 343 ? -22.906 14.336 14.305 1 94.31 343 ASN A O 1
ATOM 2693 N N . THR A 1 344 ? -24 15.203 16.062 1 95.5 344 THR A N 1
ATOM 2694 C CA . THR A 1 344 ? -25.141 15.711 15.312 1 95.5 344 THR A CA 1
ATOM 2695 C C . THR A 1 344 ? -25.359 17.203 15.594 1 95.5 344 THR A C 1
ATOM 2697 O O . THR A 1 344 ? -24.828 17.734 16.578 1 95.5 344 THR A O 1
ATOM 2700 N N . ILE A 1 345 ? -26.125 17.844 14.727 1 97.31 345 ILE A N 1
ATOM 2701 C CA . ILE A 1 345 ? -26.453 19.25 14.93 1 97.31 345 ILE A CA 1
ATOM 2702 C C . ILE A 1 345 ? -27.203 19.422 16.25 1 97.31 345 ILE A C 1
ATOM 2704 O O . ILE A 1 345 ? -26.922 20.344 17.016 1 97.31 345 ILE A O 1
ATOM 2708 N N . ALA A 1 346 ? -28.094 18.453 16.516 1 95.81 346 ALA A N 1
ATOM 2709 C CA . ALA A 1 346 ? -28.875 18.5 17.75 1 95.81 346 ALA A CA 1
ATOM 2710 C C . ALA A 1 346 ? -27.969 18.422 18.984 1 95.81 346 ALA A C 1
ATOM 2712 O O . ALA A 1 346 ? -28.172 19.172 19.953 1 95.81 346 ALA A O 1
ATOM 2713 N N . SER A 1 347 ? -27.047 17.547 18.938 1 95.81 347 SER A N 1
ATOM 2714 C CA . SER A 1 347 ? -26.125 17.375 20.062 1 95.81 347 SER A CA 1
ATOM 2715 C C . SER A 1 347 ? -25.281 18.641 20.266 1 95.81 347 SER A C 1
ATOM 2717 O O . SER A 1 347 ? -25.062 19.062 21.406 1 95.81 347 SER A O 1
ATOM 2719 N N . LEU A 1 348 ? -24.875 19.266 19.25 1 97.75 348 LEU A N 1
ATOM 2720 C CA . LEU A 1 348 ? -24.031 20.469 19.297 1 97.75 348 LEU A CA 1
ATOM 2721 C C . LEU A 1 348 ? -24.828 21.656 19.812 1 97.75 348 LEU A C 1
ATOM 2723 O O . LEU A 1 348 ? -24.344 22.422 20.641 1 97.75 348 LEU A O 1
ATOM 2727 N N . LYS A 1 349 ? -26.031 21.75 19.312 1 96.94 349 LYS A N 1
ATOM 2728 C CA . LYS A 1 349 ? -26.891 22.844 19.766 1 96.94 349 LYS A CA 1
ATOM 2729 C C . LYS A 1 349 ? -27.188 22.734 21.25 1 96.94 349 LYS A C 1
ATOM 2731 O O . LYS A 1 349 ? -27.188 23.734 21.969 1 96.94 349 LYS A O 1
ATOM 2736 N N . LYS A 1 350 ? -27.469 21.531 21.656 1 95.31 350 LYS A N 1
ATOM 2737 C CA . LYS A 1 350 ? -27.766 21.328 23.062 1 95.31 350 LYS A CA 1
ATOM 2738 C C . LYS A 1 350 ? -26.562 21.625 23.938 1 95.31 350 LYS A C 1
ATOM 2740 O O . LYS A 1 350 ? -26.688 22.203 25.016 1 95.31 350 LYS A O 1
ATOM 2745 N N . ALA A 1 351 ? -25.406 21.234 23.547 1 96.06 351 ALA A N 1
ATOM 2746 C CA . ALA A 1 351 ? -24.188 21.547 24.281 1 96.06 351 ALA A CA 1
ATOM 2747 C C . ALA A 1 351 ? -23.969 23.047 24.359 1 96.06 351 ALA A C 1
ATOM 2749 O O . ALA A 1 351 ? -23.625 23.578 25.422 1 96.06 351 ALA A O 1
ATOM 2750 N N . ALA A 1 352 ? -24.156 23.719 23.266 1 95.88 352 ALA A N 1
ATOM 2751 C CA . ALA A 1 352 ? -24.031 25.172 23.25 1 95.88 352 ALA A CA 1
ATOM 2752 C C . ALA A 1 352 ? -25 25.828 24.219 1 95.88 352 ALA A C 1
ATOM 2754 O O . ALA A 1 352 ? -24.625 26.703 24.984 1 95.88 352 ALA A O 1
ATOM 2755 N N . ALA A 1 353 ? -26.203 25.344 24.172 1 94.44 353 ALA A N 1
ATOM 2756 C CA . ALA A 1 353 ? -27.25 25.875 25.047 1 94.44 353 ALA A CA 1
ATOM 2757 C C . ALA A 1 353 ? -26.922 25.594 26.5 1 94.44 353 ALA A C 1
ATOM 2759 O O . ALA A 1 353 ? -27.375 26.328 27.391 1 94.44 353 ALA A O 1
ATOM 2760 N N . SER A 1 354 ? -26.141 24.609 26.672 1 94.38 354 SER A N 1
ATOM 2761 C CA . SER A 1 354 ? -25.797 24.203 28.031 1 94.38 354 SER A CA 1
ATOM 2762 C C . SER A 1 354 ? -24.547 24.922 28.531 1 94.38 354 SER A C 1
ATOM 2764 O O . SER A 1 354 ? -24.031 24.625 29.609 1 94.38 354 SER A O 1
ATOM 2766 N N . GLY A 1 355 ? -23.969 25.797 27.703 1 92.75 355 GLY A N 1
ATOM 2767 C CA . GLY A 1 355 ? -22.906 26.672 28.188 1 92.75 355 GLY A CA 1
ATOM 2768 C C . GLY A 1 355 ? -21.531 26.281 27.672 1 92.75 355 GLY A C 1
ATOM 2769 O O . GLY A 1 355 ? -20.516 26.766 28.172 1 92.75 355 GLY A O 1
ATOM 2770 N N . ALA A 1 356 ? -21.438 25.469 26.766 1 95.62 356 ALA A N 1
ATOM 2771 C CA . ALA A 1 356 ? -20.141 25.078 26.203 1 95.62 356 ALA A CA 1
ATOM 2772 C C . ALA A 1 356 ? -19.406 26.281 25.625 1 95.62 356 ALA A C 1
ATOM 2774 O O . ALA A 1 356 ? -20.016 27.109 24.938 1 95.62 356 ALA A O 1
ATOM 2775 N N . ASP A 1 357 ? -18.141 26.406 25.953 1 95.75 357 ASP A N 1
ATOM 2776 C CA . ASP A 1 357 ? -17.312 27.438 25.359 1 95.75 357 ASP A CA 1
ATOM 2777 C C . ASP A 1 357 ? -16.906 27.062 23.938 1 95.75 357 ASP A C 1
ATOM 2779 O O . ASP A 1 357 ? -16.797 27.922 23.062 1 95.75 357 ASP A O 1
ATOM 2783 N N . LEU A 1 358 ? -16.609 25.859 23.734 1 97.56 358 LEU A N 1
ATOM 2784 C CA . LEU A 1 358 ? -16.297 25.266 22.453 1 97.56 358 LEU A CA 1
ATOM 2785 C C . LEU A 1 358 ? -17.078 23.969 22.25 1 97.56 358 LEU A C 1
ATOM 2787 O O . LEU A 1 358 ? -17.453 23.312 23.219 1 97.56 358 LEU A O 1
ATOM 2791 N N . LEU A 1 359 ? -17.328 23.688 21.031 1 98.44 359 LEU A N 1
ATOM 2792 C CA . LEU A 1 359 ? -17.922 22.406 20.641 1 98.44 359 LEU A CA 1
ATOM 2793 C C . LEU A 1 359 ? -16.906 21.547 19.891 1 98.44 359 LEU A C 1
ATOM 2795 O O . LEU A 1 359 ? -16.375 21.969 18.859 1 98.44 359 LEU A O 1
ATOM 2799 N N . GLU A 1 360 ? -16.625 20.375 20.438 1 98.56 360 GLU A N 1
ATOM 2800 C CA . GLU A 1 360 ? -15.703 19.453 19.797 1 98.56 360 GLU A CA 1
ATOM 2801 C C . GLU A 1 360 ? -16.453 18.422 18.953 1 98.56 360 GLU A C 1
ATOM 2803 O O . GLU A 1 360 ? -17.469 17.875 19.391 1 98.56 360 GLU A O 1
ATOM 2808 N N . PHE A 1 361 ? -16.031 18.156 17.781 1 98.56 361 PHE A N 1
ATOM 2809 C CA . PHE A 1 361 ? -16.578 17.109 16.938 1 98.56 361 PHE A CA 1
ATOM 2810 C C . PHE A 1 361 ? -15.531 16.578 15.977 1 98.56 361 PHE A C 1
ATOM 2812 O O . PHE A 1 361 ? -14.477 17.188 15.789 1 98.56 361 PHE A O 1
ATOM 2819 N N . ASP A 1 362 ? -15.805 15.414 15.383 1 98.38 362 ASP A N 1
ATOM 2820 C CA . ASP A 1 362 ? -14.875 14.703 14.508 1 98.38 362 ASP A CA 1
ATOM 2821 C C . ASP A 1 362 ? -15.266 14.875 13.039 1 98.38 362 ASP A C 1
ATOM 2823 O O . ASP A 1 362 ? -16.453 14.781 12.688 1 98.38 362 ASP A O 1
ATOM 2827 N N . VAL A 1 363 ? -14.242 15.141 12.18 1 98.81 363 VAL A N 1
ATOM 2828 C CA . VAL A 1 363 ? -14.523 15.367 10.766 1 98.81 363 VAL A CA 1
ATOM 2829 C C . VAL A 1 363 ? -13.766 14.344 9.922 1 98.81 363 VAL A C 1
ATOM 2831 O O . VAL A 1 363 ? -12.57 14.117 10.125 1 98.81 363 VAL A O 1
ATOM 2834 N N . GLN A 1 364 ? -14.43 13.648 9.062 1 98 364 GLN A N 1
ATOM 2835 C CA . GLN A 1 364 ? -13.852 12.781 8.039 1 98 364 GLN A CA 1
ATOM 2836 C C . GLN A 1 364 ? -14.547 12.984 6.695 1 98 364 GLN A C 1
ATOM 2838 O O . GLN A 1 364 ? -15.391 13.867 6.559 1 98 364 GLN A O 1
ATOM 2843 N N . LEU A 1 365 ? -14.102 12.312 5.57 1 98.56 365 LEU A N 1
ATOM 2844 C CA . LEU A 1 365 ? -14.648 12.539 4.234 1 98.56 365 LEU A CA 1
ATOM 2845 C C . LEU A 1 365 ? -15.547 11.383 3.814 1 98.56 365 LEU A C 1
ATOM 2847 O O . LEU A 1 365 ? -15.242 10.219 4.094 1 98.56 365 LEU A O 1
ATOM 2851 N N . SER A 1 366 ? -16.641 11.703 3.213 1 98.12 366 SER A N 1
ATOM 2852 C CA . SER A 1 366 ? -17.406 10.711 2.48 1 98.12 366 SER A CA 1
ATOM 2853 C C . SER A 1 366 ? -16.688 10.281 1.206 1 98.12 366 SER A C 1
ATOM 2855 O O . SER A 1 366 ? -15.664 10.852 0.844 1 98.12 366 SER A O 1
ATOM 2857 N N . LYS A 1 367 ? -17.219 9.281 0.548 1 95.56 367 LYS A N 1
ATOM 2858 C CA . LYS A 1 367 ? -16.641 8.75 -0.678 1 95.56 367 LYS A CA 1
ATOM 2859 C C . LYS A 1 367 ? -16.453 9.844 -1.724 1 95.56 367 LYS A C 1
ATOM 2861 O O . LYS A 1 367 ? -15.469 9.859 -2.453 1 95.56 367 LYS A O 1
ATOM 2866 N N . ASP A 1 368 ? -17.391 10.758 -1.779 1 97.31 368 ASP A N 1
ATOM 2867 C CA . ASP A 1 368 ? -17.359 11.836 -2.758 1 97.31 368 ASP A CA 1
ATOM 2868 C C . ASP A 1 368 ? -16.625 13.055 -2.205 1 97.31 368 ASP A C 1
ATOM 2870 O O . ASP A 1 368 ? -16.797 14.172 -2.701 1 97.31 368 ASP A O 1
ATOM 2874 N N . MET A 1 369 ? -15.875 12.961 -1.155 1 97.75 369 MET A N 1
ATOM 2875 C CA . MET A 1 369 ? -14.898 13.898 -0.604 1 97.75 369 MET A CA 1
ATOM 2876 C C . MET A 1 369 ? -15.602 15.109 0.009 1 97.75 369 MET A C 1
ATOM 2878 O O . MET A 1 369 ? -15.141 16.234 -0.138 1 97.75 369 MET A O 1
ATOM 2882 N N . VAL A 1 370 ? -16.719 14.836 0.612 1 98.62 370 VAL A N 1
ATOM 2883 C CA . VAL A 1 370 ? -17.391 15.867 1.392 1 98.62 370 VAL A CA 1
ATOM 2884 C C . VAL A 1 370 ? -17.078 15.688 2.875 1 98.62 370 VAL A C 1
ATOM 2886 O O . VAL A 1 370 ? -17.266 14.609 3.432 1 98.62 370 VAL A O 1
ATOM 2889 N N . PRO A 1 371 ? -16.562 16.781 3.541 1 98.81 371 PRO A N 1
ATOM 2890 C CA . PRO A 1 371 ? -16.344 16.656 4.984 1 98.81 371 PRO A CA 1
ATOM 2891 C C . PRO A 1 371 ? -17.625 16.438 5.766 1 98.81 371 PRO A C 1
ATOM 2893 O O . PRO A 1 371 ? -18.562 17.234 5.672 1 98.81 371 PRO A O 1
ATOM 2896 N N . VAL A 1 372 ? -17.703 15.328 6.551 1 98.69 372 VAL A N 1
ATOM 2897 C CA . VAL A 1 372 ? -18.859 14.984 7.367 1 98.69 372 VAL A CA 1
ATOM 2898 C C . VAL A 1 372 ? -18.438 14.812 8.82 1 98.69 372 VAL A C 1
ATOM 2900 O O . VAL A 1 372 ? -17.281 14.508 9.109 1 98.69 372 VAL A O 1
ATOM 2903 N N . ILE A 1 373 ? -19.328 15.047 9.688 1 98.25 373 ILE A N 1
ATOM 2904 C CA . ILE A 1 373 ? -19.062 14.945 11.117 1 98.25 373 ILE A CA 1
ATOM 2905 C C . ILE A 1 373 ? -19.453 13.555 11.617 1 98.25 373 ILE A C 1
ATOM 2907 O O . ILE A 1 373 ? -20.625 13.18 11.602 1 98.25 373 ILE A O 1
ATOM 2911 N N . TYR A 1 374 ? -18.469 12.773 12.039 1 97.5 374 TYR A N 1
ATOM 2912 C CA . TYR A 1 374 ? -18.656 11.422 12.555 1 97.5 374 TYR A CA 1
ATOM 2913 C C . TYR A 1 374 ? -17.375 10.891 13.156 1 97.5 374 TYR A C 1
ATOM 2915 O O . TYR A 1 374 ? -16.281 11.109 12.625 1 97.5 374 TYR A O 1
ATOM 2923 N N . HIS A 1 375 ? -17.438 10.156 14.18 1 94.94 375 HIS A N 1
ATOM 2924 C CA . HIS A 1 375 ? -16.266 9.789 14.969 1 94.94 375 HIS A CA 1
ATOM 2925 C C . HIS A 1 375 ? -15.609 8.516 14.438 1 94.94 375 HIS A C 1
ATOM 2927 O O . HIS A 1 375 ? -14.398 8.469 14.25 1 94.94 375 HIS A O 1
ATOM 2933 N N . ASP A 1 376 ? -16.359 7.418 14.211 1 94.44 376 ASP A N 1
ATOM 2934 C CA . ASP A 1 376 ? -15.805 6.113 13.875 1 94.44 376 ASP A CA 1
ATOM 2935 C C . ASP A 1 376 ? -15.5 6.02 12.375 1 94.44 376 ASP A C 1
ATOM 2937 O O . ASP A 1 376 ? -16.172 6.66 11.562 1 94.44 376 ASP A O 1
ATOM 2941 N N . PHE A 1 377 ? -14.547 5.164 12.047 1 97 377 PHE A N 1
ATOM 2942 C CA . PHE A 1 377 ? -14.188 4.988 10.641 1 97 377 PHE A CA 1
ATOM 2943 C C . PHE A 1 377 ? -15.195 4.09 9.938 1 97 377 PHE A C 1
ATOM 2945 O O . PHE A 1 377 ? -15.305 4.117 8.711 1 97 377 PHE A O 1
ATOM 2952 N N . TYR A 1 378 ? -15.898 3.318 10.727 1 94.88 378 TYR A N 1
ATOM 2953 C CA . TYR A 1 378 ? -16.797 2.326 10.164 1 94.88 378 TYR A CA 1
ATOM 2954 C C . TYR A 1 378 ? -18.219 2.537 10.664 1 94.88 378 TYR A C 1
ATOM 2956 O O . TYR A 1 378 ? -18.438 3.125 11.734 1 94.88 378 TYR A O 1
ATOM 2964 N N . VAL A 1 379 ? -19.156 2.045 9.914 1 93.62 379 VAL A N 1
ATOM 2965 C CA . VAL A 1 379 ? -20.562 1.98 10.297 1 93.62 379 VAL A CA 1
ATOM 2966 C C . VAL A 1 379 ? -21.141 0.617 9.922 1 93.62 379 VAL A C 1
ATOM 2968 O O . VAL A 1 379 ? -20.5 -0.156 9.203 1 93.62 379 VAL A O 1
ATOM 2971 N N . CYS A 1 380 ? -22.234 0.378 10.492 1 90.56 380 CYS A N 1
ATOM 2972 C CA . CYS A 1 380 ? -22.938 -0.848 10.133 1 90.56 380 CYS A CA 1
ATOM 2973 C C . CYS A 1 380 ? -24.141 -0.545 9.266 1 90.56 380 CYS A C 1
ATOM 2975 O O . CYS A 1 380 ? -24.875 0.414 9.523 1 90.56 380 CYS A O 1
ATOM 2977 N N . ILE A 1 381 ? -24.234 -1.321 8.258 1 84.75 381 ILE A N 1
ATOM 2978 C CA . ILE A 1 381 ? -25.422 -1.213 7.418 1 84.75 381 ILE A CA 1
ATOM 2979 C C . ILE A 1 381 ? -26.219 -2.508 7.496 1 84.75 381 ILE A C 1
ATOM 2981 O O . ILE A 1 381 ? -25.656 -3.592 7.652 1 84.75 381 ILE A O 1
ATOM 2985 N N . SER A 1 382 ? -27.484 -2.328 7.512 1 78.81 382 SER A N 1
ATOM 2986 C CA . SER A 1 382 ? -28.359 -3.496 7.547 1 78.81 382 SER A CA 1
ATOM 2987 C C . SER A 1 382 ? -28.547 -4.094 6.156 1 78.81 382 SER A C 1
ATOM 2989 O O . SER A 1 382 ? -28.812 -3.369 5.191 1 78.81 382 SER A O 1
ATOM 2991 N N . MET A 1 383 ? -28.297 -5.414 6.098 1 77 383 MET A N 1
ATOM 2992 C CA . MET A 1 383 ? -28.406 -6.133 4.832 1 77 383 MET A CA 1
ATOM 2993 C C . MET A 1 383 ? -29.672 -6.969 4.785 1 77 383 MET A C 1
ATOM 2995 O O . MET A 1 383 ? -30.172 -7.414 5.82 1 77 383 MET A O 1
ATOM 2999 N N . LYS A 1 384 ? -30.156 -7.164 3.596 1 75.44 384 LYS A N 1
ATOM 3000 C CA . LYS A 1 384 ? -31.312 -8.023 3.402 1 75.44 384 LYS A CA 1
ATOM 3001 C C . LYS A 1 384 ? -30.891 -9.484 3.24 1 75.44 384 LYS A C 1
ATOM 3003 O O . LYS A 1 384 ? -29.922 -9.781 2.549 1 75.44 384 LYS A O 1
ATOM 3008 N N . ARG A 1 385 ? -31.547 -10.391 3.957 1 77.38 385 ARG A N 1
ATOM 3009 C CA . ARG A 1 385 ? -31.297 -11.82 3.828 1 77.38 385 ARG A CA 1
ATOM 3010 C C . ARG A 1 385 ? -32.219 -12.445 2.779 1 77.38 385 ARG A C 1
ATOM 3012 O O . ARG A 1 385 ? -33.25 -11.891 2.455 1 77.38 385 ARG A O 1
ATOM 3019 N N . LYS A 1 386 ? -31.703 -13.625 2.23 1 74.56 386 LYS A N 1
ATOM 3020 C CA . LYS A 1 386 ? -32.531 -14.375 1.283 1 74.56 386 LYS A CA 1
ATOM 3021 C C . LYS A 1 386 ? -33.812 -14.867 1.938 1 74.56 386 LYS A C 1
ATOM 3023 O O . LYS A 1 386 ? -34.875 -14.75 1.359 1 74.56 386 LYS A O 1
ATOM 3028 N N . ARG A 1 387 ? -33.594 -15.453 3.105 1 70.75 387 ARG A N 1
ATOM 3029 C CA . ARG A 1 387 ? -34.75 -15.945 3.834 1 70.75 387 ARG A CA 1
ATOM 3030 C C . ARG A 1 387 ? -35.094 -15.039 5.02 1 70.75 387 ARG A C 1
ATOM 3032 O O . ARG A 1 387 ? -34.188 -14.562 5.711 1 70.75 387 ARG A O 1
ATOM 3039 N N . GLU A 1 388 ? -36.25 -14.305 4.879 1 60.81 388 GLU A N 1
ATOM 3040 C CA . GLU A 1 388 ? -36.688 -13.336 5.871 1 60.81 388 GLU A CA 1
ATOM 3041 C C . GLU A 1 388 ? -36.562 -13.891 7.289 1 60.81 388 GLU A C 1
ATOM 3043 O O . GLU A 1 388 ? -37.312 -14.797 7.668 1 60.81 388 GLU A O 1
ATOM 3048 N N . VAL A 1 389 ? -35.375 -14 7.652 1 58.66 389 VAL A N 1
ATOM 3049 C CA . VAL A 1 389 ? -35.312 -14.336 9.07 1 58.66 389 VAL A CA 1
ATOM 3050 C C . VAL A 1 389 ? -35.344 -13.055 9.906 1 58.66 389 VAL A C 1
ATOM 3052 O O . VAL A 1 389 ? -35 -11.977 9.406 1 58.66 389 VAL A O 1
ATOM 3055 N N . GLU A 1 390 ? -35.938 -13.086 11.133 1 56.62 390 GLU A N 1
ATOM 3056 C CA . GLU A 1 390 ? -36.156 -12.055 12.141 1 56.62 390 GLU A CA 1
ATOM 3057 C C . GLU A 1 390 ? -34.906 -11.258 12.422 1 56.62 390 GLU A C 1
ATOM 3059 O O . GLU A 1 390 ? -34.969 -10.125 12.891 1 56.62 390 GLU A O 1
ATOM 3064 N N . HIS A 1 391 ? -33.719 -11.836 12.008 1 62 391 HIS A N 1
ATOM 3065 C CA . HIS A 1 391 ? -32.562 -11.125 12.477 1 62 391 HIS A CA 1
ATOM 3066 C C . HIS A 1 391 ? -31.859 -10.375 11.336 1 62 391 HIS A C 1
ATOM 3068 O O . HIS A 1 391 ? -31.703 -10.922 10.242 1 62 391 HIS A O 1
ATOM 3074 N N . THR A 1 392 ? -31.781 -9.062 11.555 1 65.94 392 THR A N 1
ATOM 3075 C CA . THR A 1 392 ? -31.078 -8.211 10.594 1 65.94 392 THR A CA 1
ATOM 3076 C C . THR A 1 392 ? -29.578 -8.469 10.617 1 65.94 392 THR A C 1
ATOM 3078 O O . THR A 1 392 ? -28.984 -8.539 11.688 1 65.94 392 THR A O 1
ATOM 3081 N N . GLU A 1 393 ? -29.016 -8.93 9.477 1 76.12 393 GLU A N 1
ATOM 3082 C CA . GLU A 1 393 ? -27.562 -9.07 9.375 1 76.12 393 GLU A CA 1
ATOM 3083 C C . GLU A 1 393 ? -26.906 -7.734 9.047 1 76.12 393 GLU A C 1
ATOM 3085 O O . GLU A 1 393 ? -27.438 -6.961 8.242 1 76.12 393 GLU A O 1
ATOM 3090 N N . MET A 1 394 ? -25.906 -7.418 9.906 1 82.81 394 MET A N 1
ATOM 3091 C CA . MET A 1 394 ? -25.234 -6.137 9.711 1 82.81 394 MET A CA 1
ATOM 3092 C C . MET A 1 394 ? -23.844 -6.336 9.102 1 82.81 394 MET A C 1
ATOM 3094 O O . MET A 1 394 ? -23.188 -7.34 9.367 1 82.81 394 MET A O 1
ATOM 3098 N N . LEU A 1 395 ? -23.531 -5.438 8.211 1 85.56 395 LEU A N 1
ATOM 3099 C CA . LEU A 1 395 ? -22.219 -5.414 7.594 1 85.56 395 LEU A CA 1
ATOM 3100 C C . LEU A 1 395 ? -21.453 -4.148 7.977 1 85.56 395 LEU A C 1
ATOM 3102 O O . LEU A 1 395 ? -22 -3.045 7.906 1 85.56 395 LEU A O 1
ATOM 3106 N N . GLU A 1 396 ? -20.281 -4.34 8.406 1 89.88 396 GLU A N 1
ATOM 3107 C CA . GLU A 1 396 ? -19.422 -3.197 8.695 1 89.88 396 GLU A CA 1
ATOM 3108 C C . GLU A 1 396 ? -18.797 -2.641 7.418 1 89.88 396 GLU A C 1
ATOM 3110 O O . GLU A 1 396 ? -18.203 -3.387 6.633 1 89.88 396 GLU A O 1
ATOM 3115 N N . VAL A 1 397 ? -19.016 -1.307 7.191 1 90.75 397 VAL A N 1
ATOM 3116 C CA . VAL A 1 397 ? -18.484 -0.644 6.008 1 90.75 397 VAL A CA 1
ATOM 3117 C C . VAL A 1 397 ? -17.766 0.646 6.414 1 90.75 397 VAL A C 1
ATOM 3119 O O . VAL A 1 397 ? -18.25 1.373 7.289 1 90.75 397 VAL A O 1
ATOM 3122 N N . PRO A 1 398 ? -16.625 0.938 5.777 1 94.12 398 PRO A N 1
ATOM 3123 C CA . PRO A 1 398 ? -15.977 2.221 6.074 1 94.12 398 PRO A CA 1
ATOM 3124 C C . PRO A 1 398 ? -16.812 3.416 5.609 1 94.12 398 PRO A C 1
ATOM 3126 O O . PRO A 1 398 ? -17.406 3.377 4.527 1 94.12 398 PRO A O 1
ATOM 3129 N N . VAL A 1 399 ? -16.781 4.438 6.379 1 96.5 399 VAL A N 1
ATOM 3130 C CA . VAL A 1 399 ? -17.5 5.668 6.047 1 96.5 399 VAL A CA 1
ATOM 3131 C C . VAL A 1 399 ? -17 6.211 4.715 1 96.5 399 VAL A C 1
ATOM 3133 O O . VAL A 1 399 ? -17.781 6.688 3.893 1 96.5 399 VAL A O 1
ATOM 3136 N N . LYS A 1 400 ? -15.727 6.059 4.418 1 95.94 400 LYS A N 1
ATOM 3137 C CA . LYS A 1 400 ? -15.109 6.617 3.221 1 95.94 400 LYS A CA 1
ATOM 3138 C C . LYS A 1 400 ? -15.617 5.926 1.961 1 95.94 400 LYS A C 1
ATOM 3140 O O . LYS A 1 400 ? -15.359 6.387 0.846 1 95.94 400 LYS A O 1
ATOM 3145 N N . ASP A 1 401 ? -16.266 4.797 2.1 1 91.94 401 ASP A N 1
ATOM 3146 C CA . ASP A 1 401 ? -16.75 4.055 0.943 1 91.94 401 ASP A CA 1
ATOM 3147 C C . ASP A 1 401 ? -18.219 4.383 0.654 1 91.94 401 ASP A C 1
ATOM 3149 O O . ASP A 1 401 ? -18.812 3.824 -0.268 1 91.94 401 ASP A O 1
ATOM 3153 N N . LEU A 1 402 ? -18.828 5.277 1.467 1 93.69 402 LEU A N 1
ATOM 3154 C CA . LEU A 1 402 ? -20.219 5.695 1.288 1 93.69 402 LEU A CA 1
ATOM 3155 C C . LEU A 1 402 ? -20.297 7.164 0.885 1 93.69 402 LEU A C 1
ATOM 3157 O O . LEU A 1 402 ? -19.641 8.008 1.481 1 93.69 402 LEU A O 1
ATOM 3161 N N . THR A 1 403 ? -21.078 7.461 -0.13 1 94.31 403 THR A N 1
ATOM 3162 C CA . THR A 1 403 ? -21.281 8.852 -0.529 1 94.31 403 THR A CA 1
ATOM 3163 C C . THR A 1 403 ? -22.094 9.594 0.527 1 94.31 403 THR A C 1
ATOM 3165 O O . THR A 1 403 ? -22.703 8.977 1.406 1 94.31 403 THR A O 1
ATOM 3168 N N . LEU A 1 404 ? -22.062 10.922 0.359 1 96.75 404 LEU A N 1
ATOM 3169 C CA . LEU A 1 404 ? -22.875 11.727 1.272 1 96.75 404 LEU A CA 1
ATOM 3170 C C . LEU A 1 404 ? -24.344 11.305 1.213 1 96.75 404 LEU A C 1
ATOM 3172 O O . LEU A 1 404 ? -25 11.18 2.248 1 96.75 404 LEU A O 1
ATOM 3176 N N . GLU A 1 405 ? -24.859 11.008 0.06 1 93.19 405 GLU A N 1
ATOM 3177 C CA . GLU A 1 405 ? -26.234 10.578 -0.116 1 93.19 405 GLU A CA 1
ATOM 3178 C C . GLU A 1 405 ? -26.5 9.258 0.603 1 93.19 405 GLU A C 1
ATOM 3180 O O . GLU A 1 405 ? -27.531 9.109 1.278 1 93.19 405 GLU A O 1
ATOM 3185 N N . HIS A 1 406 ? -25.562 8.352 0.472 1 89.62 406 HIS A N 1
ATOM 3186 C CA . HIS A 1 406 ? -25.688 7.082 1.178 1 89.62 406 HIS A CA 1
ATOM 3187 C C . HIS A 1 406 ? -25.75 7.297 2.688 1 89.62 406 HIS A C 1
ATOM 3189 O O . HIS A 1 406 ? -26.609 6.742 3.361 1 89.62 406 HIS A O 1
ATOM 3195 N N . LEU A 1 407 ? -24.859 8.102 3.197 1 92.69 407 LEU A N 1
ATOM 3196 C CA . LEU A 1 407 ? -24.734 8.32 4.633 1 92.69 407 LEU A CA 1
ATOM 3197 C C . LEU A 1 407 ? -26 8.961 5.199 1 92.69 407 LEU A C 1
ATOM 3199 O O . LEU A 1 407 ? -26.422 8.641 6.312 1 92.69 407 LEU A O 1
ATOM 3203 N N . GLN A 1 408 ? -26.594 9.789 4.418 1 90.62 408 GLN A N 1
ATOM 3204 C CA . GLN A 1 408 ? -27.719 10.555 4.941 1 90.62 408 GLN A CA 1
ATOM 3205 C C . GLN A 1 408 ? -29.047 9.836 4.676 1 90.62 408 GLN A C 1
ATOM 3207 O O . GLN A 1 408 ? -30 9.992 5.434 1 90.62 408 GLN A O 1
ATOM 3212 N N . LYS A 1 409 ? -29.094 8.961 3.703 1 86.94 409 LYS A N 1
ATOM 3213 C CA . LYS A 1 409 ? -30.375 8.391 3.309 1 86.94 409 LYS A CA 1
ATOM 3214 C C . LYS A 1 409 ? -30.516 6.957 3.811 1 86.94 409 LYS A C 1
ATOM 3216 O O . LYS A 1 409 ? -31.641 6.461 3.982 1 86.94 409 LYS A O 1
ATOM 3221 N N . LEU A 1 410 ? -29.422 6.336 4.035 1 83.88 410 LEU A N 1
ATOM 3222 C CA . LEU A 1 410 ? -29.484 4.938 4.441 1 83.88 410 LEU A CA 1
ATOM 3223 C C . LEU A 1 410 ? -29.594 4.816 5.961 1 83.88 410 LEU A C 1
ATOM 3225 O O . LEU A 1 410 ? -29.219 5.742 6.688 1 83.88 410 LEU A O 1
ATOM 3229 N N . LYS A 1 411 ? -30.156 3.678 6.352 1 82.81 411 LYS A N 1
ATOM 3230 C CA . LYS A 1 411 ? -30.109 3.352 7.773 1 82.81 411 LYS A CA 1
ATOM 3231 C C . LYS A 1 411 ? -28.719 2.857 8.172 1 82.81 411 LYS A C 1
ATOM 3233 O O . LYS A 1 411 ? -28.328 1.742 7.82 1 82.81 411 LYS A O 1
ATOM 3238 N N . VAL A 1 412 ? -28.078 3.713 8.828 1 85.62 412 VAL A N 1
ATOM 3239 C CA . VAL A 1 412 ? -26.703 3.428 9.258 1 85.62 412 VAL A CA 1
ATOM 3240 C C . VAL A 1 412 ? -26.656 3.293 10.773 1 85.62 412 VAL A C 1
ATOM 3242 O O . VAL A 1 412 ? -27.297 4.062 11.492 1 85.62 412 VAL A O 1
ATOM 3245 N N . TYR A 1 413 ? -26 2.264 11.172 1 85.94 413 TYR A N 1
ATOM 3246 C CA . TYR A 1 413 ? -25.906 1.978 12.602 1 85.94 413 TYR A CA 1
ATOM 3247 C C . TYR A 1 413 ? -24.469 2.123 13.086 1 85.94 413 TYR A C 1
ATOM 3249 O O . TYR A 1 413 ? -23.516 1.894 12.336 1 85.94 413 TYR A O 1
ATOM 3257 N N . HIS A 1 414 ? -24.406 2.518 14.297 1 88.88 414 HIS A N 1
ATOM 3258 C CA . HIS A 1 414 ? -23.109 2.535 14.961 1 88.88 414 HIS A CA 1
ATOM 3259 C C . HIS A 1 414 ? -22.562 1.122 15.133 1 88.88 414 HIS A C 1
ATOM 3261 O O . HIS A 1 414 ? -23.328 0.157 15.188 1 88.88 414 HIS A O 1
ATOM 3267 N N . LEU A 1 415 ? -21.328 0.963 15.227 1 86.75 415 LEU A N 1
ATOM 3268 C CA . LEU A 1 415 ? -20.672 -0.335 15.344 1 86.75 415 LEU A CA 1
ATOM 3269 C C . LEU A 1 415 ? -21.203 -1.102 16.547 1 86.75 415 LEU A C 1
ATOM 3271 O O . LEU A 1 415 ? -21.422 -2.314 16.484 1 86.75 415 LEU A O 1
ATOM 3275 N N . LEU A 1 416 ? -21.359 -0.346 17.641 1 83.25 416 LEU A N 1
ATOM 3276 C CA . LEU A 1 416 ? -21.859 -0.981 18.859 1 83.25 416 LEU A CA 1
ATOM 3277 C C . LEU A 1 416 ? -23.281 -1.504 18.656 1 83.25 416 LEU A C 1
ATOM 3279 O O . LEU A 1 416 ? -23.641 -2.555 19.188 1 83.25 416 LEU A O 1
ATOM 3283 N N . GLU A 1 417 ? -24.062 -0.744 17.906 1 80.94 417 GLU A N 1
ATOM 3284 C CA . GLU A 1 417 ? -25.406 -1.204 17.578 1 80.94 417 GLU A CA 1
ATOM 3285 C C . GLU A 1 417 ? -25.359 -2.475 16.734 1 80.94 417 GLU A C 1
ATOM 3287 O O . GLU A 1 417 ? -26.156 -3.395 16.953 1 80.94 417 GLU A O 1
ATOM 3292 N N . GLY A 1 418 ? -24.531 -2.529 15.852 1 79.5 418 GLY A N 1
ATOM 3293 C CA . GLY A 1 418 ? -24.375 -3.703 15.008 1 79.5 418 GLY A CA 1
ATOM 3294 C C . GLY A 1 418 ? -23.922 -4.934 15.781 1 79.5 418 GLY A C 1
ATOM 3295 O O . GLY A 1 418 ? -24.5 -6.012 15.633 1 79.5 418 GLY A O 1
ATOM 3296 N N . ARG A 1 419 ? -22.969 -4.781 16.578 1 78.62 419 ARG A N 1
ATOM 3297 C CA . ARG A 1 419 ? -22.422 -5.887 17.344 1 78.62 419 ARG A CA 1
ATOM 3298 C C . ARG A 1 419 ? -23.453 -6.445 18.328 1 78.62 419 ARG A C 1
ATOM 3300 O O . ARG A 1 419 ? -23.562 -7.66 18.5 1 78.62 419 ARG A O 1
ATOM 3307 N N . ASN A 1 420 ? -24.188 -5.449 18.906 1 79.25 420 ASN A N 1
ATOM 3308 C CA . ASN A 1 420 ? -25.172 -5.852 19.906 1 79.25 420 ASN A CA 1
ATOM 3309 C C . ASN A 1 420 ? -26.531 -6.141 19.266 1 79.25 420 ASN A C 1
ATOM 3311 O O . ASN A 1 420 ? -27.469 -6.582 19.953 1 79.25 420 ASN A O 1
ATOM 3315 N N . GLN A 1 421 ? -26.609 -5.859 18 1 76.94 421 GLN A N 1
ATOM 3316 C CA . GLN A 1 421 ? -27.844 -6.035 17.266 1 76.94 421 GLN A CA 1
ATOM 3317 C C . GLN A 1 421 ? -29 -5.293 17.953 1 76.94 421 GLN A C 1
ATOM 3319 O O . GLN A 1 421 ? -30.062 -5.871 18.188 1 76.94 421 GLN A O 1
ATOM 3324 N N . GLU A 1 422 ? -28.688 -4.023 18.422 1 78.06 422 GLU A N 1
ATOM 3325 C CA . GLU A 1 422 ? -29.656 -3.193 19.141 1 78.06 422 GLU A CA 1
ATOM 3326 C C . GLU A 1 422 ? -29.703 -1.782 18.562 1 78.06 422 GLU A C 1
ATOM 3328 O O . GLU A 1 422 ? -28.656 -1.2 18.25 1 78.06 422 GLU A O 1
ATOM 3333 N N . THR A 1 423 ? -30.906 -1.37 18.328 1 77.69 423 THR A N 1
ATOM 3334 C CA . THR A 1 423 ? -31.094 0.013 17.906 1 77.69 423 THR A CA 1
ATOM 3335 C C . THR A 1 423 ? -31.219 0.938 19.109 1 77.69 423 THR A C 1
ATOM 3337 O O . THR A 1 423 ? -32.062 0.729 19.969 1 77.69 423 THR A O 1
ATOM 3340 N N . LEU A 1 424 ? -30.422 1.999 19.172 1 77.94 424 LEU A N 1
ATOM 3341 C CA . LEU A 1 424 ? -30.391 2.863 20.344 1 77.94 424 LEU A CA 1
ATOM 3342 C C . LEU A 1 424 ? -31.156 4.16 20.094 1 77.94 424 LEU A C 1
ATOM 3344 O O . LEU A 1 424 ? -31.594 4.824 21.031 1 77.94 424 LEU A O 1
ATOM 3348 N N . PHE A 1 425 ? -31.281 4.531 18.828 1 79.38 425 PHE A N 1
ATOM 3349 C CA . PHE A 1 425 ? -31.906 5.805 18.5 1 79.38 425 PHE A CA 1
ATOM 3350 C C . PHE A 1 425 ? -33.094 5.605 17.562 1 79.38 425 PHE A C 1
ATOM 3352 O O . PHE A 1 425 ? -33 4.812 16.609 1 79.38 425 PHE A O 1
ATOM 3359 N N . PHE A 1 426 ? -34.156 6.352 17.75 1 75.5 426 PHE A N 1
ATOM 3360 C CA . PHE A 1 426 ? -35.375 6.184 16.984 1 75.5 426 PHE A CA 1
ATOM 3361 C C . PHE A 1 426 ? -35.875 7.527 16.453 1 75.5 426 PHE A C 1
ATOM 3363 O O . PHE A 1 426 ? -37.094 7.727 16.297 1 75.5 426 PHE A O 1
ATOM 3370 N N . ASP A 1 427 ? -35.062 8.375 16.234 1 78.75 427 ASP A N 1
ATOM 3371 C CA . ASP A 1 427 ? -35.438 9.742 15.875 1 78.75 427 ASP A CA 1
ATOM 3372 C C . ASP A 1 427 ? -35.156 10.008 14.398 1 78.75 427 ASP A C 1
ATOM 3374 O O . ASP A 1 427 ? -34.656 11.07 14.039 1 78.75 427 ASP A O 1
ATOM 3378 N N . ASP A 1 428 ? -35.5 9.133 13.562 1 77.56 428 ASP A N 1
ATOM 3379 C CA . ASP A 1 428 ? -35.188 9.242 12.133 1 77.56 428 ASP A CA 1
ATOM 3380 C C . ASP A 1 428 ? -35.969 10.383 11.5 1 77.56 428 ASP A C 1
ATOM 3382 O O . ASP A 1 428 ? -35.625 10.859 10.414 1 77.56 428 ASP A O 1
ATOM 3386 N N . GLU A 1 429 ? -36.938 10.867 12.195 1 79.31 429 GLU A N 1
ATOM 3387 C CA . GLU A 1 429 ? -37.781 11.914 11.641 1 79.31 429 GLU A CA 1
ATOM 3388 C C . GLU A 1 429 ? -37.219 13.305 11.969 1 79.31 429 GLU A C 1
ATOM 3390 O O . GLU A 1 429 ? -37.625 14.289 11.336 1 79.31 429 GLU A O 1
ATOM 3395 N N . LEU A 1 430 ? -36.312 13.422 12.867 1 87.5 430 LEU A N 1
ATOM 3396 C CA . LEU A 1 430 ? -35.75 14.703 13.273 1 87.5 430 LEU A CA 1
ATOM 3397 C C . LEU A 1 430 ? -34.469 15.008 12.516 1 87.5 430 LEU A C 1
ATOM 3399 O O . LEU A 1 430 ? -33.438 14.375 12.758 1 87.5 430 LEU A O 1
ATOM 3403 N N . GLU A 1 431 ? -34.531 15.945 11.773 1 88.81 431 GLU A N 1
ATOM 3404 C CA . GLU A 1 431 ? -33.438 16.25 10.836 1 88.81 431 GLU A CA 1
ATOM 3405 C C . GLU A 1 431 ? -32.125 16.531 11.57 1 88.81 431 GLU A C 1
ATOM 3407 O O . GLU A 1 431 ? -31.094 15.961 11.234 1 88.81 431 GLU A O 1
ATOM 3412 N N . GLU A 1 432 ? -32.188 17.344 12.578 1 93.5 432 GLU A N 1
ATOM 3413 C CA . GLU A 1 432 ? -30.969 17.766 13.266 1 93.5 432 GLU A CA 1
ATOM 3414 C C . GLU A 1 432 ? -30.391 16.641 14.117 1 93.5 432 GLU A C 1
ATOM 3416 O O . GLU A 1 432 ? -29.25 16.734 14.578 1 93.5 432 GLU A O 1
ATOM 3421 N N . HIS A 1 433 ? -31.125 15.57 14.289 1 92.62 433 HIS A N 1
ATOM 3422 C CA . HIS A 1 433 ? -30.672 14.43 15.07 1 92.62 433 HIS A CA 1
ATOM 3423 C C . HIS A 1 433 ? -30 13.383 14.188 1 92.62 433 HIS A C 1
ATOM 3425 O O . HIS A 1 433 ? 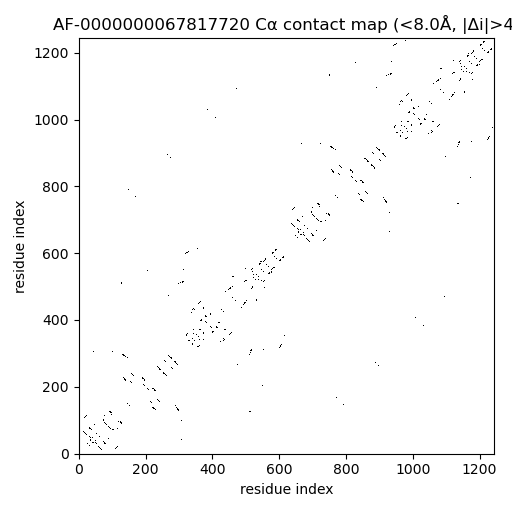-29.422 12.422 14.688 1 92.62 433 HIS A O 1
ATOM 3431 N N . GLN A 1 434 ? -30.047 13.648 12.938 1 91.56 434 GLN A N 1
ATOM 3432 C CA . GLN A 1 434 ? -29.5 12.672 11.992 1 91.56 434 GLN A CA 1
ATOM 3433 C C . GLN A 1 434 ? -27.984 12.703 11.992 1 91.56 434 GLN A C 1
ATOM 3435 O O . GLN A 1 434 ? -27.375 13.766 12.102 1 91.56 434 GLN A O 1
ATOM 3440 N N . PRO A 1 435 ? -27.453 11.539 11.867 1 93 435 PRO A N 1
ATOM 3441 C CA . PRO A 1 435 ? -25.984 11.5 11.805 1 93 435 PRO A CA 1
ATOM 3442 C C . PRO A 1 435 ? -25.438 12.023 10.477 1 93 435 PRO A C 1
ATOM 3444 O O . PRO A 1 435 ? -26.188 12.172 9.508 1 93 435 PRO A O 1
ATOM 3447 N N . PHE A 1 436 ? -24.234 12.43 10.469 1 96.25 436 PHE A N 1
ATOM 3448 C CA . PHE A 1 436 ? -23.422 12.82 9.328 1 96.25 436 PHE A CA 1
ATOM 3449 C C . PHE A 1 436 ? -23.812 14.203 8.82 1 96.25 436 PHE A C 1
ATOM 3451 O O . PHE A 1 436 ? -24.016 14.391 7.621 1 96.25 436 PHE A O 1
ATOM 3458 N N . PRO A 1 437 ? -24.094 15.117 9.641 1 97.75 437 PRO A N 1
ATOM 3459 C CA . PRO A 1 437 ? -24.141 16.469 9.078 1 97.75 437 PRO A CA 1
ATOM 3460 C C . PRO A 1 437 ? -22.844 16.875 8.391 1 97.75 437 PRO A C 1
ATOM 3462 O O . PRO A 1 437 ? -21.766 16.375 8.75 1 97.75 437 PRO A O 1
ATOM 3465 N N . THR A 1 438 ? -22.938 17.656 7.383 1 98.56 438 THR A N 1
ATOM 3466 C CA . THR A 1 438 ? -21.719 18.156 6.766 1 98.56 438 THR A CA 1
ATOM 3467 C C . THR A 1 438 ? -21.062 19.203 7.641 1 98.56 438 THR A C 1
ATOM 3469 O O . THR A 1 438 ? -21.719 19.859 8.453 1 98.56 438 THR A O 1
ATOM 3472 N N . LEU A 1 439 ? -19.781 19.375 7.48 1 98.81 439 LEU A N 1
ATOM 3473 C CA . LEU A 1 439 ? -19.062 20.438 8.172 1 98.81 439 LEU A CA 1
ATOM 3474 C C . LEU A 1 439 ? -19.609 21.812 7.773 1 98.81 439 LEU A C 1
ATOM 3476 O O . LEU A 1 439 ? -19.781 22.688 8.625 1 98.81 439 LEU A O 1
ATOM 3480 N N . GLU A 1 440 ? -19.875 22 6.535 1 98.69 440 GLU A N 1
ATOM 3481 C CA . GLU A 1 440 ? -20.422 23.266 6.059 1 98.69 440 GLU A CA 1
ATOM 3482 C C . GLU A 1 440 ? -21.75 23.578 6.734 1 98.69 440 GLU A C 1
ATOM 3484 O O . GLU A 1 440 ? -21.969 24.703 7.207 1 98.69 440 GLU A O 1
ATOM 3489 N N . GLU A 1 441 ? -22.609 22.547 6.762 1 98.12 441 GLU A N 1
ATOM 3490 C CA . GLU A 1 441 ? -23.906 22.719 7.41 1 98.12 441 GLU A CA 1
ATOM 3491 C C . GLU A 1 441 ? -23.75 23.078 8.883 1 98.12 441 GLU A C 1
ATOM 3493 O O . GLU A 1 441 ? -24.484 23.891 9.422 1 98.12 441 GLU A O 1
ATOM 3498 N N . THR A 1 442 ? -22.859 22.438 9.492 1 98.38 442 THR A N 1
ATOM 3499 C CA . THR A 1 442 ? -22.594 22.672 10.906 1 98.38 442 THR A CA 1
ATOM 3500 C C . THR A 1 442 ? -22.125 24.109 11.148 1 98.38 442 THR A C 1
ATOM 3502 O O . THR A 1 442 ? -22.578 24.766 12.086 1 98.38 442 THR A O 1
ATOM 3505 N N . LEU A 1 443 ? -21.266 24.609 10.336 1 98.44 443 LEU A N 1
ATOM 3506 C CA . LEU A 1 443 ? -20.766 25.969 10.43 1 98.44 443 LEU A CA 1
ATOM 3507 C C . LEU A 1 443 ? -21.891 26.984 10.25 1 98.44 443 LEU A C 1
ATOM 3509 O O . LEU A 1 443 ? -21.859 28.062 10.867 1 98.44 443 LEU A O 1
ATOM 3513 N N . LYS A 1 444 ? -22.891 26.609 9.539 1 97.56 444 LYS A N 1
ATOM 3514 C CA 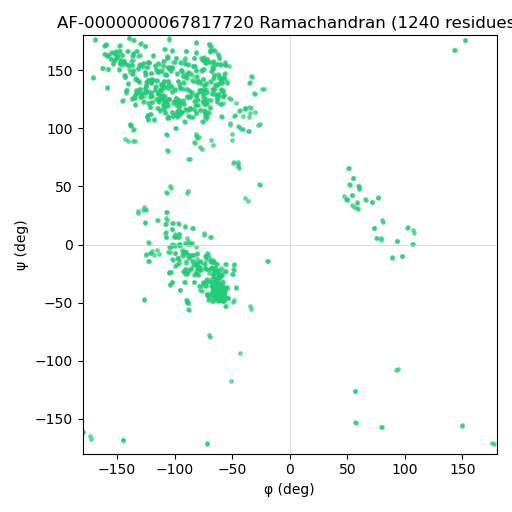. LYS A 1 444 ? -23.969 27.547 9.219 1 97.56 444 LYS A CA 1
ATOM 3515 C C . LYS A 1 444 ? -25.078 27.469 10.258 1 97.56 444 LYS A C 1
ATOM 3517 O O . LYS A 1 444 ? -25.703 28.484 10.594 1 97.56 444 LYS A O 1
ATOM 3522 N N . LYS A 1 445 ? -25.281 26.328 10.805 1 97 445 LYS A N 1
ATOM 3523 C CA . LYS A 1 445 ? -26.469 26.094 11.625 1 97 445 LYS A CA 1
ATOM 3524 C C . LYS A 1 445 ? -26.203 26.406 13.094 1 97 445 LYS A C 1
ATOM 3526 O O . LYS A 1 445 ? -27.125 26.688 13.852 1 97 445 LYS A O 1
ATOM 3531 N N . ILE A 1 446 ? -25.016 26.344 13.539 1 97.56 446 ILE A N 1
ATOM 3532 C CA . ILE A 1 446 ? -24.672 26.578 14.938 1 97.56 446 ILE A CA 1
ATOM 3533 C C . ILE A 1 446 ? -24.391 28.062 15.156 1 97.56 446 ILE A C 1
ATOM 3535 O O . ILE A 1 446 ? -23.797 28.719 14.305 1 97.56 446 ILE A O 1
ATOM 3539 N N . ASP A 1 447 ? -24.719 28.547 16.281 1 95.44 447 ASP A N 1
ATOM 3540 C CA . ASP A 1 447 ? -24.469 29.938 16.656 1 95.44 447 ASP A CA 1
ATOM 3541 C C . ASP A 1 447 ? -23 30.297 16.453 1 95.44 447 ASP A C 1
ATOM 3543 O O . ASP A 1 447 ? -22.109 29.641 16.984 1 95.44 447 ASP A O 1
ATOM 3547 N N . PRO A 1 448 ? -22.75 31.359 15.695 1 94.5 448 PRO A N 1
ATOM 3548 C CA . PRO A 1 448 ? -21.375 31.719 15.328 1 94.5 448 PRO A CA 1
ATOM 3549 C C . PRO A 1 448 ? -20.547 32.156 16.531 1 94.5 448 PRO A C 1
ATOM 3551 O O . PRO A 1 448 ? -19.312 32.219 16.453 1 94.5 448 PRO A O 1
ATOM 3554 N N . HIS A 1 449 ? -21.109 32.438 17.594 1 93.56 449 HIS A N 1
ATOM 3555 C CA . HIS A 1 449 ? -20.391 32.938 18.766 1 93.56 449 HIS A CA 1
ATOM 3556 C C . HIS A 1 449 ? -19.797 31.781 19.562 1 93.56 449 HIS A C 1
ATOM 3558 O O . HIS A 1 449 ? -18.938 32 20.422 1 93.56 449 HIS A O 1
ATOM 3564 N N . VAL A 1 450 ? -20.281 30.609 19.328 1 95.75 450 VAL A N 1
ATOM 3565 C CA . VAL A 1 450 ? -19.703 29.453 20 1 95.75 450 VAL A CA 1
ATOM 3566 C C . VAL A 1 450 ? -18.531 28.922 19.172 1 95.75 450 VAL A C 1
ATOM 3568 O O . VAL A 1 450 ? -18.656 28.703 17.969 1 95.75 450 VAL A O 1
ATOM 3571 N N . GLY A 1 451 ? -17.391 28.766 19.781 1 97.25 451 GLY A N 1
ATOM 3572 C CA . GLY A 1 451 ? -16.219 28.281 19.078 1 97.25 451 GLY A CA 1
ATOM 3573 C C . GLY A 1 451 ? -16.281 26.781 18.781 1 97.25 451 GLY A C 1
ATOM 3574 O O . GLY A 1 451 ? -17.094 26.062 19.359 1 97.25 451 GLY A O 1
ATOM 3575 N N . PHE A 1 452 ? -15.469 26.344 17.828 1 98.62 452 PHE A N 1
ATOM 3576 C CA . PHE A 1 452 ? -15.391 24.938 17.453 1 98.62 452 PHE A CA 1
ATOM 3577 C C . PHE A 1 452 ? -14 24.375 17.734 1 98.62 452 PHE A C 1
ATOM 3579 O O . PHE A 1 452 ? -13 25.078 17.547 1 98.62 452 PHE A O 1
ATOM 3586 N N . ASN A 1 453 ? -13.93 23.219 18.297 1 98.69 453 ASN A N 1
ATOM 3587 C CA . ASN A 1 453 ? -12.773 22.328 18.219 1 98.69 453 ASN A CA 1
ATOM 3588 C C . ASN A 1 453 ? -12.969 21.25 17.156 1 98.69 453 ASN A C 1
ATOM 3590 O O . ASN A 1 453 ? -13.594 20.219 17.438 1 98.69 453 ASN A O 1
ATOM 3594 N N . VAL A 1 454 ? -12.383 21.422 16 1 98.88 454 VAL A N 1
ATOM 3595 C CA . VAL A 1 454 ? -12.555 20.516 14.859 1 98.88 454 VAL A CA 1
ATOM 3596 C C . VAL A 1 454 ? -11.477 19.438 14.891 1 98.88 454 VAL A C 1
ATOM 3598 O O . VAL A 1 454 ? -10.32 19.688 14.547 1 98.88 454 VAL A O 1
ATOM 3601 N N . GLU A 1 455 ? -11.852 18.297 15.258 1 98.75 455 GLU A N 1
ATOM 3602 C CA . GLU A 1 455 ? -10.906 17.188 15.266 1 98.75 455 GLU A CA 1
ATOM 3603 C C . GLU A 1 455 ? -10.844 16.516 13.898 1 98.75 455 GLU A C 1
ATOM 3605 O O . GLU A 1 455 ? -11.852 16.016 13.391 1 98.75 455 GLU A O 1
ATOM 3610 N N . LEU A 1 456 ? -9.711 16.562 13.289 1 98.75 456 LEU A N 1
ATOM 3611 C CA . LEU A 1 456 ? -9.5 15.844 12.039 1 98.75 456 LEU A CA 1
ATOM 3612 C C . LEU A 1 456 ? -9.266 14.359 12.305 1 98.75 456 LEU A C 1
ATOM 3614 O O . LEU A 1 456 ? -8.273 13.992 12.938 1 98.75 456 LEU A O 1
ATOM 3618 N N . LYS A 1 457 ? -10.211 13.539 11.812 1 98 457 LYS A N 1
ATOM 3619 C CA . LYS A 1 457 ? -10.133 12.094 12.016 1 98 457 LYS A CA 1
ATOM 3620 C C . LYS A 1 457 ? -9.312 11.43 10.914 1 98 457 LYS A C 1
ATOM 3622 O O . LYS A 1 457 ? -9.75 11.367 9.758 1 98 457 LYS A O 1
ATOM 3627 N N . TRP A 1 458 ? -8.156 10.938 11.25 1 98 458 TRP A N 1
ATOM 3628 C CA . TRP A 1 458 ? -7.246 10.266 10.32 1 98 458 TRP A CA 1
ATOM 3629 C C . TRP A 1 458 ? -6.734 8.961 10.914 1 98 458 TRP A C 1
ATOM 3631 O O . TRP A 1 458 ? -6.465 8.875 12.117 1 98 458 TRP A O 1
ATOM 3641 N N . THR A 1 459 ? -6.629 7.996 10.078 1 97.88 459 THR A N 1
ATOM 3642 C CA . THR A 1 459 ? -6.234 6.652 10.5 1 97.88 459 THR A CA 1
ATOM 3643 C C . THR A 1 459 ? -4.84 6.668 11.117 1 97.88 459 THR A C 1
ATOM 3645 O O . THR A 1 459 ? -3.967 7.414 10.672 1 97.88 459 THR A O 1
ATOM 3648 N N . MET A 1 460 ? -4.648 5.824 12.148 1 97.75 460 MET A N 1
ATOM 3649 C CA . MET A 1 460 ? -3.367 5.645 12.82 1 97.75 460 MET A CA 1
ATOM 3650 C C . MET A 1 460 ? -2.885 4.203 12.703 1 97.75 460 MET A C 1
ATOM 3652 O O . MET A 1 460 ? -3.689 3.271 12.734 1 97.75 460 MET A O 1
ATOM 3656 N N . GLU A 1 461 ? -1.597 4.031 12.508 1 96.5 461 GLU A N 1
ATOM 3657 C CA . GLU A 1 461 ? -0.983 2.711 12.641 1 96.5 461 GLU A CA 1
ATOM 3658 C C . GLU A 1 461 ? -0.785 2.336 14.102 1 96.5 461 GLU A C 1
ATOM 3660 O O . GLU A 1 461 ? -0.283 3.139 14.891 1 96.5 461 GLU A O 1
ATOM 3665 N N . LEU A 1 462 ? -1.163 1.156 14.445 1 96.44 462 LEU A N 1
ATOM 3666 C CA . LEU A 1 462 ? -1.006 0.658 15.812 1 96.44 462 LEU A CA 1
ATOM 3667 C C . LEU A 1 462 ? 0.336 -0.047 15.977 1 96.44 462 LEU A C 1
ATOM 3669 O O . LEU A 1 462 ? 1.006 -0.36 14.992 1 96.44 462 LEU A O 1
ATOM 3673 N N . LYS A 1 463 ? 0.718 -0.298 17.141 1 93.19 463 LYS A N 1
ATOM 3674 C CA . LYS A 1 463 ? 2.016 -0.894 17.453 1 93.19 463 LYS A CA 1
ATOM 3675 C C . LYS A 1 463 ? 2.143 -2.281 16.828 1 93.19 463 LYS A C 1
ATOM 3677 O O . LYS A 1 463 ? 3.242 -2.711 16.469 1 93.19 463 LYS A O 1
ATOM 3682 N N . ASP A 1 464 ? 1.054 -2.943 16.594 1 91.31 464 ASP A N 1
ATOM 3683 C CA . ASP A 1 464 ? 1.098 -4.297 16.047 1 91.31 464 ASP A CA 1
ATOM 3684 C C . ASP A 1 464 ? 1.142 -4.27 14.523 1 91.31 464 ASP A C 1
ATOM 3686 O O . ASP A 1 464 ? 1.097 -5.32 13.875 1 91.31 464 ASP A O 1
ATOM 3690 N N . GLY A 1 465 ? 1.144 -3.092 14.008 1 88.94 465 GLY A N 1
ATOM 3691 C CA . GLY A 1 465 ? 1.306 -2.967 12.57 1 88.94 465 GLY A CA 1
ATOM 3692 C C . GLY A 1 465 ? -0.011 -2.799 11.836 1 88.94 465 GLY A C 1
ATOM 3693 O O . GLY A 1 465 ? -0.027 -2.463 10.648 1 88.94 465 GLY A O 1
ATOM 3694 N N . THR A 1 466 ? -1.113 -2.971 12.477 1 91.31 466 THR A N 1
ATOM 3695 C CA . THR A 1 466 ? -2.41 -2.801 11.828 1 91.31 466 THR A CA 1
ATOM 3696 C C . THR A 1 466 ? -2.818 -1.331 11.812 1 91.31 466 THR A C 1
ATOM 3698 O O . THR A 1 466 ? -2.27 -0.521 12.562 1 91.31 466 THR A O 1
ATOM 3701 N N . PHE A 1 467 ? -3.742 -0.999 10.93 1 93.88 467 PHE A N 1
ATOM 3702 C CA . PHE A 1 467 ? -4.266 0.36 10.836 1 93.88 467 PHE A CA 1
ATOM 3703 C C . PHE A 1 467 ? -5.715 0.418 11.297 1 93.88 467 PHE A C 1
ATOM 3705 O O . PHE A 1 467 ? -6.457 -0.554 11.148 1 93.88 467 PHE A O 1
ATOM 3712 N N . GLU A 1 468 ? -6.094 1.543 11.828 1 95.62 468 GLU A N 1
ATOM 3713 C CA . GLU A 1 468 ? -7.496 1.764 12.172 1 95.62 468 GLU A CA 1
ATOM 3714 C C . GLU A 1 468 ? -8.375 1.735 10.93 1 95.62 468 GLU A C 1
ATOM 3716 O O . GLU A 1 468 ? -9.531 1.293 10.984 1 95.62 468 GLU A O 1
ATOM 3721 N N . LEU A 1 469 ? -7.938 2.191 9.891 1 95.25 469 LEU A N 1
ATOM 3722 C CA . LEU A 1 469 ? -8.578 2.211 8.578 1 95.25 469 LEU A CA 1
ATOM 3723 C C . LEU A 1 469 ? -7.555 1.959 7.477 1 95.25 469 LEU A C 1
ATOM 3725 O O . LEU A 1 469 ? -6.504 2.6 7.438 1 95.25 469 LEU A O 1
ATOM 3729 N N . ASN A 1 470 ? -7.875 1.082 6.562 1 89.81 470 ASN A N 1
ATOM 3730 C CA . ASN A 1 470 ? -6.984 0.785 5.445 1 89.81 470 ASN A CA 1
ATOM 3731 C C . ASN A 1 470 ? -7.336 1.619 4.215 1 89.81 470 ASN A C 1
ATOM 3733 O O . ASN A 1 470 ? -8.492 1.989 4.02 1 89.81 470 ASN A O 1
ATOM 3737 N N . ASN A 1 471 ? -6.316 1.914 3.393 1 88.31 471 ASN A N 1
ATOM 3738 C CA . ASN A 1 471 ? -6.445 2.596 2.109 1 88.31 471 ASN A CA 1
ATOM 3739 C C . ASN A 1 471 ? -7.176 3.93 2.252 1 88.31 471 ASN A C 1
ATOM 3741 O O . ASN A 1 471 ? -8.172 4.172 1.576 1 88.31 471 ASN A O 1
ATOM 3745 N N . PRO A 1 472 ? -6.648 4.777 3.074 1 94.62 472 PRO A N 1
ATOM 3746 C CA . PRO A 1 472 ? -7.27 6.098 3.221 1 94.62 472 PRO A CA 1
ATOM 3747 C C . PRO A 1 472 ? -7.121 6.961 1.972 1 94.62 472 PRO A C 1
ATOM 3749 O O . PRO A 1 472 ? -6.441 6.566 1.02 1 94.62 472 PRO A O 1
ATOM 3752 N N . PHE A 1 473 ? -7.816 8.117 1.925 1 96.06 473 PHE A N 1
ATOM 3753 C CA . PHE A 1 473 ? -7.578 9.141 0.917 1 96.06 473 PHE A CA 1
ATOM 3754 C C . PHE A 1 473 ? -6.164 9.695 1.027 1 96.06 473 PHE A C 1
ATOM 3756 O O . PHE A 1 473 ? -5.469 9.438 2.014 1 96.06 473 PHE A O 1
ATOM 3763 N N . ASP A 1 474 ? -5.75 10.359 -0.065 1 97.44 474 ASP A N 1
ATOM 3764 C CA . ASP A 1 474 ? -4.484 11.078 0.044 1 97.44 474 ASP A CA 1
ATOM 3765 C C . ASP A 1 474 ? -4.551 12.156 1.121 1 97.44 474 ASP A C 1
ATOM 3767 O O . ASP A 1 474 ? -5.543 12.883 1.219 1 97.44 474 ASP A O 1
ATOM 3771 N N . MET A 1 475 ? -3.551 12.328 1.922 1 98.44 475 MET A N 1
ATOM 3772 C CA . MET A 1 475 ? -3.559 13.188 3.102 1 98.44 475 MET A CA 1
ATOM 3773 C C . MET A 1 475 ? -3.725 14.648 2.707 1 98.44 475 MET A C 1
ATOM 3775 O O . MET A 1 475 ? -4.473 15.391 3.35 1 98.44 475 MET A O 1
ATOM 3779 N N . ASN A 1 476 ? -2.975 15.141 1.646 1 98.69 476 ASN A N 1
ATOM 3780 C CA . ASN A 1 476 ? -3.146 16.516 1.179 1 98.69 476 ASN A CA 1
ATOM 3781 C C . ASN A 1 476 ? -4.586 16.781 0.748 1 98.69 476 ASN A C 1
ATOM 3783 O O . ASN A 1 476 ? -5.156 17.812 1.086 1 98.69 476 ASN A O 1
ATOM 3787 N N . THR A 1 477 ? -5.152 15.852 0.058 1 98.5 477 THR A N 1
ATOM 3788 C CA . THR A 1 477 ? -6.523 16 -0.412 1 98.5 477 THR A CA 1
ATOM 3789 C C . THR A 1 477 ? -7.488 16.125 0.765 1 98.5 477 THR A C 1
ATOM 3791 O O . THR A 1 477 ? -8.352 17 0.774 1 98.5 477 THR A O 1
ATOM 3794 N N . TYR A 1 478 ? -7.297 15.219 1.679 1 98.44 478 TYR A N 1
ATOM 3795 C CA . TYR A 1 478 ? -8.148 15.219 2.865 1 98.44 478 TYR A CA 1
ATOM 3796 C C . TYR A 1 478 ? -8.094 16.562 3.572 1 98.44 478 TYR A C 1
ATOM 3798 O O . TYR A 1 478 ? -9.133 17.188 3.82 1 98.44 478 TYR A O 1
ATOM 3806 N N . VAL A 1 479 ? -6.887 17.062 3.885 1 98.88 479 VAL A N 1
ATOM 3807 C CA . VAL A 1 479 ? -6.707 18.297 4.648 1 98.88 479 VAL A CA 1
ATOM 3808 C C . VAL A 1 479 ? -7.199 19.484 3.834 1 98.88 479 VAL A C 1
ATOM 3810 O O . VAL A 1 479 ? -7.836 20.391 4.371 1 98.88 479 VAL A O 1
ATOM 3813 N N . ASP A 1 480 ? -6.91 19.5 2.541 1 98.75 480 ASP A N 1
ATOM 3814 C CA . ASP A 1 480 ? -7.352 20.594 1.681 1 98.75 480 ASP A CA 1
ATOM 3815 C C . ASP A 1 480 ? -8.867 20.75 1.733 1 98.75 480 ASP A C 1
ATOM 3817 O O . ASP A 1 480 ? -9.383 21.875 1.816 1 98.75 480 ASP A O 1
ATOM 3821 N N . LYS A 1 481 ? -9.586 19.625 1.722 1 98.75 481 LYS A N 1
ATOM 3822 C CA . LYS A 1 481 ? -11.039 19.672 1.693 1 98.75 481 LYS A CA 1
ATOM 3823 C C . LYS A 1 481 ? -11.602 20.234 3.002 1 98.75 481 LYS A C 1
ATOM 3825 O O . LYS A 1 481 ? -12.531 21.047 2.992 1 98.75 481 LYS A O 1
ATOM 3830 N N . VAL A 1 482 ? -11.078 19.828 4.094 1 98.81 482 VAL A N 1
ATOM 3831 C CA . VAL A 1 482 ? -11.539 20.297 5.395 1 98.81 482 VAL A CA 1
ATOM 3832 C C . VAL A 1 482 ? -11.211 21.781 5.559 1 98.81 482 VAL A C 1
ATOM 3834 O O . VAL A 1 482 ? -12.078 22.578 5.914 1 98.81 482 VAL A O 1
ATOM 3837 N N . LEU A 1 483 ? -9.945 22.156 5.266 1 98.81 483 LEU A N 1
ATOM 3838 C CA . LEU A 1 483 ? -9.508 23.547 5.441 1 98.81 483 LEU A CA 1
ATOM 3839 C C . LEU A 1 483 ? -10.273 24.484 4.512 1 98.81 483 LEU A C 1
ATOM 3841 O O . LEU A 1 483 ? -10.641 25.578 4.91 1 98.81 483 LEU A O 1
ATOM 3845 N N . GLU A 1 484 ? -10.445 24.016 3.293 1 98.69 484 GLU A N 1
ATOM 3846 C CA . GLU A 1 484 ? -11.203 24.844 2.352 1 98.69 484 GLU A CA 1
ATOM 3847 C C . GLU A 1 484 ? -12.594 25.156 2.895 1 98.69 484 GLU A C 1
ATOM 3849 O O . GLU A 1 484 ? -13.039 26.312 2.836 1 98.69 484 GLU A O 1
ATOM 3854 N N . THR A 1 485 ? -13.258 24.125 3.428 1 98.75 485 THR A N 1
ATOM 3855 C CA . THR A 1 485 ? -14.602 24.297 3.967 1 98.75 485 THR A CA 1
ATOM 3856 C C . THR A 1 485 ? -14.594 25.281 5.133 1 98.75 485 THR A C 1
ATOM 3858 O O . THR A 1 485 ? -15.422 26.203 5.191 1 98.75 485 THR A O 1
ATOM 3861 N N . VAL A 1 486 ? -13.664 25.172 6.02 1 98.69 486 VAL A N 1
ATOM 3862 C CA . VAL A 1 486 ? -13.617 26.016 7.215 1 98.69 486 VAL A CA 1
ATOM 3863 C C . VAL A 1 486 ? -13.25 27.438 6.828 1 98.69 486 VAL A C 1
ATOM 3865 O O . VAL A 1 486 ? -13.914 28.391 7.254 1 98.69 486 VAL A O 1
ATOM 3868 N N . LEU A 1 487 ? -12.234 27.641 6.016 1 98 487 LEU A N 1
ATOM 3869 C CA . LEU A 1 487 ? -11.734 28.969 5.676 1 98 487 LEU A CA 1
ATOM 3870 C C . LEU A 1 487 ? -12.773 29.734 4.871 1 98 487 LEU A C 1
ATOM 3872 O O . LEU A 1 487 ? -12.852 30.969 4.973 1 98 487 LEU A O 1
ATOM 3876 N N . LYS A 1 488 ? -13.656 29.047 4.18 1 97.81 488 LYS A N 1
ATOM 3877 C CA . LYS A 1 488 ? -14.656 29.719 3.35 1 97.81 488 LYS A CA 1
ATOM 3878 C C . LYS A 1 488 ? -15.914 30.031 4.152 1 97.81 488 LYS A C 1
ATOM 3880 O O . LYS A 1 488 ? -16.625 31 3.861 1 97.81 488 LYS A O 1
ATOM 3885 N N . HIS A 1 489 ? -16.141 29.234 5.223 1 97.94 489 HIS A N 1
ATOM 3886 C CA . HIS A 1 489 ? -17.5 29.312 5.77 1 97.94 489 HIS A CA 1
ATOM 3887 C C . HIS A 1 489 ? -17.469 29.656 7.254 1 97.94 489 HIS A C 1
ATOM 3889 O O . HIS A 1 489 ? -18.516 29.938 7.852 1 97.94 489 HIS A O 1
ATOM 3895 N N . ALA A 1 490 ? -16.359 29.688 7.918 1 97.06 490 ALA A N 1
ATOM 3896 C CA . ALA A 1 490 ? -16.297 29.844 9.367 1 97.06 490 ALA A CA 1
ATOM 3897 C C . ALA A 1 490 ? -16.484 31.297 9.773 1 97.06 490 ALA A C 1
ATOM 3899 O O . ALA A 1 490 ? -16.766 31.594 10.93 1 97.06 490 ALA A O 1
ATOM 3900 N N . GLY A 1 491 ? -16.266 32.25 8.812 1 94.12 491 GLY A N 1
ATOM 3901 C CA . GLY A 1 491 ? -16.344 33.656 9.18 1 94.12 491 GLY A CA 1
ATOM 3902 C C . GLY A 1 491 ? -15.406 34.031 10.312 1 94.12 491 GLY A C 1
ATOM 3903 O O . GLY A 1 491 ? -14.211 33.75 10.266 1 94.12 491 GLY A O 1
ATOM 3904 N N . ASP A 1 492 ? -15.992 34.625 11.344 1 93.06 492 ASP A N 1
ATOM 3905 C CA . ASP A 1 492 ? -15.164 35.094 12.445 1 93.06 492 ASP A CA 1
ATOM 3906 C C . ASP A 1 492 ? -15.188 34.125 13.609 1 93.06 492 ASP A C 1
ATOM 3908 O O . ASP A 1 492 ? -14.664 34.406 14.695 1 93.06 492 ASP A O 1
ATOM 3912 N N . ARG A 1 493 ? -15.766 32.969 13.391 1 96.31 493 ARG A N 1
ATOM 3913 C CA . ARG A 1 493 ? -15.844 31.969 14.453 1 96.31 493 ARG A CA 1
ATOM 3914 C C . ARG A 1 493 ? -14.453 31.562 14.922 1 96.31 493 ARG A C 1
ATOM 3916 O O . ARG A 1 493 ? -13.547 31.391 14.109 1 96.31 493 ARG A O 1
ATOM 3923 N N . ARG A 1 494 ? -14.352 31.391 16.203 1 95.62 494 ARG A N 1
ATOM 3924 C CA . ARG A 1 494 ? -13.117 30.828 16.734 1 95.62 494 ARG A CA 1
ATOM 3925 C C . ARG A 1 494 ? -13.039 29.328 16.484 1 95.62 494 ARG A C 1
ATOM 3927 O O . ARG A 1 494 ? -13.961 28.578 16.844 1 95.62 494 ARG A O 1
ATOM 3934 N N . ILE A 1 495 ? -12 28.953 15.836 1 98 495 ILE A N 1
ATOM 3935 C CA . ILE A 1 495 ? -11.82 27.562 15.477 1 98 495 ILE A CA 1
ATOM 3936 C C . ILE A 1 495 ? -10.469 27.062 15.977 1 98 495 ILE A C 1
ATOM 3938 O O . ILE A 1 495 ? -9.461 27.766 15.867 1 98 495 ILE A O 1
ATOM 3942 N N . ILE A 1 496 ? -10.445 25.938 16.547 1 98.38 496 ILE A N 1
ATOM 3943 C CA . ILE A 1 496 ? -9.227 25.188 16.875 1 98.38 496 ILE A CA 1
ATOM 3944 C C . ILE A 1 496 ? -9.242 23.844 16.172 1 98.38 496 ILE A C 1
ATOM 3946 O O . ILE A 1 496 ? -10.242 23.109 16.219 1 98.38 496 ILE A O 1
ATOM 3950 N N . PHE A 1 497 ? -8.18 23.531 15.461 1 98.88 497 PHE A N 1
ATOM 3951 C CA . PHE A 1 497 ? -8.039 22.188 14.875 1 98.88 497 PHE A CA 1
ATOM 3952 C C . PHE A 1 497 ? -7.277 21.266 15.82 1 98.88 497 PHE A C 1
ATOM 3954 O O . PHE A 1 497 ? -6.371 21.703 16.531 1 98.88 497 PHE A O 1
ATOM 3961 N N . SER A 1 498 ? -7.641 20.031 15.844 1 98.81 498 SER A N 1
ATOM 3962 C CA . SER A 1 498 ? -6.898 19.047 16.609 1 98.81 498 SER A CA 1
ATOM 3963 C C . SER A 1 498 ? -6.844 17.703 15.875 1 98.81 498 SER A C 1
ATOM 3965 O O . SER A 1 498 ? -7.66 17.438 14.992 1 98.81 498 SER A O 1
ATOM 3967 N N . CYS A 1 499 ? -5.855 16.922 16.188 1 98.88 499 CYS A N 1
ATOM 3968 C CA . CYS A 1 499 ? -5.738 15.609 15.578 1 98.88 499 CYS A CA 1
ATOM 3969 C C . CYS A 1 499 ? -4.777 14.727 16.375 1 98.88 499 CYS A C 1
ATOM 3971 O O . CYS A 1 499 ? -3.82 15.227 16.969 1 98.88 499 CYS A O 1
ATOM 3973 N N . PHE A 1 500 ? -5 13.398 16.312 1 98.62 500 PHE A N 1
ATOM 3974 C CA . PHE A 1 500 ? -4.102 12.43 16.922 1 98.62 500 PHE A CA 1
ATOM 3975 C C . PHE A 1 500 ? -2.889 12.18 16.047 1 98.62 500 PHE A C 1
ATOM 3977 O O . PHE A 1 500 ? -1.853 11.711 16.516 1 98.62 500 PHE A O 1
ATOM 3984 N N . ASN A 1 501 ? -3.004 12.383 14.758 1 98.69 501 ASN A N 1
ATOM 3985 C CA . ASN A 1 501 ? -1.923 12.141 13.812 1 98.69 501 ASN A CA 1
ATOM 3986 C C . ASN A 1 501 ? -1.007 13.352 13.672 1 98.69 501 ASN A C 1
ATOM 3988 O O . ASN A 1 501 ? -1.427 14.398 13.18 1 98.69 501 ASN A O 1
ATOM 3992 N N . PRO A 1 502 ? 0.248 13.234 14.031 1 98.5 502 PRO A N 1
ATOM 3993 C CA . PRO A 1 502 ? 1.149 14.391 14.008 1 98.5 502 PRO A CA 1
ATOM 3994 C C . PRO A 1 502 ? 1.379 14.922 12.594 1 98.5 502 PRO A C 1
ATOM 3996 O O . PRO A 1 502 ? 1.619 16.125 12.414 1 98.5 502 PRO A O 1
ATOM 3999 N N . ASP A 1 503 ? 1.313 14.07 11.633 1 98.75 503 ASP A N 1
ATOM 4000 C CA . ASP A 1 503 ? 1.494 14.523 10.258 1 98.75 503 ASP A CA 1
ATOM 4001 C C . ASP A 1 503 ? 0.342 15.43 9.82 1 98.75 503 ASP A C 1
ATOM 4003 O O . ASP A 1 503 ? 0.55 16.391 9.086 1 98.75 503 ASP A O 1
ATOM 4007 N N . ILE A 1 504 ? -0.851 15.109 10.266 1 98.88 504 ILE A N 1
ATOM 4008 C CA . ILE A 1 504 ? -2 15.969 9.992 1 98.88 504 ILE A CA 1
ATOM 4009 C C . ILE A 1 504 ? -1.81 17.328 10.664 1 98.88 504 ILE A C 1
ATOM 4011 O O . ILE A 1 504 ? -2.094 18.359 10.07 1 98.88 504 ILE A O 1
ATOM 4015 N N . CYS A 1 505 ? -1.354 17.312 11.875 1 98.81 505 CYS A N 1
ATOM 4016 C CA . CYS A 1 505 ? -1.104 18.562 12.57 1 98.81 505 CYS A CA 1
ATOM 4017 C C . CYS A 1 505 ? -0.096 19.422 11.82 1 98.81 505 CYS A C 1
ATOM 4019 O O . CYS A 1 505 ? -0.304 20.625 11.641 1 98.81 505 CYS A O 1
ATOM 4021 N N . THR A 1 506 ? 0.966 18.781 11.367 1 98.69 506 THR A N 1
ATOM 4022 C CA . THR A 1 506 ? 1.975 19.484 10.586 1 98.69 506 THR A CA 1
ATOM 4023 C C . THR A 1 506 ? 1.362 20.062 9.312 1 98.69 506 THR A C 1
ATOM 4025 O O . THR A 1 506 ? 1.611 21.219 8.969 1 98.69 506 THR A O 1
ATOM 4028 N N . MET A 1 507 ? 0.585 19.297 8.703 1 98.81 507 MET A N 1
ATOM 4029 C CA . MET A 1 507 ? 0 19.703 7.434 1 98.81 507 MET A CA 1
ATOM 4030 C C . MET A 1 507 ? -0.962 20.875 7.625 1 98.81 507 MET A C 1
ATOM 4032 O O . MET A 1 507 ? -0.921 21.844 6.875 1 98.81 507 MET A O 1
ATOM 4036 N N . VAL A 1 508 ? -1.805 20.781 8.633 1 98.81 508 VAL A N 1
ATOM 4037 C CA . VAL A 1 508 ? -2.76 21.844 8.891 1 98.81 508 VAL A CA 1
ATOM 4038 C C . VAL A 1 508 ? -2.01 23.125 9.242 1 98.81 508 VAL A C 1
ATOM 4040 O O . VAL A 1 508 ? -2.354 24.203 8.75 1 98.81 508 VAL A O 1
ATOM 4043 N N . ARG A 1 509 ? -1.006 23.016 10.023 1 98.38 509 ARG A N 1
ATOM 4044 C CA . ARG A 1 509 ? -0.211 24.172 10.422 1 98.38 509 ARG A CA 1
ATOM 4045 C C . ARG A 1 509 ? 0.457 24.828 9.211 1 98.38 509 ARG A C 1
ATOM 4047 O O . ARG A 1 509 ? 0.48 26.047 9.094 1 98.38 509 ARG A O 1
ATOM 4054 N N . GLN A 1 510 ? 0.946 24.062 8.32 1 98.25 510 GLN A N 1
ATOM 4055 C CA . GLN A 1 510 ? 1.754 24.547 7.203 1 98.25 510 GLN A CA 1
ATOM 4056 C C . GLN A 1 510 ? 0.874 25.078 6.082 1 98.25 510 GLN A C 1
ATOM 4058 O O . GLN A 1 510 ? 1.334 25.875 5.25 1 98.25 510 GLN A O 1
ATOM 4063 N N . LYS A 1 511 ? -0.389 24.766 6.098 1 98.25 511 LYS A N 1
ATOM 4064 C CA . LYS A 1 511 ? -1.245 25.109 4.969 1 98.25 511 LYS A CA 1
ATOM 4065 C C . LYS A 1 511 ? -2.006 26.406 5.238 1 98.25 511 LYS A C 1
ATOM 4067 O O . LYS A 1 511 ? -2.564 27 4.316 1 98.25 511 LYS A O 1
ATOM 4072 N N . GLN A 1 512 ? -2.043 26.812 6.543 1 97.5 512 GLN A N 1
ATOM 4073 C CA . GLN A 1 512 ? -2.801 28.016 6.879 1 97.5 512 GLN A CA 1
ATOM 4074 C C . GLN A 1 512 ? -2.188 28.734 8.078 1 97.5 512 GLN A C 1
ATOM 4076 O O . GLN A 1 512 ? -1.392 28.156 8.82 1 97.5 512 GLN A O 1
ATOM 4081 N N . ASN A 1 513 ? -2.543 29.984 8.266 1 94.5 513 ASN A N 1
ATOM 4082 C CA . ASN A 1 513 ? -1.98 30.781 9.352 1 94.5 513 ASN A CA 1
ATOM 4083 C C . ASN A 1 513 ? -3.07 31.328 10.266 1 94.5 513 ASN A C 1
ATOM 4085 O O . ASN A 1 513 ? -2.779 32.062 11.227 1 94.5 513 ASN A O 1
ATOM 4089 N N . LYS A 1 514 ? -4.23 31 10 1 96.31 514 LYS A N 1
ATOM 4090 C CA . LYS A 1 514 ? -5.352 31.672 10.648 1 96.31 514 LYS A CA 1
ATOM 4091 C C . LYS A 1 514 ? -5.727 30.984 11.953 1 96.31 514 LYS A C 1
ATOM 4093 O O . LYS A 1 514 ? -5.863 31.641 12.992 1 96.31 514 LYS A O 1
ATOM 4098 N N . TYR A 1 515 ? -5.875 29.719 11.906 1 98.12 515 TYR A N 1
ATOM 4099 C CA . TYR A 1 515 ? -6.434 29.016 13.055 1 98.12 515 TYR A CA 1
ATOM 4100 C C . TYR A 1 515 ? -5.363 28.188 13.766 1 98.12 515 TYR A C 1
ATOM 4102 O O . TYR A 1 515 ? -4.469 27.641 13.117 1 98.12 515 TYR A O 1
ATOM 4110 N N . PRO A 1 516 ? -5.461 28.062 15.07 1 98.12 516 PRO A N 1
ATOM 4111 C CA . PRO A 1 516 ? -4.504 27.266 15.836 1 98.12 516 PRO A CA 1
ATOM 4112 C C . PRO A 1 516 ? -4.73 25.766 15.664 1 98.12 516 PRO A C 1
ATOM 4114 O O . PRO A 1 516 ? -5.816 25.328 15.258 1 98.12 516 PRO A O 1
ATOM 4117 N N . VAL A 1 517 ? -3.68 25 15.938 1 98.75 517 VAL A N 1
ATOM 4118 C CA . VAL A 1 517 ? -3.686 23.531 15.867 1 98.75 517 VAL A CA 1
ATOM 4119 C C . VAL A 1 517 ? -3.23 22.953 17.203 1 98.75 517 VAL A C 1
ATOM 4121 O O . VAL A 1 517 ? -2.307 23.469 17.828 1 98.75 517 VAL A O 1
ATOM 4124 N N . MET A 1 518 ? -3.926 21.938 17.656 1 98.75 518 MET A N 1
ATOM 4125 C CA . MET A 1 518 ? -3.559 21.203 18.859 1 98.75 518 MET A CA 1
ATOM 4126 C C . MET A 1 518 ? -3.307 19.734 18.547 1 98.75 518 MET A C 1
ATOM 4128 O O . MET A 1 518 ? -4.004 19.141 17.734 1 98.75 518 MET A O 1
ATOM 4132 N N . PHE A 1 519 ? -2.312 19.172 19.219 1 98.88 519 PHE A N 1
ATOM 4133 C CA . PHE A 1 519 ? -1.949 17.766 19.031 1 98.88 519 PHE A CA 1
ATOM 4134 C C . PHE A 1 519 ? -2.566 16.891 20.125 1 98.88 519 PHE A C 1
ATOM 4136 O O . PHE A 1 519 ? -2.312 17.094 21.312 1 98.88 519 PHE A O 1
ATOM 4143 N N . LEU A 1 520 ? -3.395 15.922 19.703 1 98.75 520 LEU A N 1
ATOM 4144 C CA . LEU A 1 520 ? -4.031 14.977 20.625 1 98.75 520 LEU A CA 1
ATOM 4145 C C . LEU A 1 520 ? -3.1 13.805 20.922 1 98.75 520 LEU A C 1
ATOM 4147 O O . LEU A 1 520 ? -2.395 13.32 20.031 1 98.75 520 LEU A O 1
ATOM 4151 N N . THR A 1 521 ? -3.1 13.328 22.188 1 98.12 521 THR A N 1
ATOM 4152 C CA . THR A 1 521 ? -2.291 12.172 22.531 1 98.12 521 THR A CA 1
ATOM 4153 C C . THR A 1 521 ? -3.012 11.305 23.562 1 98.12 521 THR A C 1
ATOM 4155 O O . THR A 1 521 ? -3.693 11.82 24.453 1 98.12 521 THR A O 1
ATOM 4158 N N . ILE A 1 522 ? -2.814 10.023 23.469 1 97 522 ILE A N 1
ATOM 4159 C CA . ILE A 1 522 ? -3.377 9.094 24.438 1 97 522 ILE A CA 1
ATOM 4160 C C . ILE A 1 522 ? -2.41 8.938 25.609 1 97 522 ILE A C 1
ATOM 4162 O O . ILE A 1 522 ? -2.775 8.391 26.656 1 97 522 ILE A O 1
ATOM 4166 N N . GLY A 1 523 ? -1.157 9.461 25.438 1 96.06 523 GLY A N 1
ATOM 4167 C CA . GLY A 1 523 ? -0.166 9.289 26.484 1 96.06 523 GLY A CA 1
ATOM 4168 C C . GLY A 1 523 ? 0.085 7.84 26.844 1 96.06 523 GLY A C 1
ATOM 4169 O O . GLY A 1 523 ? 0.11 6.973 25.969 1 96.06 523 GLY A O 1
ATOM 4170 N N . ILE A 1 524 ? 0.48 7.645 28.047 1 96 524 ILE A N 1
ATOM 4171 C CA . ILE A 1 524 ? 0.653 6.301 28.578 1 96 524 ILE A CA 1
ATOM 4172 C C . ILE A 1 524 ? -0.649 5.832 29.234 1 96 524 ILE A C 1
ATOM 4174 O O . ILE A 1 524 ? -1.128 6.441 30.188 1 96 524 ILE A O 1
ATOM 4178 N N . THR A 1 525 ? -1.208 4.805 28.672 1 95.31 525 THR A N 1
ATOM 4179 C CA . THR A 1 525 ? -2.494 4.336 29.172 1 95.31 525 THR A CA 1
ATOM 4180 C C . THR A 1 525 ? -2.666 2.842 28.906 1 95.31 525 THR A C 1
ATOM 4182 O O . THR A 1 525 ? -2.004 2.279 28.031 1 95.31 525 THR A O 1
ATOM 4185 N N . LYS A 1 526 ? -3.486 2.182 29.594 1 92.06 526 LYS A N 1
ATOM 4186 C CA . LYS A 1 526 ? -3.844 0.78 29.391 1 92.06 526 LYS A CA 1
ATOM 4187 C C . LYS A 1 526 ? -5.168 0.652 28.641 1 92.06 526 LYS A C 1
ATOM 4189 O O . LYS A 1 526 ? -5.547 -0.443 28.219 1 92.06 526 LYS A O 1
ATOM 4194 N N . ARG A 1 527 ? -5.809 1.738 28.453 1 92.69 527 ARG A N 1
ATOM 4195 C CA . ARG A 1 527 ? -7.164 1.724 27.906 1 92.69 527 ARG A CA 1
ATOM 4196 C C . ARG A 1 527 ? -7.145 1.632 26.391 1 92.69 527 ARG A C 1
ATOM 4198 O O . ARG A 1 527 ? -8.078 1.11 25.781 1 92.69 527 ARG A O 1
ATOM 4205 N N . TYR A 1 528 ? -6.133 2.209 25.797 1 94.25 528 TYR A N 1
ATOM 4206 C CA . TYR A 1 528 ? -6.055 2.258 24.344 1 94.25 528 TYR A CA 1
ATOM 4207 C C . TYR A 1 528 ? -4.789 1.572 23.844 1 94.25 528 TYR A C 1
ATOM 4209 O O . TYR A 1 528 ? -3.756 1.595 24.516 1 94.25 528 TYR A O 1
ATOM 4217 N N . GLN A 1 529 ? -4.922 0.976 22.672 1 94.5 529 GLN A N 1
ATOM 4218 C CA . GLN A 1 529 ? -3.727 0.427 22.031 1 94.5 529 GLN A CA 1
ATOM 4219 C C . GLN A 1 529 ? -2.764 1.538 21.625 1 94.5 529 GLN A C 1
ATOM 4221 O O . GLN A 1 529 ? -3.178 2.537 21.031 1 94.5 529 GLN A O 1
ATOM 4226 N N . PRO A 1 530 ? -1.513 1.374 21.922 1 95.94 530 PRO A N 1
ATOM 4227 C CA . PRO A 1 530 ? -0.548 2.414 21.562 1 95.94 530 PRO A CA 1
ATOM 4228 C C . PRO A 1 530 ? -0.362 2.539 20.047 1 95.94 530 PRO A C 1
ATOM 4230 O O . PRO A 1 530 ? -0.485 1.549 19.328 1 95.94 530 PRO A O 1
ATOM 4233 N N . TYR A 1 531 ? -0.072 3.732 19.625 1 97.12 531 TYR A N 1
ATOM 4234 C CA . TYR A 1 531 ? 0.238 3.988 18.219 1 97.12 531 TYR A CA 1
ATOM 4235 C C . TYR A 1 531 ? 1.705 3.699 17.922 1 97.12 531 TYR A C 1
ATOM 4237 O O . TYR A 1 531 ? 2.551 3.77 18.828 1 97.12 531 TYR A O 1
ATOM 4245 N N . ARG A 1 532 ? 2.004 3.373 16.719 1 95.75 532 ARG A N 1
ATOM 4246 C CA . ARG A 1 532 ? 3.373 3.068 16.312 1 95.75 532 ARG A CA 1
ATOM 4247 C C . ARG A 1 532 ? 4.223 4.332 16.25 1 95.75 532 ARG A C 1
ATOM 4249 O O . ARG A 1 532 ? 5.418 4.301 16.547 1 95.75 532 ARG A O 1
ATOM 4256 N N . ASP A 1 533 ? 3.67 5.465 15.844 1 97.06 533 ASP A N 1
ATOM 4257 C CA . ASP A 1 533 ? 4.387 6.73 15.742 1 97.06 533 ASP A CA 1
ATOM 4258 C C . ASP A 1 533 ? 4.949 7.148 17.094 1 97.06 533 ASP A C 1
ATOM 4260 O O . ASP A 1 533 ? 4.191 7.371 18.047 1 97.06 533 ASP A O 1
ATOM 4264 N N . ALA A 1 534 ? 6.238 7.32 17.203 1 96.06 534 ALA A N 1
ATOM 4265 C CA . ALA A 1 534 ? 6.918 7.605 18.469 1 96.06 534 ALA A CA 1
ATOM 4266 C C . ALA A 1 534 ? 6.43 8.922 19.062 1 96.06 534 ALA A C 1
ATOM 4268 O O . ALA A 1 534 ? 6.398 9.078 20.281 1 96.06 534 ALA A O 1
ATOM 4269 N N . ARG A 1 535 ? 6.004 9.852 18.328 1 96.69 535 ARG A N 1
ATOM 4270 C CA . ARG A 1 535 ? 5.547 11.156 18.797 1 96.69 535 ARG A CA 1
ATOM 4271 C C . ARG A 1 535 ? 4.293 11.023 19.656 1 96.69 535 ARG A C 1
ATOM 4273 O O . ARG A 1 535 ? 3.975 11.914 20.438 1 96.69 535 ARG A O 1
ATOM 4280 N N . CYS A 1 536 ? 3.615 9.898 19.484 1 97.38 536 CYS A N 1
ATOM 4281 C CA . CYS A 1 536 ? 2.334 9.68 20.156 1 97.38 536 CYS A CA 1
ATOM 4282 C C . CYS A 1 536 ? 2.514 8.883 21.438 1 97.38 536 CYS A C 1
ATOM 4284 O O . CYS A 1 536 ? 1.537 8.555 22.109 1 97.38 536 CYS A O 1
ATOM 4286 N N . SER A 1 537 ? 3.707 8.633 21.906 1 94.94 537 SER A N 1
ATOM 4287 C CA . SER A 1 537 ? 3.967 7.605 22.906 1 94.94 537 SER A CA 1
ATOM 4288 C C . SER A 1 537 ? 3.797 8.156 24.328 1 94.94 537 SER A C 1
ATOM 4290 O O . SER A 1 537 ? 3.635 7.387 25.281 1 94.94 537 SER A O 1
ATOM 4292 N N . SER A 1 538 ? 3.904 9.492 24.484 1 96.06 538 SER A N 1
ATOM 4293 C CA . SER A 1 538 ? 3.809 10.094 25.812 1 96.06 538 SER A CA 1
ATOM 4294 C C . SER A 1 538 ? 3.488 11.586 25.719 1 96.06 538 SER A C 1
ATOM 4296 O O . SER A 1 538 ? 3.611 12.188 24.656 1 96.06 538 SER A O 1
ATOM 4298 N N . ILE A 1 539 ? 3.062 12.141 26.828 1 97 539 ILE A N 1
ATOM 4299 C CA . ILE A 1 539 ? 2.758 13.562 26.875 1 97 539 ILE A CA 1
ATOM 4300 C C . ILE A 1 539 ? 4.031 14.367 26.641 1 97 539 ILE A C 1
ATOM 4302 O O . ILE A 1 539 ? 4.031 15.336 25.875 1 97 539 ILE A O 1
ATOM 4306 N N . PRO A 1 540 ? 5.219 14.008 27.203 1 96.06 540 PRO A N 1
ATOM 4307 C CA . PRO A 1 540 ? 6.445 14.742 26.906 1 96.06 540 PRO A CA 1
ATOM 4308 C C . PRO A 1 540 ? 6.766 14.766 25.406 1 96.06 540 PRO A C 1
ATOM 4310 O O . PRO A 1 540 ? 7.109 15.812 24.859 1 96.06 540 PRO A O 1
ATOM 4313 N N . LEU A 1 541 ? 6.629 13.641 24.781 1 96.19 541 LEU A N 1
ATOM 4314 C CA . LEU A 1 541 ? 6.91 13.586 23.344 1 96.19 541 LEU A CA 1
ATOM 4315 C C . LEU A 1 541 ? 5.91 14.43 22.562 1 96.19 541 LEU A C 1
ATOM 4317 O O . LEU A 1 541 ? 6.262 15.039 21.547 1 96.19 541 LEU A O 1
ATOM 4321 N N . ALA A 1 542 ? 4.664 14.414 23.047 1 97.69 542 ALA A N 1
ATOM 4322 C CA . ALA A 1 542 ? 3.658 15.266 22.422 1 97.69 542 ALA A CA 1
ATOM 4323 C C . ALA A 1 542 ? 4.023 16.734 22.531 1 97.69 542 ALA A C 1
ATOM 4325 O O . ALA A 1 542 ? 3.881 17.5 21.578 1 97.69 542 ALA A O 1
ATOM 4326 N N . VAL A 1 543 ? 4.477 17.109 23.688 1 97 543 VAL A N 1
ATOM 4327 C CA . VAL A 1 543 ? 4.891 18.484 23.938 1 97 543 VAL A CA 1
ATOM 4328 C C . VAL A 1 543 ? 6.055 18.844 23.016 1 97 543 VAL A C 1
ATOM 4330 O O . VAL A 1 543 ? 6.043 19.906 22.375 1 97 543 VAL A O 1
ATOM 4333 N N . GLN A 1 544 ? 7.023 17.969 22.953 1 97.06 544 GLN A N 1
ATOM 4334 C CA . GLN A 1 544 ? 8.18 18.188 22.109 1 97.06 544 GLN A CA 1
ATOM 4335 C C . GLN A 1 544 ? 7.77 18.312 20.641 1 97.06 544 GLN A C 1
ATOM 4337 O O . GLN A 1 544 ? 8.281 19.156 19.906 1 97.06 544 GLN A O 1
ATOM 4342 N N . SER A 1 545 ? 6.852 17.484 20.234 1 97.19 545 SER A N 1
ATOM 4343 C CA . SER A 1 545 ? 6.352 17.516 18.875 1 97.19 545 SER A CA 1
ATOM 4344 C C . SER A 1 545 ? 5.633 18.828 18.578 1 97.19 545 SER A C 1
ATOM 4346 O O . SER A 1 545 ? 5.793 19.406 17.5 1 97.19 545 SER A O 1
ATOM 4348 N N . ALA A 1 546 ? 4.836 19.266 19.531 1 97.31 546 ALA A N 1
ATOM 4349 C CA . ALA A 1 546 ? 4.109 20.516 19.375 1 97.31 546 ALA A CA 1
ATOM 4350 C C . ALA A 1 546 ? 5.074 21.703 19.219 1 97.31 546 ALA A C 1
ATOM 4352 O O . ALA A 1 546 ? 4.844 22.594 18.406 1 97.31 546 ALA A O 1
ATOM 4353 N N . VAL A 1 547 ? 6.105 21.688 19.984 1 96.06 547 VAL A N 1
ATOM 4354 C CA . VAL A 1 547 ? 7.121 22.719 19.891 1 96.06 547 VAL A CA 1
ATOM 4355 C C . VAL A 1 547 ? 7.797 22.672 18.531 1 96.06 547 VAL A C 1
ATOM 4357 O O . VAL A 1 547 ? 7.934 23.703 17.859 1 96.06 547 VAL A O 1
ATOM 4360 N N . SER A 1 548 ? 8.156 21.516 18.125 1 96.69 548 SER A N 1
ATOM 4361 C CA . SER A 1 548 ? 8.836 21.312 16.844 1 96.69 548 SER A CA 1
ATOM 4362 C C . SER A 1 548 ? 7.977 21.797 15.68 1 96.69 548 SER A C 1
ATOM 4364 O O . SER A 1 548 ? 8.484 22.406 14.742 1 96.69 548 SER A O 1
ATOM 4366 N N . THR A 1 549 ? 6.691 21.531 15.75 1 96.44 549 THR A N 1
ATOM 4367 C CA . THR A 1 549 ? 5.762 21.844 14.672 1 96.44 549 THR A CA 1
ATOM 4368 C C . THR A 1 549 ? 5.23 23.266 14.797 1 96.44 549 THR A C 1
ATOM 4370 O O . THR A 1 549 ? 4.582 23.766 13.875 1 96.44 549 THR A O 1
ATOM 4373 N N . GLU A 1 550 ? 5.492 23.906 15.859 1 95 550 GLU A N 1
ATOM 4374 C CA . GLU A 1 550 ? 5.047 25.266 16.141 1 95 550 GLU A CA 1
ATOM 4375 C C . GLU A 1 550 ? 3.525 25.375 16.141 1 95 550 GLU A C 1
ATOM 4377 O O . GLU A 1 550 ? 2.955 26.234 15.469 1 95 550 GLU A O 1
ATOM 4382 N N . ILE A 1 551 ? 2.912 24.484 16.875 1 97.56 551 ILE A N 1
ATOM 4383 C CA . ILE A 1 551 ? 1.464 24.562 17.031 1 97.56 551 ILE A CA 1
ATOM 4384 C C . ILE A 1 551 ? 1.113 25.094 18.406 1 97.56 551 ILE A C 1
ATOM 4386 O O . ILE A 1 551 ? 2.002 25.375 19.219 1 97.56 551 ILE A O 1
ATOM 4390 N N . LEU A 1 552 ? -0.161 25.25 18.625 1 97.81 552 LEU A N 1
ATOM 4391 C CA . LEU A 1 552 ? -0.612 25.984 19.812 1 97.81 552 LEU A CA 1
ATOM 4392 C C . LEU A 1 552 ? -0.39 25.172 21.078 1 97.81 552 LEU A C 1
ATOM 4394 O O . LEU A 1 552 ? -0.072 25.734 22.125 1 97.81 552 LEU A O 1
ATOM 4398 N N . GLY A 1 553 ? -0.729 23.891 20.938 1 98.44 553 GLY A N 1
ATOM 4399 C CA . GLY A 1 553 ? -0.598 23.125 22.172 1 98.44 553 GLY A CA 1
ATOM 4400 C C . GLY A 1 553 ? -0.975 21.656 22 1 98.44 553 GLY A C 1
ATOM 4401 O O . GLY A 1 553 ? -0.835 21.109 20.906 1 98.44 553 GLY A O 1
ATOM 4402 N N . VAL A 1 554 ? -1.262 21 23.219 1 98.62 554 VAL A N 1
ATOM 4403 C CA . VAL A 1 554 ? -1.551 19.562 23.25 1 98.62 554 VAL A CA 1
ATOM 4404 C C . VAL A 1 554 ? -2.881 19.312 23.953 1 98.62 554 VAL A C 1
ATOM 4406 O O . VAL A 1 554 ? -3.309 20.125 24.781 1 98.62 554 VAL A O 1
ATOM 4409 N N . VAL A 1 555 ? -3.58 18.281 23.531 1 98.75 555 VAL A N 1
ATOM 4410 C CA . VAL A 1 555 ? -4.77 17.75 24.188 1 98.75 555 VAL A CA 1
ATOM 4411 C C . VAL A 1 555 ? -4.48 16.359 24.75 1 98.75 555 VAL A C 1
ATOM 4413 O O . VAL A 1 555 ? -4.293 15.406 24 1 98.75 555 VAL A O 1
ATOM 4416 N N . VAL A 1 556 ? -4.523 16.203 26.062 1 98.38 556 VAL A N 1
ATOM 4417 C CA . VAL A 1 556 ? -3.916 15.023 26.672 1 98.38 556 VAL A CA 1
ATOM 4418 C C . VAL A 1 556 ? -4.996 14.188 27.359 1 98.38 556 VAL A C 1
ATOM 4420 O O . VAL A 1 556 ? -6.016 14.719 27.812 1 98.38 556 VAL A O 1
ATOM 4423 N N . HIS A 1 557 ? -4.723 12.906 27.469 1 97.69 557 HIS A N 1
ATOM 4424 C CA . HIS A 1 557 ? -5.645 11.984 28.125 1 97.69 557 HIS A CA 1
ATOM 4425 C C . HIS A 1 557 ? -5.609 12.156 29.641 1 97.69 557 HIS A C 1
ATOM 4427 O O . HIS A 1 557 ? -4.535 12.188 30.234 1 97.69 557 HIS A O 1
ATOM 4433 N N . THR A 1 558 ? -6.742 12.141 30.219 1 96.5 558 THR A N 1
ATOM 4434 C CA . THR A 1 558 ? -6.883 12.461 31.641 1 96.5 558 THR A CA 1
ATOM 4435 C C . THR A 1 558 ? -6.242 11.375 32.5 1 96.5 558 THR A C 1
ATOM 4437 O O . THR A 1 558 ? -5.699 11.664 33.562 1 96.5 558 THR A O 1
ATOM 4440 N N . GLU A 1 559 ? -6.293 10.148 32 1 95.88 559 GLU A N 1
ATOM 4441 C CA . GLU A 1 559 ? -5.703 9.07 32.812 1 95.88 559 GLU A CA 1
ATOM 4442 C C . GLU A 1 559 ? -4.223 9.336 33.062 1 95.88 559 GLU A C 1
ATOM 4444 O O . GLU A 1 559 ? -3.762 9.203 34.219 1 95.88 559 GLU A O 1
ATOM 4449 N N . ASP A 1 560 ? -3.561 9.672 32.062 1 95.12 560 ASP A N 1
ATOM 4450 C CA . ASP A 1 560 ? -2.137 9.969 32.188 1 95.12 560 ASP A CA 1
ATOM 4451 C C . ASP A 1 560 ? -1.899 11.211 33.031 1 95.12 560 ASP A C 1
ATOM 4453 O O . ASP A 1 560 ? -1.018 11.211 33.906 1 95.12 560 ASP A O 1
ATOM 4457 N N . LEU A 1 561 ? -2.727 12.172 32.906 1 93.88 561 LEU A N 1
ATOM 4458 C CA . LEU A 1 561 ? -2.588 13.453 33.594 1 93.88 561 LEU A CA 1
ATOM 4459 C C . LEU A 1 561 ? -2.857 13.297 35.094 1 93.88 561 LEU A C 1
ATOM 4461 O O . LEU A 1 561 ? -2.154 13.883 35.906 1 93.88 561 LEU A O 1
ATOM 4465 N N . LEU A 1 562 ? -3.908 12.562 35.438 1 94.25 562 LEU A N 1
ATOM 4466 C CA . LEU A 1 562 ? -4.273 12.359 36.812 1 94.25 562 LEU A CA 1
ATOM 4467 C C . LEU A 1 562 ? -3.236 11.492 37.531 1 94.25 562 LEU A C 1
ATOM 4469 O O . LEU A 1 562 ? -3.018 11.641 38.75 1 94.25 562 LEU A O 1
ATOM 4473 N N . ARG A 1 563 ? -2.652 10.617 36.781 1 94.88 563 ARG A N 1
ATOM 4474 C CA . ARG A 1 563 ? -1.569 9.812 37.312 1 94.88 563 ARG A CA 1
ATOM 4475 C C . ARG A 1 563 ? -0.36 10.68 37.656 1 94.88 563 ARG A C 1
ATOM 4477 O O . ARG A 1 563 ? 0.312 10.453 38.656 1 94.88 563 ARG A O 1
ATOM 4484 N N . ASP A 1 564 ? -0.091 11.695 36.812 1 95.5 564 ASP A N 1
ATOM 4485 C CA . ASP A 1 564 ? 1.039 12.594 37.031 1 95.5 564 ASP A CA 1
ATOM 4486 C C . ASP A 1 564 ? 0.678 14.031 36.688 1 95.5 564 ASP A C 1
ATOM 4488 O O . ASP A 1 564 ? 0.972 14.484 35.562 1 95.5 564 ASP A O 1
ATOM 4492 N N . PRO A 1 565 ? 0.178 14.828 37.562 1 93.88 565 PRO A N 1
ATOM 4493 C CA . PRO A 1 565 ? -0.286 16.188 37.281 1 93.88 565 PRO A CA 1
ATOM 4494 C C . PRO A 1 565 ? 0.857 17.156 36.969 1 93.88 565 PRO A C 1
ATOM 4496 O O . PRO A 1 565 ? 0.62 18.25 36.469 1 93.88 565 PRO A O 1
ATOM 4499 N N . THR A 1 566 ? 2.109 16.766 37.188 1 94.38 566 THR A N 1
ATOM 4500 C CA . THR A 1 566 ? 3.244 17.641 36.906 1 94.38 566 THR A CA 1
ATOM 4501 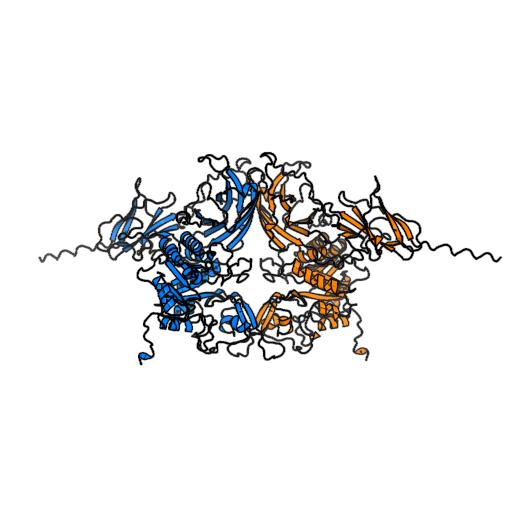C C . THR A 1 566 ? 3.389 17.875 35.406 1 94.38 566 THR A C 1
ATOM 4503 O O . THR A 1 566 ? 4.07 18.797 35 1 94.38 566 THR A O 1
ATOM 4506 N N . GLN A 1 567 ? 2.709 17.062 34.719 1 95.12 567 GLN A N 1
ATOM 4507 C CA . GLN A 1 567 ? 2.811 17.125 33.25 1 95.12 567 GLN A CA 1
ATOM 4508 C C . GLN A 1 567 ? 2.102 18.375 32.719 1 95.12 567 GLN A C 1
ATOM 4510 O O . GLN A 1 567 ? 2.348 18.781 31.578 1 95.12 567 GLN A O 1
ATOM 4515 N N . VAL A 1 568 ? 1.187 18.938 33.5 1 96.5 568 VAL A N 1
ATOM 4516 C CA . VAL A 1 568 ? 0.583 20.203 33.094 1 96.5 568 VAL A CA 1
ATOM 4517 C C . VAL A 1 568 ? 1.663 21.281 33 1 96.5 568 VAL A C 1
ATOM 4519 O O . VAL A 1 568 ? 1.702 22.031 32.031 1 96.5 568 VAL A O 1
ATOM 4522 N N . LYS A 1 569 ? 2.523 21.297 33.906 1 95.5 569 LYS A N 1
ATOM 4523 C CA . LYS A 1 569 ? 3.605 22.266 33.938 1 95.5 569 LYS A CA 1
ATOM 4524 C C . LYS A 1 569 ? 4.586 22.047 32.812 1 95.5 569 LYS A C 1
ATOM 4526 O O . LYS A 1 569 ? 5.152 23 32.281 1 95.5 569 LYS A O 1
ATOM 4531 N N . LEU A 1 570 ? 4.777 20.812 32.5 1 94.31 570 LEU A N 1
ATOM 4532 C CA . LEU A 1 570 ? 5.648 20.484 31.375 1 94.31 570 LEU A CA 1
ATOM 4533 C C . LEU A 1 570 ? 5.199 21.219 30.125 1 94.31 570 LEU A C 1
ATOM 4535 O O . LEU A 1 570 ? 6.02 21.812 29.422 1 94.31 570 LEU A O 1
ATOM 4539 N N . ALA A 1 571 ? 3.91 21.203 29.844 1 95.44 571 ALA A N 1
ATOM 4540 C CA . ALA A 1 571 ? 3.355 21.844 28.656 1 95.44 571 ALA A CA 1
ATOM 4541 C C . ALA A 1 571 ? 3.379 23.359 28.797 1 95.44 571 ALA A C 1
ATOM 4543 O O . ALA A 1 571 ? 3.789 24.062 27.875 1 95.44 571 ALA A O 1
ATOM 4544 N N . THR A 1 572 ? 3.008 23.859 29.984 1 95.44 572 THR A N 1
ATOM 4545 C CA . THR A 1 572 ? 2.914 25.297 30.172 1 95.44 572 THR A CA 1
ATOM 4546 C C . THR A 1 572 ? 4.305 25.922 30.203 1 95.44 572 THR A C 1
ATOM 4548 O O . THR A 1 572 ? 4.492 27.062 29.75 1 95.44 572 THR A O 1
ATOM 4551 N N . ASP A 1 573 ? 5.285 25.203 30.703 1 94.44 573 ASP A N 1
ATOM 4552 C CA . ASP A 1 573 ? 6.66 25.688 30.703 1 94.44 573 ASP A CA 1
ATOM 4553 C C . ASP A 1 573 ? 7.211 25.812 29.281 1 94.44 573 ASP A C 1
ATOM 4555 O O . ASP A 1 573 ? 8.102 26.625 29.031 1 94.44 573 ASP A O 1
ATOM 4559 N N . ALA A 1 574 ? 6.688 25.031 28.453 1 93.25 574 ALA A N 1
ATOM 4560 C CA . ALA A 1 574 ? 7.117 25.078 27.062 1 93.25 574 ALA A CA 1
ATOM 4561 C C . ALA A 1 574 ? 6.352 26.141 26.281 1 93.25 574 ALA A C 1
ATOM 4563 O O . ALA A 1 574 ? 6.52 26.281 25.078 1 93.25 574 ALA A O 1
ATOM 4564 N N . GLY A 1 575 ? 5.449 26.875 26.984 1 92.62 575 GLY A N 1
ATOM 4565 C CA . GLY A 1 575 ? 4.68 27.953 26.359 1 92.62 575 GLY A CA 1
ATOM 4566 C C . GLY A 1 575 ? 3.479 27.438 25.594 1 92.62 575 GLY A C 1
ATOM 4567 O O . GLY A 1 575 ? 2.955 28.141 24.719 1 92.62 575 GLY A O 1
ATOM 4568 N N . LEU A 1 576 ? 3.07 26.219 25.922 1 96.31 576 LEU A N 1
ATOM 4569 C CA . LEU A 1 576 ? 1.982 25.609 25.156 1 96.31 576 LEU A CA 1
ATOM 4570 C C . LEU A 1 576 ? 0.668 25.688 25.938 1 96.31 576 LEU A C 1
ATOM 4572 O O . LEU A 1 576 ? 0.668 25.812 27.156 1 96.31 576 LEU A O 1
ATOM 4576 N N . ILE A 1 577 ? -0.389 25.719 25.188 1 97.81 577 ILE A N 1
ATOM 4577 C CA . ILE A 1 577 ? -1.732 25.547 25.734 1 97.81 577 ILE A CA 1
ATOM 4578 C C . ILE A 1 577 ? -2.02 24.047 25.938 1 97.81 577 ILE A C 1
ATOM 4580 O O . ILE A 1 577 ? -1.606 23.219 25.125 1 97.81 577 ILE A O 1
ATOM 4584 N N . ILE A 1 578 ? -2.756 23.688 26.984 1 98.38 578 ILE A N 1
ATOM 4585 C CA . ILE A 1 578 ? -2.988 22.281 27.281 1 98.38 578 ILE A CA 1
ATOM 4586 C C . ILE A 1 578 ? -4.461 22.047 27.609 1 98.38 578 ILE A C 1
ATOM 4588 O O . ILE A 1 578 ? -5.02 22.734 28.484 1 98.38 578 ILE A O 1
ATOM 4592 N N . PHE A 1 579 ? -5.148 21.188 26.828 1 98.56 579 PHE A N 1
ATOM 4593 C CA . PHE A 1 579 ? -6.48 20.656 27.078 1 98.56 579 PHE A CA 1
ATOM 4594 C C . PHE A 1 579 ? -6.402 19.234 27.609 1 98.56 579 PHE A C 1
ATOM 4596 O O . PHE A 1 579 ? -5.328 18.625 27.625 1 98.56 579 PHE A O 1
ATOM 4603 N N . CYS A 1 580 ? -7.5 18.719 28.109 1 98.12 580 CYS A N 1
ATOM 4604 C CA . CYS A 1 580 ? -7.562 17.297 28.438 1 98.12 580 CYS A CA 1
ATOM 4605 C C . CYS A 1 580 ? -8.898 16.703 28 1 98.12 580 CYS A C 1
ATOM 4607 O O . CYS A 1 580 ? -9.859 17.422 27.766 1 98.12 580 CYS A O 1
ATOM 4609 N N . TRP A 1 581 ? -8.859 15.414 27.828 1 97.5 581 TRP A N 1
ATOM 4610 C CA . TRP A 1 581 ? -10.023 14.609 27.484 1 97.5 581 TRP A CA 1
ATOM 4611 C C . TRP A 1 581 ? -9.938 13.227 28.125 1 97.5 581 TRP A C 1
ATOM 4613 O O . TRP A 1 581 ? -8.859 12.789 28.531 1 97.5 581 TRP A O 1
ATOM 4623 N N . GLY A 1 582 ? -11.086 12.578 28.266 1 94.44 582 GLY A N 1
ATOM 4624 C CA . GLY A 1 582 ? -10.992 11.203 28.734 1 94.44 582 GLY A CA 1
ATOM 4625 C C . GLY A 1 582 ? -12.227 10.742 29.484 1 94.44 582 GLY A C 1
ATOM 4626 O O . GLY A 1 582 ? -13.086 11.555 29.828 1 94.44 582 GLY A O 1
ATOM 4627 N N . ASP A 1 583 ? -12.211 9.492 29.844 1 90.62 583 ASP A N 1
ATOM 4628 C CA . ASP A 1 583 ? -13.352 8.828 30.469 1 90.62 583 ASP A CA 1
ATOM 4629 C C . ASP A 1 583 ? -13.375 9.055 31.969 1 90.62 583 ASP A C 1
ATOM 4631 O O . ASP A 1 583 ? -14.383 8.797 32.625 1 90.62 583 ASP A O 1
ATOM 4635 N N . ASP A 1 584 ? -12.406 9.586 32.5 1 93.31 584 ASP A N 1
ATOM 4636 C CA . ASP A 1 584 ? -12.32 9.805 33.938 1 93.31 584 ASP A CA 1
ATOM 4637 C C . ASP A 1 584 ? -13.156 11.008 34.344 1 93.31 584 ASP A C 1
ATOM 4639 O O . ASP A 1 584 ? -13.398 11.211 35.531 1 93.31 584 ASP A O 1
ATOM 4643 N N . ILE A 1 585 ? -13.57 11.82 33.406 1 94.62 585 ILE A N 1
ATOM 4644 C CA . ILE A 1 585 ? -14.359 13.016 33.719 1 94.62 585 ILE A CA 1
ATOM 4645 C C . ILE A 1 585 ? -15.828 12.633 33.875 1 94.62 585 ILE A C 1
ATOM 4647 O O . ILE A 1 585 ? -16.609 12.805 32.938 1 94.62 585 ILE A O 1
ATOM 4651 N N . VAL A 1 586 ? -16.172 12.266 35.094 1 91.56 586 VAL A N 1
ATOM 4652 C CA . VAL A 1 586 ? -17.453 11.594 35.281 1 91.56 586 VAL A CA 1
ATOM 4653 C C . VAL A 1 586 ? -18.391 12.469 36.094 1 91.56 586 VAL A C 1
ATOM 4655 O O . VAL A 1 586 ? -19.547 12.109 36.312 1 91.56 586 VAL A O 1
ATOM 4658 N N . ASN A 1 587 ? -17.969 13.531 36.625 1 93.38 587 ASN A N 1
ATOM 4659 C CA . ASN A 1 587 ? -18.812 14.414 37.438 1 93.38 587 ASN A CA 1
ATOM 4660 C C . ASN A 1 587 ? -18.219 15.812 37.531 1 93.38 587 ASN A C 1
ATOM 4662 O O . ASN A 1 587 ? -17.094 16.047 37.094 1 93.38 587 ASN A O 1
ATOM 4666 N N . LYS A 1 588 ? -19 16.672 38.094 1 94.06 588 LYS A N 1
ATOM 4667 C CA . LYS A 1 588 ? -18.656 18.094 38.219 1 94.06 588 LYS A CA 1
ATOM 4668 C C . LYS A 1 588 ? -17.391 18.281 39.062 1 94.06 588 LYS A C 1
ATOM 4670 O O . LYS A 1 588 ? -16.594 19.172 38.781 1 94.06 588 LYS A O 1
ATOM 4675 N N . SER A 1 589 ? -17.219 17.469 40 1 95.38 589 SER A N 1
ATOM 4676 C CA . SER A 1 589 ? -16.062 17.594 40.875 1 95.38 589 SER A CA 1
ATOM 4677 C C . SER A 1 589 ? -14.758 17.344 40.125 1 95.38 589 SER A C 1
ATOM 4679 O O . SER A 1 589 ? -13.758 18.016 40.406 1 95.38 589 SER A O 1
ATOM 4681 N N . VAL A 1 590 ? -14.781 16.422 39.312 1 95.06 590 VAL A N 1
ATOM 4682 C CA . VAL A 1 590 ? -13.586 16.109 38.531 1 95.06 590 VAL A CA 1
ATOM 4683 C C . VAL A 1 590 ? -13.281 17.25 37.562 1 95.06 590 VAL A C 1
ATOM 4685 O O . VAL A 1 590 ? -12.117 17.625 37.375 1 95.06 590 VAL A O 1
ATOM 4688 N N . VAL A 1 591 ? -14.305 17.797 36.969 1 96 591 VAL A N 1
ATOM 4689 C CA . VAL A 1 591 ? -14.133 18.938 36.094 1 96 591 VAL A CA 1
ATOM 4690 C C . VAL A 1 591 ? -13.453 20.078 36.844 1 96 591 VAL A C 1
ATOM 4692 O O . VAL A 1 591 ? -12.477 20.656 36.344 1 96 591 VAL A O 1
ATOM 4695 N N . LYS A 1 592 ? -13.953 20.328 37.969 1 95.31 592 LYS A N 1
ATOM 4696 C CA . LYS A 1 592 ? -13.398 21.406 38.812 1 95.31 592 LYS A CA 1
ATOM 4697 C C . LYS A 1 592 ? -11.945 21.125 39.156 1 95.31 592 LYS A C 1
ATOM 4699 O O . LYS A 1 592 ? -11.102 22.016 39.125 1 95.31 592 LYS A O 1
ATOM 4704 N N . LYS A 1 593 ? -11.719 19.922 39.5 1 95.38 593 LYS A N 1
ATOM 4705 C CA . LYS A 1 593 ? -10.359 19.516 39.844 1 95.38 593 LYS A CA 1
ATOM 4706 C C . LYS A 1 593 ? -9.398 19.766 38.688 1 95.38 593 LYS A C 1
ATOM 4708 O O . LYS A 1 593 ? -8.297 20.281 38.875 1 95.38 593 LYS A O 1
ATOM 4713 N N . LEU A 1 594 ? -9.758 19.344 37.531 1 96.12 594 LEU A N 1
ATOM 4714 C CA . LEU A 1 594 ? -8.922 19.5 36.344 1 96.12 594 LEU A CA 1
ATOM 4715 C C . LEU A 1 594 ? -8.703 20.969 36.031 1 96.12 594 LEU A C 1
ATOM 4717 O O . LEU A 1 594 ? -7.59 21.375 35.688 1 96.12 594 LEU A O 1
ATOM 4721 N N . LYS A 1 595 ? -9.711 21.797 36.188 1 94.94 595 LYS A N 1
ATOM 4722 C CA . LYS A 1 595 ? -9.57 23.234 36 1 94.94 595 LYS A CA 1
ATOM 4723 C C . LYS A 1 595 ? -8.586 23.812 37 1 94.94 595 LYS A C 1
ATOM 4725 O O . LYS A 1 595 ? -7.754 24.656 36.656 1 94.94 595 LYS A O 1
ATOM 4730 N N . ASP A 1 596 ? -8.648 23.312 38.188 1 94.62 596 ASP A N 1
ATOM 4731 C CA . ASP A 1 596 ? -7.797 23.812 39.25 1 94.62 596 ASP A CA 1
ATOM 4732 C C . ASP A 1 596 ? -6.336 23.422 39.031 1 94.62 596 ASP A C 1
ATOM 4734 O O . ASP A 1 596 ? -5.426 24.062 39.531 1 94.62 596 ASP A O 1
ATOM 4738 N N . MET A 1 597 ? -6.156 22.391 38.25 1 95 597 MET A N 1
ATOM 4739 C CA . MET A 1 597 ? -4.809 21.938 37.906 1 95 597 MET A CA 1
ATOM 4740 C C . MET A 1 597 ? -4.137 22.891 36.938 1 95 597 MET A C 1
ATOM 4742 O O . MET A 1 597 ? -2.932 22.812 36.719 1 95 597 MET A O 1
ATOM 4746 N N . GLY A 1 598 ? -4.91 23.797 36.344 1 94.19 598 GLY A N 1
ATOM 4747 C CA . GLY A 1 598 ? -4.34 24.797 35.469 1 94.19 598 GLY A CA 1
ATOM 4748 C C . GLY A 1 598 ? -4.562 24.484 34 1 94.19 598 GLY A C 1
ATOM 4749 O O . GLY A 1 598 ? -3.914 25.062 33.125 1 94.19 598 GLY A O 1
ATOM 4750 N N . LEU A 1 599 ? -5.453 23.578 33.75 1 96.5 599 LEU A N 1
ATOM 4751 C CA . LEU A 1 599 ? -5.781 23.281 32.344 1 96.5 599 LEU A CA 1
ATOM 4752 C C . LEU A 1 599 ? -6.516 24.438 31.688 1 96.5 599 LEU A C 1
ATOM 4754 O O . LEU A 1 599 ? -7.344 25.094 32.312 1 96.5 599 LEU A O 1
ATOM 4758 N N . HIS A 1 600 ? -6.156 24.656 30.469 1 97.88 600 HIS A N 1
ATOM 4759 C CA . HIS A 1 600 ? -6.793 25.734 29.719 1 97.88 600 HIS A CA 1
ATOM 4760 C C . HIS A 1 600 ? -8.211 25.344 29.297 1 97.88 600 HIS A C 1
ATOM 4762 O O . HIS A 1 600 ? -9.086 26.219 29.203 1 97.88 600 HIS A O 1
ATOM 4768 N N . ALA A 1 601 ? -8.43 24.109 29.031 1 98.06 601 ALA A N 1
ATOM 4769 C CA . ALA A 1 601 ? -9.773 23.641 28.688 1 98.06 601 ALA A CA 1
ATOM 4770 C C . ALA A 1 601 ? -9.945 22.172 29.047 1 98.06 601 ALA A C 1
ATOM 4772 O O . ALA A 1 601 ? -8.969 21.422 29.109 1 98.06 601 ALA A O 1
ATOM 4773 N N . VAL A 1 602 ? -11.188 21.781 29.25 1 97.94 602 VAL A N 1
ATOM 4774 C CA . VAL A 1 602 ? -11.57 20.406 29.562 1 97.94 602 VAL A CA 1
ATOM 4775 C C . VAL A 1 602 ? -12.648 19.938 28.578 1 97.94 602 VAL A C 1
ATOM 4777 O O . VAL A 1 602 ? -13.703 20.562 28.469 1 97.94 602 VAL A O 1
ATOM 4780 N N . ILE A 1 603 ? -12.367 18.859 27.906 1 97.88 603 ILE A N 1
ATOM 4781 C CA . ILE A 1 603 ? -13.32 18.25 26.984 1 97.88 603 ILE A CA 1
ATOM 4782 C C . ILE A 1 603 ? -13.992 17.047 27.656 1 97.88 603 ILE A C 1
ATOM 4784 O O . ILE A 1 603 ? -13.32 16.094 28.047 1 97.88 603 ILE A O 1
ATOM 4788 N N . TYR A 1 604 ? -15.289 17.062 27.734 1 93.81 604 TYR A N 1
ATOM 4789 C CA . TYR A 1 604 ? -15.891 15.961 28.469 1 93.81 604 TYR A CA 1
ATOM 4790 C C . TYR A 1 604 ? -17.312 15.703 28 1 93.81 604 TYR A C 1
ATOM 4792 O O . TYR A 1 604 ? -17.875 16.484 27.219 1 93.81 604 TYR A O 1
ATOM 4800 N N . ASP A 1 605 ? -17.797 14.578 28.391 1 92.56 605 ASP A N 1
ATOM 4801 C CA . ASP A 1 605 ? -19.156 14.148 28.078 1 92.56 605 ASP A CA 1
ATOM 4802 C C . ASP A 1 605 ? -20.172 14.773 29.031 1 92.56 605 ASP A C 1
ATOM 4804 O O . ASP A 1 605 ? -19.781 15.328 30.062 1 92.56 605 ASP A O 1
ATOM 4808 N N . LYS A 1 606 ? -21.422 14.711 28.688 1 91.31 606 LYS A N 1
ATOM 4809 C CA . LYS A 1 606 ? -22.562 15.125 29.516 1 91.31 606 LYS A CA 1
ATOM 4810 C C . LYS A 1 606 ? -22.375 16.547 30.047 1 91.31 606 LYS A C 1
ATOM 4812 O O . LYS A 1 606 ? -22.469 16.781 31.25 1 91.31 606 LYS A O 1
ATOM 4817 N N . LEU A 1 607 ? -22.109 17.359 29.141 1 91.62 607 LEU A N 1
ATOM 4818 C CA . LEU A 1 607 ? -21.812 18.75 29.484 1 91.62 607 LEU A CA 1
ATOM 4819 C C . LEU A 1 607 ? -22.984 19.391 30.219 1 91.62 607 LEU A C 1
ATOM 4821 O O . LEU A 1 607 ? -22.781 20.234 31.094 1 91.62 607 LEU A O 1
ATOM 4825 N N . ASP A 1 608 ? -24.219 19.016 29.953 1 90.12 608 ASP A N 1
ATOM 4826 C CA . ASP A 1 608 ? -25.406 19.578 30.578 1 90.12 608 ASP A CA 1
ATOM 4827 C C . ASP A 1 608 ? -25.484 19.188 32.062 1 90.12 608 ASP A C 1
ATOM 4829 O O . ASP A 1 608 ? -26.094 19.891 32.875 1 90.12 608 ASP A O 1
ATOM 4833 N N . GLN A 1 609 ? -24.781 18.172 32.375 1 89.62 609 GLN A N 1
ATOM 4834 C CA . GLN A 1 609 ? -24.859 17.656 33.719 1 89.62 609 GLN A CA 1
ATOM 4835 C C . GLN A 1 609 ? -23.641 18.047 34.531 1 89.62 609 GLN A C 1
ATOM 4837 O O . GLN A 1 609 ? -23.734 18.312 35.75 1 89.62 609 GLN A O 1
ATOM 4842 N N . TYR A 1 610 ? -22.516 18.109 33.906 1 91.12 610 TYR A N 1
ATOM 4843 C CA . TYR A 1 610 ? -21.281 18.25 34.656 1 91.12 610 TYR A CA 1
ATOM 4844 C C . TYR A 1 610 ? -20.734 19.672 34.594 1 91.12 610 TYR A C 1
ATOM 4846 O O . TYR A 1 610 ? -19.703 20 35.188 1 91.12 610 TYR A O 1
ATOM 4854 N N . THR A 1 611 ? -21.453 20.516 33.844 1 91.38 611 THR A N 1
ATOM 4855 C CA . THR A 1 611 ? -20.969 21.891 33.688 1 91.38 611 THR A CA 1
ATOM 4856 C C . THR A 1 611 ? -20.875 22.578 35.031 1 91.38 611 THR A C 1
ATOM 4858 O O . THR A 1 611 ? -21.703 22.344 35.938 1 91.38 611 THR A O 1
ATOM 4861 N N . THR A 1 612 ? -19.922 23.344 35.188 1 89.06 612 THR A N 1
ATOM 4862 C CA . THR A 1 612 ? -19.734 24.094 36.438 1 89.06 612 THR A CA 1
ATOM 4863 C C . THR A 1 612 ? -20.312 25.5 36.312 1 89.06 612 THR A C 1
ATOM 4865 O O . THR A 1 612 ? -20.281 26.281 37.25 1 89.06 612 THR A O 1
ATOM 4868 N N . LYS A 1 613 ? -20.844 25.797 35.188 1 87.75 613 LYS A N 1
ATOM 4869 C CA . LYS A 1 613 ? -21.406 27.125 34.938 1 87.75 613 LYS A CA 1
ATOM 4870 C C . LYS A 1 613 ? -22.875 27.188 35.312 1 87.75 613 LYS A C 1
ATOM 4872 O O . LYS A 1 613 ? -23.578 26.156 35.281 1 87.75 613 LYS A O 1
ATOM 4877 N N . ASP A 1 614 ? -23.234 28.375 35.844 1 76.75 614 ASP A N 1
ATOM 4878 C CA . ASP A 1 614 ? -24.641 28.609 36.156 1 76.75 614 ASP A CA 1
ATOM 4879 C C . ASP A 1 614 ? -25.438 28.906 34.875 1 76.75 614 ASP A C 1
ATOM 4881 O O . ASP A 1 614 ? -25.219 29.953 34.25 1 76.75 614 ASP A O 1
ATOM 4885 N N . VAL A 1 615 ? -25.812 27.953 34.188 1 66.25 615 VAL A N 1
ATOM 4886 C CA . VAL A 1 615 ? -26.578 28.172 32.969 1 66.25 615 VAL A CA 1
ATOM 4887 C C . VAL A 1 615 ? -28.062 28.25 33.312 1 66.25 615 VAL A C 1
ATOM 4889 O O . VAL A 1 615 ? -28.578 27.453 34.094 1 66.25 615 VAL A O 1
ATOM 4892 N N . LYS A 1 616 ? -28.75 29.453 33.062 1 50.31 616 LYS A N 1
ATOM 4893 C CA . LYS A 1 616 ? -30.188 29.609 33.25 1 50.31 616 LYS A CA 1
ATOM 4894 C C . LYS A 1 616 ? -30.969 28.641 32.375 1 50.31 616 LYS A C 1
ATOM 4896 O O . LYS A 1 616 ? -30.656 28.469 31.188 1 50.31 616 LYS A O 1
ATOM 4901 N N . ASP A 1 617 ? -31.594 27.688 32.906 1 48.94 617 ASP A N 1
ATOM 4902 C CA . ASP A 1 617 ? -32.531 26.812 32.188 1 48.94 617 ASP A CA 1
ATOM 4903 C C . ASP A 1 617 ? -33.5 27.625 31.359 1 48.94 617 ASP A C 1
ATOM 4905 O O . ASP A 1 617 ? -34.188 28.516 31.875 1 48.94 617 ASP A O 1
ATOM 4909 N N . PRO A 1 618 ? -33.5 27.641 30.094 1 40.28 618 PRO A N 1
ATOM 4910 C CA . PRO A 1 618 ? -34.594 28.328 29.406 1 40.28 618 PRO A CA 1
ATOM 4911 C C . PRO A 1 618 ? -35.969 27.906 29.922 1 40.28 618 PRO A C 1
ATOM 4913 O O . PRO A 1 618 ? -36.969 28.531 29.562 1 40.28 618 PRO A O 1
ATOM 4916 N N . ALA A 1 619 ? -36.156 26.781 30.469 1 43.75 619 ALA A N 1
ATOM 4917 C CA . ALA A 1 619 ? -37.5 26.469 30.969 1 43.75 619 ALA A CA 1
ATOM 4918 C C . ALA A 1 619 ? -37.906 27.406 32.094 1 43.75 619 ALA A C 1
ATOM 4920 O O . ALA A 1 619 ? -39.062 27.406 32.531 1 43.75 619 ALA A O 1
ATOM 4921 N N . ASP A 1 620 ? -36.969 27.844 32.812 1 34.31 620 ASP A N 1
ATOM 4922 C CA . ASP A 1 620 ? -37.406 28.688 33.938 1 34.31 620 ASP A CA 1
ATOM 4923 C C . ASP A 1 620 ? -37.781 30.094 33.438 1 34.31 620 ASP A C 1
ATOM 4925 O O . ASP A 1 620 ? -38.156 30.953 34.25 1 34.31 620 ASP A O 1
ATOM 4929 N N . SER A 1 621 ? -37.312 30.5 32.344 1 31.16 621 SER A N 1
ATOM 4930 C CA . SER A 1 621 ? -37.844 31.797 31.938 1 31.16 621 SER A CA 1
ATOM 4931 C C . SER A 1 621 ? -39.312 31.672 31.562 1 31.16 621 SER A C 1
ATOM 4933 O O . SER A 1 621 ? -39.938 32.656 31.094 1 31.16 621 SER A O 1
ATOM 4935 N N . SER A 1 622 ? -40 30.531 31.734 1 26.78 622 SER A N 1
ATOM 4936 C CA . SER A 1 622 ? -41.438 30.812 31.703 1 26.78 622 SER A CA 1
ATOM 4937 C C . SER A 1 622 ? -41.906 31.406 33.031 1 26.78 622 SER A C 1
ATOM 4939 O O . SER A 1 622 ? -41.469 30.953 34.094 1 26.78 622 SER A O 1
ATOM 4941 N N . MET B 1 1 ? 12.562 -97 -0.719 1 30.44 1 MET B N 1
ATOM 4942 C CA . MET B 1 1 ? 12.797 -95.625 -0.184 1 30.44 1 MET B CA 1
ATOM 4943 C C . MET B 1 1 ? 12.555 -94.562 -1.251 1 30.44 1 MET B C 1
ATOM 4945 O O . MET B 1 1 ? 13.258 -94.562 -2.266 1 30.44 1 MET B O 1
ATOM 4949 N N . ALA B 1 2 ? 11.344 -94.25 -1.405 1 46.09 2 ALA B N 1
ATOM 4950 C CA . ALA B 1 2 ? 10.766 -93.25 -2.322 1 46.09 2 ALA B CA 1
ATOM 4951 C C . ALA B 1 2 ? 11.461 -91.938 -2.199 1 46.09 2 ALA B C 1
ATOM 4953 O O . ALA B 1 2 ? 11.57 -91.375 -1.104 1 46.09 2 ALA B O 1
ATOM 4954 N N . GLU B 1 3 ? 12.469 -91.625 -3.035 1 38.81 3 GLU B N 1
ATOM 4955 C CA . GLU B 1 3 ? 13.203 -90.375 -3.162 1 38.81 3 GLU B CA 1
ATOM 4956 C C . GLU B 1 3 ? 12.25 -89.188 -3.152 1 38.81 3 GLU B C 1
ATOM 4958 O O . GLU B 1 3 ? 11.234 -89.188 -3.846 1 38.81 3 GLU B O 1
ATOM 4963 N N . LYS B 1 4 ? 12.195 -88.5 -1.935 1 50.72 4 LYS B N 1
ATOM 4964 C CA . LYS B 1 4 ? 11.445 -87.25 -1.756 1 50.72 4 LYS B CA 1
ATOM 4965 C C . LYS B 1 4 ? 11.594 -86.375 -2.973 1 50.72 4 LYS B C 1
ATOM 4967 O O . LYS B 1 4 ? 12.688 -86.188 -3.506 1 50.72 4 LYS B O 1
ATOM 4972 N N . PRO B 1 5 ? 10.555 -86.062 -3.707 1 46.41 5 PRO B N 1
ATOM 4973 C CA . PRO B 1 5 ? 10.664 -85.125 -4.824 1 46.41 5 PRO B CA 1
ATOM 4974 C C . PRO B 1 5 ? 11.43 -83.875 -4.449 1 46.41 5 PRO B C 1
ATOM 4976 O O . PRO B 1 5 ? 11.43 -83.5 -3.281 1 46.41 5 PRO B O 1
ATOM 4979 N N . PRO B 1 6 ? 12.57 -83.5 -5.117 1 43.59 6 PRO B N 1
ATOM 4980 C CA . PRO B 1 6 ? 13.375 -82.312 -4.812 1 43.59 6 PRO B CA 1
ATOM 4981 C C . PRO B 1 6 ? 12.516 -81.062 -4.434 1 43.59 6 PRO B C 1
ATOM 4983 O O . PRO B 1 6 ? 11.367 -81 -4.867 1 43.59 6 PRO B O 1
ATOM 4986 N N . GLU B 1 7 ? 12.672 -80.562 -3.191 1 42.44 7 GLU B N 1
ATOM 4987 C CA . GLU B 1 7 ? 12.078 -79.312 -2.699 1 42.44 7 GLU B CA 1
ATOM 4988 C C . GLU B 1 7 ? 12 -78.25 -3.803 1 42.44 7 GLU B C 1
ATOM 4990 O O . GLU B 1 7 ? 12.914 -78.125 -4.629 1 42.44 7 GLU B O 1
ATOM 4995 N N . PRO B 1 8 ? 10.781 -77.875 -4.246 1 42.12 8 PRO B N 1
ATOM 4996 C CA . PRO B 1 8 ? 10.688 -76.812 -5.25 1 42.12 8 PRO B CA 1
ATOM 4997 C C . PRO B 1 8 ? 11.773 -75.75 -5.09 1 42.12 8 PRO B C 1
ATOM 4999 O O . PRO B 1 8 ? 12.289 -75.562 -3.988 1 42.12 8 PRO B O 1
ATOM 5002 N N . GLU B 1 9 ? 12.695 -75.5 -6.004 1 43.91 9 GLU B N 1
ATOM 5003 C CA . GLU B 1 9 ? 13.664 -74.438 -6.094 1 43.91 9 GLU B CA 1
ATOM 5004 C C . GLU B 1 9 ? 13.156 -73.188 -5.379 1 43.91 9 GLU B C 1
ATOM 5006 O O . GLU B 1 9 ? 12.016 -72.75 -5.578 1 43.91 9 GLU B O 1
ATOM 5011 N N . GLY B 1 10 ? 13.57 -72.812 -4.195 1 48.56 10 GLY B N 1
ATOM 5012 C CA . GLY B 1 10 ? 13.328 -71.688 -3.289 1 48.56 10 GLY B CA 1
ATOM 5013 C C . GLY B 1 10 ? 13.133 -70.375 -4.004 1 48.56 10 GLY B C 1
ATOM 5014 O O . GLY B 1 10 ? 13.945 -70 -4.855 1 48.56 10 GLY B O 1
ATOM 5015 N N . LYS B 1 11 ? 11.914 -69.938 -4.238 1 61.72 11 LYS B N 1
ATOM 5016 C CA . LYS B 1 11 ? 11.555 -68.625 -4.812 1 61.72 11 LYS B CA 1
ATOM 5017 C C . LYS B 1 11 ? 12.43 -67.5 -4.25 1 61.72 11 LYS B C 1
ATOM 5019 O O . LYS B 1 11 ? 12.523 -67.312 -3.033 1 61.72 11 LYS B O 1
ATOM 5024 N N . ILE B 1 12 ? 13.461 -67 -4.871 1 67.31 12 ILE B N 1
ATOM 5025 C CA . ILE B 1 12 ? 14.289 -65.875 -4.484 1 67.31 12 ILE B CA 1
ATOM 5026 C C . ILE B 1 12 ? 13.406 -64.688 -4.191 1 67.31 12 ILE B C 1
ATOM 5028 O O . ILE B 1 12 ? 12.75 -64.125 -5.09 1 67.31 12 ILE B O 1
ATOM 5032 N N . LEU B 1 13 ? 13.18 -64.312 -2.873 1 85.19 13 LEU B N 1
ATOM 5033 C CA . LEU B 1 13 ? 12.25 -63.312 -2.406 1 85.19 13 LEU B CA 1
ATOM 5034 C C . LEU B 1 13 ? 12.844 -61.938 -2.572 1 85.19 13 LEU B C 1
ATOM 5036 O O . LEU B 1 13 ? 12.117 -60.938 -2.598 1 85.19 13 LEU B O 1
ATOM 5040 N N . THR B 1 14 ? 14.156 -61.875 -2.682 1 90.75 14 THR B N 1
ATOM 5041 C CA . THR B 1 14 ? 14.852 -60.594 -2.875 1 90.75 14 THR B CA 1
ATOM 5042 C C . THR B 1 14 ? 16.047 -60.781 -3.805 1 90.75 14 THR B C 1
ATOM 5044 O O . THR B 1 14 ? 16.5 -61.906 -4.031 1 90.75 14 THR B O 1
ATOM 5047 N N . GLN B 1 15 ? 16.453 -59.75 -4.383 1 92.88 15 GLN B N 1
ATOM 5048 C CA . GLN B 1 15 ? 17.641 -59.75 -5.223 1 92.88 15 GLN B CA 1
ATOM 5049 C C . GLN B 1 15 ? 18.375 -58.438 -5.129 1 92.88 15 GLN B C 1
ATOM 5051 O O . GLN B 1 15 ? 17.781 -57.406 -4.777 1 92.88 15 GLN B O 1
ATOM 5056 N N . ILE B 1 16 ? 19.641 -58.531 -5.402 1 94.94 16 ILE B N 1
ATOM 5057 C CA . ILE B 1 16 ? 20.422 -57.312 -5.527 1 94.94 16 ILE B CA 1
ATOM 5058 C C . ILE B 1 16 ? 20.25 -56.719 -6.93 1 94.94 16 ILE B C 1
ATOM 5060 O O . ILE B 1 16 ? 20.406 -57.438 -7.926 1 94.94 16 ILE B O 1
ATOM 5064 N N . TRP B 1 17 ? 19.828 -55.531 -6.969 1 95.94 17 TRP B N 1
ATOM 5065 C CA . TRP B 1 17 ? 19.625 -54.844 -8.25 1 95.94 17 TRP B CA 1
ATOM 5066 C C . TRP B 1 17 ? 20.469 -53.594 -8.328 1 95.94 17 TRP B C 1
ATOM 5068 O O . TRP B 1 17 ? 20.469 -52.781 -7.406 1 95.94 17 TRP B O 1
ATOM 5078 N N . THR B 1 18 ? 21.203 -53.438 -9.43 1 97.38 18 THR B N 1
ATOM 5079 C CA . THR B 1 18 ? 21.984 -52.219 -9.648 1 97.38 18 THR B CA 1
ATOM 5080 C C . THR B 1 18 ? 21.281 -51.281 -10.625 1 97.38 18 THR B C 1
ATOM 5082 O O . THR B 1 18 ? 21.172 -51.594 -11.82 1 97.38 18 THR B O 1
ATOM 5085 N N . PHE B 1 19 ? 20.812 -50.188 -10.078 1 98.12 19 PHE B N 1
ATOM 5086 C CA . PHE B 1 19 ? 20.266 -49.156 -10.945 1 98.12 19 PHE B CA 1
ATOM 5087 C C . PHE B 1 19 ? 21.391 -48.406 -11.648 1 98.12 19 PHE B C 1
ATOM 5089 O O . PHE B 1 19 ? 22.312 -47.906 -10.992 1 98.12 19 PHE B O 1
ATOM 5096 N N . THR B 1 20 ? 21.328 -48.406 -12.953 1 97.94 20 THR B N 1
ATOM 5097 C CA . THR B 1 20 ? 22.328 -47.688 -13.742 1 97.94 20 THR B CA 1
ATOM 5098 C C . THR B 1 20 ? 21.641 -46.781 -14.773 1 97.94 20 THR B C 1
ATOM 5100 O O . THR B 1 20 ? 20.781 -47.219 -15.531 1 97.94 20 THR B O 1
ATOM 5103 N N . VAL B 1 21 ? 22 -45.5 -14.773 1 98.25 21 VAL B N 1
ATOM 5104 C CA . VAL B 1 21 ? 21.406 -44.562 -15.727 1 98.25 21 VAL B CA 1
ATOM 5105 C C . VAL B 1 21 ? 22.5 -43.719 -16.359 1 98.25 21 VAL B C 1
ATOM 5107 O O . VAL B 1 21 ? 23.422 -43.25 -15.672 1 98.25 21 VAL B O 1
ATOM 5110 N N . ASN B 1 22 ? 22.453 -43.594 -17.656 1 97.81 22 ASN B N 1
ATOM 5111 C CA . ASN B 1 22 ? 23.312 -42.688 -18.391 1 97.81 22 ASN B CA 1
ATOM 5112 C C . ASN B 1 22 ? 22.734 -41.281 -18.406 1 97.81 22 ASN B C 1
ATOM 5114 O O . ASN B 1 22 ? 21.656 -41.031 -18.938 1 97.81 22 ASN B O 1
ATOM 5118 N N . ALA B 1 23 ? 23.438 -40.312 -17.797 1 97 23 ALA B N 1
ATOM 5119 C CA . ALA B 1 23 ? 22.984 -38.938 -17.703 1 97 23 ALA B CA 1
ATOM 5120 C C . ALA B 1 23 ? 24.125 -37.969 -18 1 97 23 ALA B C 1
ATOM 5122 O O . ALA B 1 23 ? 24.859 -37.562 -17.109 1 97 23 ALA B O 1
ATOM 5123 N N . PRO B 1 24 ? 24.281 -37.406 -19.219 1 91 24 PRO B N 1
ATOM 5124 C CA . PRO B 1 24 ? 25.422 -36.562 -19.594 1 91 24 PRO B CA 1
ATOM 5125 C C . PRO B 1 24 ? 25.266 -35.094 -19.125 1 91 24 PRO B C 1
ATOM 5127 O O . PRO B 1 24 ? 26.266 -34.406 -18.969 1 91 24 PRO B O 1
ATOM 5130 N N . ASP B 1 25 ? 24.156 -34.625 -18.938 1 88.94 25 ASP B N 1
ATOM 5131 C CA . ASP B 1 25 ? 23.938 -33.188 -18.672 1 88.94 25 ASP B CA 1
ATOM 5132 C C . ASP B 1 25 ? 23.641 -32.969 -17.188 1 88.94 25 ASP B C 1
ATOM 5134 O O . ASP B 1 25 ? 22.672 -32.281 -16.859 1 88.94 25 ASP B O 1
ATOM 5138 N N . VAL B 1 26 ? 24.5 -33.531 -16.328 1 92.88 26 VAL B N 1
ATOM 5139 C CA . VAL B 1 26 ? 24.328 -33.312 -14.891 1 92.88 26 VAL B CA 1
ATOM 5140 C C . VAL B 1 26 ? 25.297 -32.219 -14.43 1 92.88 26 VAL B C 1
ATOM 5142 O O . VAL B 1 26 ? 26.5 -32.312 -14.68 1 92.88 26 VAL B O 1
ATOM 5145 N N . GLY B 1 27 ? 24.797 -31.219 -13.859 1 86.06 27 GLY B N 1
ATOM 5146 C CA . GLY B 1 27 ? 25.609 -30.109 -13.391 1 86.06 27 GLY B CA 1
ATOM 5147 C C . GLY B 1 27 ? 26.516 -30.484 -12.227 1 86.06 27 GLY B C 1
ATOM 5148 O O . GLY B 1 27 ? 26.328 -31.531 -11.602 1 86.06 27 GLY B O 1
ATOM 5149 N N . PRO B 1 28 ? 27.5 -29.547 -11.93 1 82.56 28 PRO B N 1
ATOM 5150 C CA . PRO B 1 28 ? 28.5 -29.844 -10.906 1 82.56 28 PRO B CA 1
ATOM 5151 C C . PRO B 1 28 ? 27.891 -30.016 -9.516 1 82.56 28 PRO B C 1
ATOM 5153 O O . PRO B 1 28 ? 28.406 -30.797 -8.711 1 82.56 28 PRO B O 1
ATOM 5156 N N . LYS B 1 29 ? 26.812 -29.344 -9.258 1 83.88 29 LYS B N 1
ATOM 5157 C CA . LYS B 1 29 ? 26.219 -29.438 -7.926 1 83.88 29 LYS B CA 1
ATOM 5158 C C . LYS B 1 29 ? 25.031 -30.391 -7.906 1 83.88 29 LYS B C 1
ATOM 5160 O O . LYS B 1 29 ? 24.422 -30.609 -6.859 1 83.88 29 LYS B O 1
ATOM 5165 N N . GLU B 1 30 ? 24.828 -31.047 -8.938 1 90.94 30 GLU B N 1
ATOM 5166 C CA . GLU B 1 30 ? 23.672 -31.906 -9.062 1 90.94 30 GLU B CA 1
ATOM 5167 C C . GLU B 1 30 ? 24.062 -33.375 -8.891 1 90.94 30 GLU B C 1
ATOM 5169 O O . GLU B 1 30 ? 25.203 -33.75 -9.141 1 90.94 30 GLU B O 1
ATOM 5174 N N . LYS B 1 31 ? 23.125 -34.125 -8.453 1 93.81 31 LYS B N 1
ATOM 5175 C CA . LYS B 1 31 ? 23.234 -35.562 -8.352 1 93.81 31 LYS B CA 1
ATOM 5176 C C . LYS B 1 31 ? 22.016 -36.25 -8.977 1 93.81 31 LYS B C 1
ATOM 5178 O O . LYS B 1 31 ? 20.938 -35.656 -9.07 1 93.81 31 LYS B O 1
ATOM 5183 N N . MET B 1 32 ? 22.266 -37.438 -9.391 1 97.25 32 MET B N 1
ATOM 5184 C CA . MET B 1 32 ? 21.141 -38.25 -9.852 1 97.25 32 MET B CA 1
ATOM 5185 C C . MET B 1 32 ? 20.5 -39.031 -8.703 1 97.25 32 MET B C 1
ATOM 5187 O O . MET B 1 32 ? 21.188 -39.406 -7.75 1 97.25 32 MET B O 1
ATOM 5191 N N . PHE B 1 33 ? 19.281 -39.219 -8.805 1 97.44 33 PHE B N 1
ATOM 5192 C CA . PHE B 1 33 ? 18.594 -40.062 -7.828 1 97.44 33 PHE B CA 1
ATOM 5193 C C . PHE B 1 33 ? 17.609 -41 -8.516 1 97.44 33 PHE B C 1
ATOM 5195 O O . PHE B 1 33 ? 17.297 -40.812 -9.695 1 97.44 33 PHE B O 1
ATOM 5202 N N . VAL B 1 34 ? 17.203 -42 -7.852 1 98.31 34 VAL B N 1
ATOM 5203 C CA . VAL B 1 34 ? 16.125 -42.906 -8.258 1 98.31 34 VAL B CA 1
ATOM 5204 C C . VAL B 1 34 ? 15.07 -42.969 -7.156 1 98.31 34 VAL B C 1
ATOM 5206 O O . VAL B 1 34 ? 15.391 -42.875 -5.969 1 98.31 34 VAL B O 1
ATOM 5209 N N . THR B 1 35 ? 13.859 -42.938 -7.52 1 98.25 35 THR B N 1
ATOM 5210 C CA . THR B 1 35 ? 12.711 -43.125 -6.641 1 98.25 35 THR B CA 1
ATOM 5211 C C . THR B 1 35 ? 11.75 -44.156 -7.207 1 98.25 35 THR B C 1
ATOM 5213 O O . THR B 1 35 ? 11.859 -44.562 -8.375 1 98.25 35 THR B O 1
ATOM 5216 N N . GLY B 1 36 ? 10.844 -44.656 -6.238 1 98.25 36 GLY B N 1
ATOM 5217 C CA . GLY B 1 36 ? 9.977 -45.719 -6.758 1 98.25 36 GLY B CA 1
ATOM 5218 C C . GLY B 1 36 ? 8.883 -46.125 -5.781 1 98.25 36 GLY B C 1
ATOM 5219 O O . GLY B 1 36 ? 8.633 -45.438 -4.793 1 98.25 36 GLY B O 1
ATOM 5220 N N . SER B 1 37 ? 8.289 -47.25 -6.141 1 97.75 37 SER B N 1
ATOM 5221 C CA . SER B 1 37 ? 7.047 -47.688 -5.508 1 97.75 37 SER B CA 1
ATOM 5222 C C . SER B 1 37 ? 7.316 -48.438 -4.207 1 97.75 37 SER B C 1
ATOM 5224 O O . SER B 1 37 ? 6.398 -48.656 -3.41 1 97.75 37 SER B O 1
ATOM 5226 N N . ILE B 1 38 ? 8.539 -48.844 -3.955 1 96.94 38 ILE B N 1
ATOM 5227 C CA . ILE B 1 38 ? 8.836 -49.656 -2.785 1 96.94 38 ILE B CA 1
ATOM 5228 C C . ILE B 1 38 ? 9.555 -48.812 -1.732 1 96.94 38 ILE B C 1
ATOM 5230 O O . ILE B 1 38 ? 10.117 -47.781 -2.045 1 96.94 38 ILE B O 1
ATOM 5234 N N . PRO B 1 39 ? 9.594 -49.219 -0.495 1 96.62 39 PRO B N 1
ATOM 5235 C CA . PRO B 1 39 ? 10.227 -48.469 0.584 1 96.62 39 PRO B CA 1
ATOM 5236 C C . PRO B 1 39 ? 11.703 -48.188 0.324 1 96.62 39 PRO B C 1
ATOM 5238 O O . PRO B 1 39 ? 12.203 -47.125 0.664 1 96.62 39 PRO B O 1
ATOM 5241 N N . GLU B 1 40 ? 12.391 -49.156 -0.31 1 96.25 40 GLU B N 1
ATOM 5242 C CA . GLU B 1 40 ? 13.82 -49 -0.572 1 96.25 40 GLU B CA 1
ATOM 5243 C C . GLU B 1 40 ? 14.086 -47.844 -1.554 1 96.25 40 GLU B C 1
ATOM 5245 O O . GLU B 1 40 ? 15.195 -47.312 -1.606 1 96.25 40 GLU B O 1
ATOM 5250 N N . LEU B 1 41 ? 13.062 -47.531 -2.287 1 97.69 41 LEU B N 1
ATOM 5251 C CA . LEU B 1 41 ? 13.188 -46.469 -3.262 1 97.69 41 LEU B CA 1
ATOM 5252 C C . LEU B 1 41 ? 12.43 -45.219 -2.795 1 97.69 41 LEU B C 1
ATOM 5254 O O . LEU B 1 41 ? 12.156 -44.312 -3.59 1 97.69 41 LEU B O 1
ATOM 5258 N N . GLY B 1 42 ? 11.906 -45.219 -1.59 1 96.75 42 GLY B N 1
ATOM 5259 C CA . GLY B 1 42 ? 11.359 -44.031 -0.959 1 96.75 42 GLY B CA 1
ATOM 5260 C C . GLY B 1 42 ? 9.867 -43.875 -1.173 1 96.75 42 GLY B C 1
ATOM 5261 O O . GLY B 1 42 ? 9.266 -42.906 -0.717 1 96.75 42 GLY B O 1
ATOM 5262 N N . GLU B 1 43 ? 9.18 -44.812 -1.837 1 97.81 43 GLU B N 1
ATOM 5263 C CA . GLU B 1 43 ? 7.738 -44.781 -2.082 1 97.81 43 GLU B CA 1
ATOM 5264 C C . GLU B 1 43 ? 7.301 -43.438 -2.656 1 97.81 43 GLU B C 1
ATOM 5266 O O . GLU B 1 43 ? 6.32 -42.844 -2.197 1 97.81 43 GLU B O 1
ATOM 5271 N N . TRP B 1 44 ? 8.133 -42.906 -3.529 1 97.31 44 TRP B N 1
ATOM 5272 C CA . TRP B 1 44 ? 7.875 -41.688 -4.328 1 97.31 44 TRP B CA 1
ATOM 5273 C C . TRP B 1 44 ? 7.992 -40.438 -3.479 1 97.31 44 TRP B C 1
ATOM 5275 O O . TRP B 1 44 ? 7.68 -39.344 -3.941 1 97.31 44 TRP B O 1
ATOM 5285 N N . ASP B 1 45 ? 8.414 -40.562 -2.193 1 95.38 45 ASP B N 1
ATOM 5286 C CA . ASP B 1 45 ? 8.617 -39.406 -1.315 1 95.38 45 ASP B CA 1
ATOM 5287 C C . ASP B 1 45 ? 9.859 -38.625 -1.718 1 95.38 45 ASP B C 1
ATOM 5289 O O . ASP B 1 45 ? 10.969 -39.156 -1.713 1 95.38 45 ASP B O 1
ATOM 5293 N N . ASN B 1 46 ? 9.711 -37.375 -2.033 1 93.44 46 ASN B N 1
ATOM 5294 C CA . ASN B 1 46 ? 10.812 -36.562 -2.516 1 93.44 46 ASN B CA 1
ATOM 5295 C C . ASN B 1 46 ? 11.898 -36.406 -1.456 1 93.44 46 ASN B C 1
ATOM 5297 O O . ASN B 1 46 ? 13.039 -36.062 -1.775 1 93.44 46 ASN B O 1
ATOM 5301 N N . ASN B 1 47 ? 11.586 -36.688 -0.243 1 90.81 47 ASN B N 1
ATOM 5302 C CA . ASN B 1 47 ? 12.562 -36.594 0.832 1 90.81 47 ASN B CA 1
ATOM 5303 C C . ASN B 1 47 ? 13.305 -37.906 1.062 1 90.81 47 ASN B C 1
ATOM 5305 O O . ASN B 1 47 ? 14.258 -37.938 1.837 1 90.81 47 ASN B O 1
ATOM 5309 N N . LYS B 1 48 ? 12.898 -38.938 0.395 1 93.31 48 LYS B N 1
ATOM 5310 C CA . LYS B 1 48 ? 13.445 -40.281 0.659 1 93.31 48 LYS B CA 1
ATOM 5311 C C . LYS B 1 48 ? 13.992 -40.906 -0.619 1 93.31 48 LYS B C 1
ATOM 5313 O O . LYS B 1 48 ? 13.969 -42.125 -0.772 1 93.31 48 LYS B O 1
ATOM 5318 N N . VAL B 1 49 ? 14.453 -40.062 -1.49 1 95.88 49 VAL B N 1
ATOM 5319 C CA . VAL B 1 49 ? 14.961 -40.594 -2.752 1 95.88 49 VAL B CA 1
ATOM 5320 C C . VAL B 1 49 ? 16.312 -41.281 -2.525 1 95.88 49 VAL B C 1
ATOM 5322 O O . VAL B 1 49 ? 17.016 -40.969 -1.552 1 95.88 49 VAL B O 1
ATOM 5325 N N . LEU B 1 50 ? 16.641 -42.156 -3.398 1 96.81 50 LEU B N 1
ATOM 5326 C CA . LEU B 1 50 ? 17.922 -42.844 -3.338 1 96.81 50 LEU B CA 1
ATOM 5327 C C . LEU B 1 50 ? 18.938 -42.156 -4.254 1 96.81 50 LEU B C 1
ATOM 5329 O O . LEU B 1 50 ? 18.797 -42.188 -5.477 1 96.81 50 LEU B O 1
ATOM 5333 N N . LEU B 1 51 ? 20 -41.656 -3.693 1 95.94 51 LEU B N 1
ATOM 5334 C CA . LEU B 1 51 ? 21.047 -40.969 -4.457 1 95.94 51 LEU B CA 1
ATOM 5335 C C . LEU B 1 51 ? 21.953 -41.969 -5.164 1 95.94 51 LEU B C 1
ATOM 5337 O O . LEU B 1 51 ? 22.297 -43 -4.594 1 95.94 51 LEU B O 1
ATOM 5341 N N . LEU B 1 52 ? 22.312 -41.688 -6.352 1 97.81 52 LEU B N 1
ATOM 5342 C CA . LEU B 1 52 ? 23.203 -42.531 -7.133 1 97.81 52 LEU B CA 1
ATOM 5343 C C . LEU B 1 52 ? 24.625 -42 -7.098 1 97.81 52 LEU B C 1
ATOM 5345 O O . LEU B 1 52 ? 24.844 -40.812 -6.77 1 97.81 52 LEU B O 1
ATOM 5349 N N . ASP B 1 53 ? 25.469 -42.844 -7.41 1 96.62 53 ASP B N 1
ATOM 5350 C CA . ASP B 1 53 ? 26.891 -42.469 -7.465 1 96.62 53 ASP B CA 1
ATOM 5351 C C . ASP B 1 53 ? 27.391 -42.438 -8.906 1 96.62 53 ASP B C 1
ATOM 5353 O O . ASP B 1 53 ? 27.078 -43.344 -9.703 1 96.62 53 ASP B O 1
ATOM 5357 N N . ARG B 1 54 ? 28.094 -41.438 -9.164 1 96 54 ARG B N 1
ATOM 5358 C CA . ARG B 1 54 ? 28.656 -41.312 -10.5 1 96 54 ARG B CA 1
ATOM 5359 C C . ARG B 1 54 ? 29.859 -42.25 -10.672 1 96 54 ARG B C 1
ATOM 5361 O O . ARG B 1 54 ? 30.734 -42.281 -9.805 1 96 54 ARG B O 1
ATOM 5368 N N . GLU B 1 55 ? 29.875 -42.969 -11.734 1 94.81 55 GLU B N 1
ATOM 5369 C CA . GLU B 1 55 ? 31.062 -43.75 -12.086 1 94.81 55 GLU B CA 1
ATOM 5370 C C . GLU B 1 55 ? 32.156 -42.844 -12.633 1 94.81 55 GLU B C 1
ATOM 5372 O O . GLU B 1 55 ? 31.953 -42.094 -13.594 1 94.81 55 GLU B O 1
ATOM 5377 N N . GLU B 1 56 ? 33.312 -42.969 -12.117 1 91.88 56 GLU B N 1
ATOM 5378 C CA . GLU B 1 56 ? 34.406 -42.094 -12.453 1 91.88 56 GLU B CA 1
ATOM 5379 C C . GLU B 1 56 ? 34.688 -42.094 -13.953 1 91.88 56 GLU B C 1
ATOM 5381 O O . GLU B 1 56 ? 34.781 -43.156 -14.57 1 91.88 56 GLU B O 1
ATOM 5386 N N . GLY B 1 57 ? 34.75 -40.938 -14.508 1 91 57 GLY B N 1
ATOM 5387 C CA . GLY B 1 57 ? 35.125 -40.75 -15.898 1 91 57 GLY B CA 1
ATOM 5388 C C . GLY B 1 57 ? 34.031 -41.031 -16.875 1 91 57 GLY B C 1
ATOM 5389 O O . GLY B 1 57 ? 34.25 -41.062 -18.094 1 91 57 GLY B O 1
ATOM 5390 N N . 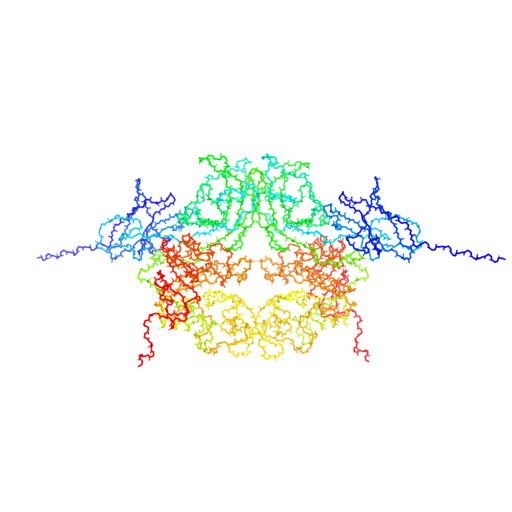THR B 1 58 ? 32.812 -41.344 -16.344 1 94.12 58 THR B N 1
ATOM 5391 C CA . THR B 1 58 ? 31.688 -41.625 -17.234 1 94.12 58 THR B CA 1
ATOM 5392 C C . THR B 1 58 ? 30.469 -40.812 -16.875 1 94.12 58 THR B C 1
ATOM 5394 O O . THR B 1 58 ? 30.5 -40.031 -15.922 1 94.12 58 THR B O 1
ATOM 5397 N N . ASP B 1 59 ? 29.5 -40.938 -17.734 1 95.94 59 ASP B N 1
ATOM 5398 C CA . ASP B 1 59 ? 28.219 -40.281 -17.484 1 95.94 59 ASP B CA 1
ATOM 5399 C C . ASP B 1 59 ? 27.234 -41.25 -16.844 1 95.94 59 ASP B C 1
ATOM 5401 O O . ASP B 1 59 ? 26.016 -41 -16.844 1 95.94 59 ASP B O 1
ATOM 5405 N N . LEU B 1 60 ? 27.797 -42.312 -16.328 1 97.44 60 LEU B N 1
ATOM 5406 C CA . LEU B 1 60 ? 26.953 -43.344 -15.703 1 97.44 60 LEU B CA 1
ATOM 5407 C C . LEU B 1 60 ? 26.812 -43.094 -14.211 1 97.44 60 LEU B C 1
ATOM 5409 O O . LEU B 1 60 ? 27.781 -42.719 -13.539 1 97.44 60 LEU B O 1
ATOM 5413 N N . TRP B 1 61 ? 25.656 -43.188 -13.75 1 98.19 61 TRP B N 1
ATOM 5414 C CA . TRP B 1 61 ? 25.312 -43.125 -12.336 1 98.19 61 TRP B CA 1
ATOM 5415 C C . TRP B 1 61 ? 24.703 -44.438 -11.867 1 98.19 61 TRP B C 1
ATOM 5417 O O . TRP B 1 61 ? 23.828 -45 -12.539 1 98.19 61 TRP B O 1
ATOM 5427 N N . CYS B 1 62 ? 25.156 -44.969 -10.727 1 97.38 62 CYS B N 1
ATOM 5428 C CA . CYS B 1 62 ? 24.688 -46.281 -10.344 1 97.38 62 CYS B CA 1
ATOM 5429 C C . CYS B 1 62 ? 24.609 -46.406 -8.828 1 97.38 62 CYS B C 1
ATOM 5431 O O . CYS B 1 62 ? 25.266 -45.688 -8.102 1 97.38 62 CYS B O 1
ATOM 5433 N N . LYS B 1 63 ? 23.812 -47.281 -8.414 1 97.75 63 LYS B N 1
ATOM 5434 C CA . LYS B 1 63 ? 23.672 -47.719 -7.023 1 97.75 63 LYS B CA 1
ATOM 5435 C C . LYS B 1 63 ? 23.031 -49.094 -6.922 1 97.75 63 LYS B C 1
ATOM 5437 O O . LYS B 1 63 ? 22.078 -49.375 -7.645 1 97.75 63 LYS B O 1
ATOM 5442 N N . SER B 1 64 ? 23.594 -49.938 -6.074 1 97.44 64 SER B N 1
ATOM 5443 C CA . SER B 1 64 ? 23.047 -51.25 -5.863 1 97.44 64 SER B CA 1
ATOM 5444 C C . SER B 1 64 ? 22.25 -51.344 -4.562 1 97.44 64 SER B C 1
ATOM 5446 O O . SER B 1 64 ? 22.703 -50.844 -3.527 1 97.44 64 SER B O 1
ATOM 5448 N N . ILE B 1 65 ? 21.109 -51.875 -4.695 1 96.94 65 ILE B N 1
ATOM 5449 C CA . ILE B 1 65 ? 20.297 -52.094 -3.5 1 96.94 65 ILE B CA 1
ATOM 5450 C C . ILE B 1 65 ? 19.578 -53.438 -3.6 1 96.94 65 ILE B C 1
ATOM 5452 O O . ILE B 1 65 ? 19.547 -54.062 -4.668 1 96.94 65 ILE B O 1
ATOM 5456 N N . THR B 1 66 ? 19.031 -53.875 -2.426 1 96.06 66 THR B N 1
ATOM 5457 C CA . THR B 1 66 ? 18.219 -55.094 -2.404 1 96.06 66 THR B CA 1
ATOM 5458 C C . THR B 1 66 ? 16.75 -54.75 -2.684 1 96.06 66 THR B C 1
ATOM 5460 O O . THR B 1 66 ? 16.188 -53.875 -2.035 1 96.06 66 THR B O 1
ATOM 5463 N N . ILE B 1 67 ? 16.188 -55.406 -3.633 1 95.12 67 ILE B N 1
ATOM 5464 C CA . ILE B 1 67 ? 14.781 -55.156 -3.975 1 95.12 67 ILE B CA 1
ATOM 5465 C C . ILE B 1 67 ? 13.992 -56.469 -3.848 1 95.12 67 ILE B C 1
ATOM 5467 O O . ILE B 1 67 ? 14.57 -57.562 -3.91 1 95.12 67 ILE B O 1
ATOM 5471 N N . PRO B 1 68 ? 12.695 -56.406 -3.643 1 93.25 68 PRO B N 1
ATOM 5472 C CA . PRO B 1 68 ? 11.867 -57.625 -3.598 1 93.25 68 PRO B CA 1
ATOM 5473 C C . PRO B 1 68 ? 11.602 -58.188 -4.98 1 93.25 68 PRO B C 1
ATOM 5475 O O . PRO B 1 68 ? 11.5 -57.469 -5.961 1 93.25 68 PRO B O 1
ATOM 5478 N N . ASN B 1 69 ? 11.445 -59.5 -5.066 1 89 69 ASN B N 1
ATOM 5479 C CA . ASN B 1 69 ? 11.078 -60.188 -6.297 1 89 69 ASN B CA 1
ATOM 5480 C C . ASN B 1 69 ? 9.641 -60.688 -6.254 1 89 69 ASN B C 1
ATOM 5482 O O . ASN B 1 69 ? 9.258 -61.562 -7.008 1 89 69 ASN B O 1
ATOM 5486 N N . THR B 1 70 ? 8.906 -60.125 -5.492 1 89.56 70 THR B N 1
ATOM 5487 C CA . THR B 1 70 ? 7.543 -60.625 -5.27 1 89.56 70 THR B CA 1
ATOM 5488 C C . THR B 1 70 ? 6.531 -59.719 -5.965 1 89.56 70 THR B C 1
ATOM 5490 O O . THR B 1 70 ? 5.332 -60 -5.957 1 89.56 70 THR B O 1
ATOM 5493 N N . CYS B 1 71 ? 6.984 -58.594 -6.52 1 91.44 71 CYS B N 1
ATOM 5494 C CA . CYS B 1 71 ? 6.086 -57.688 -7.203 1 91.44 71 CYS B CA 1
ATOM 5495 C C . CYS B 1 71 ? 6.836 -56.844 -8.242 1 91.44 71 CYS B C 1
ATOM 5497 O O . CYS B 1 71 ? 8.07 -56.812 -8.234 1 91.44 71 CYS B O 1
ATOM 5499 N N . ASP B 1 72 ? 6.066 -56.312 -9.18 1 95.31 72 ASP B N 1
ATOM 5500 C CA . ASP B 1 72 ? 6.641 -55.344 -10.102 1 95.31 72 ASP B CA 1
ATOM 5501 C C . ASP B 1 72 ? 7.086 -54.062 -9.367 1 95.31 72 ASP B C 1
ATOM 5503 O O . ASP B 1 72 ? 6.402 -53.594 -8.461 1 95.31 72 ASP B O 1
ATOM 5507 N N . ILE B 1 73 ? 8.234 -53.625 -9.734 1 96.88 73 ILE B N 1
ATOM 5508 C CA . ILE B 1 73 ? 8.773 -52.438 -9.109 1 96.88 73 ILE B CA 1
ATOM 5509 C C . ILE B 1 73 ? 8.75 -51.281 -10.102 1 96.88 73 ILE B C 1
ATOM 5511 O O . ILE B 1 73 ? 9.32 -51.375 -11.188 1 96.88 73 ILE B O 1
ATOM 5515 N N . LEU B 1 74 ? 8.062 -50.219 -9.727 1 98.06 74 LEU B N 1
ATOM 5516 C CA . LEU B 1 74 ? 8.031 -49 -10.539 1 98.06 74 LEU B CA 1
ATOM 5517 C C . LEU B 1 74 ? 9.078 -48 -10.055 1 98.06 74 LEU B C 1
ATOM 5519 O O . LEU B 1 74 ? 9.289 -47.844 -8.852 1 98.06 74 LEU B O 1
ATOM 5523 N N . TYR B 1 75 ? 9.781 -47.344 -11.008 1 98.19 75 TYR B N 1
ATOM 5524 C CA . TYR B 1 75 ? 10.805 -46.406 -10.57 1 98.19 75 TYR B CA 1
ATOM 5525 C C . TYR B 1 75 ? 10.992 -45.281 -11.586 1 98.19 75 TYR B C 1
ATOM 5527 O O . TYR B 1 75 ? 10.523 -45.375 -12.719 1 98.19 75 TYR B O 1
ATOM 5535 N N . ARG B 1 76 ? 11.578 -44.125 -11.195 1 98.25 76 ARG B N 1
ATOM 5536 C CA . ARG B 1 76 ? 11.93 -42.969 -11.992 1 98.25 76 ARG B CA 1
ATOM 5537 C C . ARG B 1 76 ? 13.297 -42.406 -11.578 1 98.25 76 ARG B C 1
ATOM 5539 O O . ARG B 1 76 ? 13.703 -42.531 -10.422 1 98.25 76 ARG B O 1
ATOM 5546 N N . TYR B 1 77 ? 13.961 -41.812 -12.531 1 98.38 77 TYR B N 1
ATOM 5547 C CA . TYR B 1 77 ? 15.195 -41.094 -12.234 1 98.38 77 TYR B CA 1
ATOM 5548 C C . TYR B 1 77 ? 14.953 -39.594 -12.18 1 98.38 77 TYR B C 1
ATOM 5550 O O . TYR B 1 77 ? 13.961 -39.094 -12.727 1 98.38 77 TYR B O 1
ATOM 5558 N N . GLY B 1 78 ? 15.82 -38.906 -11.5 1 97.62 78 GLY B N 1
ATOM 5559 C CA . GLY B 1 78 ? 15.805 -37.438 -11.461 1 97.62 78 GLY B CA 1
ATOM 5560 C C . GLY B 1 78 ? 17.125 -36.844 -11.031 1 97.62 78 GLY B C 1
ATOM 5561 O O . GLY B 1 78 ? 18.078 -37.562 -10.719 1 97.62 78 GLY B O 1
ATOM 5562 N N . LYS B 1 79 ? 17.219 -35.594 -11.133 1 95.94 79 LYS B N 1
ATOM 5563 C CA . LYS B 1 79 ? 18.344 -34.812 -10.672 1 95.94 79 LYS B CA 1
ATOM 5564 C C . LYS B 1 79 ? 17.984 -33.969 -9.445 1 95.94 79 LYS B C 1
ATOM 5566 O O . LYS B 1 79 ? 16.875 -33.438 -9.359 1 95.94 79 LYS B O 1
ATOM 5571 N N . CYS B 1 80 ? 18.906 -33.906 -8.539 1 93.44 80 CYS B N 1
ATOM 5572 C CA . CYS B 1 80 ? 18.656 -33.094 -7.336 1 93.44 80 CYS B CA 1
ATOM 5573 C C . CYS B 1 80 ? 19.922 -32.438 -6.836 1 93.44 80 CYS B C 1
ATOM 5575 O O . CYS B 1 80 ? 21 -32.656 -7.375 1 93.44 80 CYS B O 1
ATOM 5577 N N . ILE B 1 81 ? 19.719 -31.469 -6.016 1 89.44 81 ILE B N 1
ATOM 5578 C CA . ILE B 1 81 ? 20.797 -30.859 -5.25 1 89.44 81 ILE B CA 1
ATOM 5579 C C . ILE B 1 81 ? 20.594 -31.141 -3.764 1 89.44 81 ILE B C 1
ATOM 5581 O O . ILE B 1 81 ? 19.5 -30.969 -3.227 1 89.44 81 ILE B O 1
ATOM 5585 N N . VAL B 1 82 ? 21.609 -31.703 -3.221 1 86.44 82 VAL B N 1
ATOM 5586 C CA . VAL B 1 82 ? 21.547 -32.031 -1.799 1 86.44 82 VAL B CA 1
ATOM 5587 C C . VAL B 1 82 ? 22.188 -30.906 -0.985 1 86.44 82 VAL B C 1
ATOM 5589 O O . VAL B 1 82 ? 23.297 -30.469 -1.278 1 86.44 82 VAL B O 1
ATOM 5592 N N . ASN B 1 83 ? 21.328 -30.359 -0.07 1 74.25 83 ASN B N 1
ATOM 5593 C CA . ASN B 1 83 ? 21.875 -29.328 0.823 1 74.25 83 ASN B CA 1
ATOM 5594 C C . ASN B 1 83 ? 22.781 -29.938 1.878 1 74.25 83 ASN B C 1
ATOM 5596 O O . ASN B 1 83 ? 22.344 -30.75 2.703 1 74.25 83 ASN B O 1
ATOM 5600 N N . GLU B 1 84 ? 24.031 -29.656 1.846 1 66.25 84 GLU B N 1
ATOM 5601 C CA . GLU B 1 84 ? 25.031 -30.25 2.721 1 66.25 84 GLU B CA 1
ATOM 5602 C C . GLU B 1 84 ? 24.797 -29.859 4.176 1 66.25 84 GLU B C 1
ATOM 5604 O O . GLU B 1 84 ? 25.141 -30.609 5.09 1 66.25 84 GLU B O 1
ATOM 5609 N N . ALA B 1 85 ? 24.25 -28.594 4.316 1 64.31 85 ALA B N 1
ATOM 5610 C CA . ALA B 1 85 ? 24.031 -28.125 5.684 1 64.31 85 ALA B CA 1
ATOM 5611 C C . ALA B 1 85 ? 22.859 -28.859 6.332 1 64.31 85 ALA B C 1
ATOM 5613 O O . ALA B 1 85 ? 22.812 -29.016 7.555 1 64.31 85 ALA B O 1
ATOM 5614 N N . ASN B 1 86 ? 21.953 -29.234 5.586 1 66.31 86 ASN B N 1
ATOM 5615 C CA . ASN B 1 86 ? 20.812 -30.016 6.023 1 66.31 86 ASN B CA 1
ATOM 5616 C C . ASN B 1 86 ? 20.531 -31.172 5.078 1 66.31 86 ASN B C 1
ATOM 5618 O O . ASN B 1 86 ? 19.797 -31.031 4.098 1 66.31 86 ASN B O 1
ATOM 5622 N N . SER B 1 87 ? 21.125 -32.25 5.312 1 62.25 87 SER B N 1
ATOM 5623 C CA . SER B 1 87 ? 21.094 -33.406 4.41 1 62.25 87 SER B CA 1
ATOM 5624 C C . SER B 1 87 ? 19.656 -33.844 4.098 1 62.25 87 SER B C 1
ATOM 5626 O O . SER B 1 87 ? 19.406 -34.5 3.094 1 62.25 87 SER B O 1
ATOM 5628 N N . ASN B 1 88 ? 18.828 -33.375 4.906 1 66 88 ASN B N 1
ATOM 5629 C CA . ASN B 1 88 ? 17.453 -33.781 4.676 1 66 88 ASN B CA 1
ATOM 5630 C C . ASN B 1 88 ? 16.734 -32.812 3.725 1 66 88 ASN B C 1
ATOM 5632 O O . ASN B 1 88 ? 15.594 -33.062 3.336 1 66 88 ASN B O 1
ATOM 5636 N N . ALA B 1 89 ? 17.5 -31.938 3.254 1 81.12 89 ALA B N 1
ATOM 5637 C CA . ALA B 1 89 ? 16.875 -30.984 2.344 1 81.12 89 ALA B CA 1
ATOM 5638 C C . ALA B 1 89 ? 17.297 -31.25 0.899 1 81.12 89 ALA B C 1
ATOM 5640 O O . ALA B 1 89 ? 18.422 -30.922 0.503 1 81.12 89 ALA B O 1
ATOM 5641 N N . ILE B 1 90 ? 16.469 -32 0.193 1 87.56 90 ILE B N 1
ATOM 5642 C CA . ILE B 1 90 ? 16.719 -32.344 -1.204 1 87.56 90 ILE B CA 1
ATOM 5643 C C . ILE B 1 90 ? 15.922 -31.422 -2.111 1 87.56 90 ILE B C 1
ATOM 5645 O O . ILE B 1 90 ? 14.703 -31.297 -1.956 1 87.56 90 ILE B O 1
ATOM 5649 N N . ILE B 1 91 ? 16.594 -30.75 -2.951 1 90.12 91 ILE B N 1
ATOM 5650 C CA . ILE B 1 91 ? 15.945 -29.906 -3.947 1 90.12 91 ILE B CA 1
ATOM 5651 C C . ILE B 1 91 ? 15.805 -30.672 -5.258 1 90.12 91 ILE B C 1
ATOM 5653 O O . ILE B 1 91 ? 16.797 -30.984 -5.91 1 90.12 91 ILE B O 1
ATOM 5657 N N . ILE B 1 92 ? 14.617 -30.984 -5.637 1 92.62 92 ILE B N 1
ATOM 5658 C CA . ILE B 1 92 ? 14.367 -31.672 -6.902 1 92.62 92 ILE B CA 1
ATOM 5659 C C . ILE B 1 92 ? 14.531 -30.688 -8.062 1 92.62 92 ILE B C 1
ATOM 5661 O O . ILE B 1 92 ? 13.742 -29.75 -8.203 1 92.62 92 ILE B O 1
ATOM 5665 N N . ARG B 1 93 ? 15.438 -30.891 -8.859 1 92.44 93 ARG B N 1
ATOM 5666 C CA . ARG B 1 93 ? 15.672 -30 -9.992 1 92.44 93 ARG B CA 1
ATOM 5667 C C . ARG B 1 93 ? 14.844 -30.422 -11.203 1 92.44 93 ARG B C 1
ATOM 5669 O O . ARG B 1 93 ? 14.117 -29.609 -11.773 1 92.44 93 ARG B O 1
ATOM 5676 N N . GLN B 1 94 ? 15.031 -31.703 -11.594 1 95 94 GLN B N 1
ATOM 5677 C CA . GLN B 1 94 ? 14.297 -32.312 -12.695 1 95 94 GLN B CA 1
ATOM 5678 C C . GLN B 1 94 ? 14.039 -33.781 -12.43 1 95 94 GLN B C 1
ATOM 5680 O O . GLN B 1 94 ? 14.758 -34.438 -11.656 1 95 94 GLN B O 1
ATOM 5685 N N . TRP B 1 95 ? 13.062 -34.344 -13.039 1 96.81 95 TRP B N 1
ATOM 5686 C CA . TRP B 1 95 ? 12.766 -35.75 -12.891 1 96.81 95 TRP B CA 1
ATOM 5687 C C . TRP B 1 95 ? 11.945 -36.281 -14.07 1 96.81 95 TRP B C 1
ATOM 5689 O O . TRP B 1 95 ? 11.414 -35.5 -14.852 1 96.81 95 TRP B O 1
ATOM 5699 N N . GLU B 1 96 ? 11.93 -37.531 -14.219 1 97.12 96 GLU B N 1
ATOM 5700 C CA . GLU B 1 96 ? 11.133 -38.156 -15.266 1 97.12 96 GLU B CA 1
ATOM 5701 C C . GLU B 1 96 ? 9.648 -38.125 -14.93 1 97.12 96 GLU B C 1
ATOM 5703 O O . GLU B 1 96 ? 9.25 -38.469 -13.812 1 97.12 96 GLU B O 1
ATOM 5708 N N . THR B 1 97 ? 8.867 -37.719 -15.938 1 95.62 97 THR B N 1
ATOM 5709 C CA . THR B 1 97 ? 7.445 -37.562 -15.68 1 95.62 97 THR B CA 1
ATOM 5710 C C . THR B 1 97 ? 6.605 -38.344 -16.688 1 95.62 97 THR B C 1
ATOM 5712 O O . THR B 1 97 ? 5.488 -37.938 -17.016 1 95.62 97 THR B O 1
ATOM 5715 N N . HIS B 1 98 ? 7.113 -39.406 -17.125 1 94.56 98 HIS B N 1
ATOM 5716 C CA . HIS B 1 98 ? 6.309 -40.281 -17.969 1 94.56 98 HIS B CA 1
ATOM 5717 C C . HIS B 1 98 ? 5.043 -40.75 -17.25 1 94.56 98 HIS B C 1
ATOM 5719 O O . HIS B 1 98 ? 5.07 -41 -16.047 1 94.56 98 HIS B O 1
ATOM 5725 N N . GLN B 1 99 ? 3.955 -40.844 -18 1 91.19 99 GLN B N 1
ATOM 5726 C CA . GLN B 1 99 ? 2.703 -41.281 -17.391 1 91.19 99 GLN B CA 1
ATOM 5727 C C . GLN B 1 99 ? 2.865 -42.625 -16.703 1 91.19 99 GLN B C 1
ATOM 5729 O O . GLN B 1 99 ? 2.395 -42.844 -15.578 1 91.19 99 GLN B O 1
ATOM 5734 N N . GLN B 1 100 ? 3.518 -43.469 -17.453 1 92.69 100 GLN B N 1
ATOM 5735 C CA . GLN B 1 100 ? 3.861 -44.781 -16.859 1 92.69 100 GLN B CA 1
ATOM 5736 C C . GLN B 1 100 ? 5.32 -44.812 -16.422 1 92.69 100 GLN B C 1
ATOM 5738 O O . GLN B 1 100 ? 6.227 -44.594 -17.234 1 92.69 100 GLN B O 1
ATOM 5743 N N . PRO B 1 101 ? 5.555 -45.062 -15.156 1 96.69 101 PRO B N 1
ATOM 5744 C CA . PRO B 1 101 ? 6.941 -45.188 -14.695 1 96.69 101 PRO B CA 1
ATOM 5745 C C . PRO B 1 101 ? 7.664 -46.406 -15.305 1 96.69 101 PRO B C 1
ATOM 5747 O O . PRO B 1 101 ? 7.035 -47.25 -15.945 1 96.69 101 PRO B O 1
ATOM 5750 N N . ARG B 1 102 ? 9.016 -46.375 -15.125 1 97.25 102 ARG B N 1
ATOM 5751 C CA . ARG B 1 102 ? 9.773 -47.562 -15.477 1 97.25 102 ARG B CA 1
ATOM 5752 C C . ARG B 1 102 ? 9.352 -48.75 -14.617 1 97.25 102 ARG B C 1
ATOM 5754 O O . ARG B 1 102 ? 8.852 -48.594 -13.508 1 97.25 102 ARG B O 1
ATOM 5761 N N . ILE B 1 103 ? 9.586 -50 -15.188 1 96.75 103 ILE B N 1
ATOM 5762 C CA . ILE B 1 103 ? 9.117 -51.188 -14.469 1 96.75 103 ILE B CA 1
ATOM 5763 C C . ILE B 1 103 ? 10.211 -52.25 -14.445 1 96.75 103 ILE B C 1
ATOM 5765 O O . ILE B 1 103 ? 10.852 -52.531 -15.469 1 96.75 103 ILE B O 1
ATOM 5769 N N . ILE B 1 104 ? 10.523 -52.75 -13.32 1 96.25 104 ILE B N 1
ATOM 5770 C CA . ILE B 1 104 ? 11.242 -54 -13.141 1 96.25 104 ILE B CA 1
ATOM 5771 C C . ILE B 1 104 ? 10.258 -55.125 -12.844 1 96.25 104 ILE B C 1
ATOM 5773 O O . ILE B 1 104 ? 9.656 -55.156 -11.766 1 96.25 104 ILE B O 1
ATOM 5777 N N . LYS B 1 105 ? 10.227 -55.969 -13.758 1 94.25 105 LYS B N 1
ATOM 5778 C CA . LYS B 1 105 ? 9.297 -57.094 -13.578 1 94.25 105 LYS B CA 1
ATOM 5779 C C . LYS B 1 105 ? 9.844 -58.094 -12.578 1 94.25 105 LYS B C 1
ATOM 5781 O O . LYS B 1 105 ? 11.055 -58.219 -12.414 1 94.25 105 LYS B O 1
ATOM 5786 N N . GLU B 1 106 ? 8.938 -58.812 -12.078 1 89.38 106 GLU B N 1
ATOM 5787 C CA . GLU B 1 106 ? 9.312 -59.844 -11.125 1 89.38 106 GLU B CA 1
ATOM 5788 C C . GLU B 1 106 ? 10.234 -60.875 -11.773 1 89.38 106 GLU B C 1
ATOM 5790 O O . GLU B 1 106 ? 11.062 -61.5 -11.094 1 89.38 106 GLU B O 1
ATOM 5795 N N . THR B 1 107 ? 10.211 -60.969 -13.062 1 88.12 107 THR B N 1
ATOM 5796 C CA . THR B 1 107 ? 10.953 -62 -13.789 1 88.12 107 THR B CA 1
ATOM 5797 C C . THR B 1 107 ? 12.32 -61.469 -14.211 1 88.12 107 THR B C 1
ATOM 5799 O O . THR B 1 107 ? 13.172 -62.25 -14.672 1 88.12 107 THR B O 1
ATOM 5802 N N . ASP B 1 108 ? 12.422 -60.219 -14 1 90.31 108 ASP B N 1
ATOM 5803 C CA . ASP B 1 108 ? 13.695 -59.625 -14.406 1 90.31 108 ASP B CA 1
ATOM 5804 C C . ASP B 1 108 ? 14.812 -60.031 -13.445 1 90.31 108 ASP B C 1
ATOM 5806 O O . ASP B 1 108 ? 14.75 -59.719 -12.25 1 90.31 108 ASP B O 1
ATOM 5810 N N . LEU B 1 109 ? 15.859 -60.625 -14 1 87.44 109 LEU B N 1
ATOM 5811 C CA . LEU B 1 109 ? 16.906 -61.125 -13.117 1 87.44 109 LEU B CA 1
ATOM 5812 C C . LEU B 1 109 ? 18.234 -60.406 -13.406 1 87.44 109 LEU B C 1
ATOM 5814 O O . LEU B 1 109 ? 19.203 -60.594 -12.664 1 87.44 109 LEU B O 1
ATOM 5818 N N . HIS B 1 110 ? 18.328 -59.625 -14.445 1 90.56 110 HIS B N 1
ATOM 5819 C CA . HIS B 1 110 ? 19.562 -58.906 -14.805 1 90.56 110 HIS B CA 1
ATOM 5820 C C . HIS B 1 110 ? 19.312 -57.406 -14.977 1 90.56 110 HIS B C 1
ATOM 5822 O O . HIS B 1 110 ? 18.469 -57 -15.773 1 90.56 110 HIS B O 1
ATOM 5828 N N . PRO B 1 111 ? 20.109 -56.719 -14.289 1 91.81 111 PRO B N 1
ATOM 5829 C CA . PRO B 1 111 ? 19.953 -55.281 -14.414 1 91.81 111 PRO B CA 1
ATOM 5830 C C . PRO B 1 111 ? 20.391 -54.75 -15.781 1 91.81 111 PRO B C 1
ATOM 5832 O O . PRO B 1 111 ? 21.109 -55.438 -16.516 1 91.81 111 PRO B O 1
ATOM 5835 N N . PHE B 1 112 ? 19.891 -53.625 -16.156 1 93.06 112 PHE B N 1
ATOM 5836 C CA . PHE B 1 112 ? 20.219 -52.969 -17.422 1 93.06 112 PHE B CA 1
ATOM 5837 C C . PHE B 1 112 ? 20.5 -51.5 -17.203 1 93.06 112 PHE B C 1
ATOM 5839 O O . PHE B 1 112 ? 20.234 -50.969 -16.125 1 93.06 112 PHE B O 1
ATOM 5846 N N . THR B 1 113 ? 21.062 -50.938 -18.234 1 95.44 113 THR B N 1
ATOM 5847 C CA . THR B 1 113 ? 21.406 -49.531 -18.172 1 95.44 113 THR B CA 1
ATOM 5848 C C . THR B 1 113 ? 20.328 -48.688 -18.828 1 95.44 113 THR B C 1
ATOM 5850 O O . THR B 1 113 ? 19.953 -48.906 -19.984 1 95.44 113 THR B O 1
ATOM 5853 N N . ASP B 1 114 ? 19.781 -47.75 -18.078 1 96.62 114 ASP B N 1
ATOM 5854 C CA . ASP B 1 114 ? 18.781 -46.812 -18.594 1 96.62 114 ASP B CA 1
ATOM 5855 C C . ASP B 1 114 ? 19.438 -45.531 -19.141 1 96.62 114 ASP B C 1
ATOM 5857 O O . ASP B 1 114 ? 20.625 -45.312 -18.906 1 96.62 114 ASP B O 1
ATOM 5861 N N . THR B 1 115 ? 18.719 -44.844 -19.953 1 96.88 115 THR B N 1
ATOM 5862 C CA . THR B 1 115 ? 19.062 -43.469 -20.375 1 96.88 115 THR B CA 1
ATOM 5863 C C . THR B 1 115 ? 18.141 -42.438 -19.734 1 96.88 115 THR B C 1
ATOM 5865 O O . THR B 1 115 ? 16.922 -42.531 -19.906 1 96.88 115 THR B O 1
ATOM 5868 N N . TYR B 1 116 ? 18.688 -41.531 -19.062 1 96.94 116 TYR B N 1
ATOM 5869 C CA . TYR B 1 116 ? 17.906 -40.562 -18.328 1 96.94 116 TYR B CA 1
ATOM 5870 C C . TYR B 1 116 ? 16.953 -39.781 -19.25 1 96.94 116 TYR B C 1
ATOM 5872 O O . TYR B 1 116 ? 17.391 -39.25 -20.266 1 96.94 116 TYR B O 1
ATOM 5880 N N . GLY B 1 117 ? 15.75 -39.75 -18.922 1 96.5 117 GLY B N 1
ATOM 5881 C CA . GLY B 1 117 ? 14.75 -38.969 -19.625 1 96.5 117 GLY B CA 1
ATOM 5882 C C . GLY B 1 117 ? 14.102 -39.719 -20.766 1 96.5 117 GLY B C 1
ATOM 5883 O O . GLY B 1 117 ? 13.086 -39.281 -21.312 1 96.5 117 GLY B O 1
ATOM 5884 N N . TYR B 1 118 ? 14.648 -40.875 -21.125 1 96.12 118 TYR B N 1
ATOM 5885 C CA . TYR B 1 118 ? 14.141 -41.562 -22.297 1 96.12 118 TYR B CA 1
ATOM 5886 C C . TYR B 1 118 ? 13.523 -42.906 -21.906 1 96.12 118 TYR B C 1
ATOM 5888 O O . TYR B 1 118 ? 14.133 -43.688 -21.172 1 96.12 118 TYR B O 1
ATOM 5896 N N . GLN B 1 119 ? 12.297 -43.094 -22.297 1 92.62 119 GLN B N 1
ATOM 5897 C CA . GLN B 1 119 ? 11.578 -44.375 -22.219 1 92.62 119 GLN B CA 1
ATOM 5898 C C . GLN B 1 119 ? 10.836 -44.656 -23.531 1 92.62 119 GLN B C 1
ATOM 5900 O O . GLN B 1 119 ? 10.039 -43.812 -23.984 1 92.62 119 GLN B O 1
ATOM 5905 N N . ASP B 1 120 ? 11.039 -45.781 -24.156 1 88.69 120 ASP B N 1
ATOM 5906 C CA . ASP B 1 120 ? 10.406 -46.125 -25.422 1 88.69 120 ASP B CA 1
ATOM 5907 C C . ASP B 1 120 ? 10.523 -45 -26.438 1 88.69 120 ASP B C 1
ATOM 5909 O O . ASP B 1 120 ? 9.523 -44.562 -27.016 1 88.69 120 ASP B O 1
ATOM 5913 N N . ASP B 1 121 ? 11.625 -44.312 -26.516 1 88.19 121 ASP B N 1
ATOM 5914 C CA . ASP B 1 121 ? 12.008 -43.281 -27.484 1 88.19 121 ASP B CA 1
ATOM 5915 C C . ASP B 1 121 ? 11.258 -41.969 -27.234 1 88.19 121 ASP B C 1
ATOM 5917 O O . ASP B 1 121 ? 11.164 -41.125 -28.109 1 88.19 121 ASP B O 1
ATOM 5921 N N . LYS B 1 122 ? 10.688 -41.938 -26.094 1 90.88 122 LYS B N 1
ATOM 5922 C CA . LYS B 1 122 ? 10.055 -40.688 -25.688 1 90.88 122 LYS B CA 1
ATOM 5923 C C . LYS B 1 122 ? 10.836 -40 -24.578 1 90.88 122 LYS B C 1
ATOM 5925 O O . LYS B 1 122 ? 11.195 -40.656 -23.578 1 90.88 122 LYS B O 1
ATOM 5930 N N . HIS B 1 123 ? 11.133 -38.812 -24.766 1 93.44 123 HIS B N 1
ATOM 5931 C CA . HIS B 1 123 ? 11.852 -38.031 -23.781 1 93.44 123 HIS B CA 1
ATOM 5932 C C . HIS B 1 123 ? 10.891 -37.188 -22.938 1 93.44 123 HIS B C 1
ATOM 5934 O O . HIS B 1 123 ? 10.156 -36.344 -23.484 1 93.44 123 HIS B O 1
ATOM 5940 N N . MET B 1 124 ? 10.805 -37.438 -21.656 1 93.88 124 MET B N 1
ATOM 5941 C CA . MET B 1 124 ? 9.938 -36.656 -20.766 1 93.88 124 MET B CA 1
ATOM 5942 C C . MET B 1 124 ? 10.641 -36.344 -19.453 1 93.88 124 MET B C 1
ATOM 5944 O O . MET B 1 124 ? 10.766 -37.188 -18.578 1 93.88 124 MET B O 1
ATOM 5948 N N . VAL B 1 125 ? 11.102 -35.156 -19.328 1 94.12 125 VAL B N 1
ATOM 5949 C CA . VAL B 1 125 ? 11.719 -34.625 -18.109 1 94.12 125 VAL B CA 1
ATOM 5950 C C . VAL B 1 125 ? 11.156 -33.25 -17.797 1 94.12 125 VAL B C 1
ATOM 5952 O O . VAL B 1 125 ? 10.977 -32.438 -18.688 1 94.12 125 VAL B O 1
ATOM 5955 N N . TYR B 1 126 ? 10.75 -33.062 -16.625 1 92.62 126 TYR B N 1
ATOM 5956 C CA . TYR B 1 126 ? 10.164 -31.797 -16.172 1 92.62 126 TYR B CA 1
ATOM 5957 C C . TYR B 1 126 ? 10.859 -31.297 -14.914 1 92.62 126 TYR B C 1
ATOM 5959 O O . TYR B 1 126 ? 11.492 -32.062 -14.188 1 92.62 126 TYR B O 1
ATOM 5967 N N . SER B 1 127 ? 10.82 -30 -14.75 1 93.69 127 SER B N 1
ATOM 5968 C CA . SER B 1 127 ? 11.414 -29.391 -13.562 1 93.69 127 SER B CA 1
ATOM 5969 C C . SER B 1 127 ? 10.648 -29.781 -12.305 1 93.69 127 SER B C 1
ATOM 5971 O O . SER B 1 127 ? 9.438 -30.031 -12.359 1 93.69 127 SER B O 1
ATOM 5973 N N . GLY B 1 128 ? 11.391 -29.797 -11.211 1 95.06 128 GLY B N 1
ATOM 5974 C CA . GLY B 1 128 ? 10.734 -30.031 -9.938 1 95.06 128 GLY B CA 1
ATOM 5975 C C . GLY B 1 128 ? 9.906 -28.859 -9.469 1 95.06 128 GLY B C 1
ATOM 5976 O O . GLY B 1 128 ? 9.555 -27.984 -10.266 1 95.06 128 GLY B O 1
ATOM 5977 N N . TRP B 1 129 ? 9.422 -28.906 -8.258 1 96.12 129 TRP B N 1
ATOM 5978 C CA . TRP B 1 129 ? 8.648 -27.859 -7.598 1 96.12 129 TRP B CA 1
ATOM 5979 C C . TRP B 1 129 ? 9.273 -27.484 -6.258 1 96.12 129 TRP B C 1
ATOM 5981 O O . TRP B 1 129 ? 10.258 -28.094 -5.836 1 96.12 129 TRP B O 1
ATOM 5991 N N . LEU B 1 130 ? 8.812 -26.469 -5.668 1 96 130 LEU B N 1
ATOM 5992 C CA . LEU B 1 130 ? 9.391 -26 -4.418 1 96 130 LEU B CA 1
ATOM 5993 C C . LEU B 1 130 ? 9 -26.891 -3.252 1 96 130 LEU B C 1
ATOM 5995 O O . LEU B 1 130 ? 7.809 -27.125 -3.021 1 96 130 LEU B O 1
ATOM 5999 N N . THR B 1 131 ? 9.961 -27.359 -2.531 1 92.38 131 THR B N 1
ATOM 6000 C CA . THR B 1 131 ? 9.711 -28.203 -1.366 1 92.38 131 THR B CA 1
ATOM 6001 C C . THR B 1 131 ? 10.414 -27.641 -0.133 1 92.38 131 THR B C 1
ATOM 6003 O O . THR B 1 131 ? 9.789 -27.469 0.916 1 92.38 131 THR B O 1
ATOM 6006 N N . VAL B 1 132 ? 11.734 -27.266 -0.273 1 89.88 132 VAL B N 1
ATOM 6007 C CA . VAL B 1 132 ? 12.484 -26.797 0.886 1 89.88 132 VAL B CA 1
ATOM 6008 C C . VAL B 1 132 ? 13.031 -25.391 0.611 1 89.88 132 VAL B C 1
ATOM 6010 O O . VAL B 1 132 ? 13.484 -24.703 1.529 1 89.88 132 VAL B O 1
ATOM 6013 N N . SER B 1 133 ? 12.977 -25.047 -0.583 1 92.75 133 SER B N 1
ATOM 6014 C CA . SER B 1 133 ? 13.523 -23.75 -0.966 1 92.75 133 SER B CA 1
ATOM 6015 C C . SER B 1 133 ? 12.406 -22.75 -1.274 1 92.75 133 SER B C 1
ATOM 6017 O O . SER B 1 133 ? 11.258 -23.141 -1.484 1 92.75 133 SER B O 1
ATOM 6019 N N . THR B 1 134 ? 12.773 -21.5 -1.233 1 96.56 134 THR B N 1
ATOM 6020 C CA . THR B 1 134 ? 11.906 -20.391 -1.617 1 96.56 134 THR B CA 1
ATOM 6021 C C . THR B 1 134 ? 12.391 -19.75 -2.908 1 96.56 134 THR B C 1
ATOM 6023 O O . THR B 1 134 ? 13.602 -19.609 -3.127 1 96.56 134 THR B O 1
ATOM 6026 N N . LEU B 1 135 ? 11.469 -19.422 -3.762 1 98 135 LEU B N 1
ATOM 6027 C CA . LEU B 1 135 ? 11.797 -18.719 -4.992 1 98 135 LEU B CA 1
ATOM 6028 C C . LEU B 1 135 ? 11.586 -17.219 -4.832 1 98 135 LEU B C 1
ATOM 6030 O O . LEU B 1 135 ? 10.523 -16.781 -4.395 1 98 135 LEU B O 1
ATOM 6034 N N . LEU B 1 136 ? 12.562 -16.469 -5.039 1 98.5 136 LEU B N 1
ATOM 6035 C CA . LEU B 1 136 ? 12.492 -15.023 -5.191 1 98.5 136 LEU B CA 1
ATOM 6036 C C . LEU B 1 136 ? 12.734 -14.617 -6.641 1 98.5 136 LEU B C 1
ATOM 6038 O O . LEU B 1 136 ? 13.844 -14.773 -7.156 1 98.5 136 LEU B O 1
ATOM 6042 N N . GLN B 1 137 ? 11.727 -14.094 -7.277 1 98.75 137 GLN B N 1
ATOM 6043 C CA . GLN B 1 137 ? 11.836 -13.68 -8.672 1 98.75 137 GLN B CA 1
ATOM 6044 C C . GLN B 1 137 ? 11.922 -12.164 -8.797 1 98.75 137 GLN B C 1
ATOM 6046 O O . GLN B 1 137 ? 11.094 -11.445 -8.234 1 98.75 137 GLN B O 1
ATOM 6051 N N . PHE B 1 138 ? 12.922 -11.695 -9.445 1 98.62 138 PHE B N 1
ATOM 6052 C CA . PHE B 1 138 ? 13.055 -10.289 -9.805 1 98.62 138 PHE B CA 1
ATOM 6053 C C . PHE B 1 138 ? 12.586 -10.047 -11.234 1 98.62 138 PHE B C 1
ATOM 6055 O O . PHE B 1 138 ? 12.883 -10.836 -12.133 1 98.62 138 PHE B O 1
ATOM 6062 N N . LYS B 1 139 ? 11.922 -8.961 -11.438 1 98.25 139 LYS B N 1
ATOM 6063 C CA . LYS B 1 139 ? 11.367 -8.656 -12.75 1 98.25 139 LYS B CA 1
ATOM 6064 C C . LYS B 1 139 ? 11.766 -7.258 -13.211 1 98.25 139 LYS B C 1
ATOM 6066 O O . LYS B 1 139 ? 11.609 -6.285 -12.469 1 98.25 139 LYS B O 1
ATOM 6071 N N . PHE B 1 140 ? 12.25 -7.195 -14.391 1 97.56 140 PHE B N 1
ATOM 6072 C CA . PHE B 1 140 ? 12.539 -5.934 -15.062 1 97.56 140 PHE B CA 1
ATOM 6073 C C . PHE B 1 140 ? 11.703 -5.789 -16.328 1 97.56 140 PHE B C 1
ATOM 6075 O O . PHE B 1 140 ? 11.914 -6.512 -17.297 1 97.56 140 PHE B O 1
ATOM 6082 N N . MET B 1 141 ? 10.758 -4.914 -16.234 1 95.38 141 MET B N 1
ATOM 6083 C CA . MET B 1 141 ? 9.859 -4.711 -17.375 1 95.38 141 MET B CA 1
ATOM 6084 C C . MET B 1 141 ? 9.32 -3.285 -17.391 1 95.38 141 MET B C 1
ATOM 6086 O O . MET B 1 141 ? 9.484 -2.543 -16.422 1 95.38 141 MET B O 1
ATOM 6090 N N . ASN B 1 142 ? 8.734 -2.84 -18.484 1 91.5 142 ASN B N 1
ATOM 6091 C CA . ASN B 1 142 ? 8.125 -1.524 -18.672 1 91.5 142 ASN B CA 1
ATOM 6092 C C . ASN B 1 142 ? 9.141 -0.405 -18.469 1 91.5 142 ASN B C 1
ATOM 6094 O O . ASN B 1 142 ? 8.898 0.533 -17.703 1 91.5 142 ASN B O 1
ATOM 6098 N N . ASN B 1 143 ? 10.266 -0.529 -19.094 1 88.12 143 ASN B N 1
ATOM 6099 C CA . ASN B 1 143 ? 11.328 0.472 -19.031 1 88.12 143 ASN B CA 1
ATOM 6100 C C . ASN B 1 143 ? 11.656 0.84 -17.578 1 88.12 143 ASN B C 1
ATOM 6102 O O . ASN B 1 143 ? 11.531 2 -17.188 1 88.12 143 ASN B O 1
ATOM 6106 N N . PRO B 1 144 ? 12.195 -0.151 -16.844 1 92 144 PRO B N 1
ATOM 6107 C CA . PRO B 1 144 ? 12.406 0.017 -15.406 1 92 144 PRO B CA 1
ATOM 6108 C C . PRO B 1 144 ? 13.578 0.937 -15.086 1 92 144 PRO B C 1
ATOM 6110 O O . PRO B 1 144 ? 13.734 1.372 -13.938 1 92 144 PRO B O 1
ATOM 6113 N N . LEU B 1 145 ? 14.445 1.195 -16.047 1 89.88 145 LEU B N 1
ATOM 6114 C CA . LEU B 1 145 ? 15.656 1.966 -15.805 1 89.88 145 LEU B CA 1
ATOM 6115 C C . LEU B 1 145 ? 15.469 3.424 -16.203 1 89.88 145 LEU B C 1
ATOM 6117 O O . LEU B 1 145 ? 15.219 3.721 -17.375 1 89.88 145 LEU B O 1
ATOM 6121 N N . LYS B 1 146 ? 15.43 4.277 -15.25 1 87.06 146 LYS B N 1
ATOM 6122 C CA . LYS B 1 146 ? 15.445 5.719 -15.477 1 87.06 146 LYS B CA 1
ATOM 6123 C C . LYS B 1 146 ? 16.797 6.32 -15.102 1 87.06 146 LYS B C 1
ATOM 6125 O O . LYS B 1 146 ? 16.969 6.852 -14 1 87.06 146 LYS B O 1
ATOM 6130 N N . LEU B 1 147 ? 17.734 6.184 -16.031 1 84.56 147 LEU B N 1
ATOM 6131 C CA . LEU B 1 147 ? 19.125 6.582 -15.773 1 84.56 147 LEU B CA 1
ATOM 6132 C C . LEU B 1 147 ? 19.484 7.836 -16.562 1 84.56 147 LEU B C 1
ATOM 6134 O O . LEU B 1 147 ? 18.719 8.273 -17.422 1 84.56 147 LEU B O 1
ATOM 6138 N N . GLN B 1 148 ? 20.562 8.391 -16.25 1 77.44 148 GLN B N 1
ATOM 6139 C CA . GLN B 1 148 ? 21.078 9.578 -16.922 1 77.44 148 GLN B CA 1
ATOM 6140 C C . GLN B 1 148 ? 21.219 9.344 -18.422 1 77.44 148 GLN B C 1
ATOM 6142 O O . GLN B 1 148 ? 21.375 8.203 -18.859 1 77.44 148 GLN B O 1
ATOM 6147 N N . SER B 1 149 ? 21.203 10.383 -19.078 1 65.12 149 SER B N 1
ATOM 6148 C CA . SER B 1 149 ? 21.078 10.391 -20.531 1 65.12 149 SER B CA 1
ATOM 6149 C C . SER B 1 149 ? 22.234 9.633 -21.188 1 65.12 149 SER B C 1
ATOM 6151 O O . SER B 1 149 ? 22.031 8.914 -22.172 1 65.12 149 SER B O 1
ATOM 6153 N N . CYS B 1 150 ? 23.375 9.75 -20.656 1 65.19 150 CYS B N 1
ATOM 6154 C CA . CYS B 1 150 ? 24.516 9.109 -21.312 1 65.19 150 CYS B CA 1
ATOM 6155 C C . CYS B 1 150 ? 24.359 7.59 -21.281 1 65.19 150 CYS B C 1
ATOM 6157 O O . CYS B 1 150 ? 24.922 6.891 -22.125 1 65.19 150 CYS B O 1
ATOM 6159 N N . LEU B 1 151 ? 23.641 7.152 -20.375 1 72.44 151 LEU B N 1
ATOM 6160 C CA . LEU B 1 151 ? 23.469 5.711 -20.234 1 72.44 151 LEU B CA 1
ATOM 6161 C C . LEU B 1 151 ? 22.172 5.238 -20.859 1 72.44 151 LEU B C 1
ATOM 6163 O O . LEU B 1 151 ? 22.016 4.051 -21.156 1 72.44 151 LEU B O 1
ATOM 6167 N N . ALA B 1 152 ? 21.344 6.184 -21.062 1 66.75 152 ALA B N 1
ATOM 6168 C CA . ALA B 1 152 ? 20 5.82 -21.531 1 66.75 152 ALA B CA 1
ATOM 6169 C C . ALA B 1 152 ? 20.062 5.23 -22.938 1 66.75 152 ALA B C 1
ATOM 6171 O O . ALA B 1 152 ? 19.219 4.41 -23.297 1 66.75 152 ALA B O 1
ATOM 6172 N N . LYS B 1 153 ? 21.109 5.504 -23.625 1 73.06 153 LYS B N 1
ATOM 6173 C CA . LYS B 1 153 ? 21.172 5.035 -25 1 73.06 153 LYS B CA 1
ATOM 6174 C C . LYS B 1 153 ? 22.031 3.775 -25.109 1 73.06 153 LYS B C 1
ATOM 6176 O O . LYS B 1 153 ? 22.125 3.178 -26.188 1 73.06 153 LYS B O 1
ATOM 6181 N N . ARG B 1 154 ? 22.578 3.312 -24.016 1 82.75 154 ARG B N 1
ATOM 6182 C CA . ARG B 1 154 ? 23.453 2.146 -24.047 1 82.75 154 ARG B CA 1
ATOM 6183 C C . ARG B 1 154 ? 22.703 0.882 -23.656 1 82.75 154 ARG B C 1
ATOM 6185 O O . ARG B 1 154 ? 21.75 0.939 -22.875 1 82.75 154 ARG B O 1
ATOM 6192 N N . LEU B 1 155 ? 23.156 -0.193 -24.297 1 88.19 155 LEU B N 1
ATOM 6193 C CA . LEU B 1 155 ? 22.625 -1.489 -23.875 1 88.19 155 LEU B CA 1
ATOM 6194 C C . LEU B 1 155 ? 23.203 -1.909 -22.531 1 88.19 155 LEU B C 1
ATOM 6196 O O . LEU B 1 155 ? 24.422 -2.012 -22.375 1 88.19 155 LEU B O 1
ATOM 6200 N N . LEU B 1 156 ? 22.359 -2.098 -21.641 1 92.25 156 LEU B N 1
ATOM 6201 C CA . LEU B 1 156 ? 22.797 -2.465 -20.297 1 92.25 156 LEU B CA 1
ATOM 6202 C C . LEU B 1 156 ? 22.594 -3.955 -20.047 1 92.25 156 LEU B C 1
ATOM 6204 O O . LEU B 1 156 ? 21.703 -4.574 -20.641 1 92.25 156 LEU B O 1
ATOM 6208 N N . ARG B 1 157 ? 23.422 -4.488 -19.25 1 95.5 157 ARG B N 1
ATOM 6209 C CA . ARG B 1 157 ? 23.281 -5.844 -18.734 1 95.5 157 ARG B CA 1
ATOM 6210 C C . ARG B 1 157 ? 22.953 -5.82 -17.234 1 95.5 157 ARG B C 1
ATOM 6212 O O . ARG B 1 157 ? 23.484 -4.996 -16.5 1 95.5 157 ARG B O 1
ATOM 6219 N N . ILE B 1 158 ? 22.078 -6.617 -16.859 1 97.12 158 ILE B N 1
ATOM 6220 C CA . ILE B 1 158 ? 21.625 -6.656 -15.469 1 97.12 158 ILE B CA 1
ATOM 6221 C C . ILE B 1 158 ? 22.016 -7.996 -14.852 1 97.12 158 ILE B C 1
ATOM 6223 O O . ILE B 1 158 ? 21.766 -9.055 -15.43 1 97.12 158 ILE B O 1
ATOM 6227 N N . LYS B 1 159 ? 22.625 -7.969 -13.711 1 97.56 159 LYS B N 1
ATOM 6228 C CA . LYS B 1 159 ? 23.047 -9.156 -12.977 1 97.56 159 LYS B CA 1
ATOM 6229 C C . LYS B 1 159 ? 22.594 -9.102 -11.523 1 97.56 159 LYS B C 1
ATOM 6231 O O . LYS B 1 159 ? 22.719 -8.062 -10.867 1 97.56 159 LYS B O 1
ATOM 6236 N N . ILE B 1 160 ? 22.062 -10.156 -11.031 1 97.62 160 ILE B N 1
ATOM 6237 C CA . ILE B 1 160 ? 21.734 -10.25 -9.617 1 97.62 160 ILE B CA 1
ATOM 6238 C C . ILE B 1 160 ? 22.656 -11.25 -8.93 1 97.62 160 ILE B C 1
ATOM 6240 O O . ILE B 1 160 ? 22.797 -12.391 -9.391 1 97.62 160 ILE B O 1
ATOM 6244 N N . THR B 1 161 ? 23.266 -10.867 -7.867 1 95.19 161 THR B N 1
ATOM 6245 C CA . THR B 1 161 ? 24.172 -11.727 -7.098 1 95.19 161 THR B CA 1
ATOM 6246 C C . THR B 1 161 ? 23.703 -11.82 -5.645 1 95.19 161 THR B C 1
ATOM 6248 O O . THR B 1 161 ? 23.797 -10.852 -4.891 1 95.19 161 THR B O 1
ATOM 6251 N N . PRO B 1 162 ? 23.172 -12.984 -5.262 1 93.38 162 PRO B N 1
ATOM 6252 C CA . PRO B 1 162 ? 22.875 -13.164 -3.838 1 93.38 162 PRO B CA 1
ATOM 6253 C C . PRO B 1 162 ? 24.141 -13.164 -2.977 1 93.38 162 PRO B C 1
ATOM 6255 O O . PRO B 1 162 ? 25.125 -13.82 -3.32 1 93.38 162 PRO B O 1
ATOM 6258 N N . VAL B 1 163 ? 24.094 -12.336 -1.928 1 87.38 163 VAL B N 1
ATOM 6259 C CA . VAL B 1 163 ? 25.219 -12.203 -1.017 1 87.38 163 VAL B CA 1
ATOM 6260 C C . VAL B 1 163 ? 24.781 -12.508 0.411 1 87.38 163 VAL B C 1
ATOM 6262 O O . VAL B 1 163 ? 23.719 -12.055 0.843 1 87.38 163 VAL B O 1
ATOM 6265 N N . LYS B 1 164 ? 25.547 -13.344 1.1 1 82.88 164 LYS B N 1
ATOM 6266 C CA . LYS B 1 164 ? 25.203 -13.664 2.484 1 82.88 164 LYS B CA 1
ATOM 6267 C C . LYS B 1 164 ? 25.266 -12.422 3.365 1 82.88 164 LYS B C 1
ATOM 6269 O O . LYS B 1 164 ? 26.219 -11.641 3.277 1 82.88 164 LYS B O 1
ATOM 6274 N N . LEU B 1 165 ? 24.156 -12.195 4.086 1 71.12 165 LEU B N 1
ATOM 6275 C CA . LEU B 1 165 ? 24.109 -11.086 5.035 1 71.12 165 LEU B CA 1
ATOM 6276 C C . LEU B 1 165 ? 24.781 -11.461 6.348 1 71.12 165 LEU B C 1
ATOM 6278 O O . LEU B 1 165 ? 24.531 -12.539 6.891 1 71.12 165 LEU B O 1
ATOM 6282 N N . SER B 1 166 ? 26 -11.312 6.809 1 59.09 166 SER B N 1
ATOM 6283 C CA . SER B 1 166 ? 26.594 -11.57 8.117 1 59.09 166 SER B CA 1
ATOM 6284 C C . SER B 1 166 ? 26.438 -10.367 9.039 1 59.09 166 SER B C 1
ATOM 6286 O O . SER B 1 166 ? 27.078 -9.336 8.836 1 59.09 166 SER B O 1
ATOM 6288 N N . PHE B 1 167 ? 25.156 -10.164 9.523 1 48.38 167 PHE B N 1
ATOM 6289 C CA . PHE B 1 167 ? 25.109 -9.07 10.484 1 48.38 167 PHE B CA 1
ATOM 6290 C C . PHE B 1 167 ? 25.703 -9.492 11.82 1 48.38 167 PHE B C 1
ATOM 6292 O O . PHE B 1 167 ? 25.406 -8.891 12.859 1 48.38 167 PHE B O 1
ATOM 6299 N N . GLY B 1 168 ? 26.391 -10.703 12.078 1 40.12 168 GLY B N 1
ATOM 6300 C CA . GLY B 1 168 ? 26.797 -11.211 13.383 1 40.12 168 GLY B CA 1
ATOM 6301 C C . GLY B 1 168 ? 27.594 -10.195 14.188 1 40.12 168 GLY B C 1
ATOM 6302 O O . GLY B 1 168 ? 28.188 -9.273 13.625 1 40.12 168 GLY B O 1
ATOM 6303 N N . ALA B 1 169 ? 27.531 -10.328 15.75 1 34.94 169 ALA B N 1
ATOM 6304 C CA . ALA B 1 169 ? 28.219 -9.789 16.906 1 34.94 169 ALA B CA 1
ATOM 6305 C C . ALA B 1 169 ? 29.734 -9.867 16.734 1 34.94 169 ALA B C 1
ATOM 6307 O O . ALA B 1 169 ? 30.5 -9.484 17.625 1 34.94 169 ALA B O 1
ATOM 6308 N N . ASP B 1 170 ? 30.359 -10.945 16.328 1 30.89 170 ASP B N 1
ATOM 6309 C CA . ASP B 1 170 ? 31.75 -11.172 16.719 1 30.89 170 ASP B CA 1
ATOM 6310 C C . ASP B 1 170 ? 32.625 -9.984 16.328 1 30.89 170 ASP B C 1
ATOM 6312 O O . ASP B 1 170 ? 32.344 -9.305 15.336 1 30.89 170 ASP B O 1
ATOM 6316 N N . ALA B 1 171 ? 33.938 -9.93 17.312 1 29.67 171 ALA B N 1
ATOM 6317 C CA . ALA B 1 171 ? 34.969 -9 17.703 1 29.67 171 ALA B CA 1
ATOM 6318 C C . ALA B 1 171 ? 35.656 -8.375 16.484 1 29.67 171 ALA B C 1
ATOM 6320 O O . ALA B 1 171 ? 35.75 -7.148 16.375 1 29.67 171 ALA B O 1
ATOM 6321 N N . GLN B 1 172 ? 37.031 -8.719 16.469 1 30.17 172 GLN B N 1
ATOM 6322 C CA . GLN B 1 172 ? 38.375 -8.195 16.203 1 30.17 172 GLN B CA 1
ATOM 6323 C C . GLN B 1 172 ? 38.688 -8.211 14.711 1 30.17 172 GLN B C 1
ATOM 6325 O O . GLN B 1 172 ? 39.719 -8.75 14.297 1 30.17 172 GLN B O 1
ATOM 6330 N N . VAL B 1 173 ? 37.875 -8.672 13.828 1 29.31 173 VAL B N 1
ATOM 6331 C CA . VAL B 1 173 ? 38.656 -8.711 12.594 1 29.31 173 VAL B CA 1
ATOM 6332 C C . VAL B 1 173 ? 39.188 -7.316 12.266 1 29.31 173 VAL B C 1
ATOM 6334 O O . VAL B 1 173 ? 38.469 -6.324 12.438 1 29.31 173 VAL B O 1
ATOM 6337 N N . ASP B 1 174 ? 40.562 -7.152 12.148 1 28.62 174 ASP B N 1
ATOM 6338 C CA . ASP B 1 174 ? 41.375 -6.059 11.633 1 28.62 174 ASP B CA 1
ATOM 6339 C C . ASP B 1 174 ? 40.688 -5.34 10.484 1 28.62 174 ASP B C 1
ATOM 6341 O O . ASP B 1 174 ? 39.844 -5.93 9.789 1 28.62 174 ASP B O 1
ATOM 6345 N N . ASP B 1 175 ? 40.875 -4.004 10.375 1 30.52 175 ASP B N 1
ATOM 6346 C CA . ASP B 1 175 ? 40.469 -2.846 9.578 1 30.52 175 ASP B CA 1
ATOM 6347 C C . ASP B 1 175 ? 40.25 -3.236 8.117 1 30.52 175 ASP B C 1
ATOM 6349 O O . ASP B 1 175 ? 39.594 -2.514 7.371 1 30.52 175 ASP B O 1
ATOM 6353 N N . SER B 1 176 ? 41.375 -3.926 7.508 1 27.39 176 SER B N 1
ATOM 6354 C CA . SER B 1 176 ? 41.719 -3.725 6.102 1 27.39 176 SER B CA 1
ATOM 6355 C C . SER B 1 176 ? 40.656 -4.344 5.191 1 27.39 176 SER B C 1
ATOM 6357 O O . SER B 1 176 ? 40.219 -3.717 4.227 1 27.39 176 SER B O 1
ATOM 6359 N N . SER B 1 177 ? 40.719 -5.832 4.969 1 27.58 177 SER B N 1
ATOM 6360 C CA . SER B 1 177 ? 40.281 -6.496 3.74 1 27.58 177 SER B CA 1
ATOM 6361 C C . SER B 1 177 ? 38.812 -6.863 3.787 1 27.58 177 SER B C 1
ATOM 6363 O O . SER B 1 177 ? 38.438 -7.863 4.402 1 27.58 177 SER B O 1
ATOM 6365 N N . LEU B 1 178 ? 37.938 -6.145 4.18 1 30.03 178 LEU B N 1
ATOM 6366 C CA . LEU B 1 178 ? 36.531 -6.398 3.877 1 30.03 178 LEU B CA 1
ATOM 6367 C C . LEU B 1 178 ? 36.344 -6.914 2.449 1 30.03 178 LEU B C 1
ATOM 6369 O O . LEU B 1 178 ? 36.156 -6.125 1.52 1 30.03 178 LEU B O 1
ATOM 6373 N N . SER B 1 179 ? 37.219 -7.777 1.996 1 29.42 179 SER B N 1
ATOM 6374 C CA . SER B 1 179 ? 37.062 -8.492 0.732 1 29.42 179 SER B CA 1
ATOM 6375 C C . SER B 1 179 ? 35.688 -9.125 0.634 1 29.42 179 SER B C 1
ATOM 6377 O O . SER B 1 179 ? 35.25 -9.867 1.523 1 29.42 179 SER B O 1
ATOM 6379 N N . THR B 1 180 ? 34.594 -8.43 0.485 1 34.31 180 THR B N 1
ATOM 6380 C CA . THR B 1 180 ? 33.469 -9.086 -0.204 1 34.31 180 THR B CA 1
ATOM 6381 C C . THR B 1 180 ? 34 -10.164 -1.149 1 34.31 180 THR B C 1
ATOM 6383 O O . THR B 1 180 ? 34.531 -9.859 -2.217 1 34.31 180 THR B O 1
ATOM 6386 N N . ASP B 1 181 ? 34.781 -11.031 -0.714 1 32.97 181 ASP B N 1
ATOM 6387 C CA . ASP B 1 181 ? 35.188 -12.109 -1.614 1 32.97 181 ASP B CA 1
ATOM 6388 C C . ASP B 1 181 ? 34 -12.656 -2.396 1 32.97 181 ASP B C 1
ATOM 6390 O O . ASP B 1 181 ? 33.188 -13.445 -1.867 1 32.97 181 ASP B O 1
ATOM 6394 N N . ALA B 1 182 ? 33.344 -12.047 -3.229 1 38.16 182 ALA B N 1
ATOM 6395 C CA . ALA B 1 182 ? 32.594 -12.586 -4.363 1 38.16 182 ALA B CA 1
ATOM 6396 C C . ALA B 1 182 ? 33.062 -13.992 -4.719 1 38.16 182 ALA B C 1
ATOM 6398 O O . ALA B 1 182 ? 32.531 -14.633 -5.621 1 38.16 182 ALA B O 1
ATOM 6399 N N . SER B 1 183 ? 34.156 -14.344 -4.199 1 35.31 183 SER B N 1
ATOM 6400 C CA . SER B 1 183 ? 34.688 -15.664 -4.512 1 35.31 183 SER B CA 1
ATOM 6401 C C . SER B 1 183 ? 33.938 -16.766 -3.771 1 35.31 183 SER B C 1
ATOM 6403 O O . SER B 1 183 ? 34.219 -17.953 -3.951 1 35.31 183 SER B O 1
ATOM 6405 N N . ALA B 1 184 ? 33.469 -16.438 -2.525 1 39.75 184 ALA B N 1
ATOM 6406 C CA . ALA B 1 184 ? 32.812 -17.594 -1.91 1 39.75 184 ALA B CA 1
ATOM 6407 C C . ALA B 1 184 ? 31.516 -17.938 -2.641 1 39.75 184 ALA B C 1
ATOM 6409 O O . ALA B 1 184 ? 30.641 -17.094 -2.805 1 39.75 184 ALA B O 1
ATOM 6410 N N . GLY B 1 185 ? 31.469 -18.672 -3.545 1 47.16 185 GLY B N 1
ATOM 6411 C CA . GLY B 1 185 ? 30.359 -19.25 -4.285 1 47.16 185 GLY B CA 1
ATOM 6412 C C . GLY B 1 185 ? 29.078 -19.312 -3.484 1 47.16 185 GLY B C 1
ATOM 6413 O O . GLY B 1 185 ? 29.094 -19.219 -2.254 1 47.16 185 GLY B O 1
ATOM 6414 N N . PRO B 1 186 ? 27.984 -18.906 -4.078 1 54.94 186 PRO B N 1
ATOM 6415 C CA . PRO B 1 186 ? 26.672 -18.984 -3.412 1 54.94 186 PRO B CA 1
ATOM 6416 C C . PRO B 1 186 ? 26.578 -20.141 -2.42 1 54.94 186 PRO B C 1
ATOM 6418 O O . PRO B 1 186 ? 27.266 -21.156 -2.582 1 54.94 186 PRO B O 1
ATOM 6421 N N . GLU B 1 187 ? 26.094 -19.719 -1.136 1 60.91 187 GLU B N 1
ATOM 6422 C CA . GLU B 1 187 ? 25.719 -20.719 -0.139 1 60.91 187 GLU B CA 1
ATOM 6423 C C . GLU B 1 187 ? 25.078 -21.938 -0.797 1 60.91 187 GLU B C 1
ATOM 6425 O O . GLU B 1 187 ? 24.484 -21.844 -1.865 1 60.91 187 GLU B O 1
ATOM 6430 N N . CYS B 1 188 ? 25.438 -23 -0.326 1 65.69 188 CYS B N 1
ATOM 6431 C CA . CYS B 1 188 ? 24.891 -24.266 -0.79 1 65.69 188 CYS B CA 1
ATOM 6432 C C . CYS B 1 188 ? 23.375 -24.172 -0.976 1 65.69 188 CYS B C 1
ATOM 6434 O O . CYS B 1 188 ? 22.672 -23.672 -0.107 1 65.69 188 CYS B O 1
ATOM 6436 N N . GLY B 1 189 ? 22.969 -24.312 -2.178 1 79.19 189 GLY B N 1
ATOM 6437 C CA . GLY B 1 189 ? 21.562 -24.438 -2.475 1 79.19 189 GLY B CA 1
ATOM 6438 C C . GLY B 1 189 ? 20.969 -23.188 -3.105 1 79.19 189 GLY B C 1
ATOM 6439 O O . GLY B 1 189 ? 19.766 -23.125 -3.379 1 79.19 189 GLY B O 1
ATOM 6440 N N . VAL B 1 190 ? 21.844 -22.141 -3.303 1 88.94 190 VAL B N 1
ATOM 6441 C CA . VAL B 1 190 ? 21.328 -20.938 -3.938 1 88.94 190 VAL B CA 1
ATOM 6442 C C . VAL B 1 190 ? 21.547 -21 -5.445 1 88.94 190 VAL B C 1
ATOM 6444 O O . VAL B 1 190 ? 22.672 -21.281 -5.902 1 88.94 190 VAL B O 1
ATOM 6447 N N . LEU B 1 191 ? 20.516 -20.875 -6.152 1 90.38 191 LEU B N 1
ATOM 6448 C CA . LEU B 1 191 ? 20.562 -20.906 -7.609 1 90.38 191 LEU B CA 1
ATOM 6449 C C . LEU B 1 191 ? 20.031 -19.609 -8.203 1 90.38 191 LEU B C 1
ATOM 6451 O O . LEU B 1 191 ? 19.062 -19.031 -7.688 1 90.38 191 LEU B O 1
ATOM 6455 N N . VAL B 1 192 ? 20.672 -19.125 -9.281 1 94.75 192 VAL B N 1
ATOM 6456 C CA . VAL B 1 192 ? 20.203 -17.953 -10.008 1 94.75 192 VAL B CA 1
ATOM 6457 C C . VAL B 1 192 ? 19.984 -18.297 -11.477 1 94.75 192 VAL B C 1
ATOM 6459 O O . VAL B 1 192 ? 20.938 -18.625 -12.188 1 94.75 192 VAL B O 1
ATOM 6462 N N . ASP B 1 193 ? 18.812 -18.297 -11.883 1 95 193 ASP B N 1
ATOM 6463 C CA . ASP B 1 193 ? 18.438 -18.562 -13.266 1 95 193 ASP B CA 1
ATOM 6464 C C . ASP B 1 193 ? 17.797 -17.344 -13.914 1 95 193 ASP B C 1
ATOM 6466 O O . ASP B 1 193 ? 17.188 -16.516 -13.227 1 95 193 ASP B O 1
ATOM 6470 N N . VAL B 1 194 ? 17.984 -17.156 -15.234 1 96.62 194 VAL B N 1
ATOM 6471 C CA . VAL B 1 194 ? 17.516 -15.953 -15.914 1 96.62 194 VAL B CA 1
ATOM 6472 C C . VAL B 1 194 ? 16.797 -16.328 -17.203 1 96.62 194 VAL B C 1
ATOM 6474 O O . VAL B 1 194 ? 17.172 -17.297 -17.859 1 96.62 194 VAL B O 1
ATOM 6477 N N . SER B 1 195 ? 15.773 -15.617 -17.516 1 96.56 195 SER B N 1
ATOM 6478 C CA . SER B 1 195 ? 15.062 -15.727 -18.781 1 96.56 195 SER B CA 1
ATOM 6479 C C . SER B 1 195 ? 14.648 -14.359 -19.297 1 96.56 195 SER B C 1
ATOM 6481 O O . SER B 1 195 ? 14.32 -13.461 -18.516 1 96.56 195 SER B O 1
ATOM 6483 N N . THR B 1 196 ? 14.773 -14.133 -20.594 1 96.5 196 THR B N 1
ATOM 6484 C CA . THR B 1 196 ? 14.273 -12.953 -21.281 1 96.5 196 THR B CA 1
ATOM 6485 C C . THR B 1 196 ? 13.172 -13.336 -22.266 1 96.5 196 THR B C 1
ATOM 6487 O O . THR B 1 196 ? 13.359 -14.219 -23.109 1 96.5 196 THR B O 1
ATOM 6490 N N . LEU B 1 197 ? 12.039 -12.727 -22.078 1 94.81 197 LEU B N 1
ATOM 6491 C CA . LEU B 1 197 ? 10.977 -13.008 -23.031 1 94.81 197 LEU B CA 1
ATOM 6492 C C . LEU B 1 197 ? 11.266 -12.359 -24.375 1 94.81 197 LEU B C 1
ATOM 6494 O O . LEU B 1 197 ? 11.289 -11.133 -24.484 1 94.81 197 LEU B O 1
ATOM 6498 N N . HIS B 1 198 ? 11.555 -13.141 -25.328 1 82.81 198 HIS B N 1
ATOM 6499 C CA . HIS B 1 198 ? 12 -12.727 -26.656 1 82.81 198 HIS B CA 1
ATOM 6500 C C . HIS B 1 198 ? 11.531 -13.703 -27.719 1 82.81 198 HIS B C 1
ATOM 6502 O O . HIS B 1 198 ? 11.016 -14.781 -27.406 1 82.81 198 HIS B O 1
ATOM 6508 N N . ASP B 1 199 ? 11.727 -13.305 -28.938 1 78.69 199 ASP B N 1
ATOM 6509 C CA . ASP B 1 199 ? 11.305 -14.156 -30.047 1 78.69 199 ASP B CA 1
ATOM 6510 C C . ASP B 1 199 ? 12.156 -15.422 -30.125 1 78.69 199 ASP B C 1
ATOM 6512 O O . ASP B 1 199 ? 11.695 -16.453 -30.594 1 78.69 199 ASP B O 1
ATOM 6516 N N . ASP B 1 200 ? 13.266 -15.305 -29.516 1 78.44 200 ASP B N 1
ATOM 6517 C CA . ASP B 1 200 ? 14.117 -16.484 -29.453 1 78.44 200 ASP B CA 1
ATOM 6518 C C . ASP B 1 200 ? 13.727 -17.375 -28.266 1 78.44 200 ASP B C 1
ATOM 6520 O O . ASP B 1 200 ? 13.984 -17.016 -27.109 1 78.44 200 ASP B O 1
ATOM 6524 N N . PRO B 1 201 ? 13.141 -18.531 -28.609 1 78.12 201 PRO B N 1
ATOM 6525 C CA . PRO B 1 201 ? 12.703 -19.406 -27.531 1 78.12 201 PRO B CA 1
ATOM 6526 C C . PRO B 1 201 ? 13.852 -19.828 -26.625 1 78.12 201 PRO B C 1
ATOM 6528 O O . PRO B 1 201 ? 13.641 -20.109 -25.438 1 78.12 201 PRO B O 1
ATOM 6531 N N . ALA B 1 202 ? 15.031 -19.844 -27.156 1 78.31 202 ALA B N 1
ATOM 6532 C CA . ALA B 1 202 ? 16.172 -20.281 -26.375 1 78.31 202 ALA B CA 1
ATOM 6533 C C . ALA B 1 202 ? 16.438 -19.359 -25.203 1 78.31 202 ALA B C 1
ATOM 6535 O O . ALA B 1 202 ? 16.875 -19.797 -24.125 1 78.31 202 ALA B O 1
ATOM 6536 N N . ILE B 1 203 ? 16.125 -18.156 -25.391 1 84.69 203 ILE B N 1
ATOM 6537 C CA . ILE B 1 203 ? 16.422 -17.203 -24.328 1 84.69 203 ILE B CA 1
ATOM 6538 C C . ILE B 1 203 ? 15.203 -17.062 -23.406 1 84.69 203 ILE B C 1
ATOM 6540 O O . ILE B 1 203 ? 15.305 -16.484 -22.328 1 84.69 203 ILE B O 1
ATOM 6544 N N . CYS B 1 204 ? 14.102 -17.672 -23.797 1 91.38 204 CYS B N 1
ATOM 6545 C CA . CYS B 1 204 ? 12.898 -17.641 -22.984 1 91.38 204 CYS B CA 1
ATOM 6546 C C . CYS B 1 204 ? 12.961 -18.688 -21.875 1 91.38 204 CYS B C 1
ATOM 6548 O O . CYS B 1 204 ? 12.25 -18.578 -20.875 1 91.38 204 CYS B O 1
ATOM 6550 N N . VAL B 1 205 ? 13.75 -19.688 -22.125 1 92.19 205 VAL B N 1
ATOM 6551 C CA . VAL B 1 205 ? 13.875 -20.75 -21.141 1 92.19 205 VAL B CA 1
ATOM 6552 C C . VAL B 1 205 ? 14.82 -20.328 -20.031 1 92.19 205 VAL B C 1
ATOM 6554 O O . VAL B 1 205 ? 15.852 -19.703 -20.281 1 92.19 205 VAL B O 1
ATOM 6557 N N . MET B 1 206 ? 14.484 -20.656 -18.859 1 92.25 206 MET B N 1
ATOM 6558 C CA . MET B 1 206 ? 15.328 -20.328 -17.719 1 92.25 206 MET B CA 1
ATOM 6559 C C . MET B 1 206 ? 16.688 -21.016 -17.828 1 92.25 206 MET B C 1
ATOM 6561 O O . MET B 1 206 ? 16.75 -22.234 -18.078 1 92.25 206 MET B O 1
ATOM 6565 N N . LYS B 1 207 ? 17.719 -20.25 -17.672 1 91.81 207 LYS B N 1
ATOM 6566 C CA . LYS B 1 207 ? 19.094 -20.75 -17.703 1 91.81 207 LYS B CA 1
ATOM 6567 C C . LYS B 1 207 ? 19.922 -20.125 -16.594 1 91.81 207 LYS B C 1
ATOM 6569 O O . LYS B 1 207 ? 19.578 -19.047 -16.078 1 91.81 207 LYS B O 1
ATOM 6574 N N . PRO B 1 208 ? 20.922 -20.844 -16.234 1 90.38 208 PRO B N 1
ATOM 6575 C CA . PRO B 1 208 ? 21.797 -20.219 -15.227 1 90.38 208 PRO B CA 1
ATOM 6576 C C . PRO B 1 208 ? 22.312 -18.859 -15.648 1 90.38 208 PRO B C 1
ATOM 6578 O O . PRO B 1 208 ? 22.641 -18.656 -16.828 1 90.38 208 PRO B O 1
ATOM 6581 N N . GLN B 1 209 ? 22.375 -17.906 -14.766 1 94.88 209 GLN B N 1
ATOM 6582 C CA . GLN B 1 209 ? 22.844 -16.547 -15.039 1 94.88 209 GLN B CA 1
ATOM 6583 C C . GLN B 1 209 ? 24.312 -16.547 -15.43 1 94.88 209 GLN B C 1
ATOM 6585 O O . GLN B 1 209 ? 25.125 -17.25 -14.82 1 94.88 209 GLN B O 1
ATOM 6590 N N . GLU B 1 210 ? 24.672 -15.766 -16.422 1 93.31 210 GLU B N 1
ATOM 6591 C CA . GLU B 1 210 ? 26.047 -15.633 -16.891 1 93.31 210 GLU B CA 1
ATOM 6592 C C . GLU B 1 210 ? 26.828 -14.656 -16.016 1 93.31 210 GLU B C 1
ATOM 6594 O O . GLU B 1 210 ? 26.266 -13.969 -15.164 1 93.31 210 GLU B O 1
ATOM 6599 N N . GLN B 1 211 ? 28.078 -14.578 -16.281 1 92.94 211 GLN B N 1
ATOM 6600 C CA . GLN B 1 211 ? 29.031 -13.852 -15.445 1 92.94 211 GLN B CA 1
ATOM 6601 C C . GLN B 1 211 ? 28.672 -12.375 -15.367 1 92.94 211 GLN B C 1
ATOM 6603 O O . GLN B 1 211 ? 28.812 -11.75 -14.312 1 92.94 211 GLN B O 1
ATOM 6608 N N . PHE B 1 212 ? 28.188 -11.812 -16.484 1 94.69 212 PHE B N 1
ATOM 6609 C CA . PHE B 1 212 ? 27.906 -10.383 -16.484 1 94.69 212 PHE B CA 1
ATOM 6610 C C . PHE B 1 212 ? 26.422 -10.125 -16.656 1 94.69 212 PHE B C 1
ATOM 6612 O O . PHE B 1 212 ? 26.016 -9.07 -17.156 1 94.69 212 PHE B O 1
ATOM 6619 N N . GLY B 1 213 ? 25.672 -11.117 -16.344 1 95.75 213 GLY B N 1
ATOM 6620 C CA . GLY B 1 213 ? 24.234 -10.953 -16.391 1 95.75 213 GLY B CA 1
ATOM 6621 C C . GLY B 1 213 ? 23.672 -11.055 -17.797 1 95.75 213 GLY B C 1
ATOM 6622 O O . GLY B 1 213 ? 24.172 -11.82 -18.625 1 95.75 213 GLY B O 1
ATOM 6623 N N . ARG B 1 214 ? 22.531 -10.484 -17.969 1 95.19 214 ARG B N 1
ATOM 6624 C CA . ARG B 1 214 ? 21.781 -10.594 -19.219 1 95.19 214 ARG B CA 1
ATOM 6625 C C . ARG B 1 214 ? 21.516 -9.211 -19.812 1 95.19 214 ARG B C 1
ATOM 6627 O O . ARG B 1 214 ? 21.234 -8.258 -19.078 1 95.19 214 ARG B O 1
ATOM 6634 N N . ASP B 1 215 ? 21.625 -9.156 -21.125 1 93.31 215 ASP B N 1
ATOM 6635 C CA . ASP B 1 215 ? 21.266 -7.934 -21.844 1 93.31 215 ASP B CA 1
ATOM 6636 C C . ASP B 1 215 ? 19.812 -7.551 -21.578 1 93.31 215 ASP B C 1
ATOM 6638 O O . ASP B 1 215 ? 18.938 -8.414 -21.516 1 93.31 215 ASP B O 1
ATOM 6642 N N . TYR B 1 216 ? 19.594 -6.254 -21.391 1 93.25 216 TYR B N 1
ATOM 6643 C CA . TYR B 1 216 ? 18.234 -5.73 -21.266 1 93.25 216 TYR B CA 1
ATOM 6644 C C . TYR B 1 216 ? 17.969 -4.668 -22.328 1 93.25 216 TYR B C 1
ATOM 6646 O O . TYR B 1 216 ? 18.641 -3.631 -22.359 1 93.25 216 TYR B O 1
ATOM 6654 N N . LYS B 1 217 ? 16.984 -4.926 -23.109 1 88.56 217 LYS B N 1
ATOM 6655 C CA . LYS B 1 217 ? 16.5 -3.945 -24.078 1 88.56 217 LYS B CA 1
ATOM 6656 C C . LYS B 1 217 ? 15.188 -3.316 -23.625 1 88.56 217 LYS B C 1
ATOM 6658 O O . LYS B 1 217 ? 14.469 -3.893 -22.797 1 88.56 217 LYS B O 1
ATOM 6663 N N . GLU B 1 218 ? 14.867 -2.109 -24 1 81.81 218 GLU B N 1
ATOM 6664 C CA . GLU B 1 218 ? 13.773 -1.266 -23.531 1 81.81 218 GLU B CA 1
ATOM 6665 C C . GLU B 1 218 ? 12.461 -2.047 -23.484 1 81.81 218 GLU B C 1
ATOM 6667 O O . GLU B 1 218 ? 11.695 -1.916 -22.531 1 81.81 218 GLU B O 1
ATOM 6672 N N . ASP B 1 219 ? 12.133 -2.914 -24.312 1 82.75 219 ASP B N 1
ATOM 6673 C CA . ASP B 1 219 ? 10.836 -3.58 -24.312 1 82.75 219 ASP B CA 1
ATOM 6674 C C . ASP B 1 219 ? 10.953 -5.027 -23.844 1 82.75 219 ASP B C 1
ATOM 6676 O O . ASP B 1 219 ? 10 -5.805 -23.953 1 82.75 219 ASP B O 1
ATOM 6680 N N . ASP B 1 220 ? 12.086 -5.305 -23.188 1 91.62 220 ASP B N 1
ATOM 6681 C CA . ASP B 1 220 ? 12.281 -6.676 -22.734 1 91.62 220 ASP B CA 1
ATOM 6682 C C . ASP B 1 220 ? 11.531 -6.934 -21.422 1 91.62 220 ASP B C 1
ATOM 6684 O O . ASP B 1 220 ? 11.18 -5.996 -20.703 1 91.62 220 ASP B O 1
ATOM 6688 N N . VAL B 1 221 ? 11.156 -8.148 -21.297 1 96.75 221 VAL B N 1
ATOM 6689 C CA . VAL B 1 221 ? 10.805 -8.672 -19.984 1 96.75 221 VAL B CA 1
ATOM 6690 C C . VAL B 1 221 ? 11.906 -9.602 -19.484 1 96.75 221 VAL B C 1
ATOM 6692 O O . VAL B 1 221 ? 12.133 -10.672 -20.062 1 96.75 221 VAL B O 1
ATOM 6695 N N . LEU B 1 222 ? 12.609 -9.141 -18.516 1 97.5 222 LEU B N 1
ATOM 6696 C CA . LEU B 1 222 ? 13.695 -9.922 -17.953 1 97.5 222 LEU B CA 1
ATOM 6697 C C . LEU B 1 222 ? 13.305 -10.469 -16.578 1 97.5 222 LEU B C 1
ATOM 6699 O O . LEU B 1 222 ? 12.953 -9.703 -15.68 1 97.5 222 LEU B O 1
ATOM 6703 N N . LEU B 1 223 ? 13.32 -11.773 -16.453 1 98.19 223 LEU B N 1
ATOM 6704 C CA . LEU B 1 223 ? 13.008 -12.453 -15.203 1 98.19 223 LEU B CA 1
ATOM 6705 C C . LEU B 1 223 ? 14.25 -13.133 -14.633 1 98.19 223 LEU B C 1
ATOM 6707 O O . LEU B 1 223 ? 14.938 -13.883 -15.336 1 98.19 223 LEU B O 1
ATOM 6711 N N . ILE B 1 224 ? 14.539 -12.844 -13.391 1 98.31 224 ILE B N 1
ATOM 6712 C CA . ILE B 1 224 ? 15.656 -13.484 -12.711 1 98.31 224 ILE B CA 1
ATOM 6713 C C . ILE B 1 224 ? 15.148 -14.211 -11.469 1 98.31 224 ILE B C 1
ATOM 6715 O O . ILE B 1 224 ? 14.648 -13.586 -10.531 1 98.31 224 ILE B O 1
ATOM 6719 N N . ASN B 1 225 ? 15.328 -15.523 -11.453 1 97.94 225 ASN B N 1
ATOM 6720 C CA . ASN B 1 225 ? 14.891 -16.375 -10.352 1 97.94 225 ASN B CA 1
ATOM 6721 C C . ASN B 1 225 ? 16.047 -16.703 -9.406 1 97.94 225 ASN B C 1
ATOM 6723 O O . ASN B 1 225 ? 17.078 -17.234 -9.828 1 97.94 225 ASN B O 1
ATOM 6727 N N . VAL B 1 226 ? 15.836 -16.375 -8.188 1 97.19 226 VAL B N 1
ATOM 6728 C CA . VAL B 1 226 ? 16.734 -16.828 -7.137 1 97.19 226 VAL B CA 1
ATOM 6729 C C . VAL B 1 226 ? 16.031 -17.859 -6.266 1 97.19 226 VAL B C 1
ATOM 6731 O O . VAL B 1 226 ? 15.008 -17.562 -5.645 1 97.19 226 VAL B O 1
ATOM 6734 N N . THR B 1 227 ? 16.547 -19.031 -6.27 1 94.88 227 THR B N 1
ATOM 6735 C CA . THR B 1 227 ? 16.047 -20.078 -5.379 1 94.88 227 THR B CA 1
ATOM 6736 C C . THR B 1 227 ? 17.016 -20.312 -4.227 1 94.88 227 THR B C 1
ATOM 6738 O O . THR B 1 227 ? 18.203 -20.547 -4.449 1 94.88 227 THR B O 1
ATOM 6741 N N . ALA B 1 228 ? 16.484 -20.219 -3.008 1 92.75 228 ALA B N 1
ATOM 6742 C CA . ALA B 1 228 ? 17.344 -20.359 -1.836 1 92.75 228 ALA B CA 1
ATOM 6743 C C . ALA B 1 228 ? 16.594 -20.984 -0.67 1 92.75 228 ALA B C 1
ATOM 6745 O O . ALA B 1 228 ? 15.367 -20.828 -0.559 1 92.75 228 ALA B O 1
ATOM 6746 N N . PRO B 1 229 ? 17.328 -21.703 0.177 1 88.88 229 PRO B N 1
ATOM 6747 C CA . PRO B 1 229 ? 16.672 -22.234 1.38 1 88.88 229 PRO B CA 1
ATOM 6748 C C . PRO B 1 229 ? 16.094 -21.141 2.271 1 88.88 229 PRO B C 1
ATOM 6750 O O . PRO B 1 229 ? 15.031 -21.312 2.863 1 88.88 229 PRO B O 1
ATOM 6753 N N . ASN B 1 230 ? 16.844 -20 2.396 1 90.25 230 ASN B N 1
ATOM 6754 C CA . ASN B 1 230 ? 16.391 -18.844 3.172 1 90.25 230 ASN B CA 1
ATOM 6755 C C . ASN B 1 230 ? 16.719 -17.531 2.461 1 90.25 230 ASN B C 1
ATOM 6757 O O . ASN B 1 230 ? 17.828 -17.016 2.551 1 90.25 230 ASN B O 1
ATOM 6761 N N . ILE B 1 231 ? 15.727 -16.953 1.893 1 94 231 ILE B N 1
ATOM 6762 C CA . ILE B 1 231 ? 15.945 -15.734 1.118 1 94 231 ILE B CA 1
ATOM 6763 C C . ILE B 1 231 ? 16.203 -14.562 2.061 1 94 231 ILE B C 1
ATOM 6765 O O . ILE B 1 231 ? 16.766 -13.547 1.659 1 94 231 ILE B O 1
ATOM 6769 N N . ASN B 1 232 ? 15.805 -14.688 3.309 1 90.25 232 ASN B N 1
ATOM 6770 C CA . ASN B 1 232 ? 15.953 -13.594 4.266 1 90.25 232 ASN B CA 1
ATOM 6771 C C . ASN B 1 232 ? 17.375 -13.523 4.82 1 90.25 232 ASN B C 1
ATOM 6773 O O . ASN B 1 232 ? 17.734 -12.562 5.508 1 90.25 232 ASN B O 1
ATOM 6777 N N . ALA B 1 233 ? 18.188 -14.5 4.512 1 86.81 233 ALA B N 1
ATOM 6778 C CA . ALA B 1 233 ? 19.578 -14.516 4.953 1 86.81 233 ALA B CA 1
ATOM 6779 C C . ALA B 1 233 ? 20.5 -13.961 3.877 1 86.81 233 ALA B C 1
ATOM 6781 O O . ALA B 1 233 ? 21.719 -13.953 4.043 1 86.81 233 ALA B O 1
ATOM 6782 N N . LEU B 1 234 ? 19.875 -13.453 2.805 1 89.75 234 LEU B N 1
ATOM 6783 C CA . LEU B 1 234 ? 20.672 -13 1.664 1 89.75 234 LEU B CA 1
ATOM 6784 C C . LEU B 1 234 ? 20.359 -11.547 1.329 1 89.75 234 LEU B C 1
ATOM 6786 O O . LEU B 1 234 ? 19.219 -11.102 1.461 1 89.75 234 LEU B O 1
ATOM 6790 N N . ALA B 1 235 ? 21.406 -10.812 0.982 1 90.12 235 ALA B N 1
ATOM 6791 C CA . ALA B 1 235 ? 21.266 -9.57 0.228 1 90.12 235 ALA B CA 1
ATOM 6792 C C . ALA B 1 235 ? 21.422 -9.812 -1.27 1 90.12 235 ALA B C 1
ATOM 6794 O O . ALA B 1 235 ? 22.047 -10.797 -1.681 1 90.12 235 ALA B O 1
ATOM 6795 N N . TYR B 1 236 ? 20.891 -8.984 -2.025 1 95 236 TYR B N 1
ATOM 6796 C CA . TYR B 1 236 ? 20.953 -9.164 -3.473 1 95 236 TYR B CA 1
ATOM 6797 C C . TYR B 1 236 ? 21.578 -7.945 -4.148 1 95 236 TYR B C 1
ATOM 6799 O O . TYR B 1 236 ? 20.969 -6.867 -4.18 1 95 236 TYR B O 1
ATOM 6807 N N . LEU B 1 237 ? 22.734 -8.172 -4.641 1 93.94 237 LEU B N 1
ATOM 6808 C CA . LEU B 1 237 ? 23.438 -7.137 -5.395 1 93.94 237 LEU B CA 1
ATOM 6809 C C . LEU B 1 237 ? 22.953 -7.094 -6.84 1 93.94 237 LEU B C 1
ATOM 6811 O O . LEU B 1 237 ? 23.016 -8.094 -7.551 1 93.94 237 LEU B O 1
ATOM 6815 N N . VAL B 1 238 ? 22.438 -5.977 -7.223 1 96.31 238 VAL B N 1
ATOM 6816 C CA . VAL B 1 238 ? 22.031 -5.754 -8.609 1 96.31 238 VAL B CA 1
ATOM 6817 C C . VAL B 1 238 ? 23.078 -4.906 -9.328 1 96.31 238 VAL B C 1
ATOM 6819 O O . VAL B 1 238 ? 23.203 -3.711 -9.047 1 96.31 238 VAL B O 1
ATOM 6822 N N . ASP B 1 239 ? 23.703 -5.508 -10.281 1 95.06 239 ASP B N 1
ATOM 6823 C CA . ASP B 1 239 ? 24.75 -4.828 -11.023 1 95.06 239 ASP B CA 1
ATOM 6824 C C . ASP B 1 239 ? 24.281 -4.473 -12.438 1 95.06 239 ASP B C 1
ATOM 6826 O O . ASP B 1 239 ? 23.531 -5.227 -13.055 1 95.06 239 ASP B O 1
ATOM 6830 N N . PHE B 1 240 ? 24.781 -3.355 -12.883 1 94.38 240 PHE B N 1
ATOM 6831 C CA . PHE B 1 240 ? 24.547 -2.902 -14.25 1 94.38 240 PHE B CA 1
ATOM 6832 C C . PHE B 1 240 ? 25.859 -2.771 -15.008 1 94.38 240 PHE B C 1
ATOM 6834 O O . PHE B 1 240 ? 26.781 -2.086 -14.562 1 94.38 240 PHE B O 1
ATOM 6841 N N . TYR B 1 241 ? 25.938 -3.473 -16.109 1 94 241 TYR B N 1
ATOM 6842 C CA . TYR B 1 241 ? 27.109 -3.438 -16.953 1 94 241 TYR B CA 1
ATOM 6843 C C . TYR B 1 241 ? 26.781 -2.852 -18.328 1 94 241 TYR B C 1
ATOM 6845 O O . TYR B 1 241 ? 25.641 -2.938 -18.797 1 94 241 TYR B O 1
ATOM 6853 N N . ALA B 1 242 ? 27.734 -2.215 -18.969 1 91.25 242 ALA B N 1
ATOM 6854 C CA . ALA B 1 242 ? 27.594 -1.702 -20.328 1 91.25 242 ALA B CA 1
ATOM 6855 C C . ALA B 1 242 ? 28.891 -1.858 -21.109 1 91.25 242 ALA B C 1
ATOM 6857 O O . ALA B 1 242 ? 29.984 -1.774 -20.531 1 91.25 242 ALA B O 1
ATOM 6858 N N . TYR B 1 243 ? 28.703 -2.135 -22.344 1 87.44 243 TYR B N 1
ATOM 6859 C CA . TYR B 1 243 ? 29.891 -2.15 -23.203 1 87.44 243 TYR B CA 1
ATOM 6860 C C . TYR B 1 243 ? 30.297 -0.735 -23.594 1 87.44 243 TYR B C 1
ATOM 6862 O O . TYR B 1 243 ? 29.438 0.12 -23.828 1 87.44 243 TYR B O 1
ATOM 6870 N N . SER B 1 244 ? 31.578 -0.615 -23.594 1 80.56 244 SER B N 1
ATOM 6871 C CA . SER B 1 244 ? 32.094 0.659 -24.094 1 80.56 244 SER B CA 1
ATOM 6872 C C . SER B 1 244 ? 31.797 0.827 -25.578 1 80.56 244 SER B C 1
ATOM 6874 O O . SER B 1 244 ? 31.719 -0.158 -26.328 1 80.56 244 SER B O 1
ATOM 6876 N N . SER B 1 245 ? 31.547 2.074 -25.984 1 76.44 245 SER B N 1
ATOM 6877 C CA . SER B 1 245 ? 31.328 2.338 -27.406 1 76.44 245 SER B CA 1
ATOM 6878 C C . SER B 1 245 ? 32.531 1.93 -28.234 1 76.44 245 SER B C 1
ATOM 6880 O O . SER B 1 245 ? 32.406 1.642 -29.422 1 76.44 245 SER B O 1
ATOM 6882 N N . ARG B 1 246 ? 33.688 1.915 -27.594 1 79 246 ARG B N 1
ATOM 6883 C CA . ARG B 1 246 ? 34.938 1.592 -28.281 1 79 246 ARG B CA 1
ATOM 6884 C C . ARG B 1 246 ? 35.375 0.16 -27.984 1 79 246 ARG B C 1
ATOM 6886 O O . ARG B 1 246 ? 36.531 -0.216 -28.266 1 79 246 ARG B O 1
ATOM 6893 N N . ALA B 1 247 ? 34.406 -0.555 -27.422 1 74.94 247 ALA B N 1
ATOM 6894 C CA . ALA B 1 247 ? 34.781 -1.885 -26.953 1 74.94 247 ALA B CA 1
ATOM 6895 C C . ALA B 1 247 ? 35 -2.836 -28.125 1 74.94 247 ALA B C 1
ATOM 6897 O O . ALA B 1 247 ? 34.219 -2.828 -29.094 1 74.94 247 ALA B O 1
ATOM 6898 N N . ALA B 1 248 ? 36.156 -3.492 -28.031 1 76.69 248 ALA B N 1
ATOM 6899 C CA . ALA B 1 248 ? 36.375 -4.598 -28.969 1 76.69 248 ALA B CA 1
ATOM 6900 C C . ALA B 1 248 ? 35.5 -5.797 -28.609 1 76.69 248 ALA B C 1
ATOM 6902 O O . ALA B 1 248 ? 34.938 -5.855 -27.516 1 76.69 248 ALA B O 1
ATOM 6903 N N . SER B 1 249 ? 35.25 -6.715 -29.531 1 76.19 249 SER B N 1
ATOM 6904 C CA . SER B 1 249 ? 34.375 -7.855 -29.375 1 76.19 249 SER B CA 1
ATOM 6905 C C . SER B 1 249 ? 34.75 -8.711 -28.172 1 76.19 249 SER B C 1
ATOM 6907 O O . SER B 1 249 ? 33.906 -9.336 -27.547 1 76.19 249 SER B O 1
ATOM 6909 N N . GLU B 1 250 ? 36 -8.617 -27.75 1 81.69 250 GLU B N 1
ATOM 6910 C CA . GLU B 1 250 ? 36.438 -9.5 -26.688 1 81.69 250 GLU B CA 1
ATOM 6911 C C . GLU B 1 250 ? 36.5 -8.773 -25.344 1 81.69 250 GLU B C 1
ATOM 6913 O O . GLU B 1 250 ? 36.688 -9.391 -24.297 1 81.69 250 GLU B O 1
ATOM 6918 N N . ASP B 1 251 ? 36.156 -7.559 -25.438 1 87.25 251 ASP B N 1
ATOM 6919 C CA . ASP B 1 251 ? 36.25 -6.773 -24.219 1 87.25 251 ASP B CA 1
ATOM 6920 C C . ASP B 1 251 ? 35.062 -7.051 -23.297 1 87.25 251 ASP B C 1
ATOM 6922 O O . ASP B 1 251 ? 33.906 -7.16 -23.766 1 87.25 251 ASP B O 1
ATOM 6926 N N . PRO B 1 252 ? 35.375 -7.309 -22.047 1 89.38 252 PRO B N 1
ATOM 6927 C CA . PRO B 1 252 ? 34.25 -7.43 -21.109 1 89.38 252 PRO B CA 1
ATOM 6928 C C . PRO B 1 252 ? 33.5 -6.113 -20.906 1 89.38 252 PRO B C 1
ATOM 6930 O O . PRO B 1 252 ? 34.062 -5.043 -21.188 1 89.38 252 PRO B O 1
ATOM 6933 N N . PRO B 1 253 ? 32.281 -6.191 -20.594 1 92.25 253 PRO B N 1
ATOM 6934 C CA . PRO B 1 253 ? 31.547 -4.953 -20.297 1 92.25 253 PRO B CA 1
ATOM 6935 C C . PRO B 1 253 ? 32.031 -4.25 -19.047 1 92.25 253 PRO B C 1
ATOM 6937 O O . PRO B 1 253 ? 32.688 -4.879 -18.203 1 92.25 253 PRO B O 1
ATOM 6940 N N . CYS B 1 254 ? 31.766 -2.949 -18.969 1 90.25 254 CYS B N 1
ATOM 6941 C CA . CYS B 1 254 ? 32.156 -2.143 -17.812 1 90.25 254 CYS B CA 1
ATOM 6942 C C . CYS B 1 254 ? 31.047 -2.078 -16.781 1 90.25 254 CYS B C 1
ATOM 6944 O O . CYS B 1 254 ? 29.875 -2.006 -17.141 1 90.25 254 CYS B O 1
ATOM 6946 N N . HIS B 1 255 ? 31.469 -2.164 -15.555 1 92.25 255 HIS B N 1
ATOM 6947 C CA . HIS B 1 255 ? 30.531 -2.004 -14.445 1 92.25 255 HIS B CA 1
ATOM 6948 C C . HIS B 1 255 ? 30.109 -0.546 -14.289 1 92.25 255 HIS B C 1
ATOM 6950 O O . HIS B 1 255 ? 30.906 0.29 -13.859 1 92.25 255 HIS B O 1
ATOM 6956 N N . VAL B 1 256 ? 28.875 -0.232 -14.562 1 89.62 256 VAL B N 1
ATOM 6957 C CA . VAL B 1 256 ? 28.422 1.151 -14.625 1 89.62 256 VAL B CA 1
ATOM 6958 C C . VAL B 1 256 ? 27.812 1.557 -13.281 1 89.62 256 VAL B C 1
ATOM 6960 O O . VAL B 1 256 ? 27.969 2.699 -12.844 1 89.62 256 VAL B O 1
ATOM 6963 N N . GLY B 1 257 ? 27.094 0.639 -12.703 1 91.19 257 GLY B N 1
ATOM 6964 C CA . GLY B 1 257 ? 26.422 0.974 -11.453 1 91.19 257 GLY B CA 1
ATOM 6965 C C . GLY B 1 257 ? 25.844 -0.234 -10.75 1 91.19 257 GLY B C 1
ATOM 6966 O O . GLY B 1 257 ? 25.953 -1.359 -11.242 1 91.19 257 GLY B O 1
ATOM 6967 N N . TYR B 1 258 ? 25.281 0.014 -9.562 1 91.88 258 TYR B N 1
ATOM 6968 C CA . TYR B 1 258 ? 24.734 -1.083 -8.766 1 91.88 258 TYR B CA 1
ATOM 6969 C C . TYR B 1 258 ? 23.703 -0.576 -7.762 1 91.88 258 TYR B C 1
ATOM 6971 O O . TYR B 1 258 ? 23.609 0.631 -7.531 1 91.88 258 TYR B O 1
ATOM 6979 N N . THR B 1 259 ? 22.938 -1.411 -7.254 1 93 259 THR B N 1
ATOM 6980 C CA . THR B 1 259 ? 22.078 -1.207 -6.102 1 93 259 THR B CA 1
ATOM 6981 C C . THR B 1 259 ? 21.922 -2.502 -5.309 1 93 259 THR B C 1
ATOM 6983 O O . THR B 1 259 ? 22.344 -3.564 -5.754 1 93 259 THR B O 1
ATOM 6986 N N . TYR B 1 260 ? 21.375 -2.451 -4.051 1 91.5 260 TYR B N 1
ATOM 6987 C CA . TYR B 1 260 ? 21.156 -3.623 -3.213 1 91.5 260 TYR B CA 1
ATOM 6988 C C . TYR B 1 260 ? 19.672 -3.764 -2.859 1 91.5 260 TYR B C 1
ATOM 6990 O O . TYR B 1 260 ? 19 -2.768 -2.596 1 91.5 260 TYR B O 1
ATOM 6998 N N . VAL B 1 261 ? 19.266 -4.922 -2.896 1 95 261 VAL B N 1
ATOM 6999 C CA . VAL B 1 261 ? 17.969 -5.281 -2.344 1 95 261 VAL B CA 1
ATOM 7000 C C . VAL B 1 261 ? 18.156 -6.109 -1.074 1 95 261 VAL B C 1
ATOM 7002 O O . VAL B 1 261 ? 18.828 -7.141 -1.092 1 95 261 VAL B O 1
ATOM 7005 N N . LEU B 1 262 ? 17.594 -5.68 0.001 1 91.06 262 LEU B N 1
ATOM 7006 C CA . LEU B 1 262 ? 17.688 -6.383 1.274 1 91.06 262 LEU B CA 1
ATOM 7007 C C . LEU B 1 262 ? 16.359 -7.016 1.661 1 91.06 262 LEU B C 1
ATOM 7009 O O . LEU B 1 262 ? 15.305 -6.555 1.225 1 91.06 262 LEU B O 1
ATOM 7013 N N . PRO B 1 263 ? 16.422 -8.07 2.445 1 90.31 263 PRO B N 1
ATOM 7014 C CA . PRO B 1 263 ? 15.219 -8.844 2.742 1 90.31 263 PRO B CA 1
ATOM 7015 C C . PRO B 1 263 ? 14.133 -8.016 3.42 1 90.31 263 PRO B C 1
ATOM 7017 O O . PRO B 1 263 ? 12.938 -8.25 3.197 1 90.31 263 PRO B O 1
ATOM 7020 N N . ASN B 1 264 ? 14.5 -7.07 4.234 1 88.25 264 ASN B N 1
ATOM 7021 C CA . ASN B 1 264 ? 13.508 -6.305 4.977 1 88.25 264 ASN B CA 1
ATOM 7022 C C . ASN B 1 264 ? 12.727 -5.363 4.062 1 88.25 264 ASN B C 1
ATOM 7024 O O . ASN B 1 264 ? 11.75 -4.746 4.488 1 88.25 264 ASN B O 1
ATOM 7028 N N . MET B 1 265 ? 13.141 -5.238 2.799 1 91.06 265 MET B N 1
ATOM 7029 C CA . MET B 1 265 ? 12.461 -4.375 1.832 1 91.06 265 MET B CA 1
ATOM 7030 C C . MET B 1 265 ? 11.242 -5.074 1.244 1 91.06 265 MET B C 1
ATOM 7032 O O . MET B 1 265 ? 10.383 -4.43 0.636 1 91.06 265 MET B O 1
ATOM 7036 N N . PHE B 1 266 ? 11.141 -6.371 1.375 1 93.44 266 PHE B N 1
ATOM 7037 C CA . PHE B 1 266 ? 9.992 -7.113 0.877 1 93.44 266 PHE B CA 1
ATOM 7038 C C . PHE B 1 266 ? 8.82 -7.008 1.847 1 93.44 266 PHE B C 1
ATOM 7040 O O . PHE B 1 266 ? 8.922 -7.434 3 1 93.44 266 PHE B O 1
ATOM 7047 N N . LYS B 1 267 ? 7.711 -6.469 1.368 1 89.06 267 LYS B N 1
ATOM 7048 C CA . LYS B 1 267 ? 6.586 -6.227 2.264 1 89.06 267 LYS B CA 1
ATOM 7049 C C . LYS B 1 267 ? 5.504 -7.285 2.086 1 89.06 267 LYS B C 1
ATOM 7051 O O . LYS B 1 267 ? 4.746 -7.566 3.018 1 89.06 267 LYS B O 1
ATOM 7056 N N . SER B 1 268 ? 5.266 -7.848 0.942 1 94.31 268 SER B N 1
ATOM 7057 C CA . SER B 1 268 ? 4.297 -8.883 0.594 1 94.31 268 SER B CA 1
ATOM 7058 C C . SER B 1 268 ? 4.902 -9.898 -0.37 1 94.31 268 SER B C 1
ATOM 7060 O O . SER B 1 268 ? 6.078 -9.805 -0.723 1 94.31 268 SER B O 1
ATOM 7062 N N . SER B 1 269 ? 4.109 -10.914 -0.72 1 97.81 269 SER B N 1
ATOM 7063 C CA . SER B 1 269 ? 4.605 -11.938 -1.635 1 97.81 269 SER B CA 1
ATOM 7064 C C . SER B 1 269 ? 4.953 -11.344 -2.996 1 97.81 269 SER B C 1
ATOM 7066 O O . SER B 1 269 ? 5.789 -11.883 -3.721 1 97.81 269 SER B O 1
ATOM 7068 N N . GLU B 1 270 ? 4.277 -10.297 -3.309 1 97.69 270 GLU B N 1
ATOM 7069 C CA . GLU B 1 270 ? 4.57 -9.609 -4.562 1 97.69 270 GLU B CA 1
ATOM 7070 C C . GLU B 1 270 ? 4.605 -8.094 -4.363 1 97.69 270 GLU B C 1
ATOM 7072 O O . GLU B 1 270 ? 3.963 -7.566 -3.455 1 97.69 270 GLU B O 1
ATOM 7077 N N . GLY B 1 271 ? 5.398 -7.441 -5.133 1 95.38 271 GLY B N 1
ATOM 7078 C CA . GLY B 1 271 ? 5.52 -5.996 -5.051 1 95.38 271 GLY B CA 1
ATOM 7079 C C . GLY B 1 271 ? 6.559 -5.426 -5.996 1 95.38 271 GLY B C 1
ATOM 7080 O O . GLY B 1 271 ? 6.996 -6.105 -6.926 1 95.38 271 GLY B O 1
ATOM 7081 N N . ALA B 1 272 ? 6.844 -4.145 -5.844 1 95.06 272 ALA B N 1
ATOM 7082 C CA . ALA B 1 272 ? 7.848 -3.445 -6.637 1 95.06 272 ALA B CA 1
ATOM 7083 C C . ALA B 1 272 ? 8.711 -2.547 -5.758 1 95.06 272 ALA B C 1
ATOM 7085 O O . ALA B 1 272 ? 8.25 -2.037 -4.734 1 95.06 272 ALA B O 1
ATOM 7086 N N . LEU B 1 273 ? 9.945 -2.404 -6.102 1 95.19 273 LEU B N 1
ATOM 7087 C CA . LEU B 1 273 ? 10.914 -1.561 -5.41 1 95.19 273 LEU B CA 1
ATOM 7088 C C . LEU B 1 273 ? 11.469 -0.493 -6.344 1 95.19 273 LEU B C 1
ATOM 7090 O O . LEU B 1 273 ? 11.859 -0.794 -7.477 1 95.19 273 LEU B O 1
ATOM 7094 N N . ASP B 1 274 ? 11.438 0.757 -5.984 1 92.75 274 ASP B N 1
ATOM 7095 C CA . ASP B 1 274 ? 12.164 1.837 -6.648 1 92.75 274 ASP B CA 1
ATOM 7096 C C . ASP B 1 274 ? 13.453 2.172 -5.898 1 92.75 274 ASP B C 1
ATOM 7098 O O . ASP B 1 274 ? 13.414 2.676 -4.773 1 92.75 274 ASP B O 1
ATOM 7102 N N . LEU B 1 275 ? 14.531 1.899 -6.5 1 93.81 275 LEU B N 1
ATOM 7103 C CA . LEU B 1 275 ? 15.805 2.023 -5.805 1 93.81 275 LEU B CA 1
ATOM 7104 C C . LEU B 1 275 ? 16.766 2.924 -6.582 1 93.81 275 LEU B C 1
ATOM 7106 O O . LEU B 1 275 ? 16.75 2.932 -7.816 1 93.81 275 LEU B O 1
ATOM 7110 N N . PRO B 1 276 ? 17.594 3.672 -5.895 1 90.12 276 PRO B N 1
ATOM 7111 C CA . PRO B 1 276 ? 18.625 4.438 -6.586 1 90.12 276 PRO B CA 1
ATOM 7112 C C . PRO B 1 276 ? 19.75 3.559 -7.125 1 90.12 276 PRO B C 1
ATOM 7114 O O . PRO B 1 276 ? 20.141 2.578 -6.484 1 90.12 276 PRO B O 1
ATOM 7117 N N . VAL B 1 277 ? 20.156 3.883 -8.289 1 91.31 277 VAL B N 1
ATOM 7118 C CA . VAL B 1 277 ? 21.328 3.246 -8.875 1 91.31 277 VAL B CA 1
ATOM 7119 C C . VAL B 1 277 ? 22.562 4.117 -8.641 1 91.31 277 VAL B C 1
ATOM 7121 O O . VAL B 1 277 ? 22.578 5.293 -9.016 1 91.31 277 VAL B O 1
ATOM 7124 N N . THR B 1 278 ? 23.547 3.525 -8.039 1 85.81 278 THR B N 1
ATOM 7125 C CA . THR B 1 278 ? 24.75 4.27 -7.695 1 85.81 278 THR B CA 1
ATOM 7126 C C . THR B 1 278 ? 25.859 4.012 -8.719 1 85.81 278 THR B C 1
ATOM 7128 O O . THR B 1 278 ? 26.078 2.869 -9.117 1 85.81 278 THR B O 1
ATOM 7131 N N . CYS B 1 279 ? 26.406 5.117 -9.086 1 83.44 279 CYS B N 1
ATOM 7132 C CA . CYS B 1 279 ? 27.547 5 -10 1 83.44 279 CYS B CA 1
ATOM 7133 C C . CYS B 1 279 ? 28.719 4.309 -9.328 1 83.44 279 CYS B C 1
ATOM 7135 O O . CYS B 1 279 ? 29.078 4.641 -8.195 1 83.44 279 CYS B O 1
ATOM 7137 N N . ASN B 1 280 ? 29.266 3.385 -10.023 1 78 280 ASN B N 1
ATOM 7138 C CA . ASN B 1 280 ? 30.375 2.623 -9.469 1 78 280 ASN B CA 1
ATOM 7139 C C . ASN B 1 280 ? 31.625 3.494 -9.281 1 78 280 ASN B C 1
ATOM 7141 O O . ASN B 1 280 ? 32.344 3.352 -8.297 1 78 280 ASN B O 1
ATOM 7145 N N . VAL B 1 281 ? 31.766 4.367 -10.18 1 74.25 281 VAL B N 1
ATOM 7146 C CA . VAL B 1 281 ? 33 5.145 -10.195 1 74.25 281 VAL B CA 1
ATOM 7147 C C . VAL B 1 281 ? 32.844 6.395 -9.336 1 74.25 281 VAL B C 1
ATOM 7149 O O . VAL B 1 281 ? 33.656 6.648 -8.438 1 74.25 281 VAL B O 1
ATOM 7152 N N . LYS B 1 282 ? 31.703 7.133 -9.547 1 72.31 282 LYS B N 1
ATOM 7153 C CA . LYS B 1 282 ? 31.547 8.445 -8.93 1 72.31 282 LYS B CA 1
ATOM 7154 C C . LYS B 1 282 ? 30.75 8.359 -7.633 1 72.31 282 LYS B C 1
ATOM 7156 O O . LYS B 1 282 ? 30.703 9.32 -6.863 1 72.31 282 LYS B O 1
ATOM 7161 N N . HIS B 1 283 ? 30.141 7.246 -7.441 1 73.44 283 HIS B N 1
ATOM 7162 C CA . HIS B 1 283 ? 29.328 7.023 -6.25 1 73.44 283 HIS B CA 1
ATOM 7163 C C . HIS B 1 283 ? 28.203 8.047 -6.148 1 73.44 283 HIS B C 1
ATOM 7165 O O . HIS B 1 283 ? 27.891 8.531 -5.059 1 73.44 283 HIS B O 1
ATOM 7171 N N . ARG B 1 284 ? 27.781 8.461 -7.293 1 76.69 284 ARG B N 1
ATOM 7172 C CA . ARG B 1 284 ? 26.625 9.344 -7.41 1 76.69 284 ARG B CA 1
ATOM 7173 C C . ARG B 1 284 ? 25.438 8.617 -8.016 1 76.69 284 ARG B C 1
ATOM 7175 O O . ARG B 1 284 ? 25.594 7.582 -8.664 1 76.69 284 ARG B O 1
ATOM 7182 N N . PRO B 1 285 ? 24.312 9.195 -7.715 1 81.31 285 PRO B N 1
ATOM 7183 C CA . PRO B 1 285 ? 23.156 8.531 -8.312 1 81.31 285 PRO B CA 1
ATOM 7184 C C . PRO B 1 285 ? 23.125 8.656 -9.836 1 81.31 285 PRO B C 1
ATOM 7186 O O . PRO B 1 285 ? 23.312 9.75 -10.375 1 81.31 285 PRO B O 1
ATOM 7189 N N . LEU B 1 286 ? 22.953 7.574 -10.43 1 86.12 286 LEU B N 1
ATOM 7190 C CA . LEU B 1 286 ? 22.797 7.527 -11.883 1 86.12 286 LEU B CA 1
ATOM 7191 C C . LEU B 1 286 ? 21.328 7.637 -12.273 1 86.12 286 LEU B C 1
ATOM 7193 O O . LEU B 1 286 ? 21.016 7.941 -13.43 1 86.12 286 LEU B O 1
ATOM 7197 N N . GLY B 1 287 ? 20.5 7.34 -11.367 1 88.94 287 GLY B N 1
ATOM 7198 C CA . GLY B 1 287 ? 19.062 7.258 -11.586 1 88.94 287 GLY B CA 1
ATOM 7199 C C . GLY B 1 287 ? 18.375 6.25 -10.68 1 88.94 287 GLY B C 1
ATOM 7200 O O . GLY B 1 287 ? 18.797 6.051 -9.539 1 88.94 287 GLY B O 1
ATOM 7201 N N . THR B 1 288 ? 17.25 5.793 -11.164 1 90.38 288 THR B N 1
ATOM 7202 C CA . THR B 1 288 ? 16.5 4.809 -10.391 1 90.38 288 THR B CA 1
ATOM 7203 C C . THR B 1 288 ? 16.172 3.58 -11.234 1 90.38 288 THR B C 1
ATOM 7205 O O . THR B 1 288 ? 16.234 3.635 -12.469 1 90.38 288 THR B O 1
ATOM 7208 N N . VAL B 1 289 ? 15.977 2.535 -10.531 1 94.19 289 VAL B N 1
ATOM 7209 C CA . VAL B 1 289 ? 15.508 1.303 -11.156 1 94.19 289 VAL B CA 1
ATOM 7210 C C . VAL B 1 289 ? 14.25 0.809 -10.438 1 94.19 289 VAL B C 1
ATOM 7212 O O . VAL B 1 289 ? 14.164 0.873 -9.211 1 94.19 289 VAL B O 1
ATOM 7215 N N . ASN B 1 290 ? 13.273 0.489 -11.258 1 94.81 290 ASN B N 1
ATOM 7216 C CA . ASN B 1 290 ? 12.086 -0.182 -10.742 1 94.81 290 ASN B CA 1
ATOM 7217 C C . ASN B 1 290 ? 12.211 -1.7 -10.836 1 94.81 290 ASN B C 1
ATOM 7219 O O . ASN B 1 290 ? 12.406 -2.242 -11.93 1 94.81 290 ASN B O 1
ATOM 7223 N N . ILE B 1 291 ? 12.133 -2.42 -9.711 1 97.56 291 ILE B N 1
ATOM 7224 C CA . ILE B 1 291 ? 12.289 -3.869 -9.672 1 97.56 291 ILE B CA 1
ATOM 7225 C C . ILE B 1 291 ? 11.031 -4.516 -9.109 1 97.56 291 ILE B C 1
ATOM 7227 O O . ILE B 1 291 ? 10.719 -4.344 -7.926 1 97.56 291 ILE B O 1
ATOM 7231 N N . GLY B 1 292 ? 10.328 -5.25 -10 1 97.69 292 GLY B N 1
ATOM 7232 C CA . GLY B 1 292 ? 9.266 -6.094 -9.469 1 97.69 292 GLY B CA 1
ATOM 7233 C C . GLY B 1 292 ? 9.789 -7.34 -8.773 1 97.69 292 GLY B C 1
ATOM 7234 O O . GLY B 1 292 ? 10.859 -7.848 -9.125 1 97.69 292 GLY B O 1
ATOM 7235 N N . TYR B 1 293 ? 9.031 -7.828 -7.801 1 98.38 293 TYR B N 1
ATOM 7236 C CA . TYR B 1 293 ? 9.461 -9.078 -7.18 1 98.38 293 TYR B CA 1
ATOM 7237 C C . TYR B 1 293 ? 8.266 -9.977 -6.883 1 98.38 293 TYR B C 1
ATOM 7239 O O . TYR B 1 293 ? 7.133 -9.492 -6.773 1 98.38 293 TYR B O 1
ATOM 7247 N N . LEU B 1 294 ? 8.508 -11.234 -6.828 1 98.75 294 LEU B N 1
ATOM 7248 C CA . LEU B 1 294 ? 7.586 -12.297 -6.434 1 98.75 294 LEU B CA 1
ATOM 7249 C C . LEU B 1 294 ? 8.273 -13.305 -5.516 1 98.75 294 LEU B C 1
ATOM 7251 O O . LEU B 1 294 ? 9.352 -13.805 -5.836 1 98.75 294 LEU B O 1
ATOM 7255 N N . ILE B 1 295 ? 7.695 -13.523 -4.398 1 98.81 295 ILE B N 1
ATOM 7256 C CA . ILE B 1 295 ? 8.172 -14.539 -3.463 1 98.81 295 ILE B CA 1
ATOM 7257 C C . ILE B 1 295 ? 7.227 -15.734 -3.467 1 98.81 295 ILE B C 1
ATOM 7259 O O . ILE B 1 295 ? 6.027 -15.586 -3.209 1 98.81 295 ILE B O 1
ATOM 7263 N N . VAL B 1 296 ? 7.742 -16.859 -3.779 1 98.81 296 VAL B N 1
ATOM 7264 C CA . VAL B 1 296 ? 6.945 -18.078 -3.764 1 98.81 296 VAL B CA 1
ATOM 7265 C C . VAL B 1 296 ? 7.477 -19.031 -2.689 1 98.81 296 VAL B C 1
ATOM 7267 O O . VAL B 1 296 ? 8.609 -19.5 -2.777 1 98.81 296 VAL B O 1
ATOM 7270 N N . ASN B 1 297 ? 6.68 -19.328 -1.712 1 98.19 297 ASN B N 1
ATOM 7271 C CA . ASN B 1 297 ? 6.984 -20.328 -0.681 1 98.19 297 ASN B CA 1
ATOM 7272 C C . ASN B 1 297 ? 6.426 -21.703 -1.04 1 98.19 297 ASN B C 1
ATOM 7274 O O . ASN B 1 297 ? 5.422 -21.797 -1.747 1 98.19 297 ASN B O 1
ATOM 7278 N N . PRO B 1 298 ? 7.121 -22.719 -0.588 1 96.88 298 PRO B N 1
ATOM 7279 C CA . PRO B 1 298 ? 6.508 -24.031 -0.765 1 96.88 298 PRO B CA 1
ATOM 7280 C C . PRO B 1 298 ? 5.176 -24.172 -0.032 1 96.88 298 PRO B C 1
ATOM 7282 O O . PRO B 1 298 ? 4.867 -23.359 0.854 1 96.88 298 PRO B O 1
ATOM 7285 N N . MET B 1 299 ? 4.402 -25.141 -0.454 1 97.62 299 MET B N 1
ATOM 7286 C CA . MET B 1 299 ? 3.178 -25.453 0.281 1 97.62 299 MET B CA 1
ATOM 7287 C C . MET B 1 299 ? 3.48 -25.766 1.741 1 97.62 299 MET B C 1
ATOM 7289 O O . MET B 1 299 ? 4.477 -26.438 2.041 1 97.62 299 MET B O 1
ATOM 7293 N N . PRO B 1 300 ? 2.564 -25.312 2.602 1 94.81 300 PRO B N 1
ATOM 7294 C CA . PRO B 1 300 ? 2.799 -25.625 4.016 1 94.81 300 PRO B CA 1
ATOM 7295 C C . PRO B 1 300 ? 2.795 -27.125 4.297 1 94.81 300 PRO B C 1
ATOM 7297 O O . PRO B 1 300 ? 3.572 -27.594 5.125 1 94.81 300 PRO B O 1
ATOM 7300 N N . GLU B 1 301 ? 1.968 -27.797 3.598 1 94.56 301 GLU B N 1
ATOM 7301 C CA . GLU B 1 301 ? 1.87 -29.25 3.715 1 94.56 301 GLU B CA 1
ATOM 7302 C C . GLU B 1 301 ? 2.363 -29.938 2.447 1 94.56 301 GLU B C 1
ATOM 7304 O O . GLU B 1 301 ? 2.104 -29.469 1.337 1 94.56 301 GLU B O 1
ATOM 7309 N N . GLN B 1 302 ? 3.1 -30.984 2.688 1 92.81 302 GLN B N 1
ATOM 7310 C CA . GLN B 1 302 ? 3.508 -31.781 1.533 1 92.81 302 GLN B CA 1
ATOM 7311 C C . GLN B 1 302 ? 2.338 -32.594 0.976 1 92.81 302 GLN B C 1
ATOM 7313 O O . GLN B 1 302 ? 1.893 -33.562 1.597 1 92.81 302 GLN B O 1
ATOM 7318 N N . LEU B 1 303 ? 1.901 -32.188 -0.192 1 95.56 303 LEU B N 1
ATOM 7319 C CA . LEU B 1 303 ? 0.728 -32.844 -0.762 1 95.56 303 LEU B CA 1
ATOM 7320 C C . LEU B 1 303 ? 1.056 -33.469 -2.115 1 95.56 303 LEU B C 1
ATOM 7322 O O . LEU B 1 303 ? 0.231 -34.156 -2.691 1 95.56 303 LEU B O 1
ATOM 7326 N N . CYS B 1 304 ? 2.273 -33.219 -2.658 1 95.81 304 CYS B N 1
ATOM 7327 C CA . CYS B 1 304 ? 2.729 -33.781 -3.926 1 95.81 304 CYS B CA 1
ATOM 7328 C C . CYS B 1 304 ? 3.898 -34.719 -3.715 1 95.81 304 CYS B C 1
ATOM 7330 O O . CYS B 1 304 ? 4.574 -34.656 -2.686 1 95.81 304 CYS B O 1
ATOM 7332 N N . ASP B 1 305 ? 4.066 -35.625 -4.641 1 95.88 305 ASP B N 1
ATOM 7333 C CA . ASP B 1 305 ? 5.184 -36.562 -4.617 1 95.88 305 ASP B CA 1
ATOM 7334 C C . ASP B 1 305 ? 5.672 -36.875 -6.031 1 95.88 305 ASP B C 1
ATOM 7336 O O . ASP B 1 305 ? 5.324 -36.156 -6.98 1 95.88 305 ASP B O 1
ATOM 7340 N N . LEU B 1 306 ? 6.516 -37.875 -6.215 1 97.25 306 LEU B N 1
ATOM 7341 C CA . LEU B 1 306 ? 7.172 -38.125 -7.492 1 97.25 306 LEU B CA 1
ATOM 7342 C C . LEU B 1 306 ? 6.508 -39.281 -8.219 1 97.25 306 LEU B C 1
ATOM 7344 O O . LEU B 1 306 ? 7.133 -39.938 -9.07 1 97.25 306 LEU B O 1
ATOM 7348 N N . SER B 1 307 ? 5.258 -39.656 -7.863 1 96.31 307 SER B N 1
ATOM 7349 C CA . SER B 1 307 ? 4.582 -40.781 -8.469 1 96.31 307 SER B CA 1
ATOM 7350 C C . SER B 1 307 ? 4.023 -40.438 -9.844 1 96.31 307 SER B C 1
ATOM 7352 O O . SER B 1 307 ? 3.939 -41.312 -10.727 1 96.31 307 SER B O 1
ATOM 7354 N N . MET B 1 308 ? 3.576 -39.219 -9.922 1 93.12 308 MET B N 1
ATOM 7355 C CA . MET B 1 308 ? 2.955 -38.812 -11.18 1 93.12 308 MET B CA 1
ATOM 7356 C C . MET B 1 308 ? 2.986 -37.281 -11.344 1 93.12 308 MET B C 1
ATOM 7358 O O . MET B 1 308 ? 3.023 -36.562 -10.359 1 93.12 308 MET B O 1
ATOM 7362 N N . SER B 1 309 ? 3.021 -36.875 -12.586 1 94.5 309 SER B N 1
ATOM 7363 C CA . SER B 1 309 ? 2.889 -35.469 -12.93 1 94.5 309 SER B CA 1
ATOM 7364 C C . SER B 1 309 ? 2.082 -35.281 -14.211 1 94.5 309 SER B C 1
ATOM 7366 O O . SER B 1 309 ? 2.299 -36 -15.195 1 94.5 309 SER B O 1
ATOM 7368 N N . LEU B 1 310 ? 1.132 -34.406 -14.109 1 93.44 310 LEU B N 1
ATOM 7369 C CA . LEU B 1 310 ? 0.347 -34.031 -15.289 1 93.44 310 LEU B CA 1
ATOM 7370 C C . LEU B 1 310 ? 0.712 -32.625 -15.773 1 93.44 310 LEU B C 1
ATOM 7372 O O . LEU B 1 310 ? 0.043 -32.094 -16.656 1 93.44 310 LEU B O 1
ATOM 7376 N N . GLY B 1 311 ? 1.751 -32.094 -15.242 1 93.06 311 GLY B N 1
ATOM 7377 C CA . GLY B 1 311 ? 2.115 -30.703 -15.461 1 93.06 311 GLY B CA 1
ATOM 7378 C C . GLY B 1 311 ? 2.273 -30.344 -16.938 1 93.06 311 GLY B C 1
ATOM 7379 O O . GLY B 1 311 ? 1.889 -29.266 -17.359 1 93.06 311 GLY B O 1
ATOM 7380 N N . LYS B 1 312 ? 2.807 -31.266 -17.703 1 92.38 312 LYS B N 1
ATOM 7381 C CA . LYS B 1 312 ? 3.039 -31.016 -19.109 1 92.38 312 LYS B CA 1
ATOM 7382 C C . LYS B 1 312 ? 2.383 -32.094 -19.984 1 92.38 312 LYS B C 1
ATOM 7384 O O . LYS B 1 312 ? 2.705 -32.219 -21.156 1 92.38 312 LYS B O 1
ATOM 7389 N N . PHE B 1 313 ? 1.501 -32.719 -19.422 1 91.25 313 PHE B N 1
ATOM 7390 C CA . PHE B 1 313 ? 0.861 -33.844 -20.125 1 91.25 313 PHE B CA 1
ATOM 7391 C C . PHE B 1 313 ? -0.354 -33.344 -20.906 1 91.25 313 PHE B C 1
ATOM 7393 O O . PHE B 1 313 ? -1.151 -32.562 -20.391 1 91.25 313 PHE B O 1
ATOM 7400 N N . TRP B 1 314 ? -0.426 -33.781 -22.109 1 93.81 314 TRP B N 1
ATOM 7401 C CA . TRP B 1 314 ? -1.617 -33.625 -22.938 1 93.81 314 TRP B CA 1
ATOM 7402 C C . TRP B 1 314 ? -1.812 -34.812 -23.859 1 93.81 314 TRP B C 1
ATOM 7404 O O . TRP B 1 314 ? -0.908 -35.188 -24.609 1 93.81 314 TRP B O 1
ATOM 7414 N N . ASP B 1 315 ? -2.963 -35.406 -23.734 1 91.62 315 ASP B N 1
ATOM 7415 C CA . ASP B 1 315 ? -3.258 -36.531 -24.609 1 91.62 315 ASP B CA 1
ATOM 7416 C C . ASP B 1 315 ? -3.428 -36.094 -26.047 1 91.62 315 ASP B C 1
ATOM 7418 O O . ASP B 1 315 ? -4.262 -35.219 -26.344 1 91.62 315 ASP B O 1
ATOM 7422 N N . PRO B 1 316 ? -2.693 -36.656 -26.891 1 90.25 316 PRO B N 1
ATOM 7423 C CA . PRO B 1 316 ? -2.771 -36.25 -28.297 1 90.25 316 PRO B CA 1
ATOM 7424 C C . PRO B 1 316 ? -4.168 -36.406 -28.891 1 90.25 316 PRO B C 1
ATOM 7426 O O . PRO B 1 316 ? -4.516 -35.75 -29.875 1 90.25 316 PRO B O 1
ATOM 7429 N N . SER B 1 317 ? -4.934 -37.219 -28.312 1 91.94 317 SER B N 1
ATOM 7430 C CA . SER B 1 317 ? -6.281 -37.469 -28.812 1 91.94 317 SER B CA 1
ATOM 7431 C C . SER B 1 317 ? -7.23 -36.344 -28.391 1 91.94 317 SER B C 1
ATOM 7433 O O . SER B 1 317 ? -8.344 -36.219 -28.906 1 91.94 317 SER B O 1
ATOM 7435 N N . TRP B 1 318 ? -6.766 -35.594 -27.469 1 92.56 318 TRP B N 1
ATOM 7436 C CA . TRP B 1 318 ? -7.594 -34.469 -27 1 92.56 318 TRP B CA 1
ATOM 7437 C C . TRP B 1 318 ? -7.516 -33.312 -27.953 1 92.56 318 TRP B C 1
ATOM 7439 O O . TRP B 1 318 ? -6.645 -32.438 -27.812 1 92.56 318 TRP B O 1
ATOM 7449 N N . THR B 1 319 ? -8.414 -33.281 -28.859 1 91.5 319 THR B N 1
ATOM 7450 C CA . THR B 1 319 ? -8.461 -32.219 -29.844 1 91.5 319 THR B CA 1
ATOM 7451 C C . THR B 1 319 ? -9.836 -31.547 -29.844 1 91.5 319 THR B C 1
ATOM 7453 O O . THR B 1 319 ? -10.859 -32.219 -29.812 1 91.5 319 THR B O 1
ATOM 7456 N N . GLY B 1 320 ? -9.789 -30.312 -29.797 1 94.19 320 GLY B N 1
ATOM 7457 C CA . GLY B 1 320 ? -11.031 -29.578 -29.922 1 94.19 320 GLY B CA 1
ATOM 7458 C C . GLY B 1 320 ? -11.984 -29.812 -28.766 1 94.19 320 GLY B C 1
ATOM 7459 O O . GLY B 1 320 ? -13.188 -30 -28.969 1 94.19 320 GLY B O 1
ATOM 7460 N N . LEU B 1 321 ? -11.438 -29.891 -27.609 1 96.44 321 LEU B N 1
ATOM 7461 C CA . LEU B 1 321 ? -12.297 -30.078 -26.453 1 96.44 321 LEU B CA 1
ATOM 7462 C C . LEU B 1 321 ? -13.25 -28.906 -26.281 1 96.44 321 LEU B C 1
ATOM 7464 O O . LEU B 1 321 ? -12.914 -27.766 -26.656 1 96.44 321 LEU B O 1
ATOM 7468 N N . GLU B 1 322 ? -14.414 -29.172 -25.797 1 96.88 322 GLU B N 1
ATOM 7469 C CA . GLU B 1 322 ? -15.406 -28.141 -25.531 1 96.88 322 GLU B CA 1
ATOM 7470 C C . GLU B 1 322 ? -15.562 -27.906 -24.031 1 96.88 322 GLU B C 1
ATOM 7472 O O . GLU B 1 322 ? -15.883 -28.828 -23.281 1 96.88 322 GLU B O 1
ATOM 7477 N N . VAL B 1 323 ? -15.289 -26.703 -23.625 1 97.75 323 VAL B N 1
ATOM 7478 C CA . VAL B 1 323 ? -15.242 -26.328 -22.219 1 97.75 323 VAL B CA 1
ATOM 7479 C C . VAL B 1 323 ? -16.391 -25.391 -21.875 1 97.75 323 VAL B C 1
ATOM 7481 O O . VAL B 1 323 ? -16.578 -24.359 -22.531 1 97.75 323 VAL B O 1
ATOM 7484 N N . GLY B 1 324 ? -17.203 -25.75 -20.844 1 97.06 324 GLY B N 1
ATOM 7485 C CA . GLY B 1 324 ? -18.297 -24.891 -20.422 1 97.06 324 GLY B CA 1
ATOM 7486 C C . GLY B 1 324 ? -17.828 -23.672 -19.656 1 97.06 324 GLY B C 1
ATOM 7487 O O . GLY B 1 324 ? -17.281 -23.797 -18.547 1 97.06 324 GLY B O 1
ATOM 7488 N N . HIS B 1 325 ? -18.016 -22.453 -20.234 1 96.25 325 HIS B N 1
ATOM 7489 C CA . HIS B 1 325 ? -17.609 -21.188 -19.641 1 96.25 325 HIS B CA 1
ATOM 7490 C C . HIS B 1 325 ? -18.484 -20.844 -18.438 1 96.25 325 HIS B C 1
ATOM 7492 O O . HIS B 1 325 ? -19.688 -20.609 -18.594 1 96.25 325 HIS B O 1
ATOM 7498 N N . ARG B 1 326 ? -17.875 -20.828 -17.234 1 96 326 ARG B N 1
ATOM 7499 C CA . ARG B 1 326 ? -18.609 -20.594 -15.992 1 96 326 ARG B CA 1
ATOM 7500 C C . ARG B 1 326 ? -19.781 -21.562 -15.844 1 96 326 ARG B C 1
ATOM 7502 O O . ARG B 1 326 ? -20.859 -21.188 -15.375 1 96 326 ARG B O 1
ATOM 7509 N N . GLY B 1 327 ? -19.641 -22.734 -16.297 1 95.44 327 GLY B N 1
ATOM 7510 C CA . GLY B 1 327 ? -20.688 -23.734 -16.438 1 95.44 327 GLY B CA 1
ATOM 7511 C C . GLY B 1 327 ? -21.359 -23.719 -17.812 1 95.44 327 GLY B C 1
ATOM 7512 O O . GLY B 1 327 ? -20.703 -24 -18.812 1 95.44 327 GLY B O 1
ATOM 7513 N N . LEU B 1 328 ? -22.531 -23.25 -17.766 1 91.31 328 LEU B N 1
ATOM 7514 C CA . LEU B 1 328 ? -23.297 -23.219 -19.016 1 91.31 328 LEU B CA 1
ATOM 7515 C C . LEU B 1 328 ? -22.984 -21.953 -19.812 1 91.31 328 LEU B C 1
ATOM 7517 O O . LEU B 1 328 ? -23.234 -21.891 -21.016 1 91.31 328 LEU B O 1
ATOM 7521 N N . GLY B 1 329 ? -22.484 -20.984 -19.141 1 90.06 329 GLY B N 1
ATOM 7522 C CA . GLY B 1 329 ? -22.188 -19.719 -19.797 1 90.06 329 GLY B CA 1
ATOM 7523 C C . GLY B 1 329 ? -22.469 -18.516 -18.922 1 90.06 329 GLY B C 1
ATOM 7524 O O . GLY B 1 329 ? -23.109 -18.641 -17.875 1 90.06 329 GLY B O 1
ATOM 7525 N N . ALA B 1 330 ? -21.953 -17.359 -19.406 1 85.81 330 ALA B N 1
ATOM 7526 C CA . ALA B 1 330 ? -22.266 -16.109 -18.734 1 85.81 330 ALA B CA 1
ATOM 7527 C C . ALA B 1 330 ? -23.766 -15.805 -18.781 1 85.81 330 ALA B C 1
ATOM 7529 O O . ALA B 1 330 ? -24.359 -15.734 -19.859 1 85.81 330 ALA B O 1
ATOM 7530 N N . SER B 1 331 ? -24.344 -15.594 -17.594 1 85.75 331 SER B N 1
ATOM 7531 C CA . SER B 1 331 ? -25.797 -15.531 -17.531 1 85.75 331 SER B CA 1
ATOM 7532 C C . SER B 1 331 ? -26.281 -14.094 -17.453 1 85.75 331 SER B C 1
ATOM 7534 O O . SER B 1 331 ? -27.469 -13.82 -17.656 1 85.75 331 SER B O 1
ATOM 7536 N N . PHE B 1 332 ? -25.469 -13.219 -17.203 1 82.25 332 PHE B N 1
ATOM 7537 C CA . PHE B 1 332 ? -25.938 -11.859 -16.984 1 82.25 332 PHE B CA 1
ATOM 7538 C C . PHE B 1 332 ? -25.812 -11.031 -18.266 1 82.25 332 PHE B C 1
ATOM 7540 O O . PHE B 1 332 ? -26.281 -9.891 -18.328 1 82.25 332 PHE B O 1
ATOM 7547 N N . LYS B 1 333 ? -25.125 -11.586 -19.188 1 72.5 333 LYS B N 1
ATOM 7548 C CA . LYS B 1 333 ? -25 -10.906 -20.484 1 72.5 333 LYS B CA 1
ATOM 7549 C C . LYS B 1 333 ? -26.172 -11.266 -21.391 1 72.5 333 LYS B C 1
ATOM 7551 O O . LYS B 1 333 ? -26.344 -10.656 -22.453 1 72.5 333 LYS B O 1
ATOM 7556 N N . THR B 1 334 ? -26.984 -12.258 -20.953 1 65.94 334 THR B N 1
ATOM 7557 C CA . THR B 1 334 ? -28.062 -12.719 -21.812 1 65.94 334 THR B CA 1
ATOM 7558 C C . THR B 1 334 ? -29.422 -12.352 -21.219 1 65.94 334 THR B C 1
ATOM 7560 O O . THR B 1 334 ? -29.578 -12.305 -20 1 65.94 334 THR B O 1
ATOM 7563 N N . LYS B 1 335 ? -30.266 -11.852 -21.953 1 60 335 LYS B N 1
ATOM 7564 C CA . LYS B 1 335 ? -31.609 -11.438 -21.547 1 60 335 LYS B CA 1
ATOM 7565 C C . LYS B 1 335 ? -32.562 -12.617 -21.578 1 60 335 LYS B C 1
ATOM 7567 O O . LYS B 1 335 ? -33.781 -12.422 -21.5 1 60 335 LYS B O 1
ATOM 7572 N N . ASP B 1 336 ? -32.031 -13.789 -21.656 1 61.31 336 ASP B N 1
ATOM 7573 C CA . ASP B 1 336 ? -32.938 -14.914 -21.75 1 61.31 336 ASP B CA 1
ATOM 7574 C C . ASP B 1 336 ? -33.469 -15.297 -20.359 1 61.31 336 ASP B C 1
ATOM 7576 O O . ASP B 1 336 ? -32.688 -15.445 -19.422 1 61.31 336 ASP B O 1
ATOM 7580 N N . GLY B 1 337 ? -34.688 -15.148 -20.078 1 61.09 337 GLY B N 1
ATOM 7581 C CA . GLY B 1 337 ? -35.406 -15.383 -18.828 1 61.09 337 GLY B CA 1
ATOM 7582 C C . GLY B 1 337 ? -35.094 -16.75 -18.219 1 61.09 337 GLY B C 1
ATOM 7583 O O . GLY B 1 337 ? -35.312 -16.953 -17.031 1 61.09 337 GLY B O 1
ATOM 7584 N N . ASP B 1 338 ? -34.625 -17.766 -18.922 1 64.94 338 ASP B N 1
ATOM 7585 C CA . ASP B 1 338 ? -34.469 -19.125 -18.391 1 64.94 338 ASP B CA 1
ATOM 7586 C C . ASP B 1 338 ? -33 -19.453 -18.141 1 64.94 338 ASP B C 1
ATOM 7588 O O . ASP B 1 338 ? -32.656 -20.625 -18.016 1 64.94 338 ASP B O 1
ATOM 7592 N N . ALA B 1 339 ? -32.312 -18.531 -17.906 1 82.06 339 ALA B N 1
ATOM 7593 C CA . ALA B 1 339 ? -30.859 -18.766 -17.781 1 82.06 339 ALA B CA 1
ATOM 7594 C C . ALA B 1 339 ? -30.5 -19.203 -16.375 1 82.06 339 ALA B C 1
ATOM 7596 O O . ALA B 1 339 ? -31.078 -18.734 -15.398 1 82.06 339 ALA B O 1
ATOM 7597 N N . ILE B 1 340 ? -29.719 -20.297 -16.328 1 89.12 340 ILE B N 1
ATOM 7598 C CA . ILE B 1 340 ? -29.125 -20.719 -15.055 1 89.12 340 ILE B CA 1
ATOM 7599 C C . ILE B 1 340 ? -27.953 -19.828 -14.703 1 89.12 340 ILE B C 1
ATOM 7601 O O . ILE B 1 340 ? -27.094 -19.547 -15.547 1 89.12 340 ILE B O 1
ATOM 7605 N N . ARG B 1 341 ? -27.938 -19.391 -13.469 1 90.69 341 ARG B N 1
ATOM 7606 C CA . ARG B 1 341 ? -26.906 -18.484 -13.008 1 90.69 341 ARG B CA 1
ATOM 7607 C C . ARG B 1 341 ? -25.516 -19.078 -13.195 1 90.69 341 ARG B C 1
ATOM 7609 O O . ARG B 1 341 ? -25.297 -20.25 -12.859 1 90.69 341 ARG B O 1
ATOM 7616 N N . GLU B 1 342 ? -24.641 -18.328 -13.742 1 92.31 342 GLU B N 1
ATOM 7617 C CA . GLU B 1 342 ? -23.25 -18.75 -13.938 1 92.31 342 GLU B CA 1
ATOM 7618 C C . GLU B 1 342 ? -22.578 -19.078 -12.609 1 92.31 342 GLU B C 1
ATOM 7620 O O . GLU B 1 342 ? -22.984 -18.562 -11.562 1 92.31 342 GLU B O 1
ATOM 7625 N N . ASN B 1 343 ? -21.516 -19.969 -12.664 1 94.19 343 ASN B N 1
ATOM 7626 C CA . ASN B 1 343 ? -20.656 -20.281 -11.523 1 94.19 343 ASN B CA 1
ATOM 7627 C C . ASN B 1 343 ? -21.453 -20.828 -10.344 1 94.19 343 ASN B C 1
ATOM 7629 O O . ASN B 1 343 ? -21.234 -20.438 -9.195 1 94.19 343 ASN B O 1
ATOM 7633 N N . THR B 1 344 ? -22.469 -21.609 -10.672 1 95.5 344 THR B N 1
ATOM 7634 C CA . THR B 1 344 ? -23.234 -22.359 -9.688 1 95.5 344 THR B CA 1
ATOM 7635 C C . THR B 1 344 ? -23.141 -23.859 -9.953 1 95.5 344 THR B C 1
ATOM 7637 O O . THR B 1 344 ? -22.734 -24.281 -11.047 1 95.5 344 THR B O 1
ATOM 7640 N N . ILE B 1 345 ? -23.469 -24.656 -8.953 1 97.25 345 ILE B N 1
ATOM 7641 C CA . ILE B 1 345 ? -23.484 -26.109 -9.117 1 97.25 345 ILE B CA 1
ATOM 7642 C C . ILE B 1 345 ? -24.453 -26.5 -10.227 1 97.25 345 ILE B C 1
ATOM 7644 O O . ILE B 1 345 ? -24.125 -27.344 -11.062 1 97.25 345 ILE B O 1
ATOM 7648 N N . ALA B 1 346 ? -25.578 -25.797 -10.25 1 95.81 346 ALA B N 1
ATOM 7649 C CA . ALA B 1 346 ? -26.594 -26.078 -11.258 1 95.81 346 ALA B CA 1
ATOM 7650 C C . ALA B 1 346 ? -26.062 -25.812 -12.664 1 95.81 346 ALA B C 1
ATOM 7652 O O . ALA B 1 346 ? -26.281 -26.609 -13.578 1 95.81 346 ALA B O 1
ATOM 7653 N N . SER B 1 347 ? -25.406 -24.734 -12.82 1 95.81 347 SER B N 1
ATOM 7654 C CA . SER B 1 347 ? -24.844 -24.375 -14.117 1 95.81 347 SER B CA 1
ATOM 7655 C C . SER B 1 347 ? -23.781 -25.375 -14.555 1 95.81 347 SER B C 1
ATOM 7657 O O . SER B 1 347 ? -23.75 -25.781 -15.719 1 95.81 347 SER B O 1
ATOM 7659 N N . LEU B 1 348 ? -23 -25.844 -13.688 1 97.75 348 LEU B N 1
ATOM 7660 C CA . LEU B 1 348 ? -21.922 -26.797 -13.977 1 97.75 348 LEU B CA 1
ATOM 7661 C C . LEU B 1 348 ? -22.5 -28.172 -14.32 1 97.75 348 LEU B C 1
ATOM 7663 O O . LEU B 1 348 ? -22.047 -28.812 -15.266 1 97.75 348 LEU B O 1
ATOM 7667 N N . LYS B 1 349 ? -23.484 -28.547 -13.547 1 96.94 349 LYS B N 1
ATOM 7668 C CA . LYS B 1 349 ? -24.109 -29.844 -13.812 1 96.94 349 LYS B CA 1
ATOM 7669 C C . LYS B 1 349 ? -24.781 -29.859 -15.18 1 96.94 349 LYS B C 1
ATOM 7671 O O . LYS B 1 349 ? -24.703 -30.844 -15.906 1 96.94 349 LYS B O 1
ATOM 7676 N N . LYS B 1 350 ? -25.438 -28.766 -15.469 1 95.38 350 LYS B N 1
ATOM 7677 C CA . LYS B 1 350 ? -26.109 -28.688 -16.766 1 95.38 350 LYS B CA 1
ATOM 7678 C C . LYS B 1 350 ? -25.094 -28.703 -17.906 1 95.38 350 LYS B C 1
ATOM 7680 O O . LYS B 1 350 ? -25.328 -29.328 -18.953 1 95.38 350 LYS B O 1
ATOM 7685 N N . ALA B 1 351 ? -24.031 -28.016 -17.781 1 96.12 351 ALA B N 1
ATOM 7686 C CA . ALA B 1 351 ? -22.969 -28.031 -18.797 1 96.12 351 ALA B CA 1
ATOM 7687 C C . ALA B 1 351 ? -22.406 -29.438 -18.984 1 96.12 351 ALA B C 1
ATOM 7689 O O . ALA B 1 351 ? -22.203 -29.891 -20.109 1 96.12 351 ALA B O 1
ATOM 7690 N N . ALA B 1 352 ? -22.156 -30.094 -17.891 1 95.88 352 ALA B N 1
ATOM 7691 C CA . ALA B 1 352 ? -21.672 -31.469 -17.938 1 95.88 352 ALA B CA 1
ATOM 7692 C C . ALA B 1 352 ? -22.656 -32.375 -18.672 1 95.88 352 ALA B C 1
ATOM 7694 O O . ALA B 1 352 ? -22.25 -33.156 -19.547 1 95.88 352 ALA B O 1
ATOM 7695 N N . ALA B 1 353 ? -23.891 -32.219 -18.328 1 94.5 353 ALA B N 1
ATOM 7696 C CA . ALA B 1 353 ? -24.938 -33 -18.938 1 94.5 353 ALA B CA 1
ATOM 7697 C C . ALA B 1 353 ? -25.062 -32.719 -20.422 1 94.5 353 ALA B C 1
ATOM 7699 O O . ALA B 1 353 ? -25.516 -33.562 -21.203 1 94.5 353 ALA B O 1
ATOM 7700 N N . SER B 1 354 ? -24.594 -31.562 -20.75 1 94.44 354 SER B N 1
ATOM 7701 C CA . SER B 1 354 ? -24.703 -31.125 -22.141 1 94.44 354 SER B CA 1
ATOM 7702 C C . SER B 1 354 ? -23.469 -31.531 -22.938 1 94.44 354 SER B C 1
ATOM 7704 O O . SER B 1 354 ? -23.312 -31.125 -24.094 1 94.44 354 SER B O 1
ATOM 7706 N N . GLY B 1 355 ? -22.5 -32.219 -22.297 1 92.75 355 GLY B N 1
ATOM 7707 C CA . GLY B 1 355 ? -21.406 -32.781 -23.062 1 92.75 355 GLY B CA 1
ATOM 7708 C C . GLY B 1 355 ? -20.094 -32.062 -22.875 1 92.75 355 GLY B C 1
ATOM 7709 O O . GLY B 1 355 ? -19.141 -32.281 -23.625 1 92.75 355 GLY B O 1
ATOM 7710 N N . ALA B 1 356 ? -20 -31.219 -21.984 1 95.62 356 ALA B N 1
ATOM 7711 C CA . ALA B 1 356 ? -18.75 -30.5 -21.734 1 95.62 356 ALA B CA 1
ATOM 7712 C C . ALA B 1 356 ? -17.625 -31.469 -21.391 1 95.62 356 ALA B C 1
ATOM 7714 O O . ALA B 1 356 ? -17.812 -32.406 -20.609 1 95.62 356 ALA B O 1
ATOM 7715 N N . ASP B 1 357 ? -16.484 -31.266 -22 1 95.88 357 ASP B N 1
ATOM 7716 C CA . ASP B 1 357 ? -15.305 -32.031 -21.641 1 95.88 357 ASP B CA 1
ATOM 7717 C C . ASP B 1 357 ? -14.68 -31.516 -20.359 1 95.88 357 ASP B C 1
ATOM 7719 O O . ASP B 1 357 ? -14.156 -32.312 -19.562 1 95.88 357 ASP B O 1
ATOM 7723 N N . LEU B 1 358 ? -14.664 -30.281 -20.203 1 97.62 358 LEU B N 1
ATOM 7724 C CA . LEU B 1 358 ? -14.211 -29.578 -19 1 97.62 358 LEU B CA 1
ATOM 7725 C C . LEU B 1 358 ? -15.227 -28.516 -18.578 1 97.62 358 LEU B C 1
ATOM 7727 O O . LEU B 1 358 ? -15.984 -28.016 -19.406 1 97.62 358 LEU B O 1
ATOM 7731 N N . LEU B 1 359 ? -15.25 -28.266 -17.328 1 98.44 359 LEU B N 1
ATOM 7732 C CA . LEU B 1 359 ? -16.031 -27.172 -16.766 1 98.44 359 LEU B CA 1
ATOM 7733 C C . LEU B 1 359 ? -15.117 -26.062 -16.25 1 98.44 359 LEU B C 1
ATOM 7735 O O . LEU B 1 359 ? -14.266 -26.297 -15.391 1 98.44 359 LEU B O 1
ATOM 7739 N N . GLU B 1 360 ? -15.273 -24.875 -16.828 1 98.62 360 GLU B N 1
ATOM 7740 C CA . GLU B 1 360 ? -14.484 -23.734 -16.391 1 98.62 360 GLU B CA 1
ATOM 7741 C C . GLU B 1 360 ? -15.25 -22.891 -15.367 1 98.62 360 GLU B C 1
ATOM 7743 O O . GLU B 1 360 ? -16.438 -22.641 -15.539 1 98.62 360 GLU B O 1
ATOM 7748 N N . PHE B 1 361 ? -14.641 -22.5 -14.32 1 98.56 361 PHE B N 1
ATOM 7749 C CA . PHE B 1 361 ? -15.234 -21.594 -13.336 1 98.56 361 PHE B CA 1
ATOM 7750 C C . PHE B 1 361 ? -14.156 -20.781 -12.633 1 98.56 361 PHE B C 1
ATOM 7752 O O . PHE B 1 361 ? -12.969 -21.109 -12.727 1 98.56 361 PHE B O 1
ATOM 7759 N N . ASP B 1 362 ? -14.555 -19.703 -11.961 1 98.38 362 ASP B N 1
ATOM 7760 C CA . ASP B 1 362 ? -13.664 -18.75 -11.305 1 98.38 362 ASP B CA 1
ATOM 7761 C C . ASP B 1 362 ? -13.641 -18.984 -9.797 1 98.38 362 ASP B C 1
ATOM 7763 O O . ASP B 1 362 ? -14.688 -19.188 -9.18 1 98.38 362 ASP B O 1
ATOM 7767 N N . VAL B 1 363 ? -12.414 -18.953 -9.219 1 98.81 363 VAL B N 1
ATOM 7768 C CA . VAL B 1 363 ? -12.281 -19.188 -7.785 1 98.81 363 VAL B CA 1
ATOM 7769 C C . VAL B 1 363 ? -11.641 -17.984 -7.113 1 98.81 363 VAL B C 1
ATOM 7771 O O . VAL B 1 363 ? -10.625 -17.469 -7.59 1 98.81 363 VAL B O 1
ATOM 7774 N N . GLN B 1 364 ? -12.227 -17.453 -6.098 1 98 364 GLN B N 1
ATOM 7775 C CA . GLN B 1 364 ? -11.656 -16.438 -5.211 1 98 364 GLN B CA 1
ATOM 7776 C C . GLN B 1 364 ? -11.945 -16.766 -3.75 1 98 364 GLN B C 1
ATOM 7778 O O . GLN B 1 364 ? -12.484 -17.828 -3.439 1 98 364 GLN B O 1
ATOM 7783 N N . LEU B 1 365 ? -11.43 -15.984 -2.734 1 98.56 365 LEU B N 1
ATOM 7784 C CA . LEU B 1 365 ? -11.57 -16.297 -1.317 1 98.56 365 LEU B CA 1
ATOM 7785 C C . LEU B 1 365 ? -12.602 -15.391 -0.659 1 98.56 365 LEU B C 1
ATOM 7787 O O . LEU B 1 365 ? -12.672 -14.195 -0.966 1 98.56 365 LEU B O 1
ATOM 7791 N N . SER B 1 366 ? -13.406 -15.961 0.179 1 98.12 366 SER B N 1
ATOM 7792 C CA . SER B 1 366 ? -14.203 -15.172 1.104 1 98.12 366 SER B CA 1
ATOM 7793 C C . SER B 1 366 ? -13.336 -14.531 2.184 1 98.12 366 SER B C 1
ATOM 7795 O O . SER B 1 366 ? -12.141 -14.82 2.275 1 98.12 366 SER B O 1
ATOM 7797 N N . LYS B 1 367 ? -13.938 -13.68 2.975 1 95.5 367 LYS B N 1
ATOM 7798 C CA . LYS B 1 367 ? -13.234 -12.977 4.039 1 95.5 367 LYS B CA 1
ATOM 7799 C C . LYS B 1 367 ? -12.539 -13.961 4.98 1 95.5 367 LYS B C 1
ATOM 7801 O O . LYS B 1 367 ? -11.43 -13.695 5.453 1 95.5 367 LYS B O 1
ATOM 7806 N N . ASP B 1 368 ? -13.164 -15.07 5.23 1 97.31 368 ASP B N 1
ATOM 7807 C CA . ASP B 1 368 ? -12.633 -16.078 6.141 1 97.31 368 ASP B CA 1
ATOM 7808 C C . ASP B 1 368 ? -11.766 -17.094 5.391 1 97.31 368 ASP B C 1
ATOM 7810 O O . ASP B 1 368 ? -11.531 -18.203 5.879 1 97.31 368 ASP B O 1
ATOM 7814 N N . MET B 1 369 ? -11.336 -16.844 4.191 1 97.75 369 MET B N 1
ATOM 7815 C CA . MET B 1 369 ? -10.32 -17.516 3.398 1 97.75 369 MET B CA 1
ATOM 7816 C C . MET B 1 369 ? -10.812 -18.891 2.93 1 97.75 369 MET B C 1
ATOM 7818 O O . MET B 1 369 ? -10.062 -19.859 2.93 1 97.75 369 MET B O 1
ATOM 7822 N N . VAL B 1 370 ? -12.078 -18.922 2.619 1 98.62 370 VAL B N 1
ATOM 7823 C CA . VAL B 1 370 ? -12.633 -20.109 1.99 1 98.62 370 VAL B CA 1
ATOM 7824 C C . VAL B 1 370 ? -12.734 -19.906 0.481 1 98.62 370 VAL B C 1
ATOM 7826 O O . VAL B 1 370 ? -13.32 -18.922 0.021 1 98.62 370 VAL B O 1
ATOM 7829 N N . PRO B 1 371 ? -12.133 -20.859 -0.327 1 98.81 371 PRO B N 1
ATOM 7830 C CA . PRO B 1 371 ? -12.297 -20.734 -1.777 1 98.81 371 PRO B CA 1
ATOM 7831 C C . PRO B 1 371 ? -13.75 -20.859 -2.225 1 98.81 371 PRO B C 1
ATOM 7833 O O . PRO B 1 371 ? -14.406 -21.859 -1.935 1 98.81 371 PRO B O 1
ATOM 7836 N N . VAL B 1 372 ? -14.281 -19.828 -2.936 1 98.69 372 VAL B N 1
ATOM 7837 C CA . VAL B 1 372 ? -15.648 -19.812 -3.441 1 98.69 372 VAL B CA 1
ATOM 7838 C C . VAL B 1 372 ? -15.641 -19.578 -4.953 1 98.69 372 VAL B C 1
ATOM 7840 O O . VAL B 1 372 ? -14.695 -19 -5.492 1 98.69 372 VAL B O 1
ATOM 7843 N N . ILE B 1 373 ? -16.625 -20.062 -5.586 1 98.25 373 ILE B N 1
ATOM 7844 C CA . ILE B 1 373 ? -16.734 -19.953 -7.035 1 98.25 373 ILE B CA 1
ATOM 7845 C C . ILE B 1 373 ? -17.562 -18.703 -7.387 1 98.25 373 ILE B C 1
ATOM 7847 O O . ILE B 1 373 ? -18.75 -18.641 -7.078 1 98.25 373 ILE B O 1
ATOM 7851 N N . TYR B 1 374 ? -16.953 -17.734 -7.996 1 97.5 374 TYR B N 1
ATOM 7852 C CA . TYR B 1 374 ? -17.594 -16.484 -8.406 1 97.5 374 TYR B CA 1
ATOM 7853 C C . TYR B 1 374 ? -16.656 -15.656 -9.289 1 97.5 374 TYR B C 1
ATOM 7855 O O . TYR B 1 374 ? -15.453 -15.586 -9.031 1 97.5 374 TYR B O 1
ATOM 7863 N N . HIS B 1 375 ? -17.141 -15 -10.234 1 94.88 375 HIS B N 1
ATOM 7864 C CA . HIS B 1 375 ? -16.312 -14.383 -11.266 1 94.88 375 HIS B CA 1
ATOM 7865 C C . HIS B 1 375 ? -15.906 -12.969 -10.867 1 94.88 375 HIS B C 1
ATOM 7867 O O . HIS B 1 375 ? -14.734 -12.602 -10.969 1 94.88 375 HIS B O 1
ATOM 7873 N N . ASP B 1 376 ? -16.828 -12.094 -10.438 1 94.44 376 ASP B N 1
ATOM 7874 C CA . ASP B 1 376 ? -16.562 -10.68 -10.195 1 94.44 376 ASP B CA 1
ATOM 7875 C C . ASP B 1 376 ? -15.945 -10.461 -8.82 1 94.44 376 ASP B C 1
ATOM 7877 O O . ASP B 1 376 ? -16.219 -11.219 -7.883 1 94.44 376 ASP B O 1
ATOM 7881 N N . PHE B 1 377 ? -15.188 -9.375 -8.695 1 97 377 PHE B N 1
ATOM 7882 C CA . PHE B 1 377 ? -14.562 -9.07 -7.414 1 97 377 PHE B CA 1
ATOM 7883 C C . PHE B 1 377 ? -15.57 -8.43 -6.465 1 97 377 PHE B C 1
ATOM 7885 O O . PHE B 1 377 ? -15.375 -8.438 -5.246 1 97 377 PHE B O 1
ATOM 7892 N N . TYR B 1 378 ? -16.609 -7.883 -7.051 1 94.94 378 TYR B N 1
ATOM 7893 C CA . TYR B 1 378 ? -17.578 -7.133 -6.254 1 94.94 378 TYR B CA 1
ATOM 7894 C C . TYR B 1 378 ? -18.984 -7.711 -6.414 1 94.94 378 TYR B C 1
ATOM 7896 O O . TYR B 1 378 ? -19.281 -8.359 -7.414 1 94.94 378 TYR B O 1
ATOM 7904 N N . VAL B 1 379 ? -19.797 -7.441 -5.445 1 93.62 379 VAL B N 1
ATOM 7905 C CA . VAL B 1 379 ? -21.219 -7.75 -5.477 1 93.62 379 VAL B CA 1
ATOM 7906 C C . VAL B 1 379 ? -22.016 -6.566 -4.934 1 93.62 379 VAL B C 1
ATOM 7908 O O . VAL B 1 379 ? -21.453 -5.637 -4.355 1 93.62 379 VAL B O 1
ATOM 7911 N N . CYS B 1 380 ? -23.234 -6.625 -5.227 1 90.62 380 CYS B N 1
ATOM 7912 C CA . CYS B 1 380 ? -24.125 -5.605 -4.672 1 90.62 380 CYS B CA 1
ATOM 7913 C C . CYS B 1 380 ? -24.984 -6.18 -3.553 1 90.62 380 CYS B C 1
ATOM 7915 O O . CYS B 1 380 ? -25.484 -7.301 -3.662 1 90.62 380 CYS B O 1
ATOM 7917 N N . ILE B 1 381 ? -25.031 -5.422 -2.525 1 84.94 381 ILE B N 1
ATOM 7918 C CA . ILE B 1 381 ? -25.906 -5.805 -1.431 1 84.94 381 ILE B CA 1
ATOM 7919 C C . ILE B 1 381 ? -27.016 -4.758 -1.271 1 84.94 381 ILE B C 1
ATOM 7921 O O . ILE B 1 381 ? -26.797 -3.57 -1.521 1 84.94 381 ILE B O 1
ATOM 7925 N N . SER B 1 382 ? -28.156 -5.254 -1.003 1 78.94 382 SER B N 1
ATOM 7926 C CA . SER B 1 382 ? -29.281 -4.348 -0.791 1 78.94 382 SER B CA 1
ATOM 7927 C C . SER B 1 382 ? -29.266 -3.777 0.623 1 78.94 382 SER B C 1
ATOM 7929 O O . SER B 1 382 ? -29.094 -4.516 1.595 1 78.94 382 SER B O 1
ATOM 7931 N N . MET B 1 383 ? -29.375 -2.43 0.661 1 77.12 383 MET B N 1
ATOM 7932 C CA . MET B 1 383 ? -29.344 -1.724 1.939 1 77.12 383 MET B CA 1
ATOM 7933 C C . MET B 1 383 ? -30.734 -1.234 2.314 1 77.12 383 MET B C 1
ATOM 7935 O O . MET B 1 383 ? -31.562 -0.958 1.438 1 77.12 383 MET B O 1
ATOM 7939 N N . LYS B 1 384 ? -30.953 -1.128 3.594 1 75.44 384 LYS B N 1
ATOM 7940 C CA . LYS B 1 384 ? -32.219 -0.581 4.082 1 75.44 384 LYS B CA 1
ATOM 7941 C C . LYS B 1 384 ? -32.156 0.94 4.188 1 75.44 384 LYS B C 1
ATOM 7943 O O . LYS B 1 384 ? -31.141 1.495 4.637 1 75.44 384 LYS B O 1
ATOM 7948 N N . ARG B 1 385 ? -33.156 1.634 3.676 1 77.38 385 ARG B N 1
ATOM 7949 C CA . ARG B 1 385 ? -33.25 3.086 3.785 1 77.38 385 ARG B CA 1
ATOM 7950 C C . ARG B 1 385 ? -34.031 3.49 5.043 1 77.38 385 ARG B C 1
ATOM 7952 O O . ARG B 1 385 ? -34.781 2.699 5.59 1 77.38 385 ARG B O 1
ATOM 7959 N N . LYS B 1 386 ? -33.688 4.789 5.492 1 74.25 386 LYS B N 1
ATOM 7960 C CA . LYS B 1 386 ? -34.438 5.34 6.629 1 74.25 386 LYS B CA 1
ATOM 7961 C C . LYS B 1 386 ? -35.906 5.477 6.312 1 74.25 386 LYS B C 1
ATOM 7963 O O . LYS B 1 386 ? -36.75 5.105 7.125 1 74.25 386 LYS B O 1
ATOM 7968 N N . ARG B 1 387 ? -36.125 6.059 5.152 1 70.62 387 ARG B N 1
ATOM 7969 C CA . ARG B 1 387 ? -37.531 6.223 4.734 1 70.62 387 ARG B CA 1
ATOM 7970 C C . ARG B 1 387 ? -37.875 5.234 3.633 1 70.62 387 ARG B C 1
ATOM 7972 O O . ARG B 1 387 ? -37.062 4.969 2.738 1 70.62 387 ARG B O 1
ATOM 7979 N N . GLU B 1 388 ? -38.75 4.234 4.012 1 60.75 388 GLU B N 1
ATOM 7980 C CA . GLU B 1 388 ? -39.156 3.145 3.129 1 60.75 388 GLU B CA 1
ATOM 7981 C C . GLU B 1 388 ? -39.5 3.662 1.738 1 60.75 388 GLU B C 1
ATOM 7983 O O . GLU B 1 388 ? -40.531 4.316 1.556 1 60.75 388 GLU B O 1
ATOM 7988 N N . VAL B 1 389 ? -38.5 4.07 1.125 1 58.53 389 VAL B N 1
ATOM 7989 C CA . VAL B 1 389 ? -38.844 4.355 -0.263 1 58.53 389 VAL B CA 1
ATOM 7990 C C . VAL B 1 389 ? -38.75 3.076 -1.093 1 58.53 389 VAL B C 1
ATOM 7992 O O . VAL B 1 389 ? -38.031 2.139 -0.719 1 58.53 389 VAL B O 1
ATOM 7995 N N . GLU B 1 390 ? -39.625 2.895 -2.115 1 56.62 390 GLU B N 1
ATOM 7996 C CA . GLU B 1 390 ? -39.844 1.796 -3.057 1 56.62 390 GLU B CA 1
ATOM 7997 C C . GLU B 1 390 ? -38.531 1.341 -3.664 1 56.62 390 GLU B C 1
ATOM 7999 O O . GLU B 1 390 ? -38.406 0.213 -4.148 1 56.62 390 GLU B O 1
ATOM 8004 N N . HIS B 1 391 ? -37.469 2.229 -3.529 1 62.06 391 HIS B N 1
ATOM 8005 C CA . HIS B 1 391 ? -36.281 1.82 -4.293 1 62.06 391 HIS B CA 1
ATOM 8006 C C . HIS B 1 391 ? -35.188 1.303 -3.377 1 62.06 391 HIS B C 1
ATOM 8008 O O . HIS B 1 391 ? -34.906 1.899 -2.334 1 62.06 391 HIS B O 1
ATOM 8014 N N . THR B 1 392 ? -34.844 0.05 -3.646 1 66 392 THR B N 1
ATOM 8015 C CA . THR B 1 392 ? -33.75 -0.571 -2.914 1 66 392 THR B CA 1
ATOM 8016 C C . THR B 1 392 ? -32.406 0.058 -3.303 1 66 392 THR B C 1
ATOM 8018 O O . THR B 1 392 ? -32.125 0.243 -4.488 1 66 392 THR B O 1
ATOM 8021 N N . G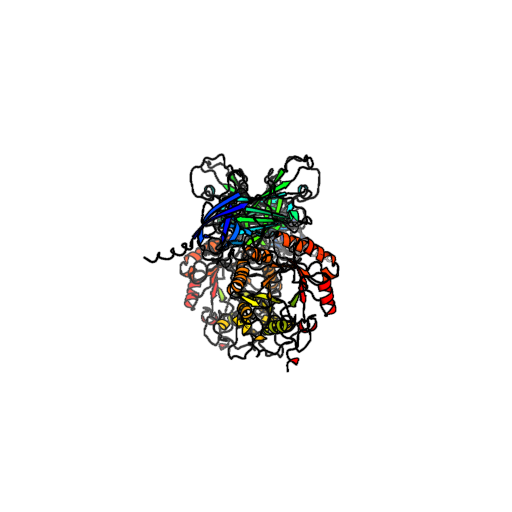LU B 1 393 ? -31.734 0.684 -2.328 1 76.25 393 GLU B N 1
ATOM 8022 C CA . GLU B 1 393 ? -30.375 1.187 -2.582 1 76.25 393 GLU B CA 1
ATOM 8023 C C . GLU B 1 393 ? -29.344 0.073 -2.463 1 76.25 393 GLU B C 1
ATOM 8025 O O . GLU B 1 393 ? -29.438 -0.781 -1.58 1 76.25 393 GLU B O 1
ATOM 8030 N N . MET B 1 394 ? -28.531 -0.006 -3.539 1 82.81 394 MET B N 1
ATOM 8031 C CA . MET B 1 394 ? -27.531 -1.068 -3.551 1 82.81 394 MET B CA 1
ATOM 8032 C C . MET B 1 394 ? -26.141 -0.505 -3.287 1 82.81 394 MET B C 1
ATOM 8034 O O . MET B 1 394 ? -25.828 0.627 -3.672 1 82.81 394 MET B O 1
ATOM 8038 N N . LEU B 1 395 ? -25.406 -1.268 -2.516 1 85.56 395 LEU B N 1
ATOM 8039 C CA . LEU B 1 395 ? -24.016 -0.935 -2.234 1 85.56 395 LEU B CA 1
ATOM 8040 C C . LEU B 1 395 ? -23.062 -1.981 -2.824 1 85.56 395 LEU B C 1
ATOM 8042 O O . LEU B 1 395 ? -23.297 -3.184 -2.658 1 85.56 395 LEU B O 1
ATOM 8046 N N . GLU B 1 396 ? -22.125 -1.513 -3.514 1 89.88 396 GLU B N 1
ATOM 8047 C CA . GLU B 1 396 ? -21.094 -2.408 -4.035 1 89.88 396 GLU B CA 1
ATOM 8048 C C . GLU B 1 396 ? -20.062 -2.748 -2.961 1 89.88 396 GLU B C 1
ATOM 8050 O O . GLU B 1 396 ? -19.516 -1.853 -2.314 1 89.88 396 GLU B O 1
ATOM 8055 N N . VAL B 1 397 ? -19.875 -4.086 -2.723 1 90.69 397 VAL B N 1
ATOM 8056 C CA . VAL B 1 397 ? -18.906 -4.551 -1.724 1 90.69 397 VAL B CA 1
ATOM 8057 C C . VAL B 1 397 ? -18.016 -5.633 -2.328 1 90.69 397 VAL B C 1
ATOM 8059 O O . VAL B 1 397 ? -18.5 -6.484 -3.088 1 90.69 397 VAL B O 1
ATOM 8062 N N . PRO B 1 398 ? -16.719 -5.605 -1.987 1 94.12 398 PRO B N 1
ATOM 8063 C CA . PRO B 1 398 ? -15.867 -6.691 -2.471 1 94.12 398 PRO B CA 1
ATOM 8064 C C . PRO B 1 398 ? -16.234 -8.039 -1.858 1 94.12 398 PRO B C 1
ATOM 8066 O O . PRO B 1 398 ? -16.547 -8.125 -0.667 1 94.12 398 PRO B O 1
ATOM 8069 N N . VAL B 1 399 ? -16.141 -9.055 -2.643 1 96.5 399 VAL B N 1
ATOM 8070 C CA . VAL B 1 399 ? -16.422 -10.414 -2.189 1 96.5 399 VAL B CA 1
ATOM 8071 C C . VAL B 1 399 ? -15.492 -10.773 -1.03 1 96.5 399 VAL B C 1
ATOM 8073 O O . VAL B 1 399 ? -15.914 -11.406 -0.062 1 96.5 399 VAL B O 1
ATOM 8076 N N . LYS B 1 400 ? -14.266 -10.289 -1.042 1 95.88 400 LYS B N 1
ATOM 8077 C CA . LYS B 1 400 ? -13.258 -10.641 -0.044 1 95.88 400 LYS B CA 1
ATOM 8078 C C . LYS B 1 400 ? -13.617 -10.07 1.323 1 95.88 400 LYS B C 1
ATOM 8080 O O . LYS B 1 400 ? -13 -10.422 2.332 1 95.88 400 LYS B O 1
ATOM 8085 N N . ASP B 1 401 ? -14.539 -9.141 1.38 1 91.94 401 ASP B N 1
ATOM 8086 C CA . ASP B 1 401 ? -14.906 -8.516 2.643 1 91.94 401 ASP B CA 1
ATOM 8087 C C . ASP B 1 401 ? -16.125 -9.195 3.258 1 91.94 401 ASP B C 1
ATOM 8089 O O . ASP B 1 401 ? -16.609 -8.781 4.316 1 91.94 401 ASP B O 1
ATOM 8093 N N . LEU B 1 402 ? -16.672 -10.242 2.586 1 93.75 402 LEU B N 1
ATOM 8094 C CA . LEU B 1 402 ? -17.828 -10.992 3.074 1 93.75 402 LEU B CA 1
ATOM 8095 C C . LEU B 1 402 ? -17.438 -12.414 3.439 1 93.75 402 LEU B C 1
ATOM 8097 O O . LEU B 1 402 ? -16.734 -13.086 2.68 1 93.75 402 LEU B O 1
ATOM 8101 N N . THR B 1 403 ? -17.859 -12.875 4.594 1 94.25 403 THR B N 1
ATOM 8102 C CA . THR B 1 403 ? -17.609 -14.258 4.992 1 94.25 403 THR B CA 1
ATOM 8103 C C . THR B 1 403 ? -18.438 -15.219 4.137 1 94.25 403 THR B C 1
ATOM 8105 O O . THR B 1 403 ? -19.359 -14.805 3.445 1 94.25 403 THR B O 1
ATOM 8108 N N . LEU B 1 404 ? -18.016 -16.5 4.25 1 96.75 404 LEU B N 1
ATOM 8109 C CA . LEU B 1 404 ? -18.797 -17.5 3.533 1 96.75 404 LEU B CA 1
ATOM 8110 C C . LEU B 1 404 ? -20.266 -17.453 3.953 1 96.75 404 LEU B C 1
ATOM 8112 O O . LEU B 1 404 ? -21.156 -17.531 3.109 1 96.75 404 LEU B O 1
ATOM 8116 N N . GLU B 1 405 ? -20.547 -17.266 5.195 1 93.12 405 GLU B N 1
ATOM 8117 C CA . GLU B 1 405 ? -21.906 -17.188 5.711 1 93.12 405 GLU B CA 1
ATOM 8118 C C . GLU B 1 405 ? -22.672 -16 5.117 1 93.12 405 GLU B C 1
ATOM 8120 O O . GLU B 1 405 ? -23.828 -16.141 4.711 1 93.12 405 GLU B O 1
ATOM 8125 N N . HIS B 1 406 ? -21.969 -14.883 5.047 1 89.62 406 HIS B N 1
ATOM 8126 C CA . HIS B 1 406 ? -22.578 -13.711 4.43 1 89.62 406 HIS B CA 1
ATOM 8127 C C . HIS B 1 406 ? -22.938 -13.977 2.975 1 89.62 406 HIS B C 1
ATOM 8129 O O . HIS B 1 406 ? -24.062 -13.688 2.545 1 89.62 406 HIS B O 1
ATOM 8135 N N . LEU B 1 407 ? -22.031 -14.547 2.244 1 92.69 407 LEU B N 1
ATOM 8136 C CA . LEU B 1 407 ? -22.188 -14.773 0.813 1 92.69 407 LEU B CA 1
ATOM 8137 C C . LEU B 1 407 ? -23.344 -15.734 0.545 1 92.69 407 LEU B C 1
ATOM 8139 O O . LEU B 1 407 ? -24.094 -15.562 -0.425 1 92.69 407 LEU B O 1
ATOM 8143 N N . GLN B 1 408 ? -23.516 -16.656 1.423 1 90.62 408 GLN B N 1
ATOM 8144 C CA . GLN B 1 408 ? -24.5 -17.703 1.162 1 90.62 408 GLN B CA 1
ATOM 8145 C C . GLN B 1 408 ? -25.859 -17.328 1.752 1 90.62 408 GLN B C 1
ATOM 8147 O O . GLN B 1 408 ? -26.891 -17.75 1.239 1 90.62 408 GLN B O 1
ATOM 8152 N N . LYS B 1 409 ? -25.906 -16.469 2.73 1 87 409 LYS B N 1
ATOM 8153 C CA . LYS B 1 409 ? -27.156 -16.234 3.436 1 87 409 LYS B CA 1
ATOM 8154 C C . LYS B 1 409 ? -27.766 -14.891 3.025 1 87 409 LYS B C 1
ATOM 8156 O O . LYS B 1 409 ? -28.984 -14.695 3.137 1 87 409 LYS B O 1
ATOM 8161 N N . LEU B 1 410 ? -26.953 -14.023 2.576 1 83.94 410 LEU B N 1
ATOM 8162 C CA . LEU B 1 410 ? -27.453 -12.688 2.236 1 83.94 410 LEU B CA 1
ATOM 8163 C C . LEU B 1 410 ? -27.938 -12.648 0.792 1 83.94 410 LEU B C 1
ATOM 8165 O O . LEU B 1 410 ? -27.547 -13.477 -0.027 1 83.94 410 LEU B O 1
ATOM 8169 N N . LYS B 1 411 ? -28.859 -11.711 0.577 1 82.94 411 LYS B N 1
ATOM 8170 C CA . LYS B 1 411 ? -29.219 -11.422 -0.808 1 82.94 411 LYS B CA 1
ATOM 8171 C C . LYS B 1 411 ? -28.141 -10.609 -1.506 1 82.94 411 LYS B C 1
ATOM 8173 O O . LYS B 1 411 ? -27.969 -9.422 -1.227 1 82.94 411 LYS B O 1
ATOM 8178 N N . VAL B 1 412 ? -27.469 -11.297 -2.316 1 85.81 412 VAL B N 1
ATOM 8179 C CA . VAL B 1 412 ? -26.359 -10.695 -3.047 1 85.81 412 VAL B CA 1
ATOM 8180 C C . VAL B 1 412 ? -26.719 -10.602 -4.531 1 85.81 412 VAL B C 1
ATOM 8182 O O . VAL B 1 412 ? -27.297 -11.523 -5.098 1 85.81 412 VAL B O 1
ATOM 8185 N N . TYR B 1 413 ? -26.453 -9.438 -5.039 1 86.25 413 TYR B N 1
ATOM 8186 C CA . TYR B 1 413 ? -26.766 -9.188 -6.438 1 86.25 413 TYR B CA 1
ATOM 8187 C C . TYR B 1 413 ? -25.5 -8.984 -7.262 1 86.25 413 TYR B C 1
ATOM 8189 O O . TYR B 1 413 ? -24.5 -8.492 -6.746 1 86.25 413 TYR B O 1
ATOM 8197 N N . HIS B 1 414 ? -25.641 -9.383 -8.461 1 88.88 414 HIS B N 1
ATOM 8198 C CA . HIS B 1 414 ? -24.578 -9.094 -9.414 1 88.88 414 HIS B CA 1
ATOM 8199 C C . HIS B 1 414 ? -24.469 -7.594 -9.672 1 88.88 414 HIS B C 1
ATOM 8201 O O . HIS B 1 414 ? -25.438 -6.855 -9.516 1 88.88 414 HIS B O 1
ATOM 8207 N N . LEU B 1 415 ? -23.375 -7.129 -10.055 1 86.88 415 LEU B N 1
ATOM 8208 C CA . LEU B 1 415 ? -23.125 -5.711 -10.289 1 86.88 415 LEU B CA 1
ATOM 8209 C C . LEU B 1 415 ? -24.109 -5.145 -11.305 1 86.88 415 LEU B C 1
ATOM 8211 O O . LEU B 1 415 ? -24.594 -4.023 -11.148 1 86.88 415 LEU B O 1
ATOM 8215 N N . LEU B 1 416 ? -24.328 -5.941 -12.336 1 83.44 416 LEU B N 1
ATOM 8216 C CA . LEU B 1 416 ? -25.234 -5.492 -13.383 1 83.44 416 LEU B CA 1
ATOM 8217 C C . LEU B 1 416 ? -26.656 -5.336 -12.828 1 83.44 416 LEU B C 1
ATOM 8219 O O . LEU B 1 416 ? -27.391 -4.43 -13.227 1 83.44 416 LEU B O 1
ATOM 8223 N N . GLU B 1 417 ? -27.031 -6.25 -11.953 1 81.25 417 GLU B N 1
ATOM 8224 C CA . GLU B 1 417 ? -28.328 -6.133 -11.297 1 81.25 417 GLU B CA 1
ATOM 8225 C C . GLU B 1 417 ? -28.406 -4.863 -10.453 1 81.25 417 GLU B C 1
ATOM 8227 O O . GLU B 1 417 ? -29.438 -4.184 -10.445 1 81.25 417 GLU B O 1
ATOM 8232 N N . GLY B 1 418 ? -27.422 -4.574 -9.789 1 79.81 418 GLY B N 1
ATOM 8233 C CA . GLY B 1 418 ? -27.375 -3.371 -8.977 1 79.81 418 GLY B CA 1
ATOM 8234 C C . GLY B 1 418 ? -27.453 -2.094 -9.789 1 79.81 418 GLY B C 1
ATOM 8235 O O . GLY B 1 418 ? -28.234 -1.197 -9.477 1 79.81 418 GLY B O 1
ATOM 8236 N N . ARG B 1 419 ? -26.703 -2.029 -10.797 1 79.06 419 ARG B N 1
ATOM 8237 C CA . ARG B 1 419 ? -26.641 -0.844 -11.648 1 79.06 419 ARG B CA 1
ATOM 8238 C C . ARG B 1 419 ? -27.984 -0.599 -12.336 1 79.06 419 ARG B C 1
ATOM 8240 O O . ARG B 1 419 ? -28.438 0.544 -12.438 1 79.06 419 ARG B O 1
ATOM 8247 N N . ASN B 1 420 ? -28.562 -1.763 -12.75 1 79.5 420 ASN B N 1
ATOM 8248 C CA . ASN B 1 420 ? -29.828 -1.657 -13.477 1 79.5 420 ASN B CA 1
ATOM 8249 C C . ASN B 1 420 ? -31.016 -1.7 -12.531 1 79.5 420 ASN B C 1
ATOM 8251 O O . ASN B 1 420 ? -32.156 -1.535 -12.961 1 79.5 420 ASN B O 1
ATOM 8255 N N . GLN B 1 421 ? -30.719 -1.944 -11.297 1 77.25 421 GLN B N 1
ATOM 8256 C CA . GLN B 1 421 ? -31.766 -2.064 -10.281 1 77.25 421 GLN B CA 1
ATOM 8257 C C . GLN B 1 421 ? -32.812 -3.094 -10.695 1 77.25 421 GLN B C 1
ATOM 8259 O O . GLN B 1 421 ? -34 -2.809 -10.672 1 77.25 421 GLN B O 1
ATOM 8264 N N . GLU B 1 422 ? -32.312 -4.262 -11.25 1 78.44 422 GLU B N 1
ATOM 8265 C CA . GLU B 1 422 ? -33.188 -5.336 -11.734 1 78.44 422 GLU B CA 1
ATOM 8266 C C . GLU B 1 422 ? -32.719 -6.691 -11.203 1 78.44 422 GLU B C 1
ATOM 8268 O O . GLU B 1 422 ? -31.531 -6.977 -11.148 1 78.44 422 GLU B O 1
ATOM 8273 N N . THR B 1 423 ? -33.688 -7.395 -10.719 1 77.94 423 THR B N 1
ATOM 8274 C CA . THR B 1 423 ? -33.406 -8.766 -10.297 1 77.94 423 THR B CA 1
ATOM 8275 C C . THR B 1 423 ? -33.594 -9.727 -11.469 1 77.94 423 THR B C 1
ATOM 8277 O O . THR B 1 423 ? -34.656 -9.773 -12.102 1 77.94 423 THR B O 1
ATOM 8280 N N . LEU B 1 424 ? -32.594 -10.555 -11.758 1 78.19 424 LEU B N 1
ATOM 8281 C CA . LEU B 1 424 ? -32.625 -11.422 -12.93 1 78.19 424 LEU B CA 1
ATOM 8282 C C . LEU B 1 424 ? -32.938 -12.859 -12.547 1 78.19 424 LEU B C 1
ATOM 8284 O O . LEU B 1 424 ? -33.406 -13.641 -13.375 1 78.19 424 LEU B O 1
ATOM 8288 N N . PHE B 1 425 ? -32.656 -13.203 -11.305 1 79.62 425 PHE B N 1
ATOM 8289 C CA . PHE B 1 425 ? -32.844 -14.586 -10.875 1 79.62 425 PHE B CA 1
ATOM 8290 C C . PHE B 1 425 ? -33.781 -14.664 -9.664 1 79.62 425 PHE B C 1
ATOM 8292 O O . PHE B 1 425 ? -33.656 -13.852 -8.75 1 79.62 425 PHE B O 1
ATOM 8299 N N . PHE B 1 426 ? -34.625 -15.664 -9.617 1 75.69 426 PHE B N 1
ATOM 8300 C CA . PHE B 1 426 ? -35.656 -15.789 -8.578 1 75.69 426 PHE B CA 1
ATOM 8301 C C . PHE B 1 426 ? -35.656 -17.188 -7.992 1 75.69 426 PHE B C 1
ATOM 8303 O O . PHE B 1 426 ? -36.688 -17.688 -7.562 1 75.69 426 PHE B O 1
ATOM 8310 N N . ASP B 1 427 ? -34.625 -17.812 -8.008 1 78.62 427 ASP B N 1
ATOM 8311 C CA . ASP B 1 427 ? -34.531 -19.203 -7.613 1 78.62 427 ASP B CA 1
ATOM 8312 C C . ASP B 1 427 ? -33.844 -19.359 -6.254 1 78.62 427 ASP B C 1
ATOM 8314 O O . ASP B 1 427 ? -33.031 -20.25 -6.059 1 78.62 427 ASP B O 1
ATOM 8318 N N . ASP B 1 428 ? -34.188 -18.562 -5.332 1 77.69 428 ASP B N 1
ATOM 8319 C CA . ASP B 1 428 ? -33.562 -18.547 -4.023 1 77.69 428 ASP B CA 1
ATOM 8320 C C . ASP B 1 428 ? -33.844 -19.844 -3.254 1 77.69 428 ASP B C 1
ATOM 8322 O O . ASP B 1 428 ? -33.125 -20.188 -2.307 1 77.69 428 ASP B O 1
ATOM 8326 N N . GLU B 1 429 ? -34.781 -20.562 -3.715 1 79.19 429 GLU B N 1
ATOM 8327 C CA . GLU B 1 429 ? -35.188 -21.781 -3.004 1 79.19 429 GLU B CA 1
ATOM 8328 C C . GLU B 1 429 ? -34.375 -22.984 -3.498 1 79.19 429 GLU B C 1
ATOM 8330 O O . GLU B 1 429 ? -34.344 -24.016 -2.83 1 79.19 429 GLU B O 1
ATOM 8335 N N . LEU B 1 430 ? -33.719 -22.906 -4.59 1 87.69 430 LEU B N 1
ATOM 8336 C CA . LEU B 1 430 ? -32.969 -24.016 -5.164 1 87.69 430 LEU B CA 1
ATOM 8337 C C . LEU B 1 430 ? -31.5 -23.953 -4.738 1 87.69 430 LEU B C 1
ATOM 8339 O O . LEU B 1 430 ? -30.75 -23.094 -5.207 1 87.69 430 LEU B O 1
ATOM 8343 N N . GLU B 1 431 ? -31.125 -24.844 -4.031 1 88.75 431 GLU B N 1
ATOM 8344 C CA . GLU B 1 431 ? -29.812 -24.844 -3.389 1 88.75 431 GLU B CA 1
ATOM 8345 C C . GLU B 1 431 ? -28.688 -24.797 -4.426 1 88.75 431 GLU B C 1
ATOM 8347 O O . GLU B 1 431 ? -27.781 -23.984 -4.324 1 88.75 431 GLU B O 1
ATOM 8352 N N . GLU B 1 432 ? -28.781 -25.625 -5.418 1 93.44 432 GLU B N 1
ATOM 8353 C CA . GLU B 1 432 ? -27.703 -25.766 -6.387 1 93.44 432 GLU B CA 1
ATOM 8354 C C . GLU B 1 432 ? -27.641 -24.562 -7.32 1 93.44 432 GLU B C 1
ATOM 8356 O O . GLU B 1 432 ? -26.656 -24.375 -8.047 1 93.44 432 GLU B O 1
ATOM 8361 N N . HIS B 1 433 ? -28.641 -23.703 -7.27 1 92.62 433 HIS B N 1
ATOM 8362 C CA . HIS B 1 433 ? -28.688 -22.5 -8.102 1 92.62 433 HIS B CA 1
ATOM 8363 C C . HIS B 1 433 ? -28.109 -21.297 -7.371 1 92.62 433 HIS B C 1
ATOM 8365 O O . HIS B 1 433 ? -27.938 -20.234 -7.965 1 92.62 433 HIS B O 1
ATOM 8371 N N . GLN B 1 434 ? -27.797 -21.531 -6.152 1 91.56 434 GLN B N 1
ATOM 8372 C CA . GLN B 1 434 ? -27.312 -20.422 -5.336 1 91.56 434 GLN B CA 1
ATOM 8373 C C . GLN B 1 434 ? -25.875 -20.062 -5.695 1 91.56 434 GLN B C 1
ATOM 8375 O O . GLN B 1 434 ? -25.062 -20.953 -5.973 1 91.56 434 GLN B O 1
ATOM 8380 N N . PRO B 1 435 ? -25.641 -18.812 -5.664 1 93 435 PRO B N 1
ATOM 8381 C CA . PRO B 1 435 ? -24.266 -18.391 -5.953 1 93 435 PRO B CA 1
ATOM 8382 C C . PRO B 1 435 ? -23.297 -18.719 -4.816 1 93 435 PRO B C 1
ATOM 8384 O O . PRO B 1 435 ? -23.734 -19.031 -3.699 1 93 435 PRO B O 1
ATOM 8387 N N . PHE B 1 436 ? -22.078 -18.812 -5.098 1 96.25 436 PHE B N 1
ATOM 8388 C CA . PHE B 1 436 ? -20.938 -18.938 -4.195 1 96.25 436 PHE B CA 1
ATOM 8389 C C . PHE B 1 436 ? -20.844 -20.359 -3.652 1 96.25 436 PHE B C 1
ATOM 8391 O O . PHE B 1 436 ? -20.688 -20.562 -2.445 1 96.25 436 PHE B O 1
ATOM 8398 N N . PRO B 1 437 ? -21.062 -21.344 -4.422 1 97.75 437 PRO B N 1
ATOM 8399 C CA . PRO B 1 437 ? -20.625 -22.641 -3.904 1 97.75 437 PRO B CA 1
ATOM 8400 C C . PRO B 1 437 ? -19.141 -22.688 -3.562 1 97.75 437 PRO B C 1
ATOM 8402 O O . PRO B 1 437 ? -18.344 -21.953 -4.152 1 97.75 437 PRO B O 1
ATOM 8405 N N . THR B 1 438 ? -18.812 -23.438 -2.574 1 98.56 438 THR B N 1
ATOM 8406 C CA . THR B 1 438 ? -17.391 -23.578 -2.279 1 98.56 438 THR B CA 1
ATOM 8407 C C . THR B 1 438 ? -16.703 -24.469 -3.32 1 98.56 438 THR B C 1
ATOM 8409 O O . THR B 1 438 ? -17.359 -25.281 -3.967 1 98.56 438 THR B O 1
ATOM 8412 N N . LEU B 1 439 ? -15.422 -24.297 -3.473 1 98.81 439 LEU B N 1
ATOM 8413 C CA . LEU B 1 439 ? -14.641 -25.172 -4.344 1 98.81 439 LEU B CA 1
ATOM 8414 C C . LEU B 1 439 ? -14.711 -26.625 -3.871 1 98.81 439 LEU B C 1
ATOM 8416 O O . LEU B 1 439 ? -14.867 -27.531 -4.684 1 98.81 439 LEU B O 1
ATOM 8420 N N . GLU B 1 440 ? -14.625 -26.828 -2.611 1 98.69 440 GLU B N 1
ATOM 8421 C CA . GLU B 1 440 ? -14.703 -28.172 -2.053 1 98.69 440 GLU B CA 1
ATOM 8422 C C . GLU B 1 440 ? -16.031 -28.844 -2.404 1 98.69 440 GLU B C 1
ATOM 8424 O O . GLU B 1 440 ? -16.062 -29.984 -2.848 1 98.69 440 GLU B O 1
ATOM 8429 N N . GLU B 1 441 ? -17.109 -28.062 -2.195 1 98.12 441 GLU B N 1
ATOM 8430 C CA . GLU B 1 441 ? -18.422 -28.578 -2.525 1 98.12 441 GLU B CA 1
ATOM 8431 C C . GLU B 1 441 ? -18.531 -28.922 -4.008 1 98.12 441 GLU B C 1
ATOM 8433 O O . GLU B 1 441 ? -19.141 -29.922 -4.375 1 98.12 441 GLU B O 1
ATOM 8438 N N . THR B 1 442 ? -18 -28.109 -4.793 1 98.38 442 THR B N 1
ATOM 8439 C CA . THR B 1 442 ? -18.031 -28.312 -6.234 1 98.38 442 THR B CA 1
ATOM 8440 C C . THR B 1 442 ? -17.297 -29.578 -6.617 1 98.38 442 THR B C 1
ATOM 8442 O O . THR B 1 442 ? -17.781 -30.375 -7.438 1 98.38 442 THR B O 1
ATOM 8445 N N . LEU B 1 443 ? -16.172 -29.828 -6.047 1 98.44 443 LEU B N 1
ATOM 8446 C CA . LEU B 1 443 ? -15.367 -31.016 -6.301 1 98.44 443 LEU B CA 1
ATOM 8447 C C . LEU B 1 443 ? -16.125 -32.281 -5.895 1 98.44 443 LEU B C 1
ATOM 8449 O O . LEU B 1 443 ? -15.977 -33.344 -6.523 1 98.44 443 LEU B O 1
ATOM 8453 N N . LYS B 1 444 ? -16.984 -32.156 -4.945 1 97.56 444 LYS B N 1
ATOM 8454 C CA . LYS B 1 444 ? -17.688 -33.312 -4.406 1 97.56 444 LYS B CA 1
ATOM 8455 C C . LYS B 1 444 ? -19 -33.562 -5.152 1 97.56 444 LYS B C 1
ATOM 8457 O O . LYS B 1 444 ? -19.391 -34.719 -5.355 1 97.56 444 LYS B O 1
ATOM 8462 N N . LYS B 1 445 ? -19.609 -32.5 -5.609 1 96.94 445 LYS B N 1
ATOM 8463 C CA . LYS B 1 445 ? -20.969 -32.625 -6.109 1 96.94 445 LYS B CA 1
ATOM 8464 C C . LYS B 1 445 ? -20.984 -32.906 -7.613 1 96.94 445 LYS B C 1
ATOM 8466 O O . LYS B 1 445 ? -21.969 -33.406 -8.141 1 96.94 445 LYS B O 1
ATOM 8471 N N . ILE B 1 446 ? -19.984 -32.562 -8.32 1 97.56 446 ILE B N 1
ATOM 8472 C CA . ILE B 1 446 ? -19.953 -32.75 -9.766 1 97.56 446 ILE B CA 1
ATOM 8473 C C . ILE B 1 446 ? -19.359 -34.125 -10.094 1 97.56 446 ILE B C 1
ATOM 8475 O O . ILE B 1 446 ? -18.438 -34.562 -9.43 1 97.56 446 ILE B O 1
ATOM 8479 N N . ASP B 1 447 ? -19.812 -34.719 -11.117 1 95.44 447 ASP B N 1
ATOM 8480 C CA . ASP B 1 447 ? -19.312 -36 -11.602 1 95.44 447 ASP B CA 1
ATOM 8481 C C . ASP B 1 447 ? -17.797 -35.969 -11.75 1 95.44 447 ASP B C 1
ATOM 8483 O O . ASP B 1 447 ? -17.25 -35.125 -12.469 1 95.44 447 ASP B O 1
ATOM 8487 N N . PRO B 1 448 ? -17.109 -36.906 -11.109 1 94.5 448 PRO B N 1
ATOM 8488 C CA . PRO B 1 448 ? -15.641 -36.906 -11.094 1 94.5 448 PRO B CA 1
ATOM 8489 C C . PRO B 1 448 ? -15.039 -37.156 -12.477 1 94.5 448 PRO B C 1
ATOM 8491 O O . PRO B 1 448 ? -13.852 -36.875 -12.695 1 94.5 448 PRO B O 1
ATOM 8494 N N . HIS B 1 449 ? -15.758 -37.594 -13.375 1 93.62 449 HIS B N 1
ATOM 8495 C CA . HIS B 1 449 ? -15.227 -37.938 -14.695 1 93.62 449 HIS B CA 1
ATOM 8496 C C . HIS B 1 449 ? -15.156 -36.688 -15.578 1 93.62 449 HIS B C 1
ATOM 8498 O O . HIS B 1 449 ? -14.5 -36.719 -16.625 1 93.62 449 HIS B O 1
ATOM 8504 N N . VAL B 1 450 ? -15.852 -35.656 -15.195 1 95.75 450 VAL B N 1
ATOM 8505 C CA . VAL B 1 450 ? -15.766 -34.406 -15.945 1 95.75 450 VAL B CA 1
ATOM 8506 C C . VAL B 1 450 ? -14.594 -33.594 -15.414 1 95.75 450 VAL B C 1
ATOM 8508 O O . VAL B 1 450 ? -14.469 -33.375 -14.203 1 95.75 450 VAL B O 1
ATOM 8511 N N . GLY B 1 451 ? -13.719 -33.156 -16.266 1 97.25 451 GLY B N 1
ATOM 8512 C CA . GLY B 1 451 ? -12.57 -32.375 -15.852 1 97.25 451 GLY B CA 1
ATOM 8513 C C . GLY B 1 451 ? -12.93 -30.938 -15.508 1 97.25 451 GLY B C 1
ATOM 8514 O O . GLY B 1 451 ? -14.023 -30.453 -15.836 1 97.25 451 GLY B O 1
ATOM 8515 N N . PHE B 1 452 ? -12.062 -30.281 -14.75 1 98.62 452 PHE B N 1
ATOM 8516 C CA . PHE B 1 452 ? -12.258 -28.891 -14.359 1 98.62 452 PHE B CA 1
ATOM 8517 C C . PHE B 1 452 ? -11.164 -28 -14.945 1 98.62 452 PHE B C 1
ATOM 8519 O O . PHE B 1 452 ? -10.008 -28.406 -15.016 1 98.62 452 PHE B O 1
ATOM 8526 N N . ASN B 1 453 ? -11.516 -26.875 -15.461 1 98.69 453 ASN B N 1
ATOM 8527 C CA . ASN B 1 453 ? -10.633 -25.719 -15.633 1 98.69 453 ASN B CA 1
ATOM 8528 C C . ASN B 1 453 ? -10.844 -24.688 -14.539 1 98.69 453 ASN B C 1
ATOM 8530 O O . ASN B 1 453 ? -11.773 -23.875 -14.609 1 98.69 453 ASN B O 1
ATOM 8534 N N . VAL B 1 454 ? -9.977 -24.672 -13.555 1 98.88 454 VAL B N 1
ATOM 8535 C CA . VAL B 1 454 ? -10.102 -23.812 -12.391 1 98.88 454 VAL B CA 1
ATOM 8536 C C . VAL B 1 454 ? -9.367 -22.5 -12.641 1 98.88 454 VAL B C 1
ATOM 8538 O O . VAL B 1 454 ? -8.141 -22.438 -12.586 1 98.88 454 VAL B O 1
ATOM 8541 N N . GLU B 1 455 ? -10.102 -21.484 -12.867 1 98.81 455 GLU B N 1
ATOM 8542 C CA . GLU B 1 455 ? -9.492 -20.172 -13.062 1 98.81 455 GLU B CA 1
ATOM 8543 C C . GLU B 1 455 ? -9.281 -19.469 -11.727 1 98.81 455 GLU B C 1
ATOM 8545 O O . GLU B 1 455 ? -10.234 -19.234 -10.992 1 98.81 455 GLU B O 1
ATOM 8550 N N . LEU B 1 456 ? -8.062 -19.219 -11.414 1 98.75 456 LEU B N 1
ATOM 8551 C CA . LEU B 1 456 ? -7.754 -18.422 -10.227 1 98.75 456 LEU B CA 1
ATOM 8552 C C . LEU B 1 456 ? -7.969 -16.938 -10.5 1 98.75 456 LEU B C 1
ATOM 8554 O O . LEU B 1 456 ? -7.281 -16.344 -11.336 1 98.75 456 LEU B O 1
ATOM 8558 N N . LYS B 1 457 ? -8.945 -16.359 -9.766 1 98 457 LYS B N 1
ATOM 8559 C CA . LYS B 1 457 ? -9.289 -14.953 -9.945 1 98 457 LYS B CA 1
ATOM 8560 C C . LYS B 1 457 ? -8.43 -14.07 -9.047 1 98 457 LYS B C 1
ATOM 8562 O O . LYS B 1 457 ? -8.586 -14.078 -7.824 1 98 457 LYS B O 1
ATOM 8567 N N . TRP B 1 458 ? -7.547 -13.312 -9.633 1 98 458 TRP B N 1
ATOM 8568 C CA . TRP B 1 458 ? -6.648 -12.406 -8.922 1 98 458 TRP B CA 1
ATOM 8569 C C . TRP B 1 458 ? -6.633 -11.031 -9.578 1 98 458 TRP B C 1
ATOM 8571 O O . TRP B 1 458 ? -6.688 -10.922 -10.805 1 98 458 TRP B O 1
ATOM 8581 N N . THR B 1 459 ? -6.586 -10.039 -8.758 1 97.88 459 THR B N 1
ATOM 8582 C CA . THR B 1 459 ? -6.656 -8.656 -9.219 1 97.88 459 THR B CA 1
ATOM 8583 C C . THR B 1 459 ? -5.488 -8.336 -10.148 1 97.88 459 THR B C 1
ATOM 8585 O O . THR B 1 459 ? -4.371 -8.812 -9.938 1 97.88 459 THR B O 1
ATOM 8588 N N . MET B 1 460 ? -5.766 -7.52 -11.172 1 97.75 460 MET B N 1
ATOM 8589 C CA . MET B 1 460 ? -4.766 -7.043 -12.133 1 97.75 460 MET B CA 1
ATOM 8590 C C . MET B 1 460 ? -4.648 -5.523 -12.078 1 97.75 460 MET B C 1
ATOM 8592 O O . MET B 1 460 ? -5.645 -4.824 -11.883 1 97.75 460 MET B O 1
ATOM 8596 N N . GLU B 1 461 ? -3.447 -5.023 -12.203 1 96.56 461 GLU B N 1
ATOM 8597 C CA . GLU B 1 461 ? -3.236 -3.6 -12.43 1 96.56 461 GLU B CA 1
ATOM 8598 C C . GLU B 1 461 ? -3.494 -3.23 -13.891 1 96.56 461 GLU B C 1
ATOM 8600 O O . GLU B 1 461 ? -3.006 -3.902 -14.797 1 96.56 461 GLU B O 1
ATOM 8605 N N . LEU B 1 462 ? -4.227 -2.195 -14.094 1 96.44 462 LEU B N 1
ATOM 8606 C CA . LEU B 1 462 ? -4.531 -1.716 -15.438 1 96.44 462 LEU B CA 1
ATOM 8607 C C . LEU B 1 462 ? -3.488 -0.703 -15.898 1 96.44 462 LEU B C 1
ATOM 8609 O O . LEU B 1 462 ? -2.703 -0.2 -15.094 1 96.44 462 LEU B O 1
ATOM 8613 N N . LYS B 1 463 ? -3.469 -0.403 -17.109 1 93.31 463 LYS B N 1
ATOM 8614 C CA . LYS B 1 463 ? -2.471 0.488 -17.703 1 93.31 463 LYS B CA 1
ATOM 8615 C C . LYS B 1 463 ? -2.551 1.883 -17.094 1 93.31 463 LYS B C 1
ATOM 8617 O O . LYS B 1 463 ? -1.542 2.584 -17 1 93.31 463 LYS B O 1
ATOM 8622 N N . ASP B 1 464 ? -3.686 2.25 -16.594 1 91.44 464 ASP B N 1
ATOM 8623 C CA . ASP B 1 464 ? -3.852 3.59 -16.031 1 91.44 464 ASP B CA 1
ATOM 8624 C C . ASP B 1 464 ? -3.439 3.625 -14.562 1 91.44 464 ASP B C 1
ATOM 8626 O O . ASP B 1 464 ? -3.584 4.652 -13.891 1 91.44 464 ASP B O 1
ATOM 8630 N N . GLY B 1 465 ? -3.016 2.502 -14.086 1 89 465 GLY B N 1
ATOM 8631 C CA . GLY B 1 465 ? -2.492 2.469 -12.734 1 89 465 GLY B CA 1
ATOM 8632 C C . GLY B 1 465 ? -3.512 2.002 -11.711 1 89 465 GLY B C 1
ATOM 8633 O O . GLY B 1 465 ? -3.16 1.713 -10.562 1 89 465 GLY B O 1
ATOM 8634 N N . THR B 1 466 ? -4.742 1.866 -12.062 1 91.5 466 THR B N 1
ATOM 8635 C CA . THR B 1 466 ? -5.762 1.396 -11.133 1 91.5 466 THR B CA 1
ATOM 8636 C C . THR B 1 466 ? -5.77 -0.128 -11.062 1 91.5 466 THR B C 1
ATOM 8638 O O . THR B 1 466 ? -5.227 -0.797 -11.945 1 91.5 466 THR B O 1
ATOM 8641 N N . PHE B 1 467 ? -6.344 -0.657 -10.008 1 94.06 467 PHE B N 1
ATOM 8642 C CA . PHE B 1 467 ? -6.465 -2.098 -9.82 1 94.06 467 PHE B CA 1
ATOM 8643 C C . PHE B 1 467 ? -7.922 -2.535 -9.922 1 94.06 467 PHE B C 1
ATOM 8645 O O . PHE B 1 467 ? -8.828 -1.777 -9.57 1 94.06 467 PHE B O 1
ATOM 8652 N N . GLU B 1 468 ? -8.125 -3.73 -10.383 1 95.62 468 GLU B N 1
ATOM 8653 C CA . GLU B 1 468 ? -9.469 -4.305 -10.383 1 95.62 468 GLU B CA 1
ATOM 8654 C C . GLU B 1 468 ? -10.008 -4.461 -8.969 1 95.62 468 GLU B C 1
ATOM 8656 O O . GLU B 1 468 ? -11.211 -4.32 -8.734 1 95.62 468 GLU B O 1
ATOM 8661 N N . LEU B 1 469 ? -9.227 -4.758 -8.086 1 95.31 469 LEU B N 1
ATOM 8662 C CA . LEU B 1 469 ? -9.508 -4.895 -6.664 1 95.31 469 LEU B CA 1
ATOM 8663 C C . LEU B 1 469 ? -8.352 -4.363 -5.828 1 95.31 469 LEU B C 1
ATOM 8665 O O . LEU B 1 469 ? -7.195 -4.715 -6.066 1 95.31 469 LEU B O 1
ATOM 8669 N N . ASN B 1 470 ? -8.656 -3.564 -4.84 1 89.81 470 ASN B N 1
ATOM 8670 C CA . ASN B 1 470 ? -7.633 -3.02 -3.959 1 89.81 470 ASN B CA 1
ATOM 8671 C C . ASN B 1 470 ? -7.461 -3.871 -2.703 1 89.81 470 ASN B C 1
ATOM 8673 O O . ASN B 1 470 ? -8.406 -4.516 -2.252 1 89.81 470 ASN B O 1
ATOM 8677 N N . ASN B 1 471 ? -6.234 -3.873 -2.152 1 88.19 471 ASN B N 1
ATOM 8678 C CA . ASN B 1 471 ? -5.883 -4.52 -0.894 1 88.19 471 ASN B CA 1
ATOM 8679 C C . ASN B 1 471 ? -6.258 -6 -0.899 1 88.19 471 ASN B C 1
ATOM 8681 O O . ASN B 1 471 ? -6.973 -6.465 -0.012 1 88.19 471 ASN B O 1
ATOM 8685 N N . PRO B 1 472 ? -5.738 -6.707 -1.836 1 94.62 472 PRO B N 1
ATOM 8686 C CA . PRO B 1 472 ? -6.02 -8.148 -1.874 1 94.62 472 PRO B CA 1
ATOM 8687 C C . PRO B 1 472 ? -5.367 -8.906 -0.723 1 94.62 472 PRO B C 1
ATOM 8689 O O . PRO B 1 472 ? -4.609 -8.32 0.057 1 94.62 472 PRO B O 1
ATOM 8692 N N . PHE B 1 473 ? -5.715 -10.195 -0.552 1 96 473 PHE B N 1
ATOM 8693 C CA . PHE B 1 473 ? -4.996 -11.102 0.335 1 96 473 PHE B CA 1
ATOM 8694 C C . PHE B 1 473 ? -3.553 -11.273 -0.125 1 96 473 PHE B C 1
ATOM 8696 O O . PHE B 1 473 ? -3.197 -10.875 -1.235 1 96 473 PHE B O 1
ATOM 8703 N N . ASP B 1 474 ? -2.734 -11.805 0.819 1 97.5 474 ASP B N 1
ATOM 8704 C CA . ASP B 1 474 ? -1.391 -12.18 0.389 1 97.5 474 ASP B CA 1
ATOM 8705 C C . ASP B 1 474 ? -1.439 -13.273 -0.673 1 97.5 474 ASP B C 1
ATOM 8707 O O . ASP B 1 474 ? -2.207 -14.227 -0.552 1 97.5 474 ASP B O 1
ATOM 8711 N N . MET B 1 475 ? -0.654 -13.203 -1.7 1 98.44 475 MET B N 1
ATOM 8712 C CA . MET B 1 475 ? -0.725 -14.078 -2.871 1 98.44 475 MET B CA 1
ATOM 8713 C C . MET B 1 475 ? -0.418 -15.523 -2.492 1 98.44 475 MET B C 1
ATOM 8715 O O . MET B 1 475 ? -1.085 -16.453 -2.963 1 98.44 475 MET B O 1
ATOM 8719 N N . ASN B 1 476 ? 0.657 -15.766 -1.657 1 98.69 476 ASN B N 1
ATOM 8720 C CA . ASN B 1 476 ? 0.953 -17.125 -1.205 1 98.69 476 ASN B CA 1
ATOM 8721 C C . ASN B 1 476 ? -0.227 -17.734 -0.453 1 98.69 476 ASN B C 1
ATOM 8723 O O . ASN B 1 476 ? -0.577 -18.891 -0.675 1 98.69 476 ASN B O 1
ATOM 8727 N N . THR B 1 477 ? -0.828 -16.953 0.377 1 98.5 477 THR B N 1
ATOM 8728 C CA . THR B 1 477 ? -1.966 -17.438 1.153 1 98.5 477 THR B CA 1
ATOM 8729 C C . THR B 1 477 ? -3.117 -17.844 0.235 1 98.5 477 THR B C 1
ATOM 8731 O O . THR B 1 477 ? -3.707 -18.906 0.404 1 98.5 477 THR B O 1
ATOM 8734 N N . TYR B 1 478 ? -3.385 -16.938 -0.665 1 98.44 478 TYR B N 1
ATOM 8735 C CA . TYR B 1 478 ? -4.461 -17.188 -1.614 1 98.44 478 TYR B CA 1
ATOM 8736 C C . TYR B 1 478 ? -4.242 -18.5 -2.357 1 98.44 478 TYR B C 1
ATOM 8738 O O . TYR B 1 478 ? -5.113 -19.375 -2.363 1 98.44 478 TYR B O 1
ATOM 8746 N N . VAL B 1 479 ? -3.064 -18.688 -2.963 1 98.88 479 VAL B N 1
ATOM 8747 C CA . VAL B 1 479 ? -2.766 -19.844 -3.785 1 98.88 479 VAL B CA 1
ATOM 8748 C C . VAL B 1 479 ? -2.73 -21.109 -2.912 1 98.88 479 VAL B C 1
ATOM 8750 O O . VAL B 1 479 ? -3.23 -22.156 -3.311 1 98.88 479 VAL B O 1
ATOM 8753 N N . ASP B 1 480 ? -2.148 -21 -1.728 1 98.75 480 ASP B N 1
ATOM 8754 C CA . ASP B 1 480 ? -2.084 -22.141 -0.822 1 98.75 480 ASP B CA 1
ATOM 8755 C C . ASP B 1 480 ? -3.479 -22.688 -0.518 1 98.75 480 ASP B C 1
ATOM 8757 O O . ASP B 1 480 ? -3.695 -23.891 -0.519 1 98.75 480 ASP B O 1
ATOM 8761 N N . LYS B 1 481 ? -4.426 -21.781 -0.3 1 98.75 481 LYS B N 1
ATOM 8762 C CA . LYS B 1 481 ? -5.777 -22.203 0.07 1 98.75 481 LYS B CA 1
ATOM 8763 C C . LYS B 1 481 ? -6.469 -22.922 -1.086 1 98.75 481 LYS B C 1
ATOM 8765 O O . LYS B 1 481 ? -7.129 -23.938 -0.883 1 98.75 481 LYS B O 1
ATOM 8770 N N . VAL B 1 482 ? -6.344 -22.422 -2.256 1 98.81 482 VAL B N 1
ATOM 8771 C CA . VAL B 1 482 ? -6.969 -23.047 -3.424 1 98.81 482 VAL B CA 1
ATOM 8772 C C . VAL B 1 482 ? -6.32 -24.391 -3.707 1 98.81 482 VAL B C 1
ATOM 8774 O O . VAL B 1 482 ? -7.016 -25.406 -3.871 1 98.81 482 VAL B O 1
ATOM 8777 N N . LEU B 1 483 ? -4.957 -24.438 -3.736 1 98.81 483 LEU B N 1
ATOM 8778 C CA . LEU B 1 483 ? -4.238 -25.672 -4.055 1 98.81 483 LEU B CA 1
ATOM 8779 C C . LEU B 1 483 ? -4.5 -26.734 -3.002 1 98.81 483 LEU B C 1
ATOM 8781 O O . LEU B 1 483 ? -4.668 -27.922 -3.332 1 98.81 483 LEU B O 1
ATOM 8785 N N . GLU B 1 484 ? -4.496 -26.297 -1.759 1 98.69 484 GLU B N 1
ATOM 8786 C CA . GLU B 1 484 ? -4.773 -27.25 -0.691 1 98.69 484 GLU B CA 1
ATOM 8787 C C . GLU B 1 484 ? -6.125 -27.938 -0.897 1 98.69 484 GLU B C 1
ATOM 8789 O O . GLU B 1 484 ? -6.238 -29.156 -0.779 1 98.69 484 GLU B O 1
ATOM 8794 N N . THR B 1 485 ? -7.137 -27.125 -1.225 1 98.75 485 THR B N 1
ATOM 8795 C CA . THR B 1 485 ? -8.484 -27.656 -1.436 1 98.75 485 THR B CA 1
ATOM 8796 C C . THR B 1 485 ? -8.5 -28.641 -2.602 1 98.75 485 THR B C 1
ATOM 8798 O O . THR B 1 485 ? -9.055 -29.734 -2.486 1 98.75 485 THR B O 1
ATOM 8801 N N . VAL B 1 486 ? -7.867 -28.312 -3.682 1 98.69 486 VAL B N 1
ATOM 8802 C CA . VAL B 1 486 ? -7.895 -29.141 -4.879 1 98.69 486 VAL B CA 1
ATOM 8803 C C . VAL B 1 486 ? -7.102 -30.422 -4.641 1 98.69 486 VAL B C 1
ATOM 8805 O O . VAL B 1 486 ? -7.582 -31.531 -4.922 1 98.69 486 VAL B O 1
ATOM 8808 N N . LEU B 1 487 ? -5.906 -30.328 -4.094 1 98 487 LEU B N 1
ATOM 8809 C CA . LEU B 1 487 ? -5.02 -31.484 -3.922 1 98 487 LEU B CA 1
ATOM 8810 C C . LEU B 1 487 ? -5.605 -32.469 -2.92 1 98 487 LEU B C 1
ATOM 8812 O O . LEU B 1 487 ? -5.391 -33.688 -3.039 1 98 487 LEU B O 1
ATOM 8816 N N . LYS B 1 488 ? -6.445 -32 -2.014 1 97.81 488 LYS B N 1
ATOM 8817 C CA . LYS B 1 488 ? -7.016 -32.875 -0.994 1 97.81 488 LYS B CA 1
ATOM 8818 C C . LYS B 1 488 ? -8.305 -33.5 -1.483 1 97.81 488 LYS B C 1
ATOM 8820 O O . LYS B 1 488 ? -8.656 -34.625 -1.059 1 97.81 488 LYS B O 1
ATOM 8825 N N . HIS B 1 489 ? -8.984 -32.844 -2.443 1 97.88 489 HIS B N 1
ATOM 8826 C CA . HIS B 1 489 ? -10.359 -33.281 -2.658 1 97.88 489 HIS B CA 1
ATOM 8827 C C . HIS B 1 489 ? -10.594 -33.656 -4.121 1 97.88 489 HIS B C 1
ATOM 8829 O O . HIS B 1 489 ? -11.648 -34.188 -4.461 1 97.88 489 HIS B O 1
ATOM 8835 N N . ALA B 1 490 ? -9.703 -33.406 -5.035 1 97 490 ALA B N 1
ATOM 8836 C CA . ALA B 1 490 ? -9.953 -33.594 -6.461 1 97 490 ALA B CA 1
ATOM 8837 C C . ALA B 1 490 ? -9.852 -35.062 -6.855 1 97 490 ALA B C 1
ATOM 8839 O O . ALA B 1 490 ? -10.312 -35.469 -7.93 1 97 490 ALA B O 1
ATOM 8840 N N . GLY B 1 491 ? -9.18 -35.906 -6 1 94.06 491 GLY B N 1
ATOM 8841 C CA . GLY B 1 491 ? -8.992 -37.281 -6.379 1 94.06 491 GLY B CA 1
ATOM 8842 C C . GLY B 1 491 ? -8.289 -37.438 -7.711 1 94.06 491 GLY B C 1
ATOM 8843 O O . GLY B 1 491 ? -7.23 -36.875 -7.938 1 94.06 491 GLY B O 1
ATOM 8844 N N . ASP B 1 492 ? -8.922 -38.188 -8.602 1 93.06 492 ASP B N 1
ATOM 8845 C CA . ASP B 1 492 ? -8.297 -38.5 -9.883 1 93.06 492 ASP B CA 1
ATOM 8846 C C . ASP B 1 492 ? -8.836 -37.562 -10.977 1 93.06 492 ASP B C 1
ATOM 8848 O O . ASP B 1 492 ? -8.531 -37.781 -12.156 1 93.06 492 ASP B O 1
ATOM 8852 N N . ARG B 1 493 ? -9.625 -36.594 -10.578 1 96.31 493 ARG B N 1
ATOM 8853 C CA . ARG B 1 493 ? -10.203 -35.688 -11.562 1 96.31 493 ARG B CA 1
ATOM 8854 C C . ARG B 1 493 ? -9.117 -34.969 -12.336 1 96.31 493 ARG B C 1
ATOM 8856 O O . ARG B 1 493 ? -8.109 -34.562 -11.758 1 96.31 493 ARG B O 1
ATOM 8863 N N . ARG B 1 494 ? -9.359 -34.812 -13.594 1 95.62 494 ARG B N 1
ATOM 8864 C CA . ARG B 1 494 ? -8.469 -33.969 -14.398 1 95.62 494 ARG B CA 1
ATOM 8865 C C . ARG B 1 494 ? -8.719 -32.5 -14.125 1 95.62 494 ARG B C 1
ATOM 8867 O O . ARG B 1 494 ? -9.844 -32 -14.25 1 95.62 494 ARG B O 1
ATOM 8874 N N . ILE B 1 495 ? -7.68 -31.859 -13.719 1 97.94 495 ILE B N 1
ATOM 8875 C CA . ILE B 1 495 ? -7.781 -30.453 -13.367 1 97.94 495 ILE B CA 1
ATOM 8876 C C . ILE B 1 495 ? -6.754 -29.641 -14.164 1 97.94 495 ILE B C 1
ATOM 8878 O O . ILE B 1 495 ? -5.605 -30.078 -14.312 1 97.94 495 ILE B O 1
ATOM 8882 N N . ILE B 1 496 ? -7.152 -28.562 -14.688 1 98.38 496 ILE B N 1
ATOM 8883 C CA . ILE B 1 496 ? -6.277 -27.547 -15.266 1 98.38 496 ILE B CA 1
ATOM 8884 C C . ILE B 1 496 ? -6.465 -26.219 -14.539 1 98.38 496 ILE B C 1
ATOM 8886 O O . ILE B 1 496 ? -7.598 -25.781 -14.328 1 98.38 496 ILE B O 1
ATOM 8890 N N . PHE B 1 497 ? -5.379 -25.625 -14.094 1 98.88 497 PHE B N 1
ATOM 8891 C CA . PHE B 1 497 ? -5.449 -24.281 -13.523 1 98.88 497 PHE B CA 1
ATOM 8892 C C . PHE B 1 497 ? -5.195 -23.219 -14.594 1 98.88 497 PHE B C 1
ATOM 8894 O O . PHE B 1 497 ? -4.406 -23.438 -15.516 1 98.88 497 PHE B O 1
ATOM 8901 N N . SER B 1 498 ? -5.855 -22.125 -14.484 1 98.81 498 SER B N 1
ATOM 8902 C CA . SER B 1 498 ? -5.586 -21 -15.375 1 98.81 498 SER B CA 1
ATOM 8903 C C . SER B 1 498 ? -5.699 -19.672 -14.641 1 98.81 498 SER B C 1
ATOM 8905 O O . SER B 1 498 ? -6.32 -19.594 -13.578 1 98.81 498 SER B O 1
ATOM 8907 N N . CYS B 1 499 ? -5.039 -18.688 -15.141 1 98.88 499 CYS B N 1
ATOM 8908 C CA . CYS B 1 499 ? -5.121 -17.359 -14.547 1 98.88 499 CYS B CA 1
ATOM 8909 C C . CYS B 1 499 ? -4.629 -16.281 -15.516 1 98.88 499 CYS B C 1
ATOM 8911 O O . CYS B 1 499 ? -3.742 -16.547 -16.328 1 98.88 499 CYS B O 1
ATOM 8913 N N . PHE B 1 500 ? -5.164 -15.062 -15.367 1 98.62 500 PHE B N 1
ATOM 8914 C CA . PHE B 1 500 ? -4.711 -13.906 -16.141 1 98.62 500 PHE B CA 1
ATOM 8915 C C . PHE B 1 500 ? -3.426 -13.336 -15.562 1 98.62 500 PHE B C 1
ATOM 8917 O O . PHE B 1 500 ? -2.686 -12.633 -16.25 1 98.62 500 PHE B O 1
ATOM 8924 N N . ASN B 1 501 ? -3.18 -13.523 -14.297 1 98.69 501 ASN B N 1
ATOM 8925 C CA . ASN B 1 501 ? -2.004 -12.977 -13.625 1 98.69 501 ASN B CA 1
ATOM 8926 C C . ASN B 1 501 ? -0.806 -13.914 -13.742 1 98.69 501 ASN B C 1
ATOM 8928 O O . ASN B 1 501 ? -0.821 -15.023 -13.203 1 98.69 501 ASN B O 1
ATOM 8932 N N . PRO B 1 502 ? 0.261 -13.492 -14.391 1 98.5 502 PRO B N 1
ATOM 8933 C CA . PRO B 1 502 ? 1.403 -14.383 -14.609 1 98.5 502 PRO B CA 1
ATOM 8934 C C . PRO B 1 502 ? 2.09 -14.789 -13.312 1 98.5 502 PRO B C 1
ATOM 8936 O O . PRO B 1 502 ? 2.662 -15.883 -13.227 1 98.5 502 PRO B O 1
ATOM 8939 N N . ASP B 1 503 ? 2.047 -13.953 -12.336 1 98.75 503 ASP B N 1
ATOM 8940 C CA . ASP B 1 503 ? 2.654 -14.305 -11.055 1 98.75 503 ASP B CA 1
ATOM 8941 C C . ASP B 1 503 ? 1.905 -15.453 -10.391 1 98.75 503 ASP B C 1
ATOM 8943 O O . ASP B 1 503 ? 2.52 -16.312 -9.758 1 98.75 503 ASP B O 1
ATOM 8947 N N . ILE B 1 504 ? 0.597 -15.469 -10.531 1 98.88 504 ILE B N 1
ATOM 8948 C CA . ILE B 1 504 ? -0.198 -16.578 -10.016 1 98.88 504 ILE B CA 1
ATOM 8949 C C . ILE B 1 504 ? 0.163 -17.859 -10.758 1 98.88 504 ILE B C 1
ATOM 8951 O O . ILE B 1 504 ? 0.306 -18.922 -10.148 1 98.88 504 ILE B O 1
ATOM 8955 N N . CYS B 1 505 ? 0.303 -17.781 -12.039 1 98.81 505 CYS B N 1
ATOM 8956 C CA . CYS B 1 505 ? 0.688 -18.953 -12.82 1 98.81 505 CYS B CA 1
ATOM 8957 C C . CYS B 1 505 ? 2.027 -19.5 -12.344 1 98.81 505 CYS B C 1
ATOM 8959 O O . CYS B 1 505 ? 2.176 -20.703 -12.164 1 98.81 505 CYS B O 1
ATOM 8961 N N . THR B 1 506 ? 2.971 -18.594 -12.141 1 98.75 506 THR B N 1
ATOM 8962 C CA . THR B 1 506 ? 4.281 -19 -11.648 1 98.75 506 THR B CA 1
ATOM 8963 C C . THR B 1 506 ? 4.156 -19.672 -10.281 1 98.75 506 THR B C 1
ATOM 8965 O O . THR B 1 506 ? 4.758 -20.719 -10.047 1 98.75 506 THR B O 1
ATOM 8968 N N . MET B 1 507 ? 3.377 -19.094 -9.484 1 98.81 507 MET B N 1
ATOM 8969 C CA . MET B 1 507 ? 3.236 -19.609 -8.125 1 98.81 507 MET B CA 1
ATOM 8970 C C . MET B 1 507 ? 2.582 -20.984 -8.117 1 98.81 507 MET B C 1
ATOM 8972 O O . MET B 1 507 ? 3.049 -21.891 -7.434 1 98.81 507 MET B O 1
ATOM 8976 N N . VAL B 1 508 ? 1.526 -21.125 -8.891 1 98.81 508 VAL B N 1
ATOM 8977 C CA . VAL B 1 508 ? 0.837 -22.422 -8.945 1 98.81 508 VAL B CA 1
ATOM 8978 C C . VAL B 1 508 ? 1.778 -23.484 -9.508 1 98.81 508 VAL B C 1
ATOM 8980 O O . VAL B 1 508 ? 1.845 -24.594 -8.984 1 98.81 508 VAL B O 1
ATOM 8983 N N . ARG B 1 509 ? 2.506 -23.141 -10.5 1 98.38 509 ARG B N 1
ATOM 8984 C CA . ARG B 1 509 ? 3.447 -24.078 -11.109 1 98.38 509 ARG B CA 1
ATOM 8985 C C . ARG B 1 509 ? 4.523 -24.5 -10.117 1 98.38 509 ARG B C 1
ATOM 8987 O O . ARG B 1 509 ? 4.875 -25.672 -10.039 1 98.38 509 ARG B O 1
ATOM 8994 N N . GLN B 1 510 ? 5.004 -23.594 -9.344 1 98.25 510 GLN B N 1
ATOM 8995 C CA . GLN B 1 510 ? 6.152 -23.828 -8.469 1 98.25 510 GLN B CA 1
ATOM 8996 C C . GLN B 1 510 ? 5.73 -24.547 -7.188 1 98.25 510 GLN B C 1
ATOM 8998 O O . GLN B 1 510 ? 6.555 -25.156 -6.512 1 98.25 510 GLN B O 1
ATOM 9003 N N . LYS B 1 511 ? 4.457 -24.547 -6.887 1 98.25 511 LYS B N 1
ATOM 9004 C CA . LYS B 1 511 ? 4.012 -25.078 -5.598 1 98.25 511 LYS B CA 1
ATOM 9005 C C . LYS B 1 511 ? 3.562 -26.531 -5.723 1 98.25 511 LYS B C 1
ATOM 9007 O O . LYS B 1 511 ? 3.41 -27.219 -4.715 1 98.25 511 LYS B O 1
ATOM 9012 N N . GLN B 1 512 ? 3.324 -26.969 -6.996 1 97.5 512 GLN B N 1
ATOM 9013 C CA . GLN B 1 512 ? 2.836 -28.328 -7.18 1 97.5 512 GLN B CA 1
ATOM 9014 C C . GLN B 1 512 ? 3.309 -28.906 -8.516 1 97.5 512 GLN B C 1
ATOM 9016 O O . GLN B 1 512 ? 3.727 -28.156 -9.406 1 97.5 512 GLN B O 1
ATOM 9021 N N . ASN B 1 513 ? 3.256 -30.219 -8.648 1 94.56 513 ASN B N 1
ATOM 9022 C CA . ASN B 1 513 ? 3.725 -30.875 -9.859 1 94.56 513 ASN B CA 1
ATOM 9023 C C . ASN B 1 513 ? 2.621 -31.703 -10.516 1 94.56 513 ASN B C 1
ATOM 9025 O O . ASN B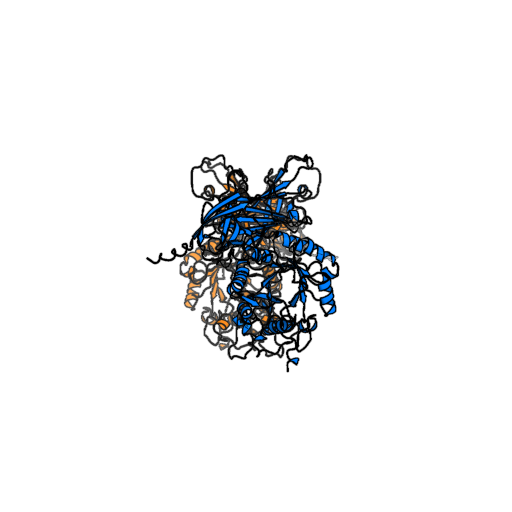 1 513 ? 2.838 -32.312 -11.555 1 94.56 513 ASN B O 1
ATOM 9029 N N . LYS B 1 514 ? 1.516 -31.672 -9.961 1 96.31 514 LYS B N 1
ATOM 9030 C CA . LYS B 1 514 ? 0.48 -32.625 -10.344 1 96.31 514 LYS B CA 1
ATOM 9031 C C . LYS B 1 514 ? -0.353 -32.094 -11.508 1 96.31 514 LYS B C 1
ATOM 9033 O O . LYS B 1 514 ? -0.56 -32.781 -12.5 1 96.31 514 LYS B O 1
ATOM 9038 N N . TYR B 1 515 ? -0.809 -30.922 -11.375 1 98.06 515 TYR B N 1
ATOM 9039 C CA . TYR B 1 515 ? -1.783 -30.422 -12.336 1 98.06 515 TYR B CA 1
ATOM 9040 C C . TYR B 1 515 ? -1.154 -29.375 -13.25 1 98.06 515 TYR B C 1
ATOM 9042 O O . TYR B 1 515 ? -0.313 -28.578 -12.82 1 98.06 515 TYR B O 1
ATOM 9050 N N . PRO B 1 516 ? -1.582 -29.312 -14.492 1 98.12 516 PRO B N 1
ATOM 9051 C CA . PRO B 1 516 ? -1.068 -28.312 -15.438 1 98.12 516 PRO B CA 1
ATOM 9052 C C . PRO B 1 516 ? -1.622 -26.922 -15.18 1 98.12 516 PRO B C 1
ATOM 9054 O O . PRO B 1 516 ? -2.652 -26.766 -14.516 1 98.12 516 PRO B O 1
ATOM 9057 N N . VAL B 1 517 ? -0.894 -25.922 -15.672 1 98.75 517 VAL B N 1
ATOM 9058 C CA . VAL B 1 517 ? -1.251 -24.516 -15.547 1 98.75 517 VAL B CA 1
ATOM 9059 C C . VAL B 1 517 ? -1.288 -23.875 -16.938 1 98.75 517 VAL B C 1
ATOM 9061 O O . VAL B 1 517 ? -0.437 -24.156 -17.781 1 98.75 517 VAL B O 1
ATOM 9064 N N . MET B 1 518 ? -2.309 -23.078 -17.188 1 98.81 518 MET B N 1
ATOM 9065 C CA . MET B 1 518 ? -2.438 -22.312 -18.422 1 98.81 518 MET B CA 1
ATOM 9066 C C . MET B 1 518 ? -2.496 -20.828 -18.141 1 98.81 518 MET B C 1
ATOM 9068 O O . MET B 1 518 ? -3.105 -20.391 -17.156 1 98.81 518 MET B O 1
ATOM 9072 N N . PHE B 1 519 ? -1.859 -20.031 -19.031 1 98.81 519 PHE B N 1
ATOM 9073 C CA . PHE B 1 519 ? -1.83 -18.594 -18.875 1 98.81 519 PHE B CA 1
ATOM 9074 C C . PHE B 1 519 ? -2.889 -17.938 -19.766 1 98.81 519 PHE B C 1
ATOM 9076 O O . PHE B 1 519 ? -2.877 -18.094 -20.984 1 98.81 519 PHE B O 1
ATOM 9083 N N . LEU B 1 520 ? -3.84 -17.188 -19.125 1 98.75 520 LEU B N 1
ATOM 9084 C CA . LEU B 1 520 ? -4.895 -16.469 -19.828 1 98.75 520 LEU B CA 1
ATOM 9085 C C . LEU B 1 520 ? -4.387 -15.109 -20.312 1 98.75 520 LEU B C 1
ATOM 9087 O O . LEU B 1 520 ? -3.643 -14.43 -19.594 1 98.75 520 LEU B O 1
ATOM 9091 N N . THR B 1 521 ? -4.793 -14.703 -21.516 1 98.12 521 THR B N 1
ATOM 9092 C CA . THR B 1 521 ? -4.414 -13.383 -22.016 1 98.12 521 THR B CA 1
ATOM 9093 C C . THR B 1 521 ? -5.555 -12.758 -22.812 1 98.12 521 THR B C 1
ATOM 9095 O O . THR B 1 521 ? -6.281 -13.461 -23.516 1 98.12 521 THR B O 1
ATOM 9098 N N . ILE B 1 522 ? -5.668 -11.461 -22.719 1 97 522 ILE B N 1
ATOM 9099 C CA . ILE B 1 522 ? -6.66 -10.742 -23.516 1 97 522 ILE B CA 1
ATOM 9100 C C . ILE B 1 522 ? -6.07 -10.383 -24.875 1 97 522 ILE B C 1
ATOM 9102 O O . ILE B 1 522 ? -6.801 -9.977 -25.781 1 97 522 ILE B O 1
ATOM 9106 N N . GLY B 1 523 ? -4.73 -10.57 -25.016 1 96.06 523 GLY B N 1
ATOM 9107 C CA . GLY B 1 523 ? -4.094 -10.195 -26.266 1 96.06 523 GLY B CA 1
ATOM 9108 C C . GLY B 1 523 ? -4.305 -8.734 -26.625 1 96.06 523 GLY B C 1
ATOM 9109 O O . GLY B 1 523 ? -4.289 -7.867 -25.75 1 96.06 523 GLY B O 1
ATOM 9110 N N . ILE B 1 524 ? -4.258 -8.492 -27.875 1 96.06 524 ILE B N 1
ATOM 9111 C CA . ILE B 1 524 ? -4.562 -7.168 -28.406 1 96.06 524 ILE B CA 1
ATOM 9112 C C . ILE B 1 524 ? -6.059 -7.062 -28.703 1 96.06 524 ILE B C 1
ATOM 9114 O O . ILE B 1 524 ? -6.578 -7.801 -29.547 1 96.06 524 ILE B O 1
ATOM 9118 N N . THR B 1 525 ? -6.715 -6.199 -27.984 1 95.44 525 THR B N 1
ATOM 9119 C CA . THR B 1 525 ? -8.156 -6.09 -28.156 1 95.44 525 THR B CA 1
ATOM 9120 C C . THR B 1 525 ? -8.641 -4.68 -27.828 1 95.44 525 THR B C 1
ATOM 9122 O O . THR B 1 525 ? -7.961 -3.941 -27.109 1 95.44 525 THR B O 1
ATOM 9125 N N . LYS B 1 526 ? -9.734 -4.266 -28.281 1 92.25 526 LYS B N 1
ATOM 9126 C CA . LYS B 1 526 ? -10.375 -2.994 -27.953 1 92.25 526 LYS B CA 1
ATOM 9127 C C . LYS B 1 526 ? -11.469 -3.18 -26.922 1 92.25 526 LYS B C 1
ATOM 9129 O O . LYS B 1 526 ? -12 -2.201 -26.391 1 92.25 526 LYS B O 1
ATOM 9134 N N . ARG B 1 527 ? -11.758 -4.379 -26.609 1 92.75 527 ARG B N 1
ATOM 9135 C CA . ARG B 1 527 ? -12.906 -4.688 -25.75 1 92.75 527 ARG B CA 1
ATOM 9136 C C . ARG B 1 527 ? -12.547 -4.543 -24.281 1 92.75 527 ARG B C 1
ATOM 9138 O O . ARG B 1 527 ? -13.414 -4.242 -23.453 1 92.75 527 ARG B O 1
ATOM 9145 N N . TYR B 1 528 ? -11.32 -4.836 -23.969 1 94.25 528 TYR B N 1
ATOM 9146 C CA . TYR B 1 528 ? -10.891 -4.816 -22.578 1 94.25 528 TYR B CA 1
ATOM 9147 C C . TYR B 1 528 ? -9.75 -3.816 -22.375 1 94.25 528 TYR B C 1
ATOM 9149 O O . TYR B 1 528 ? -8.938 -3.605 -23.266 1 94.25 528 TYR B O 1
ATOM 9157 N N . GLN B 1 529 ? -9.75 -3.234 -21.172 1 94.56 529 GLN B N 1
ATOM 9158 C CA . GLN B 1 529 ? -8.617 -2.385 -20.828 1 94.56 529 GLN B CA 1
ATOM 9159 C C . GLN B 1 529 ? -7.336 -3.203 -20.688 1 94.56 529 GLN B C 1
ATOM 9161 O O . GLN B 1 529 ? -7.332 -4.25 -20.031 1 94.56 529 GLN B O 1
ATOM 9166 N N . PRO B 1 530 ? -6.273 -2.736 -21.266 1 96 530 PRO B N 1
ATOM 9167 C CA . PRO B 1 530 ? -5.02 -3.488 -21.172 1 96 530 PRO B CA 1
ATOM 9168 C C . PRO B 1 530 ? -4.453 -3.512 -19.766 1 96 530 PRO B C 1
ATOM 9170 O O . PRO B 1 530 ? -4.645 -2.561 -19 1 96 530 PRO B O 1
ATOM 9173 N N . TYR B 1 531 ? -3.781 -4.578 -19.453 1 97.12 531 TYR B N 1
ATOM 9174 C CA . TYR B 1 531 ? -3.092 -4.703 -18.172 1 97.12 531 TYR B CA 1
ATOM 9175 C C . TYR B 1 531 ? -1.719 -4.047 -18.234 1 97.12 531 TYR B C 1
ATOM 9177 O O . TYR B 1 531 ? -1.118 -3.936 -19.297 1 97.12 531 TYR B O 1
ATOM 9185 N N . ARG B 1 532 ? -1.228 -3.613 -17.125 1 95.75 532 ARG B N 1
ATOM 9186 C CA . ARG B 1 532 ? 0.075 -2.959 -17.047 1 95.75 532 ARG B CA 1
ATOM 9187 C C . ARG B 1 532 ? 1.205 -3.967 -17.219 1 95.75 532 ARG B C 1
ATOM 9189 O O . ARG B 1 532 ? 2.248 -3.641 -17.797 1 95.75 532 ARG B O 1
ATOM 9196 N N . ASP B 1 533 ? 1.07 -5.188 -16.734 1 97.06 533 ASP B N 1
ATOM 9197 C CA . ASP B 1 533 ? 2.09 -6.227 -16.844 1 97.06 533 ASP B CA 1
ATOM 9198 C C . ASP B 1 533 ? 2.398 -6.535 -18.312 1 97.06 533 ASP B C 1
ATOM 9200 O O . ASP B 1 533 ? 1.52 -6.969 -19.047 1 97.06 533 ASP B O 1
ATOM 9204 N N . ALA B 1 534 ? 3.629 -6.371 -18.719 1 96.12 534 ALA B N 1
ATOM 9205 C CA . ALA B 1 534 ? 4.035 -6.512 -20.109 1 96.12 534 ALA B CA 1
ATOM 9206 C C . ALA B 1 534 ? 3.77 -7.93 -20.609 1 96.12 534 ALA B C 1
ATOM 9208 O O . ALA B 1 534 ? 3.486 -8.125 -21.797 1 96.12 534 ALA B O 1
ATOM 9209 N N . ARG B 1 535 ? 3.779 -8.914 -19.812 1 96.69 535 ARG B N 1
ATOM 9210 C CA . ARG B 1 535 ? 3.572 -10.305 -20.203 1 96.69 535 ARG B CA 1
ATOM 9211 C C . ARG B 1 535 ? 2.158 -10.516 -20.734 1 96.69 535 ARG B C 1
ATOM 9213 O O . ARG B 1 535 ? 1.898 -11.492 -21.453 1 96.69 535 ARG B O 1
ATOM 9220 N N . CYS B 1 536 ? 1.273 -9.602 -20.375 1 97.38 536 CYS B N 1
ATOM 9221 C CA . CYS B 1 536 ? -0.14 -9.734 -20.703 1 97.38 536 CYS B CA 1
ATOM 9222 C C . CYS B 1 536 ? -0.479 -8.953 -21.969 1 97.38 536 CYS B C 1
ATOM 9224 O O . CYS B 1 536 ? -1.64 -8.906 -22.391 1 97.38 536 CYS B O 1
ATOM 9226 N N . SER B 1 537 ? 0.463 -8.43 -22.719 1 94.94 537 SER B N 1
ATOM 9227 C CA . SER B 1 537 ? 0.21 -7.398 -23.719 1 94.94 537 SER B CA 1
ATOM 9228 C C . SER B 1 537 ? -0.15 -8.016 -25.062 1 94.94 537 SER B C 1
ATOM 9230 O O . SER B 1 537 ? -0.721 -7.348 -25.938 1 94.94 537 SER B O 1
ATOM 9232 N N . SER B 1 538 ? 0.258 -9.297 -25.297 1 96.06 538 SER B N 1
ATOM 9233 C CA . SER B 1 538 ? 0.003 -9.945 -26.578 1 96.06 538 SER B CA 1
ATOM 9234 C C . SER B 1 538 ? 0.103 -11.461 -26.453 1 96.06 538 SER B C 1
ATOM 9236 O O . SER B 1 538 ? 0.628 -11.984 -25.469 1 96.06 538 SER B O 1
ATOM 9238 N N . ILE B 1 539 ? -0.418 -12.148 -27.453 1 97 539 ILE B N 1
ATOM 9239 C CA . ILE B 1 539 ? -0.354 -13.602 -27.469 1 97 539 ILE B CA 1
ATOM 9240 C C . ILE B 1 539 ? 1.102 -14.055 -27.562 1 97 539 ILE B C 1
ATOM 9242 O O . ILE B 1 539 ? 1.527 -14.961 -26.844 1 97 539 ILE B O 1
ATOM 9246 N N . PRO B 1 540 ? 1.985 -13.414 -28.391 1 96.06 540 PRO B N 1
ATOM 9247 C CA . PRO B 1 540 ? 3.396 -13.805 -28.406 1 96.06 540 PRO B CA 1
ATOM 9248 C C . PRO B 1 540 ? 4.055 -13.695 -27.031 1 96.06 540 PRO B C 1
ATOM 9250 O O . PRO B 1 540 ? 4.773 -14.609 -26.609 1 96.06 540 PRO B O 1
ATOM 9253 N N . LEU B 1 541 ? 3.793 -12.625 -26.359 1 96.19 541 LEU B N 1
ATOM 9254 C CA . LEU B 1 541 ? 4.379 -12.453 -25.031 1 96.19 541 LEU B CA 1
ATOM 9255 C C . LEU B 1 541 ? 3.842 -13.5 -24.047 1 96.19 541 LEU B C 1
ATOM 9257 O O . LEU B 1 541 ? 4.57 -13.969 -23.172 1 96.19 541 LEU B O 1
ATOM 9261 N N . ALA B 1 542 ? 2.561 -13.812 -24.234 1 97.69 542 ALA B N 1
ATOM 9262 C CA . ALA B 1 542 ? 1.979 -14.867 -23.406 1 97.69 542 ALA B CA 1
ATOM 9263 C C . ALA B 1 542 ? 2.67 -16.203 -23.641 1 97.69 542 ALA B C 1
ATOM 9265 O O . ALA B 1 542 ? 2.961 -16.938 -22.703 1 97.69 542 ALA B O 1
ATOM 9266 N N . VAL B 1 543 ? 2.918 -16.484 -24.875 1 97.06 543 VAL B N 1
ATOM 9267 C CA . VAL B 1 543 ? 3.596 -17.719 -25.266 1 97.06 543 VAL B CA 1
ATOM 9268 C C . VAL B 1 543 ? 5 -17.75 -24.656 1 97.06 543 VAL B C 1
ATOM 9270 O O . VAL B 1 543 ? 5.41 -18.75 -24.062 1 97.06 543 VAL B O 1
ATOM 9273 N N . GLN B 1 544 ? 5.691 -16.656 -24.812 1 97.06 544 GLN B N 1
ATOM 9274 C CA . GLN B 1 544 ? 7.039 -16.547 -24.266 1 97.06 544 GLN B CA 1
ATOM 9275 C C . GLN B 1 544 ? 7.031 -16.703 -22.75 1 97.06 544 GLN B C 1
ATOM 9277 O O . GLN B 1 544 ? 7.902 -17.375 -22.188 1 97.06 544 GLN B O 1
ATOM 9282 N N . SER B 1 545 ? 6.059 -16.125 -22.109 1 97.25 545 SER B N 1
ATOM 9283 C CA . SER B 1 545 ? 5.926 -16.25 -20.672 1 97.25 545 SER B CA 1
ATOM 9284 C C . SER B 1 545 ? 5.652 -17.688 -20.25 1 97.25 545 SER B C 1
ATOM 9286 O O . SER B 1 545 ? 6.211 -18.172 -19.266 1 97.25 545 SER B O 1
ATOM 9288 N N . ALA B 1 546 ? 4.789 -18.344 -20.984 1 97.31 546 ALA B N 1
ATOM 9289 C CA . ALA B 1 546 ? 4.465 -19.734 -20.703 1 97.31 546 ALA B CA 1
ATOM 9290 C C . ALA B 1 546 ? 5.699 -20.625 -20.828 1 97.31 546 ALA B C 1
ATOM 9292 O O . ALA B 1 546 ? 5.91 -21.516 -20 1 97.31 546 ALA B O 1
ATOM 9293 N N . VAL B 1 547 ? 6.492 -20.359 -21.812 1 96.12 547 VAL B N 1
ATOM 9294 C CA . VAL B 1 547 ? 7.73 -21.109 -22 1 96.12 547 VAL B CA 1
ATOM 9295 C C . VAL B 1 547 ? 8.672 -20.859 -20.828 1 96.12 547 VAL B C 1
ATOM 9297 O O . VAL B 1 547 ? 9.219 -21.797 -20.234 1 96.12 547 VAL B O 1
ATOM 9300 N N . SER B 1 548 ? 8.812 -19.609 -20.484 1 96.69 548 SER B N 1
ATOM 9301 C CA . SER B 1 548 ? 9.703 -19.219 -19.406 1 96.69 548 SER B CA 1
ATOM 9302 C C . SER B 1 548 ? 9.297 -19.859 -18.078 1 96.69 548 SER B C 1
ATOM 9304 O O . SER B 1 548 ? 10.148 -20.297 -17.312 1 96.69 548 SER B O 1
ATOM 9306 N N . THR B 1 549 ? 8.008 -19.953 -17.844 1 96.5 549 THR B N 1
ATOM 9307 C CA . THR B 1 549 ? 7.469 -20.438 -16.578 1 96.5 549 THR B CA 1
ATOM 9308 C C . THR B 1 549 ? 7.293 -21.953 -16.625 1 96.5 549 THR B C 1
ATOM 9310 O O . THR B 1 549 ? 7.02 -22.578 -15.602 1 96.5 549 THR B O 1
ATOM 9313 N N . GLU B 1 550 ? 7.453 -22.547 -17.734 1 95.06 550 GLU B N 1
ATOM 9314 C CA . GLU B 1 550 ? 7.312 -23.984 -17.953 1 95.06 550 GLU B CA 1
ATOM 9315 C C . GLU B 1 550 ? 5.91 -24.469 -17.594 1 95.06 550 GLU B C 1
ATOM 9317 O O . GLU B 1 550 ? 5.75 -25.422 -16.828 1 95.06 550 GLU B O 1
ATOM 9322 N N . ILE B 1 551 ? 4.93 -23.797 -18.125 1 97.56 551 ILE B N 1
ATOM 9323 C CA . ILE B 1 551 ? 3.551 -24.234 -17.938 1 97.56 551 ILE B CA 1
ATOM 9324 C C . ILE B 1 551 ? 3.027 -24.875 -19.203 1 97.56 551 ILE B C 1
ATOM 9326 O O . ILE B 1 551 ? 3.74 -24.953 -20.219 1 97.56 551 ILE B O 1
ATOM 9330 N N . LEU B 1 552 ? 1.828 -25.375 -19.125 1 97.81 552 LEU B N 1
ATOM 9331 C CA . LEU B 1 552 ? 1.312 -26.234 -20.188 1 97.81 552 LEU B CA 1
ATOM 9332 C C . LEU B 1 552 ? 1.01 -25.422 -21.438 1 97.81 552 LEU B C 1
ATOM 9334 O O . LEU B 1 552 ? 1.202 -25.922 -22.562 1 97.81 552 LEU B O 1
ATOM 9338 N N . GLY B 1 553 ? 0.401 -24.281 -21.188 1 98.44 553 GLY B N 1
ATOM 9339 C CA . GLY B 1 553 ? 0.038 -23.531 -22.391 1 98.44 553 GLY B CA 1
ATOM 9340 C C . GLY B 1 553 ? -0.646 -22.219 -22.094 1 98.44 553 GLY B C 1
ATOM 9341 O O . GLY B 1 553 ? -0.399 -21.609 -21.047 1 98.44 553 GLY B O 1
ATOM 9342 N N . VAL B 1 554 ? -1.369 -21.688 -23.188 1 98.62 554 VAL B N 1
ATOM 9343 C CA . VAL B 1 554 ? -2.008 -20.375 -23.109 1 98.62 554 VAL B CA 1
ATOM 9344 C C . VAL B 1 554 ? -3.484 -20.5 -23.469 1 98.62 554 VAL B C 1
ATOM 9346 O O . VAL B 1 554 ? -3.877 -21.406 -24.203 1 98.62 554 VAL B O 1
ATOM 9349 N N . VAL B 1 555 ? -4.312 -19.656 -22.859 1 98.75 555 VAL B N 1
ATOM 9350 C CA . VAL B 1 555 ? -5.719 -19.453 -23.203 1 98.75 555 VAL B CA 1
ATOM 9351 C C . VAL B 1 555 ? -5.93 -18.062 -23.781 1 98.75 555 VAL B C 1
ATOM 9353 O O . VAL B 1 555 ? -5.812 -17.062 -23.062 1 98.75 555 VAL B O 1
ATOM 9356 N N . VAL B 1 556 ? -6.316 -17.953 -25.047 1 98.38 556 VAL B N 1
ATOM 9357 C CA . VAL B 1 556 ? -6.191 -16.672 -25.734 1 98.38 556 VAL B CA 1
ATOM 9358 C C . VAL B 1 556 ? -7.578 -16.156 -26.125 1 98.38 556 VAL B C 1
ATOM 9360 O O . VAL B 1 556 ? -8.508 -16.953 -26.312 1 98.38 556 VAL B O 1
ATOM 9363 N N . HIS B 1 557 ? -7.668 -14.859 -26.25 1 97.75 557 HIS B N 1
ATOM 9364 C CA . HIS B 1 557 ? -8.922 -14.227 -26.641 1 97.75 557 HIS B CA 1
ATOM 9365 C C . HIS B 1 557 ? -9.203 -14.422 -28.125 1 97.75 557 HIS B C 1
ATOM 9367 O O . HIS B 1 557 ? -8.328 -14.203 -28.969 1 97.75 557 HIS B O 1
ATOM 9373 N N . THR B 1 558 ? -10.414 -14.711 -28.422 1 96.56 558 THR B N 1
ATOM 9374 C CA . THR B 1 558 ? -10.805 -15.094 -29.781 1 96.56 558 THR B CA 1
ATOM 9375 C C . THR B 1 558 ? -10.68 -13.914 -30.734 1 96.56 558 THR B C 1
ATOM 9377 O O . THR B 1 558 ? -10.344 -14.086 -31.906 1 96.56 558 THR B O 1
ATOM 9380 N N . GLU B 1 559 ? -10.922 -12.727 -30.203 1 96.06 559 GLU B N 1
ATOM 9381 C CA . GLU B 1 559 ? -10.828 -11.562 -31.078 1 96.06 559 GLU B CA 1
ATOM 9382 C C . GLU B 1 559 ? -9.438 -11.445 -31.703 1 96.06 559 GLU B C 1
ATOM 9384 O O . GLU B 1 559 ? -9.305 -11.242 -32.906 1 96.06 559 GLU B O 1
ATOM 9389 N N . ASP B 1 560 ? -8.492 -11.57 -30.891 1 95.19 560 ASP B N 1
ATOM 9390 C CA . ASP B 1 560 ? -7.109 -11.508 -31.344 1 95.19 560 ASP B CA 1
ATOM 9391 C C . ASP B 1 560 ? -6.781 -12.672 -32.281 1 95.19 560 ASP B C 1
ATOM 9393 O O . ASP B 1 560 ? -6.164 -12.477 -33.312 1 95.19 560 ASP B O 1
ATOM 9397 N N . LEU B 1 561 ? -7.281 -13.812 -31.984 1 93.94 561 LEU B N 1
ATOM 9398 C CA . LEU B 1 561 ? -6.992 -15.031 -32.719 1 93.94 561 LEU B CA 1
ATOM 9399 C C . LEU B 1 561 ? -7.641 -15 -34.094 1 93.94 561 LEU B C 1
ATOM 9401 O O . LEU B 1 561 ? -7.027 -15.414 -35.094 1 93.94 561 LEU B O 1
ATOM 9405 N N . LEU B 1 562 ? -8.891 -14.57 -34.156 1 94.38 562 LEU B N 1
ATOM 9406 C CA . LEU B 1 562 ? -9.617 -14.508 -35.438 1 94.38 562 LEU B CA 1
ATOM 9407 C C . LEU B 1 562 ? -9.039 -13.43 -36.344 1 94.38 562 LEU B C 1
ATOM 9409 O O . LEU B 1 562 ? -9.078 -13.562 -37.562 1 94.38 562 LEU B O 1
ATOM 9413 N N . ARG B 1 563 ? -8.516 -12.422 -35.688 1 95 563 ARG B N 1
ATOM 9414 C CA . ARG B 1 563 ? -7.832 -11.391 -36.469 1 95 563 ARG B CA 1
ATOM 9415 C C . ARG B 1 563 ? -6.559 -11.93 -37.094 1 95 563 ARG B C 1
ATOM 9417 O O . ARG B 1 563 ? -6.227 -11.57 -38.25 1 95 563 ARG B O 1
ATOM 9424 N N . ASP B 1 564 ? -5.855 -12.82 -36.406 1 95.56 564 ASP B N 1
ATOM 9425 C CA . ASP B 1 564 ? -4.621 -13.414 -36.906 1 95.56 564 ASP B CA 1
ATOM 9426 C C . ASP B 1 564 ? -4.508 -14.883 -36.5 1 95.56 564 ASP B C 1
ATOM 9428 O O . ASP B 1 564 ? -3.85 -15.211 -35.5 1 95.56 564 ASP B O 1
ATOM 9432 N N . PRO B 1 565 ? -4.977 -15.805 -37.281 1 93.94 565 PRO B N 1
ATOM 9433 C CA . PRO B 1 565 ? -5.004 -17.234 -36.938 1 93.94 565 PRO B CA 1
ATOM 9434 C C . PRO B 1 565 ? -3.611 -17.859 -36.906 1 93.94 565 PRO B C 1
ATOM 9436 O O . PRO B 1 565 ? -3.438 -18.969 -36.406 1 93.94 565 PRO B O 1
ATOM 9439 N N . THR B 1 566 ? -2.588 -17.188 -37.438 1 94.38 566 THR B N 1
ATOM 9440 C CA . THR B 1 566 ? -1.235 -17.734 -37.469 1 94.38 566 THR B CA 1
ATOM 9441 C C . THR B 1 566 ? -0.687 -17.859 -36.031 1 94.38 566 THR B C 1
ATOM 9443 O O . THR B 1 566 ? 0.292 -18.578 -35.812 1 94.38 566 THR B O 1
ATOM 9446 N N . GLN B 1 567 ? -1.363 -17.234 -35.156 1 95.12 567 GLN B N 1
ATOM 9447 C CA . GLN B 1 567 ? -0.905 -17.234 -33.781 1 95.12 567 GLN B CA 1
ATOM 9448 C C . GLN B 1 567 ? -1.13 -18.594 -33.125 1 95.12 567 GLN B C 1
ATOM 9450 O O . GLN B 1 567 ? -0.523 -18.906 -32.094 1 95.12 567 GLN B O 1
ATOM 9455 N N . VAL B 1 568 ? -2.023 -19.391 -33.656 1 96.56 568 VAL B N 1
ATOM 9456 C CA . VAL B 1 568 ? -2.174 -20.766 -33.188 1 96.56 568 VAL B CA 1
ATOM 9457 C C . VAL B 1 568 ? -0.865 -21.531 -33.375 1 96.56 568 VAL B C 1
ATOM 9459 O O . VAL B 1 568 ? -0.402 -22.219 -32.469 1 96.56 568 VAL B O 1
ATOM 9462 N N . LYS B 1 569 ? -0.282 -21.344 -34.469 1 95.56 569 LYS B N 1
ATOM 9463 C CA . LYS B 1 569 ? 0.972 -22.031 -34.812 1 95.56 569 LYS B CA 1
ATOM 9464 C C . LYS B 1 569 ? 2.109 -21.531 -33.906 1 95.56 569 LYS B C 1
ATOM 9466 O O . LYS B 1 569 ? 3.008 -22.297 -33.562 1 95.56 569 LYS B O 1
ATOM 9471 N N . LEU B 1 570 ? 2.043 -20.266 -33.625 1 94.25 570 LEU B N 1
ATOM 9472 C CA . LEU B 1 570 ? 3.045 -19.703 -32.719 1 94.25 570 LEU B CA 1
ATOM 9473 C C . LEU B 1 570 ? 3.109 -20.484 -31.422 1 94.25 570 LEU B C 1
ATOM 9475 O O . LEU B 1 570 ? 4.195 -20.844 -30.953 1 94.25 570 LEU B O 1
ATOM 9479 N N . ALA B 1 571 ? 1.969 -20.781 -30.844 1 95.44 571 ALA B N 1
ATOM 9480 C CA . ALA B 1 571 ? 1.894 -21.516 -29.578 1 95.44 571 ALA B CA 1
ATOM 9481 C C . ALA B 1 571 ? 2.268 -22.984 -29.766 1 95.44 571 ALA B C 1
ATOM 9483 O O . ALA B 1 571 ? 3.055 -23.531 -28.984 1 95.44 571 ALA B O 1
ATOM 9484 N N . THR B 1 572 ? 1.757 -23.578 -30.844 1 95.5 572 THR B N 1
ATOM 9485 C CA . THR B 1 572 ? 1.992 -25.016 -31.047 1 95.5 572 THR B CA 1
ATOM 9486 C C . THR B 1 572 ? 3.445 -25.266 -31.438 1 95.5 572 THR B C 1
ATOM 9488 O O . THR B 1 572 ? 4.016 -26.297 -31.078 1 95.5 572 THR B O 1
ATOM 9491 N N . ASP B 1 573 ? 4.066 -24.328 -32.125 1 94.5 573 ASP B N 1
ATOM 9492 C CA . ASP B 1 573 ? 5.48 -24.453 -32.469 1 94.5 573 ASP B CA 1
ATOM 9493 C C . ASP B 1 573 ? 6.363 -24.391 -31.219 1 94.5 573 ASP B C 1
ATOM 9495 O O . ASP B 1 573 ? 7.465 -24.938 -31.203 1 94.5 573 ASP B O 1
ATOM 9499 N N . ALA B 1 574 ? 5.867 -23.734 -30.266 1 93.25 574 ALA B N 1
ATOM 9500 C CA . ALA B 1 574 ? 6.609 -23.625 -29.016 1 93.25 574 ALA B CA 1
ATOM 9501 C C . ALA B 1 574 ? 6.348 -24.828 -28.109 1 93.25 574 ALA B C 1
ATOM 9503 O O . ALA B 1 574 ? 6.828 -24.891 -26.984 1 93.25 574 ALA B O 1
ATOM 9504 N N . GLY B 1 575 ? 5.523 -25.781 -28.609 1 92.69 575 GLY B N 1
ATOM 9505 C CA . GLY B 1 575 ? 5.215 -27 -27.859 1 92.69 575 GLY B CA 1
ATOM 9506 C C . GLY B 1 575 ? 4.145 -26.781 -26.797 1 92.69 575 GLY B C 1
ATOM 9507 O O . GLY B 1 575 ? 4.039 -27.562 -25.859 1 92.69 575 GLY B O 1
ATOM 9508 N N . LEU B 1 576 ? 3.377 -25.719 -27 1 96.31 576 LEU B N 1
ATOM 9509 C CA . LEU B 1 576 ? 2.383 -25.375 -25.984 1 96.31 576 LEU B CA 1
ATOM 9510 C C . LEU B 1 576 ? 0.989 -25.812 -26.422 1 96.31 576 LEU B C 1
ATOM 9512 O O . LEU B 1 576 ? 0.723 -25.953 -27.625 1 96.31 576 LEU B O 1
ATOM 9516 N N . ILE B 1 577 ? 0.175 -26.078 -25.453 1 97.81 577 ILE B N 1
ATOM 9517 C CA . ILE B 1 577 ? -1.258 -26.266 -25.656 1 97.81 577 ILE B CA 1
ATOM 9518 C C . ILE B 1 577 ? -1.948 -24.906 -25.734 1 97.81 577 ILE B C 1
ATOM 9520 O O . ILE B 1 577 ? -1.582 -23.969 -25.016 1 97.81 577 ILE B O 1
ATOM 9524 N N . ILE B 1 578 ? -2.986 -24.766 -26.578 1 98.44 578 ILE B N 1
ATOM 9525 C CA . ILE B 1 578 ? -3.631 -23.469 -26.766 1 98.44 578 ILE B CA 1
ATOM 9526 C C . ILE B 1 578 ? -5.148 -23.641 -26.734 1 98.44 578 ILE B C 1
ATOM 9528 O O . ILE B 1 578 ? -5.707 -24.469 -27.453 1 98.44 578 ILE B O 1
ATOM 9532 N N . PHE B 1 579 ? -5.832 -22.953 -25.781 1 98.56 579 PHE B N 1
ATOM 9533 C CA . PHE B 1 579 ? -7.277 -22.781 -25.688 1 98.56 579 PHE B CA 1
ATOM 9534 C C . PHE B 1 579 ? -7.691 -21.406 -26.172 1 98.56 579 PHE B C 1
ATOM 9536 O O . PHE B 1 579 ? -6.84 -20.547 -26.422 1 98.56 579 PHE B O 1
ATOM 9543 N N . CYS B 1 580 ? -8.961 -21.203 -26.406 1 98.12 580 CYS B N 1
ATOM 9544 C CA . CYS B 1 580 ? -9.461 -19.859 -26.656 1 98.12 580 CYS B CA 1
ATOM 9545 C C . CYS B 1 580 ? -10.758 -19.609 -25.891 1 98.12 580 CYS B C 1
ATOM 9547 O O . CYS B 1 580 ? -11.414 -20.547 -25.453 1 98.12 580 CYS B O 1
ATOM 9549 N N . TRP B 1 581 ? -11.023 -18.344 -25.703 1 97.56 581 TRP B N 1
ATOM 9550 C CA . TRP B 1 581 ? -12.234 -17.844 -25.062 1 97.56 581 TRP B CA 1
ATOM 9551 C C . TRP B 1 581 ? -12.656 -16.516 -25.656 1 97.56 581 TRP B C 1
ATOM 9553 O O . TRP B 1 581 ? -11.852 -15.836 -26.297 1 97.56 581 TRP B O 1
ATOM 9563 N N . GLY B 1 582 ? -13.914 -16.172 -25.5 1 94.56 582 GLY B N 1
ATOM 9564 C CA . GLY B 1 582 ? -14.289 -14.836 -25.938 1 94.56 582 GLY B CA 1
ATOM 9565 C C . GLY B 1 582 ? -15.734 -14.727 -26.359 1 94.56 582 GLY B C 1
ATOM 9566 O O . GLY B 1 582 ? -16.422 -15.742 -26.531 1 94.56 582 GLY B O 1
ATOM 9567 N N . ASP B 1 583 ? -16.109 -13.523 -26.672 1 90.69 583 ASP B N 1
ATOM 9568 C CA . ASP B 1 583 ? -17.5 -13.188 -26.984 1 90.69 583 ASP B CA 1
ATOM 9569 C C . ASP B 1 583 ? -17.828 -13.461 -28.453 1 90.69 583 ASP B C 1
ATOM 9571 O O . ASP B 1 583 ? -18.984 -13.484 -28.844 1 90.69 583 ASP B O 1
ATOM 9575 N N . ASP B 1 584 ? -16.891 -13.742 -29.188 1 93.5 584 ASP B N 1
ATOM 9576 C CA . ASP B 1 584 ? -17.094 -13.977 -30.625 1 93.5 584 ASP B CA 1
ATOM 9577 C C . ASP B 1 584 ? -17.688 -15.367 -30.875 1 93.5 584 ASP B C 1
ATOM 9579 O O . ASP B 1 584 ? -18.125 -15.672 -31.969 1 93.5 584 ASP B O 1
ATOM 9583 N N . ILE B 1 585 ? -17.641 -16.234 -29.891 1 94.75 585 ILE B N 1
ATOM 9584 C CA . ILE B 1 585 ? -18.156 -17.594 -30.031 1 94.75 585 ILE B CA 1
ATOM 9585 C C . ILE B 1 585 ? -19.672 -17.609 -29.812 1 94.75 585 ILE B C 1
ATOM 9587 O O . ILE B 1 585 ? -20.141 -17.938 -28.719 1 94.75 585 ILE B O 1
ATOM 9591 N N . VAL B 1 586 ? -20.375 -17.375 -30.922 1 91.75 586 VAL B N 1
ATOM 9592 C CA . VAL B 1 586 ? -21.781 -17.062 -30.75 1 91.75 586 VAL B CA 1
ATOM 9593 C C . VAL B 1 586 ? -22.641 -18.156 -31.375 1 91.75 586 VAL B C 1
ATOM 9595 O O . VAL B 1 586 ? -23.875 -18.109 -31.297 1 91.75 586 VAL B O 1
ATOM 9598 N N . ASN B 1 587 ? -22.094 -19.094 -32 1 93.5 587 ASN B N 1
ATOM 9599 C CA . ASN B 1 587 ? -22.859 -20.188 -32.625 1 93.5 587 ASN B CA 1
ATOM 9600 C C . ASN B 1 587 ? -21.969 -21.406 -32.906 1 93.5 587 ASN B C 1
ATOM 9602 O O . ASN B 1 587 ? -20.75 -21.328 -32.75 1 93.5 587 ASN B O 1
ATOM 9606 N N . LYS B 1 588 ? -22.609 -22.438 -33.281 1 94.19 588 LYS B N 1
ATOM 9607 C CA . LYS B 1 588 ? -21.969 -23.734 -33.531 1 94.19 588 LYS B CA 1
ATOM 9608 C C . LYS B 1 588 ? -20.938 -23.625 -34.656 1 94.19 588 LYS B C 1
ATOM 9610 O O . LYS B 1 588 ? -19.891 -24.281 -34.594 1 94.19 588 LYS B O 1
ATOM 9615 N N . SER B 1 589 ? -21.203 -22.828 -35.562 1 95.44 589 SER B N 1
ATOM 9616 C CA . SER B 1 589 ? -20.297 -22.672 -36.719 1 95.44 589 SER B CA 1
ATOM 9617 C C . SER B 1 589 ? -18.969 -22.078 -36.281 1 95.44 589 SER B C 1
ATOM 9619 O O . SER B 1 589 ? -17.922 -22.484 -36.812 1 95.44 589 SER B O 1
ATOM 9621 N N . VAL B 1 590 ? -19.016 -21.172 -35.438 1 95.19 590 VAL B N 1
ATOM 9622 C CA . VAL B 1 590 ? -17.797 -20.547 -34.969 1 95.19 590 VAL B CA 1
ATOM 9623 C C . VAL B 1 590 ? -16.984 -21.547 -34.156 1 95.19 590 VAL B C 1
ATOM 9625 O O . VAL B 1 590 ? -15.758 -21.609 -34.25 1 95.19 590 VAL B O 1
ATOM 9628 N N . VAL B 1 591 ? -17.672 -22.312 -33.344 1 96.12 591 VAL B N 1
ATOM 9629 C CA . VAL B 1 591 ? -17.016 -23.344 -32.562 1 96.12 591 VAL B CA 1
ATOM 9630 C C . VAL B 1 591 ? -16.266 -24.297 -33.5 1 96.12 591 VAL B C 1
ATOM 9632 O O . VAL B 1 591 ? -15.086 -24.594 -33.25 1 96.12 591 VAL B O 1
ATOM 9635 N N . LYS B 1 592 ? -16.938 -24.703 -34.469 1 95.44 592 LYS B N 1
ATOM 9636 C CA . LYS B 1 592 ? -16.344 -25.625 -35.438 1 95.44 592 LYS B CA 1
ATOM 9637 C C . LYS B 1 592 ? -15.141 -25 -36.125 1 95.44 592 LYS B C 1
ATOM 9639 O O . LYS B 1 592 ? -14.109 -25.656 -36.312 1 95.44 592 LYS B O 1
ATOM 9644 N N . LYS B 1 593 ? -15.305 -23.781 -36.469 1 95.5 593 LYS B N 1
ATOM 9645 C CA . LYS B 1 593 ? -14.219 -23.062 -37.094 1 95.5 593 LYS B CA 1
ATOM 9646 C C . LYS B 1 593 ? -12.977 -23.016 -36.219 1 95.5 593 LYS B C 1
ATOM 9648 O O . LYS B 1 593 ? -11.859 -23.25 -36.688 1 95.5 593 LYS B O 1
ATOM 9653 N N . LEU B 1 594 ? -13.148 -22.672 -35.031 1 96.31 594 LEU B N 1
ATOM 9654 C CA . LEU B 1 594 ? -12.047 -22.578 -34.062 1 96.31 594 LEU B CA 1
ATOM 9655 C C . LEU B 1 594 ? -11.391 -23.938 -33.875 1 96.31 594 LEU B C 1
ATOM 9657 O O . LEU B 1 594 ? -10.156 -24.031 -33.812 1 96.31 594 LEU B O 1
ATOM 9661 N N . LYS B 1 595 ? -12.164 -24.984 -33.781 1 95.06 595 LYS B N 1
ATOM 9662 C CA . LYS B 1 595 ? -11.625 -26.344 -33.688 1 95.06 595 LYS B CA 1
ATOM 9663 C C . LYS B 1 595 ? -10.797 -26.688 -34.906 1 95.06 595 LYS B C 1
ATOM 9665 O O . LYS B 1 595 ? -9.719 -27.281 -34.812 1 95.06 595 LYS B O 1
ATOM 9670 N N . ASP B 1 596 ? -11.266 -26.25 -36.031 1 94.75 596 ASP B N 1
ATOM 9671 C CA . ASP B 1 596 ? -10.602 -26.547 -37.281 1 94.75 596 ASP B CA 1
ATOM 9672 C C . ASP B 1 596 ? -9.273 -25.797 -37.375 1 94.75 596 ASP B C 1
ATOM 9674 O O . ASP B 1 596 ? -8.383 -26.203 -38.125 1 94.75 596 ASP B O 1
ATOM 9678 N N . MET B 1 597 ? -9.18 -24.719 -36.656 1 95.06 597 MET B N 1
ATOM 9679 C CA . MET B 1 597 ? -7.949 -23.938 -36.656 1 95.06 597 MET B CA 1
ATOM 9680 C C . MET B 1 597 ? -6.848 -24.656 -35.875 1 95.06 597 MET B C 1
ATOM 9682 O O . MET B 1 597 ? -5.684 -24.266 -35.938 1 95.06 597 MET B O 1
ATOM 9686 N N . GLY B 1 598 ? -7.203 -25.719 -35.156 1 94.25 598 GLY B N 1
ATOM 9687 C CA . GLY B 1 598 ? -6.203 -26.5 -34.438 1 94.25 598 GLY B CA 1
ATOM 9688 C C . GLY B 1 598 ? -6.145 -26.219 -32.969 1 94.25 598 GLY B C 1
ATOM 9689 O O . GLY B 1 598 ? -5.184 -26.594 -32.281 1 94.25 598 GLY B O 1
ATOM 9690 N N . LEU B 1 599 ? -7.148 -25.562 -32.469 1 96.56 599 LEU B N 1
ATOM 9691 C CA . LEU B 1 599 ? -7.207 -25.312 -31.047 1 96.56 599 LEU B CA 1
ATOM 9692 C C . LEU B 1 599 ? -7.441 -26.594 -30.266 1 96.56 599 LEU B C 1
ATOM 9694 O O . LEU B 1 599 ? -8.211 -27.469 -30.703 1 96.56 599 LEU B O 1
ATOM 9698 N N . HIS B 1 600 ? -6.762 -26.672 -29.172 1 97.94 600 HIS B N 1
ATOM 9699 C CA . HIS B 1 600 ? -6.91 -27.859 -28.328 1 97.94 600 HIS B CA 1
ATOM 9700 C C . HIS B 1 600 ? -8.234 -27.828 -27.562 1 97.94 600 HIS B C 1
ATOM 9702 O O . HIS B 1 600 ? -8.812 -28.891 -27.297 1 97.94 600 HIS B O 1
ATOM 9708 N N . ALA B 1 601 ? -8.688 -26.672 -27.219 1 98.06 601 ALA B N 1
ATOM 9709 C CA . ALA B 1 601 ? -9.977 -26.547 -26.547 1 98.06 601 ALA B CA 1
ATOM 9710 C C . ALA B 1 601 ? -10.602 -25.188 -26.812 1 98.06 601 ALA B C 1
ATOM 9712 O O . ALA B 1 601 ? -9.891 -24.219 -27.094 1 98.06 601 ALA B O 1
ATOM 9713 N N . VAL B 1 602 ? -11.914 -25.125 -26.703 1 97.94 602 VAL B N 1
ATOM 9714 C CA . VAL B 1 602 ? -12.688 -23.906 -26.875 1 97.94 602 VAL B CA 1
ATOM 9715 C C . VAL B 1 602 ? -13.594 -23.688 -25.672 1 97.94 602 VAL B C 1
ATOM 9717 O O . VAL B 1 602 ? -14.398 -24.562 -25.312 1 97.94 602 VAL B O 1
ATOM 9720 N N . ILE B 1 603 ? -13.445 -22.562 -25.031 1 97.88 603 ILE B N 1
ATOM 9721 C CA . ILE B 1 603 ? -14.273 -22.188 -23.906 1 97.88 603 ILE B CA 1
ATOM 9722 C C . ILE B 1 603 ? -15.367 -21.219 -24.359 1 97.88 603 ILE B C 1
ATOM 9724 O O . ILE B 1 603 ? -15.07 -20.141 -24.875 1 97.88 603 ILE B O 1
ATOM 9728 N N . TYR B 1 604 ? -16.594 -21.547 -24.125 1 93.94 604 TYR B N 1
ATOM 9729 C CA . TYR B 1 604 ? -17.609 -20.672 -24.656 1 93.94 604 TYR B CA 1
ATOM 9730 C C . TYR B 1 604 ? -18.906 -20.766 -23.859 1 93.94 604 TYR B C 1
ATOM 9732 O O . TYR B 1 604 ? -19.047 -21.641 -23 1 93.94 604 TYR B O 1
ATOM 9740 N N . ASP B 1 605 ? -19.734 -19.797 -24.094 1 92.75 605 ASP B N 1
ATOM 9741 C CA . ASP B 1 605 ? -21.047 -19.719 -23.453 1 92.75 605 ASP B CA 1
ATOM 9742 C C . ASP B 1 605 ? -22.062 -20.609 -24.172 1 92.75 605 ASP B C 1
ATOM 9744 O O . ASP B 1 605 ? -21.797 -21.094 -25.266 1 92.75 605 ASP B O 1
ATOM 9748 N N . LYS B 1 606 ? -23.172 -20.859 -23.531 1 91.44 606 LYS B N 1
ATOM 9749 C CA . LYS B 1 606 ? -24.328 -21.578 -24.062 1 91.44 606 LYS B CA 1
ATOM 9750 C C . LYS B 1 606 ? -23.922 -22.922 -24.656 1 91.44 606 LYS B C 1
ATOM 9752 O O . LYS B 1 606 ? -24.25 -23.219 -25.812 1 91.44 606 LYS B O 1
ATOM 9757 N N . LEU B 1 607 ? -23.234 -23.609 -23.875 1 91.81 607 LEU B N 1
ATOM 9758 C CA . LEU B 1 607 ? -22.688 -24.891 -24.328 1 91.81 607 LEU B CA 1
ATOM 9759 C C . LEU B 1 607 ? -23.797 -25.828 -24.781 1 91.81 607 LEU B C 1
ATOM 9761 O O . LEU B 1 607 ? -23.609 -26.625 -25.688 1 91.81 607 LEU B O 1
ATOM 9765 N N . ASP B 1 608 ? -25 -25.781 -24.203 1 90.31 608 ASP B N 1
ATOM 9766 C CA . ASP B 1 608 ? -26.125 -26.641 -24.562 1 90.31 608 ASP B CA 1
ATOM 9767 C C . ASP B 1 608 ? -26.641 -26.328 -25.953 1 90.31 608 ASP B C 1
ATOM 9769 O O . ASP B 1 608 ? -27.234 -27.188 -26.609 1 90.31 608 ASP B O 1
ATOM 9773 N N . GLN B 1 609 ? -26.297 -25.172 -26.391 1 89.81 609 GLN B N 1
ATOM 9774 C CA . GLN B 1 609 ? -26.828 -24.734 -27.688 1 89.81 609 GLN B CA 1
ATOM 9775 C C . GLN B 1 609 ? -25.766 -24.828 -28.781 1 89.81 609 GLN B C 1
ATOM 9777 O O . GLN B 1 609 ? -26.094 -25.141 -29.922 1 89.81 609 GLN B O 1
ATOM 9782 N N . TYR B 1 610 ? -24.547 -24.594 -28.438 1 91.19 610 TYR B N 1
ATOM 9783 C CA . TYR B 1 610 ? -23.531 -24.422 -29.469 1 91.19 610 TYR B CA 1
ATOM 9784 C C . TYR B 1 610 ? -22.656 -25.672 -29.562 1 91.19 610 TYR B C 1
ATOM 9786 O O . TYR B 1 610 ? -21.75 -25.734 -30.391 1 91.19 610 TYR B O 1
ATOM 9794 N N . THR B 1 611 ? -22.938 -26.641 -28.688 1 91.44 611 THR B N 1
ATOM 9795 C CA . THR B 1 611 ? -22.109 -27.844 -28.703 1 91.44 611 THR B CA 1
ATOM 9796 C C . THR B 1 611 ? -22.156 -28.531 -30.062 1 91.44 611 THR B C 1
ATOM 9798 O O . THR B 1 611 ? -23.203 -28.531 -30.719 1 91.44 611 THR B O 1
ATOM 9801 N N . THR B 1 612 ? -21.109 -29.031 -30.453 1 89.12 612 THR B N 1
ATOM 9802 C CA . THR B 1 612 ? -21.031 -29.75 -31.719 1 89.12 612 THR B CA 1
ATOM 9803 C C . THR B 1 612 ? -21.203 -31.25 -31.5 1 89.12 612 THR B C 1
ATOM 9805 O O . THR B 1 612 ? -21.203 -32.031 -32.469 1 89.12 612 THR B O 1
ATOM 9808 N N . LYS B 1 613 ? -21.359 -31.656 -30.312 1 87.88 613 LYS B N 1
ATOM 9809 C CA . LYS B 1 613 ? -21.484 -33.062 -29.953 1 87.88 613 LYS B CA 1
ATOM 9810 C C . LYS B 1 613 ? -22.938 -33.5 -30 1 87.88 613 LYS B C 1
ATOM 9812 O O . LYS B 1 613 ? -23.844 -32.688 -29.781 1 87.88 613 LYS B O 1
ATOM 9817 N N . ASP B 1 614 ? -23.094 -34.781 -30.469 1 76.88 614 ASP B N 1
ATOM 9818 C CA . ASP B 1 614 ? -24.422 -35.344 -30.438 1 76.88 614 ASP B CA 1
ATOM 9819 C C . ASP B 1 614 ? -24.797 -35.812 -29.031 1 76.88 614 ASP B C 1
ATOM 9821 O O . ASP B 1 614 ? -24.172 -36.719 -28.484 1 76.88 614 ASP B O 1
ATOM 9825 N N . VAL B 1 615 ? -25.25 -34.969 -28.25 1 66.62 615 VAL B N 1
ATOM 9826 C CA . VAL B 1 615 ? -25.609 -35.344 -26.891 1 66.62 615 VAL B CA 1
ATOM 9827 C C . VAL B 1 615 ? -27.078 -35.781 -26.844 1 66.62 615 VAL B C 1
ATOM 9829 O O . VAL B 1 615 ? -27.938 -35.156 -27.469 1 66.62 615 VAL B O 1
ATOM 9832 N N . LYS B 1 616 ? -27.375 -37.094 -26.5 1 50.53 616 LYS B N 1
ATOM 9833 C CA . LYS B 1 616 ? -28.719 -37.625 -26.344 1 50.53 616 LYS B CA 1
ATOM 9834 C C . LYS B 1 616 ? -29.484 -36.844 -25.266 1 50.53 616 LYS B C 1
ATOM 9836 O O . LYS B 1 616 ? -28.938 -36.562 -24.203 1 50.53 616 LYS B O 1
ATOM 9841 N N . ASP B 1 617 ? -30.422 -36.094 -25.609 1 49.12 617 ASP B N 1
ATOM 9842 C CA . ASP B 1 617 ? -31.328 -35.438 -24.672 1 49.12 617 ASP B CA 1
ATOM 9843 C C . ASP B 1 617 ? -31.875 -36.438 -23.641 1 49.12 617 ASP B C 1
ATOM 9845 O O . ASP B 1 617 ? -32.438 -37.469 -24 1 49.12 617 ASP B O 1
ATOM 9849 N N . PRO B 1 618 ? -31.547 -36.406 -22.406 1 40.5 618 PRO B N 1
ATOM 9850 C CA . PRO B 1 618 ? -32.25 -37.312 -21.5 1 40.5 618 PRO B CA 1
ATOM 9851 C C . PRO B 1 618 ? -33.75 -37.25 -21.656 1 40.5 618 PRO B C 1
ATOM 9853 O O . PRO B 1 618 ? -34.469 -38.094 -21.094 1 40.5 618 PRO B O 1
ATOM 9856 N N . ALA B 1 619 ? -34.344 -36.219 -22.109 1 44 619 ALA B N 1
ATOM 9857 C CA . ALA B 1 619 ? -35.781 -36.25 -22.266 1 44 619 ALA B CA 1
ATOM 9858 C C . ALA B 1 619 ? -36.219 -37.312 -23.297 1 44 619 ALA B C 1
ATOM 9860 O O . ALA B 1 619 ? -37.406 -37.625 -23.406 1 44 619 ALA B O 1
ATOM 9861 N N . ASP B 1 620 ? -35.406 -37.531 -24.234 1 34.88 620 ASP B N 1
ATOM 9862 C CA . ASP B 1 620 ? -35.875 -38.469 -25.234 1 34.88 620 ASP B CA 1
ATOM 9863 C C . ASP B 1 620 ? -35.75 -39.906 -24.719 1 34.88 620 ASP B C 1
ATOM 9865 O O . ASP B 1 620 ? -36.062 -40.844 -25.438 1 34.88 620 ASP B O 1
ATOM 9869 N N . SER B 1 621 ? -34.938 -40.188 -23.781 1 31.73 621 SER B N 1
ATOM 9870 C CA . SER B 1 621 ? -35.031 -41.562 -23.312 1 31.73 621 SER B CA 1
ATOM 9871 C C . SER B 1 621 ? -36.344 -41.812 -22.594 1 31.73 621 SER B C 1
ATOM 9873 O O . SER B 1 621 ? -36.562 -42.875 -22.031 1 31.73 621 SER B O 1
ATOM 9875 N N . SER B 1 622 ? -37.344 -40.875 -22.547 1 26.92 622 SER B N 1
ATOM 9876 C CA . SER B 1 622 ? -38.594 -41.531 -22.188 1 26.92 622 SER B CA 1
ATOM 9877 C C . SER B 1 622 ? -39.219 -42.25 -23.391 1 26.92 622 SER B C 1
ATOM 9879 O O . SER B 1 622 ? -39.188 -41.75 -24.516 1 26.92 622 SER B O 1
#

Organism: Spodoptera frugiperda (NCBI:txid7108)

Nearest PDB structures (foldseek):
  3l12-assembly1_A  TM=7.333E-01  e=1.115E-12  Ruegeria pomeroyi
  3ch0-assembly1_A  TM=7.530E-01  e=7.181E-12  Cytophaga hutchinsonii ATCC 33406
  2z0b-assembly9_D  TM=8.580E-01  e=1.494E-06  Homo sapiens
  2z0b-assembly8_B  TM=8.295E-01  e=1.598E-05  Homo sapiens
  7czj-assembly2_B  TM=7.800E-01  e=1.349E-05  Roseateles saccharophilus

InterPro domains:
  IPR002044 Carbohydrate binding module family 20 [PF00686] (18-99)
  IPR002044 Carbohydrate binding module family 20 [PS51166] (9-131)
  IPR002044 Carbohydrate binding module family 20 [SM01065] (14-115)
  IPR013783 Immunoglobulin-like fold [G3DSA:2.60.40.10] (13-128)
  IPR013784 Carbohydrate-binding-like fold [SSF49452] (16-105)
  IPR017946 PLC-like phosphodiesterase, TIM beta/alpha-barrel domain superfamily [G3DSA:3.20.20.190] (321-613)
  IPR017946 PLC-like phosphodiesterase, TIM beta/alpha-barrel domain superfamily [SSF51695] (323-609)
  IPR030395 Glycerophosphodiester phosphodiesterase domain [PF03009] (325-608)
  IPR030395 Glycerophosphodiester phosphodiesterase domain [PS51704] (320-614)
  IPR051578 Glycerophosphodiester Phosphodiesterase [PTHR22958] (41-613)
  IPR057506 GPCPD1-like, C2 domain [PF25329] (156-299)

Secondary structure (DSSP, 8-state):
-------------EEEEEEEEE-S---TT-EEEEEESSGGGGGG-TTSPEEPEEPTTSSEEEEEEEEESSS-EEEEEEEEEE-SSSTT-EEEEEEE--SSPEEE-TT--S--EEETTEETTEE-EEE---SS-EEEEEEE-SS-EEE-HHHHTSPEEEEEEEEE----------SS-----TTS---TT-EEEEEEESS-HHHHS-EE--TT-EEE-TT-EEEEEEEES-GGGEEEEEEEEE--TT--TTPPPEEEEEEEE-GGG--SSEEEEEEEEEETTT-SEEEEEEEEEEEEPPPSS----SS---TT---TT--SEEEEETTT--SSS---TTPPPSSSHHHHHHHHHTT-SEEEEEEEE-TT--EEE-S-SEEEEEE-BSS--SS-EEEEEEGGGS-HHHHHHB-EE-HHHHHHT------TT-GGGSS--BHHHHHHHS-TTSEEEEEE----BBTTS-BSSSSPPPHHHHHHHHHHHHHHH-TT--EEEEES-HHHHHHHHHH-SSS-EEEEE--S-SSSPPBSSGGGS-HHHHHHHHHHHT-SEEEEEHHHHHH-THHHHHHHHTT-EEEEE-TT--SHHHHHHHHHTT-SEEEES-HHHH--S----TTTT-/-------------EEEEEEEEE-S---TT-EEEEEESSGGGGGG-TTSPEEPEEPTTSSEEEEEEEEESSS-EEEEEEEEEE-SSSTT-EEEEEEE--SSPEEE-TT--S--EEETTEETTEE-EEE---SS-EEEEEEE-SS-EEE-HHHHTSPEEEEEEEEE----------SS-----TTS---TT-EEEEEEESS-HHHHS-EEPPTT-EEE-TT-EEEEEEEES-GGGEEEEEEEEE--TT--TTPPPEEEEEEEE-GGG--SSEEEEEEEEEETTT-SEEEEEEEEEEEEPPPSS----SS---TT---TT--SEEEEETTT--SSS---TTPPPSSSHHHHHHHHHTT-SEEEEEEEE-TT--EEE-S-SEEEEEE-BSS--SS-EEEEEEGGGS-HHHHHHB-EE-HHHHHHT------TT-GGGSS--BHHHHHHHS-TTSEEEEEE----BBTTS-BSSSSPPPHHHHHHHHHHHHHHH-TT--EEEEES-HHHHHHHHHH-SSS-EEEEE--S-SSSPPBSSGGGS-HHHHHHHHHHHT-SEEEEEHHHHHH-THHHHHHHHTT-EEEEE-TT--SHHHHHHHHHTT-SEEEES-HHHH--S----TTTT-

pLDDT: mean 88.54, std 15.22, range [26.78, 98.88]